Protein 2CDC (pdb70)

Structure (mmCIF, N/CA/C/O backbone):
data_2CDC
#
_entry.id   2CDC
#
_cell.length_a   68.644
_cell.length_b   91.032
_cell.length_c   138.725
_cell.angle_alpha   90.00
_cell.angle_beta   89.98
_cell.angle_gamma   90.00
#
_symmetry.space_group_name_H-M   'P 1 21 1'
#
loop_
_entity.id
_entity.type
_entity.pdbx_description
1 polymer 'GLUCOSE DEHYDROGENASE GLUCOSE 1-DEHYDROGENASE, DHG-1'
2 non-polymer 'NADP NICOTINAMIDE-ADENINE-DINUCLEOTIDE PHOSPHATE'
3 non-polymer alpha-D-xylopyranose
4 non-polymer beta-D-xylopyranose
5 non-polymer 'ZINC ION'
6 non-polymer 1,2-ETHANEDIOL
7 water water
#
loop_
_atom_site.group_PDB
_atom_site.id
_atom_site.type_symbol
_atom_site.label_atom_id
_atom_site.label_alt_id
_atom_site.label_comp_id
_atom_site.label_asym_id
_atom_site.label_entity_id
_atom_site.label_seq_id
_atom_site.pdbx_PDB_ins_code
_atom_site.Cartn_x
_atom_site.Cartn_y
_atom_site.Cartn_z
_atom_site.occupancy
_atom_site.B_iso_or_equiv
_atom_site.auth_seq_id
_atom_site.auth_comp_id
_atom_site.auth_asym_id
_atom_site.auth_atom_id
_atom_site.pdbx_PDB_model_num
ATOM 1 N N . MET A 1 1 ? -19.632 10.753 19.103 1.00 20.43 1 MET A N 1
ATOM 2 C CA . MET A 1 1 ? -18.212 10.829 19.562 1.00 19.42 1 MET A CA 1
ATOM 3 C C . MET A 1 1 ? -17.272 10.855 18.363 1.00 18.98 1 MET A C 1
ATOM 4 O O . MET A 1 1 ? -17.417 10.049 17.450 1.00 18.85 1 MET A O 1
ATOM 9 N N . LYS A 1 2 ? -16.314 11.776 18.365 1.00 18.17 2 LYS A N 1
ATOM 10 C CA . LYS A 1 2 ? -15.321 11.832 17.285 1.00 17.38 2 LYS A CA 1
ATOM 11 C C . LYS A 1 2 ? -14.361 10.634 17.342 1.00 16.50 2 LYS A C 1
ATOM 12 O O . LYS A 1 2 ? -13.851 10.294 18.399 1.00 16.40 2 LYS A O 1
ATOM 18 N N . ALA A 1 3 ? -14.122 10.012 16.192 1.00 15.28 3 ALA A N 1
ATOM 19 C CA . ALA A 1 3 ? -13.222 8.851 16.105 1.00 14.64 3 ALA A CA 1
ATOM 20 C C . ALA A 1 3 ? -12.562 8.780 14.736 1.00 14.63 3 ALA A C 1
ATOM 21 O O . ALA A 1 3 ? -13.132 9.239 13.747 1.00 14.59 3 ALA A O 1
ATOM 23 N N . ILE A 1 4 ? -11.352 8.221 14.695 1.00 13.95 4 ILE A N 1
ATOM 24 C CA . ILE A 1 4 ? -10.659 7.952 13.444 1.00 14.01 4 ILE A CA 1
ATOM 25 C C . ILE A 1 4 ? -10.912 6.495 13.065 1.00 14.35 4 ILE A C 1
ATOM 26 O O . ILE A 1 4 ? -10.540 5.588 13.808 1.00 14.35 4 ILE A O 1
ATOM 31 N N A ILE A 1 5 ? -11.524 6.272 11.903 0.50 14.61 5 ILE A N 1
ATOM 32 C CA A ILE A 1 5 ? -12.034 4.943 11.549 0.50 15.08 5 ILE A CA 1
ATOM 33 C C A ILE A 1 5 ? -11.536 4.380 10.207 0.50 15.33 5 ILE A C 1
ATOM 34 O O A ILE A 1 5 ? -11.275 5.135 9.262 0.50 15.36 5 ILE A O 1
ATOM 41 N N . VAL A 1 6 ? -11.399 3.048 10.161 1.00 15.38 6 VAL A N 1
ATOM 42 C CA . VAL A 1 6 ? -10.961 2.294 8.984 1.00 15.80 6 VAL A CA 1
ATOM 43 C C . VAL A 1 6 ? -11.902 1.118 8.735 1.00 16.82 6 VAL A C 1
ATOM 44 O O . VAL A 1 6 ? -12.691 0.757 9.608 1.00 17.29 6 VAL A O 1
ATOM 48 N N . LYS A 1 7 ? -11.813 0.530 7.549 1.00 17.65 7 LYS A N 1
ATOM 49 C CA . LYS A 1 7 ? -12.673 -0.596 7.161 1.00 18.69 7 LYS A CA 1
ATOM 50 C C . LYS A 1 7 ? -11.861 -1.698 6.483 1.00 18.89 7 LYS A C 1
ATOM 51 O O . LYS A 1 7 ? -12.005 -1.922 5.270 1.00 19.37 7 LYS A O 1
ATOM 57 N N . PRO A 1 8 ? -11.012 -2.408 7.261 1.00 19.25 8 PRO A N 1
ATOM 58 C CA . PRO A 1 8 ? -10.117 -3.430 6.703 1.00 19.83 8 PRO A CA 1
ATOM 59 C C . PRO A 1 8 ? -10.937 -4.520 6.002 1.00 20.84 8 PRO A C 1
ATOM 60 O O . PRO A 1 8 ? -12.037 -4.835 6.462 1.00 21.37 8 PRO A O 1
ATOM 64 N N . PRO A 1 9 ? -10.413 -5.096 4.898 1.00 21.19 9 PRO A N 1
ATOM 65 C CA . PRO A 1 9 ? -9.112 -4.834 4.289 1.00 21.61 9 PRO A CA 1
ATOM 66 C C . PRO A 1 9 ? -9.073 -3.667 3.285 1.00 21.41 9 PRO A C 1
ATOM 67 O O . PRO A 1 9 ? -8.009 -3.404 2.714 1.00 22.19 9 PRO A O 1
ATOM 71 N N . ASN A 1 10 ? -10.199 -2.981 3.080 1.00 21.14 10 ASN A N 1
ATOM 72 C CA . ASN A 1 10 ? -10.267 -1.832 2.161 1.00 20.59 10 ASN A CA 1
ATOM 73 C C . ASN A 1 10 ? -9.370 -0.671 2.609 1.00 19.94 10 ASN A C 1
ATOM 74 O O . ASN A 1 10 ? -9.119 -0.500 3.798 1.00 19.36 10 ASN A O 1
ATOM 79 N N . ALA A 1 11 ? -8.890 0.117 1.646 1.00 18.97 11 ALA A N 1
ATOM 80 C CA . ALA A 1 11 ? -8.066 1.285 1.937 1.00 17.55 11 ALA A CA 1
ATOM 81 C C . ALA A 1 11 ? -8.946 2.472 2.260 1.00 16.90 11 ALA A C 1
ATOM 82 O O . ALA A 1 11 ? -10.092 2.547 1.805 1.00 16.42 11 ALA A O 1
ATOM 84 N N . GLY A 1 12 ? -8.407 3.395 3.051 1.00 16.08 12 GLY A N 1
ATOM 85 C CA . GLY A 1 12 ? -9.098 4.638 3.375 1.00 15.71 12 GLY A CA 1
ATOM 86 C C . GLY A 1 12 ? -9.241 4.864 4.859 1.00 15.68 12 GLY A C 1
ATOM 87 O O . GLY A 1 12 ? -9.212 3.908 5.641 1.00 15.53 12 GLY A O 1
ATOM 88 N N . VAL A 1 13 ? -9.391 6.131 5.235 1.00 15.52 13 VAL A N 1
ATOM 89 C CA . VAL A 1 13 ? -9.562 6.514 6.639 1.00 16.06 13 VAL A CA 1
ATOM 90 C C . VAL A 1 13 ? -10.468 7.744 6.752 1.00 16.97 13 VAL A C 1
ATOM 91 O O . VAL A 1 13 ? -10.405 8.656 5.911 1.00 16.98 13 VAL A O 1
ATOM 95 N N . GLN A 1 14 ? -11.330 7.752 7.766 1.00 17.95 14 GLN A N 1
ATOM 96 C CA . GLN A 1 14 ? -12.229 8.887 8.015 1.00 19.12 14 GLN A CA 1
ATOM 97 C C . GLN A 1 14 ? -12.138 9.372 9.453 1.00 19.44 14 GLN A C 1
ATOM 98 O O . GLN A 1 14 ? -12.022 8.569 10.378 1.00 18.53 14 GLN A O 1
ATOM 104 N N . VAL A 1 15 ? -12.201 10.687 9.635 1.00 19.78 15 VAL A N 1
ATOM 105 C CA . VAL A 1 15 ? -12.328 11.262 10.966 1.00 20.81 15 VAL A CA 1
ATOM 106 C C . VAL A 1 15 ? -13.745 11.808 11.051 1.00 21.82 15 VAL A C 1
ATOM 107 O O . VAL A 1 15 ? -14.071 12.797 10.387 1.00 22.26 15 VAL A O 1
ATOM 111 N N . LYS A 1 16 ? -14.596 11.157 11.837 1.00 22.45 16 LYS A N 1
ATOM 112 C CA . LYS A 1 16 ? -16.007 11.550 11.903 1.00 23.21 16 LYS A CA 1
ATOM 113 C C . LYS A 1 16 ? -16.662 11.238 13.246 1.00 23.65 16 LYS A C 1
ATOM 114 O O . LYS A 1 16 ? -16.055 10.617 14.121 1.00 23.15 16 LYS A O 1
ATOM 120 N N . ASP A 1 17 ? -17.903 11.697 13.398 1.00 23.88 17 ASP A N 1
ATOM 121 C CA . ASP A 1 17 ? -18.702 11.374 14.562 1.00 24.45 17 ASP A CA 1
ATOM 122 C C . ASP A 1 17 ? -19.319 10.000 14.402 1.00 24.56 17 ASP A C 1
ATOM 123 O O . ASP A 1 17 ? -20.019 9.724 13.420 1.00 24.86 17 ASP A O 1
ATOM 128 N N . VAL A 1 18 ? -19.045 9.138 15.373 1.00 24.56 18 VAL A N 1
ATOM 129 C CA . VAL A 1 18 ? -19.617 7.802 15.398 1.00 24.91 18 VAL A CA 1
ATOM 130 C C . VAL A 1 18 ? -20.445 7.581 16.665 1.00 25.36 18 VAL A C 1
ATOM 131 O O . VAL A 1 18 ? -20.202 8.208 17.707 1.00 25.47 18 VAL A O 1
ATOM 135 N N . ASP A 1 19 ? -21.423 6.685 16.551 1.00 25.45 19 ASP A N 1
ATOM 136 C CA . ASP A 1 19 ? -22.304 6.314 17.644 1.00 25.73 19 ASP A CA 1
ATOM 137 C C . ASP A 1 19 ? -21.509 5.579 18.735 1.00 25.59 19 ASP A C 1
ATOM 138 O O . ASP A 1 19 ? -20.927 4.513 18.489 1.00 25.22 19 ASP A O 1
ATOM 143 N N A GLU A 1 20 ? -21.502 6.170 19.930 0.50 25.67 20 GLU A N 1
ATOM 144 C CA A GLU A 1 20 ? -20.800 5.643 21.110 0.50 25.77 20 GLU A CA 1
ATOM 145 C C A GLU A 1 20 ? -21.171 4.196 21.407 0.50 25.47 20 GLU A C 1
ATOM 146 O O A GLU A 1 20 ? -20.313 3.395 21.764 0.50 25.26 20 GLU A O 1
ATOM 157 N N . LYS A 1 21 ? -22.451 3.865 21.240 1.00 25.19 21 LYS A N 1
ATOM 158 C CA . LYS A 1 21 ? -22.953 2.532 21.570 1.00 24.97 21 LYS A CA 1
ATOM 159 C C . LYS A 1 21 ? -22.359 1.449 20.674 1.00 24.14 21 LYS A C 1
ATOM 160 O O . LYS A 1 21 ? -22.350 0.272 21.040 1.00 24.37 21 LYS A O 1
ATOM 166 N N . LYS A 1 22 ? -21.850 1.852 19.512 1.00 23.58 22 LYS A N 1
ATOM 167 C CA . LYS A 1 22 ? -21.234 0.913 18.580 1.00 23.05 22 LYS A CA 1
ATOM 168 C C . LYS A 1 22 ? -19.784 0.574 18.936 1.00 22.34 22 LYS A C 1
ATOM 169 O O . LYS A 1 22 ? -19.235 -0.399 18.422 1.00 22.75 22 LYS A O 1
ATOM 175 N N . LEU A 1 23 ? -19.183 1.366 19.822 1.00 20.98 23 LEU A N 1
ATOM 176 C CA . LEU A 1 23 ? -17.745 1.247 20.116 1.00 20.03 23 LEU A CA 1
ATOM 177 C C . LEU A 1 23 ? -17.449 0.304 21.284 1.00 19.57 23 LEU A C 1
ATOM 178 O O . LEU A 1 23 ? -18.188 0.271 22.271 1.00 19.39 23 LEU A O 1
ATOM 183 N N . ASP A 1 24 ? -16.365 -0.460 21.165 1.00 19.34 24 ASP A N 1
ATOM 184 C CA . ASP A 1 24 ? -15.997 -1.448 22.185 1.00 18.80 24 ASP A CA 1
ATOM 185 C C . ASP A 1 24 ? -15.596 -0.801 23.507 1.00 18.64 24 ASP A C 1
ATOM 186 O O . ASP A 1 24 ? -14.801 0.133 23.531 1.00 18.09 24 ASP A O 1
ATOM 191 N N . SER A 1 25 ? -16.143 -1.337 24.595 1.00 18.63 25 SER A N 1
ATOM 192 C CA . SER A 1 25 ? -15.800 -0.923 25.952 1.00 18.60 25 SER A CA 1
ATOM 193 C C . SER A 1 25 ? -15.118 -2.106 26.638 1.00 18.10 25 SER A C 1
ATOM 194 O O . SER A 1 25 ? -15.517 -3.254 26.430 1.00 18.19 25 SER A O 1
ATOM 197 N N . TYR A 1 26 ? -14.088 -1.841 27.444 1.00 17.47 26 TYR A N 1
ATOM 198 C CA . TYR A 1 26 ? -13.279 -2.927 28.009 1.00 16.89 26 TYR A CA 1
ATOM 199 C C . TYR A 1 26 ? -13.312 -2.976 29.535 1.00 16.96 26 TYR A C 1
ATOM 200 O O . TYR A 1 26 ? -12.708 -3.847 30.151 1.00 16.65 26 TYR A O 1
ATOM 209 N N . GLY A 1 27 ? -14.038 -2.045 30.141 1.00 17.21 27 GLY A N 1
ATOM 210 C CA . GLY A 1 27 ? -14.101 -2.001 31.594 1.00 17.55 27 GLY A CA 1
ATOM 211 C C . GLY A 1 27 ? -14.811 -0.807 32.182 1.00 16.86 27 GLY A C 1
ATOM 212 O O . GLY A 1 27 ? -15.520 -0.081 31.479 1.00 16.97 27 GLY A O 1
ATOM 213 N N . LYS A 1 28 ? -14.588 -0.594 33.475 1.00 17.54 28 LYS A N 1
ATOM 214 C CA . LYS A 1 28 ? -15.328 0.414 34.236 1.00 17.74 28 LYS A CA 1
ATOM 215 C C . LYS A 1 28 ? -14.720 1.822 34.267 1.00 17.54 28 LYS A C 1
ATOM 216 O O . LYS A 1 28 ? -15.404 2.778 34.663 1.00 17.46 28 LYS A O 1
ATOM 222 N N . ILE A 1 29 ? -13.461 1.965 33.849 1.00 16.62 29 ILE A N 1
ATOM 223 C CA . ILE A 1 29 ? -12.780 3.255 33.959 1.00 16.59 29 ILE A CA 1
ATOM 224 C C . ILE A 1 29 ? -12.883 4.093 32.676 1.00 16.18 29 ILE A C 1
ATOM 225 O O . ILE A 1 29 ? -12.442 3.661 31.614 1.00 15.74 29 ILE A O 1
ATOM 230 N N . LYS A 1 30 ? -13.456 5.290 32.789 1.00 15.29 30 LYS A N 1
ATOM 231 C CA . LYS A 1 30 ? -13.571 6.210 31.659 1.00 15.37 30 LYS A CA 1
ATOM 232 C C . LYS A 1 30 ? -12.291 7.010 31.456 1.00 14.85 30 LYS A C 1
ATOM 233 O O . LYS A 1 30 ? -11.804 7.670 32.376 1.00 15.59 30 LYS A O 1
ATOM 239 N N A ILE A 1 31 ? -11.759 6.946 30.237 0.50 15.01 31 ILE A N 1
ATOM 240 C CA A ILE A 1 31 ? -10.508 7.603 29.899 0.50 14.53 31 ILE A CA 1
ATOM 241 C C A ILE A 1 31 ? -10.737 8.566 28.741 0.50 14.47 31 ILE A C 1
ATOM 242 O O A ILE A 1 31 ? -11.206 8.145 27.681 0.50 14.83 31 ILE A O 1
ATOM 249 N N A ARG A 1 32 ? -10.417 9.844 28.941 0.50 14.46 32 ARG A N 1
ATOM 250 C CA A ARG A 1 32 ? -10.507 10.836 27.865 0.50 15.34 32 ARG A CA 1
ATOM 251 C C A ARG A 1 32 ? -9.165 10.926 27.160 0.50 14.37 32 ARG A C 1
ATOM 252 O O A ARG A 1 32 ? -8.153 11.271 27.759 0.50 14.10 32 ARG A O 1
ATOM 265 N N . THR A 1 33 ? -9.156 10.602 25.874 1.00 13.66 33 THR A N 1
ATOM 266 C CA . THR A 1 33 ? -7.916 10.616 25.108 1.00 13.20 33 THR A CA 1
ATOM 267 C C . THR A 1 33 ? -7.327 12.020 25.042 1.00 13.54 33 THR A C 1
ATOM 268 O O . THR A 1 33 ? -8.058 12.990 24.839 1.00 13.99 33 THR A O 1
ATOM 272 N N A ILE A 1 34 ? -6.010 12.123 25.241 0.50 13.55 34 ILE A N 1
ATOM 273 C CA A ILE A 1 34 ? -5.300 13.384 25.025 0.50 13.73 34 ILE A CA 1
ATOM 274 C C A ILE A 1 34 ? -4.330 13.264 23.840 0.50 13.51 34 ILE A C 1
ATOM 275 O O A ILE A 1 34 ? -4.350 14.107 22.928 0.50 13.35 34 ILE A O 1
ATOM 284 N N . TYR A 1 35 ? -3.516 12.203 23.816 1.00 13.46 35 TYR A N 1
ATOM 285 C CA . TYR A 1 35 ? -2.634 11.950 22.674 1.00 13.43 35 TYR A CA 1
ATOM 286 C C . TYR A 1 35 ? -2.803 10.584 22.053 1.00 13.42 35 TYR A C 1
ATOM 287 O O . TYR A 1 35 ? -3.103 9.611 22.752 1.00 12.86 35 TYR A O 1
ATOM 296 N N . ASN A 1 36 ? -2.618 10.530 20.732 1.00 12.57 36 ASN A N 1
ATOM 297 C CA . ASN A 1 36 ? -2.333 9.267 20.074 1.00 12.56 36 ASN A CA 1
ATOM 298 C C . ASN A 1 36 ? -0.972 9.321 19.389 1.00 12.46 36 ASN A C 1
ATOM 299 O O . ASN A 1 36 ? -0.448 10.395 19.113 1.00 12.03 36 ASN A O 1
ATOM 304 N N . GLY A 1 37 ? -0.423 8.145 19.100 1.00 11.62 37 GLY A N 1
ATOM 305 C CA . GLY A 1 37 ? 0.755 8.020 18.242 1.00 11.18 37 GLY A CA 1
ATOM 306 C C . GLY A 1 37 ? 0.372 7.321 16.952 1.00 11.55 37 GLY A C 1
ATOM 307 O O . GLY A 1 37 ? -0.607 6.570 16.913 1.00 12.03 37 GLY A O 1
ATOM 308 N N . ILE A 1 38 ? 1.132 7.580 15.889 1.00 11.59 38 ILE A N 1
ATOM 309 C CA . ILE A 1 38 ? 0.904 6.934 14.594 1.00 11.82 38 ILE A CA 1
ATOM 310 C C . ILE A 1 38 ? 2.158 6.139 14.292 1.00 11.53 38 ILE A C 1
ATOM 311 O O . ILE A 1 38 ? 3.263 6.635 14.499 1.00 10.29 38 ILE A O 1
ATOM 316 N N . CYS A 1 39 ? 2.007 4.916 13.805 1.00 11.58 39 CYS A N 1
ATOM 317 C CA . CYS A 1 39 ? 3.172 4.176 13.326 1.00 12.15 39 CYS A CA 1
ATOM 318 C C . CYS A 1 39 ? 2.915 3.480 11.985 1.00 12.48 39 CYS A C 1
ATOM 319 O O . CYS A 1 39 ? 1.815 3.575 11.434 1.00 11.45 39 CYS A O 1
ATOM 322 N N . GLY A 1 40 ? 3.918 2.774 11.469 1.00 12.68 40 GLY A N 1
ATOM 323 C CA . GLY A 1 40 ? 3.767 2.044 10.199 1.00 13.85 40 GLY A CA 1
ATOM 324 C C . GLY A 1 40 ? 2.585 1.084 10.110 1.00 13.52 40 GLY A C 1
ATOM 325 O O . GLY A 1 40 ? 1.966 0.926 9.047 1.00 14.49 40 GLY A O 1
ATOM 326 N N . ALA A 1 41 ? 2.235 0.453 11.223 1.00 13.54 41 ALA A N 1
ATOM 327 C CA . ALA A 1 41 ? 1.089 -0.443 11.228 1.00 13.17 41 ALA A CA 1
ATOM 328 C C . ALA A 1 41 ? -0.202 0.321 10.891 1.00 13.48 41 ALA A C 1
ATOM 329 O O . ALA A 1 41 ? -1.032 -0.181 10.135 1.00 13.03 41 ALA A O 1
ATOM 331 N N . ASP A 1 42 ? -0.342 1.530 11.432 1.00 12.33 42 ASP A N 1
ATOM 332 C CA . ASP A 1 42 ? -1.494 2.401 11.127 1.00 12.99 42 ASP A CA 1
ATOM 333 C C . ASP A 1 42 ? -1.540 2.750 9.648 1.00 13.07 42 ASP A C 1
ATOM 334 O O . ASP A 1 42 ? -2.603 2.631 9.024 1.00 13.19 42 ASP A O 1
ATOM 339 N N . ARG A 1 43 ? -0.387 3.151 9.101 1.00 13.06 43 ARG A N 1
ATOM 340 C CA . ARG A 1 43 ? -0.289 3.523 7.675 1.00 13.85 43 ARG A CA 1
ATOM 341 C C . ARG A 1 43 ? -0.668 2.324 6.807 1.00 13.76 43 ARG A C 1
ATOM 342 O O . ARG A 1 43 ? -1.340 2.479 5.779 1.00 13.93 43 ARG A O 1
ATOM 350 N N . GLU A 1 44 ? -0.244 1.131 7.216 1.00 14.36 44 GLU A N 1
ATOM 351 C CA . GLU A 1 44 ? -0.536 -0.089 6.461 1.00 14.79 44 GLU A CA 1
ATOM 352 C C . GLU A 1 44 ? -2.027 -0.376 6.413 1.00 15.01 44 GLU A C 1
ATOM 353 O O . GLU A 1 44 ? -2.561 -0.694 5.361 1.00 14.40 44 GLU A O 1
ATOM 359 N N A ILE A 1 45 ? -2.706 -0.266 7.552 0.50 14.41 45 ILE A N 1
ATOM 360 C CA A ILE A 1 45 ? -4.158 -0.468 7.546 0.50 14.96 45 ILE A CA 1
ATOM 361 C C A ILE A 1 45 ? -4.862 0.622 6.727 0.50 15.01 45 ILE A C 1
ATOM 362 O O A ILE A 1 45 ? -5.717 0.316 5.890 0.50 15.20 45 ILE A O 1
ATOM 371 N N . VAL A 1 46 ? -4.444 1.871 6.916 1.00 14.83 46 VAL A N 1
ATOM 372 C CA . VAL A 1 46 ? -5.002 3.000 6.151 1.00 14.92 46 VAL A CA 1
ATOM 373 C C . VAL A 1 46 ? -4.900 2.787 4.634 1.00 15.62 46 VAL A C 1
ATOM 374 O O . VAL A 1 46 ? -5.801 3.171 3.872 1.00 15.73 46 VAL A O 1
ATOM 378 N N . ASN A 1 47 ? -3.802 2.181 4.200 1.00 16.59 47 ASN A N 1
ATOM 379 C CA . ASN A 1 47 ? -3.579 1.949 2.775 1.00 17.79 47 ASN A CA 1
ATOM 380 C C . ASN A 1 47 ? -4.020 0.562 2.291 1.00 18.95 47 ASN A C 1
ATOM 381 O O . ASN A 1 47 ? -3.747 0.179 1.143 1.00 18.64 47 ASN A O 1
ATOM 386 N N . GLY A 1 48 ? -4.724 -0.170 3.155 1.00 19.78 48 GLY A N 1
ATOM 387 C CA . GLY A 1 48 ? -5.229 -1.509 2.836 1.00 22.22 48 GLY A CA 1
ATOM 388 C C . GLY A 1 48 ? -4.143 -2.542 2.590 1.00 23.77 48 GLY A C 1
ATOM 389 O O . GLY A 1 48 ? -4.246 -3.354 1.663 1.00 24.22 48 GLY A O 1
ATOM 390 N N . LYS A 1 49 ? -3.103 -2.522 3.422 1.00 25.30 49 LYS A N 1
ATOM 391 C CA . LYS A 1 49 ? -1.966 -3.434 3.260 1.00 27.00 49 LYS A CA 1
ATOM 392 C C . LYS A 1 49 ? -1.881 -4.483 4.374 1.00 28.12 49 LYS A C 1
ATOM 393 O O . LYS A 1 49 ? -0.908 -5.239 4.436 1.00 28.62 49 LYS A O 1
ATOM 399 N N . LEU A 1 50 ? -2.889 -4.520 5.247 1.00 29.23 50 LEU A N 1
ATOM 400 C CA . LEU A 1 50 ? -2.949 -5.497 6.345 1.00 30.05 50 LEU A CA 1
ATOM 401 C C . LEU A 1 50 ? -4.278 -6.254 6.387 1.00 30.34 50 LEU A C 1
ATOM 402 O O . LEU A 1 50 ? -4.518 -7.167 5.589 1.00 30.83 50 LEU A O 1
ATOM 407 N N . GLY A 1 58 ? -20.093 -7.965 12.392 1.00 30.80 58 GLY A N 1
ATOM 408 C CA . GLY A 1 58 ? -21.111 -7.125 13.029 1.00 30.72 58 GLY A CA 1
ATOM 409 C C . GLY A 1 58 ? -20.674 -5.679 13.187 1.00 30.55 58 GLY A C 1
ATOM 410 O O . GLY A 1 58 ? -21.476 -4.814 13.558 1.00 30.75 58 GLY A O 1
ATOM 411 N N . LYS A 1 59 ? -19.395 -5.420 12.924 1.00 30.06 59 LYS A N 1
ATOM 412 C CA . LYS A 1 59 ? -18.876 -4.056 12.873 1.00 29.66 59 LYS A CA 1
ATOM 413 C C . LYS A 1 59 ? -18.669 -3.638 11.418 1.00 28.98 59 LYS A C 1
ATOM 414 O O . LYS A 1 59 ? -18.041 -4.365 10.640 1.00 29.39 59 LYS A O 1
ATOM 420 N N . ASP A 1 60 ? -19.205 -2.474 11.057 1.00 27.93 60 ASP A N 1
ATOM 421 C CA . ASP A 1 60 ? -18.982 -1.887 9.735 1.00 27.08 60 ASP A CA 1
ATOM 422 C C . ASP A 1 60 ? -17.567 -1.331 9.617 1.00 25.69 60 ASP A C 1
ATOM 423 O O . ASP A 1 60 ? -16.980 -1.329 8.532 1.00 25.39 60 ASP A O 1
ATOM 428 N N . PHE A 1 61 ? -17.030 -0.877 10.749 1.00 23.63 61 PHE A N 1
ATOM 429 C CA . PHE A 1 61 ? -15.758 -0.161 10.793 1.00 21.52 61 PHE A CA 1
ATOM 430 C C . PHE A 1 61 ? -14.947 -0.581 12.012 1.00 19.98 61 PHE A C 1
ATOM 431 O O . PHE A 1 61 ? -15.448 -1.276 12.901 1.00 19.67 61 PHE A O 1
ATOM 439 N N . LEU A 1 62 ? -13.694 -0.138 12.036 1.00 17.70 62 LEU A N 1
ATOM 440 C CA . LEU A 1 62 ? -12.803 -0.346 13.164 1.00 15.77 62 LEU A CA 1
ATOM 441 C C . LEU A 1 62 ? -12.208 1.007 13.556 1.00 14.69 62 LEU A C 1
ATOM 442 O O . LEU A 1 62 ? -11.770 1.759 12.687 1.00 14.51 62 LEU A O 1
ATOM 447 N N . VAL A 1 63 ? -12.234 1.331 14.851 1.00 13.50 63 VAL A N 1
ATOM 448 C CA . VAL A 1 63 ? -11.544 2.518 15.358 1.00 12.55 63 VAL A CA 1
ATOM 449 C C . VAL A 1 63 ? -10.044 2.246 15.267 1.00 12.43 63 VAL A C 1
ATOM 450 O O . VAL A 1 63 ? -9.551 1.242 15.785 1.00 12.16 63 VAL A O 1
ATOM 454 N N . LEU A 1 64 ? -9.341 3.127 14.566 1.00 11.89 64 LEU A N 1
ATOM 455 C CA . LEU A 1 64 ? -7.899 2.998 14.365 1.00 12.33 64 LEU A CA 1
ATOM 456 C C . LEU A 1 64 ? -7.137 3.336 15.656 1.00 12.48 64 LEU A C 1
ATOM 457 O O . LEU A 1 64 ? -7.675 4.012 16.544 1.00 12.15 64 LEU A O 1
ATOM 462 N N . GLY A 1 65 ? -5.900 2.849 15.758 1.00 12.00 65 GLY A N 1
ATOM 463 C CA . GLY A 1 65 ? -4.932 3.374 16.715 1.00 12.55 65 GLY A CA 1
ATOM 464 C C . GLY A 1 65 ? -4.685 2.540 17.946 1.00 12.43 65 GLY A C 1
ATOM 465 O O . GLY A 1 65 ? -5.624 2.092 18.616 1.00 12.98 65 GLY A O 1
ATOM 466 N N . HIS A 1 66 ? -3.410 2.331 18.252 1.00 12.26 66 HIS A N 1
ATOM 467 C CA . HIS A 1 66 ? -3.051 1.468 19.387 1.00 11.52 66 HIS A CA 1
ATOM 468 C C . HIS A 1 66 ? -2.050 2.113 20.351 1.00 10.85 66 HIS A C 1
ATOM 469 O O . HIS A 1 66 ? -1.616 1.468 21.325 1.00 11.68 66 HIS A O 1
ATOM 476 N N . GLU A 1 67 ? -1.668 3.362 20.071 1.00 10.73 67 GLU A N 1
ATOM 477 C CA . GLU A 1 67 ? -0.774 4.147 20.928 1.00 10.11 67 GLU A CA 1
ATOM 478 C C . GLU A 1 67 ? -1.601 5.293 21.463 1.00 11.01 67 GLU A C 1
ATOM 479 O O . GLU A 1 67 ? -2.079 6.144 20.703 1.00 10.07 67 GLU A O 1
ATOM 485 N N . ALA A 1 68 ? -1.808 5.324 22.773 1.00 10.32 68 ALA A N 1
ATOM 486 C CA . ALA A 1 68 ? -2.632 6.379 23.361 1.00 11.36 68 ALA A CA 1
ATOM 487 C C . ALA A 1 68 ? -2.167 6.787 24.752 1.00 11.60 68 ALA A C 1
ATOM 488 O O . ALA A 1 68 ? -1.632 5.977 25.505 1.00 11.80 68 ALA A O 1
ATOM 490 N N . ILE A 1 69 ? -2.395 8.058 25.079 1.00 12.03 69 ILE A N 1
ATOM 491 C CA . ILE A 1 69 ? -2.364 8.508 26.472 1.00 12.05 69 ILE A CA 1
ATOM 492 C C . ILE A 1 69 ? -3.690 9.187 26.733 1.00 12.48 69 ILE A C 1
ATOM 493 O O . ILE A 1 69 ? -4.105 10.066 25.972 1.00 12.17 69 ILE A O 1
ATOM 498 N N . GLY A 1 70 ? -4.341 8.803 27.824 1.00 12.83 70 GLY A N 1
ATOM 499 C CA . GLY A 1 70 ? -5.606 9.426 28.207 1.00 13.46 70 GLY A CA 1
ATOM 500 C C . GLY A 1 70 ? -5.577 9.876 29.647 1.00 14.09 70 GLY A C 1
ATOM 501 O O . GLY A 1 70 ? -4.641 9.560 30.388 1.00 13.90 70 GLY A O 1
ATOM 502 N N A VAL A 1 71 ? -6.612 10.619 30.035 0.50 14.38 71 VAL A N 1
ATOM 503 C CA A VAL A 1 71 ? -6.744 11.135 31.400 0.50 14.87 71 VAL A CA 1
ATOM 504 C C A VAL A 1 71 ? -7.920 10.460 32.102 0.50 15.37 71 VAL A C 1
ATOM 505 O O A VAL A 1 71 ? -9.021 10.372 31.547 0.50 15.09 71 VAL A O 1
ATOM 512 N N . VAL A 1 72 ? -7.683 9.995 33.326 1.00 16.10 72 VAL A N 1
ATOM 513 C CA . VAL A 1 72 ? -8.738 9.355 34.126 1.00 18.11 72 VAL A CA 1
ATOM 514 C C . VAL A 1 72 ? -9.751 10.402 34.608 1.00 19.50 72 VAL A C 1
ATOM 515 O O . VAL A 1 72 ? -9.380 11.393 35.237 1.00 19.05 72 VAL A O 1
ATOM 519 N N . GLU A 1 73 ? -11.024 10.159 34.296 1.00 21.54 73 GLU A N 1
ATOM 520 C CA . GLU A 1 73 ? -12.096 11.140 34.488 1.00 23.61 73 GLU A CA 1
ATOM 521 C C . GLU A 1 73 ? -12.664 11.209 35.911 1.00 24.76 73 GLU A C 1
ATOM 522 O O . GLU A 1 73 ? -13.208 12.246 36.312 1.00 25.35 73 GLU A O 1
ATOM 528 N N . GLU A 1 74 ? -12.558 10.107 36.652 1.00 25.59 74 GLU A N 1
ATOM 529 C CA . GLU A 1 74 ? -13.040 10.028 38.040 1.00 27.15 74 GLU A CA 1
ATOM 530 C C . GLU A 1 74 ? -12.054 9.278 38.930 1.00 27.86 74 GLU A C 1
ATOM 531 O O . GLU A 1 74 ? -11.249 8.490 38.435 1.00 28.43 74 GLU A O 1
ATOM 537 N N . SER A 1 75 ? -12.114 9.519 40.240 1.00 29.23 75 SER A N 1
ATOM 538 C CA . SER A 1 75 ? -11.220 8.836 41.182 1.00 30.20 75 SER A CA 1
ATOM 539 C C . SER A 1 75 ? -11.717 7.439 41.541 1.00 30.96 75 SER A C 1
ATOM 540 O O . SER A 1 75 ? -12.628 7.272 42.363 1.00 31.33 75 SER A O 1
ATOM 543 N N A TYR A 1 76 ? -11.111 6.449 40.891 0.50 31.72 76 TYR A N 1
ATOM 544 C CA A TYR A 1 76 ? -11.373 5.029 41.116 0.50 32.28 76 TYR A CA 1
ATOM 545 C C A TYR A 1 76 ? -10.306 4.452 42.048 0.50 32.52 76 TYR A C 1
ATOM 546 O O A TYR A 1 76 ? -9.388 5.167 42.461 0.50 32.91 76 TYR A O 1
ATOM 563 N N . HIS A 1 77 ? -10.432 3.171 42.394 1.00 32.66 77 HIS A N 1
ATOM 564 C CA . HIS A 1 77 ? -9.424 2.492 43.200 1.00 32.49 77 HIS A CA 1
ATOM 565 C C . HIS A 1 77 ? -8.119 2.394 42.407 1.00 32.09 77 HIS A C 1
ATOM 566 O O . HIS A 1 77 ? -8.065 1.767 41.343 1.00 32.42 77 HIS A O 1
ATOM 573 N N . GLY A 1 78 ? -7.085 3.052 42.924 1.00 31.41 78 GLY A N 1
ATOM 574 C CA . GLY A 1 78 ? -5.770 3.063 42.299 1.00 30.39 78 GLY A CA 1
ATOM 575 C C . GLY A 1 78 ? -5.558 4.225 41.346 1.00 29.25 78 GLY A C 1
ATOM 576 O O . GLY A 1 78 ? -4.433 4.709 41.200 1.00 29.50 78 GLY A O 1
ATOM 577 N N . PHE A 1 79 ? -6.630 4.679 40.699 1.00 28.16 79 PHE A N 1
ATOM 578 C CA . PHE A 1 79 ? -6.520 5.764 39.730 1.00 26.68 79 PHE A CA 1
ATOM 579 C C . PHE A 1 79 ? -7.232 7.029 40.191 1.00 25.87 79 PHE A C 1
ATOM 580 O O . PHE A 1 79 ? -8.439 7.023 40.423 1.00 26.30 79 PHE A O 1
ATOM 588 N N . SER A 1 80 ? -6.459 8.102 40.346 1.00 24.68 80 SER A N 1
ATOM 589 C CA . SER A 1 80 ? -6.988 9.404 40.740 1.00 23.39 80 SER A CA 1
ATOM 590 C C . SER A 1 80 ? -7.460 10.158 39.512 1.00 22.42 80 SER A C 1
ATOM 591 O O . SER A 1 80 ? -6.907 9.994 38.427 1.00 21.93 80 SER A O 1
ATOM 594 N N A GLN A 1 81 ? -8.490 10.977 39.686 0.50 21.59 81 GLN A N 1
ATOM 595 C CA A GLN A 1 81 ? -8.981 11.839 38.629 0.50 20.77 81 GLN A CA 1
ATOM 596 C C A GLN A 1 81 ? -7.847 12.764 38.160 0.50 19.87 81 GLN A C 1
ATOM 597 O O A GLN A 1 81 ? -7.188 13.407 38.974 0.50 19.63 81 GLN A O 1
ATOM 607 N N . GLY A 1 82 ? -7.619 12.818 36.849 1.00 18.82 82 GLY A N 1
ATOM 608 C CA . GLY A 1 82 ? -6.533 13.634 36.304 1.00 18.08 82 GLY A CA 1
ATOM 609 C C . GLY A 1 82 ? -5.241 12.873 36.020 1.00 17.18 82 GLY A C 1
ATOM 610 O O . GLY A 1 82 ? -4.314 13.423 35.421 1.00 17.45 82 GLY A O 1
ATOM 611 N N . ASP A 1 83 ? -5.175 11.620 36.460 1.00 16.65 83 ASP A N 1
ATOM 612 C CA . ASP A 1 83 ? -4.041 10.745 36.152 1.00 15.20 83 ASP A CA 1
ATOM 613 C C . ASP A 1 83 ? -3.962 10.377 34.681 1.00 14.54 83 ASP A C 1
ATOM 614 O O . ASP A 1 83 ? -4.983 10.088 34.056 1.00 14.46 83 ASP A O 1
ATOM 619 N N . LEU A 1 84 ? -2.740 10.355 34.152 1.00 12.87 84 LEU A N 1
ATOM 620 C CA . LEU A 1 84 ? -2.500 9.963 32.767 1.00 12.71 84 LEU A CA 1
ATOM 621 C C . LEU A 1 84 ? -2.237 8.478 32.707 1.00 11.74 84 LEU A C 1
ATOM 622 O O . LEU A 1 84 ? -1.508 7.918 33.529 1.00 11.64 84 LEU A O 1
ATOM 627 N N . VAL A 1 85 ? -2.840 7.833 31.729 1.00 10.92 85 VAL A N 1
ATOM 628 C CA . VAL A 1 85 ? -2.675 6.403 31.562 1.00 10.64 85 VAL A CA 1
ATOM 629 C C . VAL A 1 85 ? -2.494 6.061 30.108 1.00 10.42 85 VAL A C 1
ATOM 630 O O . VAL A 1 85 ? -2.901 6.815 29.229 1.00 10.95 85 VAL A O 1
ATOM 634 N N . MET A 1 86 ? -1.883 4.907 29.887 1.00 9.58 86 MET A N 1
ATOM 635 C CA . MET A 1 86 ? -1.722 4.343 28.550 1.00 8.86 86 MET A CA 1
ATOM 636 C C . MET A 1 86 ? -2.217 2.905 28.539 1.00 8.78 86 MET A C 1
ATOM 637 O O . MET A 1 86 ? -1.814 2.107 29.392 1.00 9.11 86 MET A O 1
ATOM 642 N N . PRO A 1 87 ? -3.074 2.557 27.557 1.00 8.31 87 PRO A N 1
ATOM 643 C CA . PRO A 1 87 ? -3.563 1.196 27.454 1.00 8.35 87 PRO A CA 1
ATOM 644 C C . PRO A 1 87 ? -2.562 0.244 26.819 1.00 8.46 87 PRO A C 1
ATOM 645 O O . PRO A 1 87 ? -1.890 0.606 25.859 1.00 8.91 87 PRO A O 1
ATOM 649 N N . VAL A 1 88 ? -2.495 -0.978 27.338 1.00 8.96 88 VAL A N 1
ATOM 650 C CA . VAL A 1 88 ? -1.785 -2.050 26.658 1.00 8.47 88 VAL A CA 1
ATOM 651 C C . VAL A 1 88 ? -2.632 -2.481 25.471 1.00 8.84 88 VAL A C 1
ATOM 652 O O . VAL A 1 88 ? -3.849 -2.678 25.614 1.00 9.86 88 VAL A O 1
ATOM 656 N N . ASN A 1 89 ? -2.007 -2.603 24.299 1.00 8.63 89 ASN A N 1
ATOM 657 C CA . ASN A 1 89 ? -2.749 -2.790 23.049 1.00 9.55 89 ASN A CA 1
ATOM 658 C C . ASN A 1 89 ? -3.099 -4.229 22.673 1.00 9.23 89 ASN A C 1
ATOM 659 O O . ASN A 1 89 ? -4.178 -4.455 22.127 1.00 9.90 89 ASN A O 1
ATOM 664 N N . ARG A 1 90 ? -2.204 -5.187 22.937 1.00 9.24 90 ARG A N 1
ATOM 665 C CA . ARG A 1 90 ? -2.530 -6.594 22.692 1.00 8.64 90 ARG A CA 1
ATOM 666 C C . ARG A 1 90 ? -3.142 -7.196 23.945 1.00 10.06 90 ARG A C 1
ATOM 667 O O . ARG A 1 90 ? -2.585 -7.043 25.039 1.00 9.69 90 ARG A O 1
ATOM 675 N N . ARG A 1 91 ? -4.292 -7.853 23.785 1.00 10.72 91 ARG A N 1
ATOM 676 C CA . ARG A 1 91 ? -4.989 -8.477 24.906 1.00 11.64 91 ARG A CA 1
ATOM 677 C C . ARG A 1 91 ? -5.286 -9.939 24.620 1.00 11.41 91 ARG A C 1
ATOM 678 O O . ARG A 1 91 ? -5.454 -10.320 23.465 1.00 12.19 91 ARG A O 1
ATOM 686 N N . GLY A 1 92 ? -5.317 -10.749 25.675 1.00 12.08 92 GLY A N 1
ATOM 687 C CA . GLY A 1 92 ? -5.257 -12.199 25.554 1.00 12.28 92 GLY A CA 1
ATOM 688 C C . GLY A 1 92 ? -6.465 -12.913 24.998 1.00 12.99 92 GLY A C 1
ATOM 689 O O . GLY A 1 92 ? -7.524 -12.304 24.771 1.00 13.32 92 GLY A O 1
ATOM 690 N N . CYS A 1 93 ? -6.306 -14.219 24.816 1.00 12.41 93 CYS A N 1
ATOM 691 C CA . CYS A 1 93 ? -7.354 -15.043 24.214 1.00 12.59 93 CYS A CA 1
ATOM 692 C C . CYS A 1 93 ? -8.229 -15.637 25.302 1.00 12.75 93 CYS A C 1
ATOM 693 O O . CYS A 1 93 ? -9.221 -16.283 25.008 1.00 13.71 93 CYS A O 1
ATOM 696 N N . GLY A 1 94 ? -7.825 -15.470 26.559 1.00 13.67 94 GLY A N 1
ATOM 697 C CA . GLY A 1 94 ? -8.589 -15.991 27.698 1.00 14.70 94 GLY A CA 1
ATOM 698 C C . GLY A 1 94 ? -8.574 -17.501 27.898 1.00 15.13 94 GLY A C 1
ATOM 699 O O . GLY A 1 94 ? -9.240 -18.017 28.815 1.00 16.55 94 GLY A O 1
ATOM 700 N N A ILE A 1 95 ? -7.831 -18.227 27.059 0.50 14.92 95 ILE A N 1
ATOM 701 C CA A ILE A 1 95 ? -7.795 -19.696 27.158 0.50 15.13 95 ILE A CA 1
ATOM 702 C C A ILE A 1 95 ? -6.412 -20.257 27.533 0.50 14.79 95 ILE A C 1
ATOM 703 O O A ILE A 1 95 ? -6.308 -21.115 28.412 0.50 15.08 95 ILE A O 1
ATOM 711 N N . CYS A 1 96 ? -5.357 -19.760 26.890 1.00 13.54 96 CYS A N 1
ATOM 712 C CA . CYS A 1 96 ? -4.033 -20.384 27.018 1.00 11.72 96 CYS A CA 1
ATOM 713 C C . CYS A 1 96 ? -3.286 -19.884 28.269 1.00 11.88 96 CYS A C 1
ATOM 714 O O . CYS A 1 96 ? -3.584 -18.800 28.780 1.00 11.75 96 CYS A O 1
ATOM 717 N N . ARG A 1 97 ? -2.321 -20.681 28.749 1.00 11.07 97 ARG A N 1
ATOM 718 C CA . ARG A 1 97 ? -1.614 -20.376 29.996 1.00 11.18 97 ARG A CA 1
ATOM 719 C C . ARG A 1 97 ? -0.765 -19.119 29.910 1.00 10.56 97 ARG A C 1
ATOM 720 O O . ARG A 1 97 ? -0.610 -18.406 30.899 1.00 10.95 97 ARG A O 1
ATOM 728 N N . ASN A 1 98 ? -0.264 -18.798 28.717 1.00 10.17 98 ASN A N 1
ATOM 729 C CA . ASN A 1 98 ? 0.495 -17.556 28.569 1.00 9.70 98 ASN A CA 1
ATOM 730 C C . ASN A 1 98 ? -0.398 -16.328 28.722 1.00 9.30 98 ASN A C 1
ATOM 731 O O . ASN A 1 98 ? -0.060 -15.382 29.444 1.00 8.44 98 ASN A O 1
ATOM 736 N N . CYS A 1 99 ? -1.547 -16.337 28.060 1.00 9.17 99 CYS A N 1
ATOM 737 C CA . CYS A 1 99 ? -2.508 -15.250 28.234 1.00 10.10 99 CYS A CA 1
ATOM 738 C C . CYS A 1 99 ? -2.985 -15.151 29.680 1.00 10.57 99 CYS A C 1
ATOM 739 O O . CYS A 1 99 ? -3.152 -14.046 30.221 1.00 10.79 99 CYS A O 1
ATOM 742 N N A LEU A 1 100 ? -3.169 -16.298 30.324 0.50 12.03 100 LEU A N 1
ATOM 743 C CA A LEU A 1 100 ? -3.734 -16.296 31.659 0.50 12.59 100 LEU A CA 1
ATOM 744 C C A LEU A 1 100 ? -2.738 -15.762 32.700 0.50 12.68 100 LEU A C 1
ATOM 745 O O A LEU A 1 100 ? -3.146 -15.392 33.790 0.50 14.13 100 LEU A O 1
ATOM 754 N N . VAL A 1 101 ? -1.446 -15.695 32.363 1.00 11.50 101 VAL A N 1
ATOM 755 C CA . VAL A 1 101 ? -0.477 -15.022 33.247 1.00 11.16 101 VAL A CA 1
ATOM 756 C C . VAL A 1 101 ? -0.124 -13.592 32.762 1.00 10.89 101 VAL A C 1
ATOM 757 O O . VAL A 1 101 ? 0.903 -13.012 33.146 1.00 11.97 101 VAL A O 1
ATOM 761 N N . GLY A 1 102 ? -0.983 -13.023 31.921 1.00 10.26 102 GLY A N 1
ATOM 762 C CA . GLY A 1 102 ? -0.826 -11.633 31.496 1.00 9.63 102 GLY A CA 1
ATOM 763 C C . GLY A 1 102 ? 0.182 -11.443 30.370 1.00 9.68 102 GLY A C 1
ATOM 764 O O . GLY A 1 102 ? 0.720 -10.354 30.186 1.00 9.15 102 GLY A O 1
ATOM 765 N N . ARG A 1 103 ? 0.401 -12.492 29.589 1.00 8.89 103 ARG A N 1
ATOM 766 C CA . ARG A 1 103 ? 1.479 -12.480 28.577 1.00 8.33 103 ARG A CA 1
ATOM 767 C C . ARG A 1 103 ? 1.017 -12.996 27.200 1.00 7.79 103 ARG A C 1
ATOM 768 O O . ARG A 1 103 ? 1.550 -13.984 26.660 1.00 8.05 103 ARG A O 1
ATOM 776 N N . PRO A 1 104 ? 0.029 -12.299 26.599 1.00 7.57 104 PRO A N 1
ATOM 777 C CA . PRO A 1 104 ? -0.422 -12.636 25.246 1.00 8.00 104 PRO A CA 1
ATOM 778 C C . PRO A 1 104 ? 0.627 -12.442 24.154 1.00 8.07 104 PRO A C 1
ATOM 779 O O . PRO A 1 104 ? 0.403 -12.870 23.018 1.00 8.62 104 PRO A O 1
ATOM 783 N N . ASP A 1 105 ? 1.742 -11.790 24.470 1.00 7.45 105 ASP A N 1
ATOM 784 C CA . ASP A 1 105 ? 2.849 -11.789 23.512 1.00 7.96 105 ASP A CA 1
ATOM 785 C C . ASP A 1 105 ? 3.305 -13.203 23.126 1.00 8.69 105 ASP A C 1
ATOM 786 O O . ASP A 1 105 ? 3.887 -13.400 22.050 1.00 9.13 105 ASP A O 1
ATOM 791 N N . PHE A 1 106 ? 2.973 -14.173 23.969 1.00 7.89 106 PHE A N 1
ATOM 792 C CA . PHE A 1 106 ? 3.361 -15.565 23.763 1.00 7.50 106 PHE A CA 1
ATOM 793 C C . PHE A 1 106 ? 2.133 -16.467 23.615 1.00 7.72 106 PHE A C 1
ATOM 794 O O . PHE A 1 106 ? 2.209 -17.681 23.800 1.00 7.59 106 PHE A O 1
ATOM 802 N N . CYS A 1 107 ? 1.010 -15.852 23.236 1.00 9.13 107 CYS A N 1
ATOM 803 C CA . CYS A 1 107 ? -0.258 -16.568 23.077 1.00 9.76 107 CYS A CA 1
ATOM 804 C C . CYS A 1 107 ? -0.078 -17.834 22.259 1.00 10.53 107 CYS A C 1
ATOM 805 O O . CYS A 1 107 ? 0.529 -17.793 21.191 1.00 11.09 107 CYS A O 1
ATOM 808 N N . GLU A 1 108 ? -0.600 -18.946 22.772 1.00 11.63 108 GLU A N 1
ATOM 809 C CA . GLU A 1 108 ? -0.483 -20.232 22.098 1.00 13.71 108 GLU A CA 1
ATOM 810 C C . GLU A 1 108 ? -1.613 -20.532 21.107 1.00 13.96 108 GLU A C 1
ATOM 811 O O . GLU A 1 108 ? -1.508 -21.488 20.343 1.00 14.70 108 GLU A O 1
ATOM 817 N N . THR A 1 109 ? -2.668 -19.725 21.104 1.00 13.82 109 THR A N 1
ATOM 818 C CA . THR A 1 109 ? -3.804 -19.991 20.205 1.00 14.53 109 THR A CA 1
ATOM 819 C C . THR A 1 109 ? -3.882 -19.054 19.004 1.00 14.53 109 THR A C 1
ATOM 820 O O . THR A 1 109 ? -4.535 -19.382 18.014 1.00 15.74 109 THR A O 1
ATOM 824 N N . GLY A 1 110 ? -3.255 -17.882 19.108 1.00 14.42 110 GLY A N 1
ATOM 825 C CA . GLY A 1 110 ? -3.356 -16.856 18.072 1.00 13.99 110 GLY A CA 1
ATOM 826 C C . GLY A 1 110 ? -4.677 -16.101 18.127 1.00 14.46 110 GLY A C 1
ATOM 827 O O . GLY A 1 110 ? -4.962 -15.268 17.252 1.00 15.72 110 GLY A O 1
ATOM 828 N N . GLU A 1 111 ? -5.476 -16.399 19.149 1.00 13.96 111 GLU A N 1
ATOM 829 C CA . GLU A 1 111 ? -6.829 -15.851 19.288 1.00 14.33 111 GLU A CA 1
ATOM 830 C C . GLU A 1 111 ? -6.868 -14.610 20.166 1.00 14.00 111 GLU A C 1
ATOM 831 O O . GLU A 1 111 ? -7.879 -14.340 20.838 1.00 15.22 111 GLU A O 1
ATOM 837 N N . PHE A 1 112 ? -5.759 -13.878 20.171 1.00 12.83 112 PHE A N 1
ATOM 838 C CA . PHE A 1 112 ? -5.627 -12.635 20.914 1.00 12.51 112 PHE A CA 1
ATOM 839 C C . PHE A 1 112 ? -6.200 -11.485 20.096 1.00 12.64 112 PHE A C 1
ATOM 840 O O . PHE A 1 112 ? -6.452 -11.635 18.898 1.00 13.71 112 PHE A O 1
ATOM 848 N N . GLY A 1 113 ? -6.421 -10.348 20.747 1.00 12.81 113 GLY A N 1
ATOM 849 C CA . GLY A 1 113 ? -6.886 -9.148 20.065 1.00 12.39 113 GLY A CA 1
ATOM 850 C C . GLY A 1 113 ? -5.797 -8.099 20.058 1.00 13.14 113 GLY A C 1
ATOM 851 O O . GLY A 1 113 ? -4.944 -8.068 20.943 1.00 11.94 113 GLY A O 1
ATOM 852 N N A GLU A 1 114 ? -5.807 -7.248 19.035 0.50 13.41 114 GLU A N 1
ATOM 853 C CA A GLU A 1 114 ? -4.864 -6.140 18.963 0.50 13.83 114 GLU A CA 1
ATOM 854 C C A GLU A 1 114 ? -5.611 -4.832 18.676 0.50 13.61 114 GLU A C 1
ATOM 855 O O A GLU A 1 114 ? -6.139 -4.634 17.584 0.50 13.24 114 GLU A O 1
ATOM 865 N N . ALA A 1 115 ? -5.668 -3.962 19.680 1.00 12.85 115 ALA A N 1
ATOM 866 C CA . ALA A 1 115 ? -6.394 -2.682 19.569 1.00 13.33 115 ALA A CA 1
ATOM 867 C C . ALA A 1 115 ? -6.040 -1.970 18.297 1.00 13.43 115 ALA A C 1
ATOM 868 O O . ALA A 1 115 ? -4.866 -1.766 18.016 1.00 13.12 115 ALA A O 1
ATOM 870 N N . GLY A 1 116 ? -7.063 -1.587 17.534 1.00 13.57 116 GLY A N 1
ATOM 871 C CA . GLY A 1 116 ? -6.872 -0.742 16.354 1.00 14.54 116 GLY A CA 1
ATOM 872 C C . GLY A 1 116 ? -6.356 -1.486 15.144 1.00 15.19 116 GLY A C 1
ATOM 873 O O . GLY A 1 116 ? -6.037 -0.860 14.125 1.00 14.83 116 GLY A O 1
ATOM 874 N N . ILE A 1 117 ? -6.278 -2.818 15.254 1.00 15.20 117 ILE A N 1
ATOM 875 C CA . ILE A 1 117 ? -5.741 -3.669 14.194 1.00 16.78 117 ILE A CA 1
ATOM 876 C C . ILE A 1 117 ? -6.634 -4.868 13.898 1.00 17.46 117 ILE A C 1
ATOM 877 O O . ILE A 1 117 ? -6.975 -5.104 12.742 1.00 17.68 117 ILE A O 1
ATOM 882 N N A HIS A 1 118 ? -7.045 -5.581 14.951 0.50 17.94 118 HIS A N 1
ATOM 883 N N B HIS A 1 118 ? -6.973 -5.644 14.924 0.50 17.58 118 HIS A N 1
ATOM 884 C CA A HIS A 1 118 ? -7.725 -6.874 14.826 0.50 18.55 118 HIS A CA 1
ATOM 885 C CA B HIS A 1 118 ? -7.871 -6.778 14.733 0.50 17.78 118 HIS A CA 1
ATOM 886 C C A HIS A 1 118 ? -8.637 -7.153 16.031 0.50 18.87 118 HIS A C 1
ATOM 887 C C B HIS A 1 118 ? -8.639 -7.162 15.986 0.50 18.44 118 HIS A C 1
ATOM 888 O O A HIS A 1 118 ? -8.183 -7.090 17.177 0.50 18.09 118 HIS A O 1
ATOM 889 O O B HIS A 1 118 ? -8.099 -7.186 17.096 0.50 17.61 118 HIS A O 1
ATOM 902 N N . LYS A 1 119 ? -9.915 -7.453 15.769 1.00 18.81 119 LYS A N 1
ATOM 903 C CA . LYS A 1 119 ? -10.880 -7.877 16.814 1.00 19.92 119 LYS A CA 1
ATOM 904 C C . LYS A 1 119 ? -11.329 -6.814 17.821 1.00 19.86 119 LYS A C 1
ATOM 905 O O . LYS A 1 119 ? -12.408 -6.942 18.415 1.00 20.43 119 LYS A O 1
ATOM 911 N N . MET A 1 120 ? -10.529 -5.757 17.958 1.00 19.25 120 MET A N 1
ATOM 912 C CA . MET A 1 120 ? -10.616 -4.793 19.050 1.00 19.72 120 MET A CA 1
ATOM 913 C C . MET A 1 120 ? -10.571 -3.351 18.533 1.00 17.56 120 MET A C 1
ATOM 914 O O . MET A 1 120 ? -9.627 -2.994 17.833 1.00 17.28 120 MET A O 1
ATOM 919 N N . ASP A 1 121 ? -11.561 -2.529 18.896 1.00 16.12 121 ASP A N 1
ATOM 920 C CA . ASP A 1 121 ? -11.530 -1.086 18.615 1.00 15.14 121 ASP A CA 1
ATOM 921 C C . ASP A 1 121 ? -10.308 -0.401 19.231 1.00 14.83 121 ASP A C 1
ATOM 922 O O . ASP A 1 121 ? -9.992 -0.608 20.409 1.00 14.20 121 ASP A O 1
ATOM 927 N N . GLY A 1 122 ? -9.643 0.424 18.430 1.00 14.12 122 GLY A N 1
ATOM 928 C CA . GLY A 1 122 ? -8.472 1.167 18.885 1.00 13.57 122 GLY A CA 1
ATOM 929 C C . GLY A 1 122 ? -8.801 2.380 19.736 1.00 13.26 122 GLY A C 1
ATOM 930 O O . GLY A 1 122 ? -9.899 2.502 20.287 1.00 13.44 122 GLY A O 1
ATOM 931 N N . PHE A 1 123 ? -7.831 3.286 19.828 1.00 13.29 123 PHE A N 1
ATOM 932 C CA . PHE A 1 123 ? -7.858 4.378 20.806 1.00 12.33 123 PHE A CA 1
ATOM 933 C C . PHE A 1 123 ? -7.856 5.780 20.217 1.00 12.41 123 PHE A C 1
ATOM 934 O O . PHE A 1 123 ? -7.770 6.751 20.967 1.00 11.85 123 PHE A O 1
ATOM 942 N N . MET A 1 124 ? -7.967 5.875 18.886 1.00 11.65 124 MET A N 1
ATOM 943 C CA . MET A 1 124 ? -8.162 7.163 18.194 1.00 12.63 124 MET A CA 1
ATOM 944 C C . MET A 1 124 ? -9.640 7.578 18.255 1.00 13.01 124 MET A C 1
ATOM 945 O O . MET A 1 124 ? -10.336 7.626 17.240 1.00 12.79 124 MET A O 1
ATOM 950 N N . ARG A 1 125 ? -10.097 7.847 19.479 1.00 13.90 125 ARG A N 1
ATOM 951 C CA . ARG A 1 125 ? -11.482 8.277 19.772 1.00 14.31 125 ARG A CA 1
ATOM 952 C C . ARG A 1 125 ? -11.484 9.181 21.012 1.00 15.21 125 ARG A C 1
ATOM 953 O O . ARG A 1 125 ? -10.535 9.134 21.806 1.00 15.09 125 ARG A O 1
ATOM 961 N N . GLU A 1 126 ? -12.538 9.983 21.188 1.00 15.38 126 GLU A N 1
ATOM 962 C CA . GLU A 1 126 ? -12.584 10.983 22.259 1.00 15.68 126 GLU A CA 1
ATOM 963 C C . GLU A 1 126 ? -12.366 10.371 23.638 1.00 15.34 126 GLU A C 1
ATOM 964 O O . GLU A 1 126 ? -11.657 10.936 24.481 1.00 15.19 126 GLU A O 1
ATOM 970 N N . TRP A 1 127 ? -12.975 9.213 23.867 1.00 15.06 127 TRP A N 1
ATOM 971 C CA . TRP A 1 127 ? -12.770 8.488 25.107 1.00 15.96 127 TRP A CA 1
ATOM 972 C C . TRP A 1 127 ? -13.154 7.024 24.963 1.00 15.33 127 TRP A C 1
ATOM 973 O O . TRP A 1 127 ? -13.771 6.617 23.972 1.00 15.40 127 TRP A O 1
ATOM 984 N N . TRP A 1 128 ? -12.720 6.221 25.931 1.00 14.21 128 TRP A N 1
ATOM 985 C CA . TRP A 1 128 ? -13.096 4.821 25.978 1.00 13.98 128 TRP A CA 1
ATOM 986 C C . TRP A 1 128 ? -13.126 4.348 27.424 1.00 14.20 128 TRP A C 1
ATOM 987 O O . TRP A 1 128 ? -12.602 5.020 28.335 1.00 14.34 128 TRP A O 1
ATOM 998 N N . TYR A 1 129 ? -13.752 3.199 27.632 1.00 14.53 129 TYR A N 1
ATOM 999 C CA . TYR A 1 129 ? -13.788 2.572 28.948 1.00 14.58 129 TYR A CA 1
ATOM 1000 C C . TYR A 1 129 ? -12.831 1.404 28.982 1.00 14.71 129 TYR A C 1
ATOM 1001 O O . TYR A 1 129 ? -12.845 0.562 28.078 1.00 14.42 129 TYR A O 1
ATOM 1010 N N . ASP A 1 130 ? -12.001 1.362 30.023 1.00 14.81 130 ASP A N 1
ATOM 1011 C CA . ASP A 1 130 ? -11.037 0.282 30.169 1.00 14.90 130 ASP A CA 1
ATOM 1012 C C . ASP A 1 130 ? -11.026 -0.327 31.552 1.00 15.26 130 ASP A C 1
ATOM 1013 O O . ASP A 1 130 ? -11.570 0.236 32.524 1.00 15.78 130 ASP A O 1
ATOM 1018 N N . ASP A 1 131 ? -10.437 -1.512 31.605 1.00 15.30 131 ASP A N 1
ATOM 1019 C CA . ASP A 1 131 ? -10.188 -2.235 32.833 1.00 16.08 131 ASP A CA 1
ATOM 1020 C C . ASP A 1 131 ? -8.851 -1.731 33.382 1.00 15.91 131 ASP A C 1
ATOM 1021 O O . ASP A 1 131 ? -7.869 -1.610 32.626 1.00 15.68 131 ASP A O 1
ATOM 1026 N N . PRO A 1 132 ? -8.796 -1.418 34.685 1.00 16.03 132 PRO A N 1
ATOM 1027 C CA . PRO A 1 132 ? -7.573 -0.977 35.357 1.00 16.30 132 PRO A CA 1
ATOM 1028 C C . PRO A 1 132 ? -6.376 -1.892 35.102 1.00 16.32 132 PRO A C 1
ATOM 1029 O O . PRO A 1 132 ? -5.226 -1.427 35.104 1.00 16.43 132 PRO A O 1
ATOM 1033 N N . LYS A 1 133 ? -6.637 -3.174 34.853 1.00 16.02 133 LYS A N 1
ATOM 1034 C CA . LYS A 1 133 ? -5.569 -4.143 34.669 1.00 15.82 133 LYS A CA 1
ATOM 1035 C C . LYS A 1 133 ? -4.727 -3.862 33.408 1.00 14.72 133 LYS A C 1
ATOM 1036 O O . LYS A 1 133 ? -3.560 -4.229 33.350 1.00 14.66 133 LYS A O 1
ATOM 1042 N N . TYR A 1 134 ? -5.330 -3.180 32.436 1.00 13.26 134 TYR A N 1
ATOM 1043 C CA . TYR A 1 134 ? -4.680 -2.904 31.151 1.00 12.58 134 TYR A CA 1
ATOM 1044 C C . TYR A 1 134 ? -4.086 -1.502 31.042 1.00 12.02 134 TYR A C 1
ATOM 1045 O O . TYR A 1 134 ? -3.595 -1.105 29.969 1.00 12.18 134 TYR A O 1
ATOM 1054 N N . LEU A 1 135 ? -4.152 -0.753 32.141 1.00 12.04 135 LEU A N 1
ATOM 1055 C CA . LEU A 1 135 ? -3.675 0.623 32.172 1.00 11.32 135 LEU A CA 1
ATOM 1056 C C . LEU A 1 135 ? -2.304 0.748 32.816 1.00 11.44 135 LEU A C 1
ATOM 1057 O O . LEU A 1 135 ? -2.070 0.244 33.925 1.00 11.76 135 LEU A O 1
ATOM 1062 N N . VAL A 1 136 ? -1.403 1.399 32.078 1.00 11.30 136 VAL A N 1
ATOM 1063 C CA . VAL A 1 136 ? -0.088 1.792 32.555 1.00 11.07 136 VAL A CA 1
ATOM 1064 C C . VAL A 1 136 ? -0.112 3.256 33.001 1.00 10.68 136 VAL A C 1
ATOM 1065 O O . VAL A 1 136 ? -0.573 4.114 32.257 1.00 10.00 136 VAL A O 1
ATOM 1069 N N . LYS A 1 137 ? 0.389 3.540 34.202 1.00 11.02 137 LYS A N 1
ATOM 1070 C CA . LYS A 1 137 ? 0.459 4.923 34.667 1.00 12.07 137 LYS A CA 1
ATOM 1071 C C . LYS A 1 137 ? 1.557 5.693 33.945 1.00 11.85 137 LYS A C 1
ATOM 1072 O O . LYS A 1 137 ? 2.694 5.232 33.855 1.00 11.53 137 LYS A O 1
ATOM 1078 N N . ILE A 1 138 ? 1.217 6.874 33.434 1.00 11.41 138 ILE A N 1
ATOM 1079 C CA . ILE A 1 138 ? 2.176 7.709 32.727 1.00 11.82 138 ILE A CA 1
ATOM 1080 C C . ILE A 1 138 ? 2.434 8.937 33.595 1.00 11.75 138 ILE A C 1
ATOM 1081 O O . ILE A 1 138 ? 1.550 9.790 33.766 1.00 11.58 138 ILE A O 1
ATOM 1086 N N . PRO A 1 139 ? 3.634 9.030 34.187 1.00 11.65 139 PRO A N 1
ATOM 1087 C CA . PRO A 1 139 ? 3.913 10.199 35.030 1.00 11.46 139 PRO A CA 1
ATOM 1088 C C . PRO A 1 139 ? 3.755 11.503 34.232 1.00 12.05 139 PRO A C 1
ATOM 1089 O O . PRO A 1 139 ? 4.158 11.575 33.062 1.00 12.12 139 PRO A O 1
ATOM 1093 N N . LYS A 1 140 ? 3.166 12.522 34.857 1.00 12.49 140 LYS A N 1
ATOM 1094 C CA . LYS A 1 140 ? 2.981 13.821 34.210 1.00 13.52 140 LYS A CA 1
ATOM 1095 C C . LYS A 1 140 ? 4.329 14.405 33.773 1.00 12.88 140 LYS A C 1
ATOM 1096 O O . LYS A 1 140 ? 4.394 15.167 32.813 1.00 12.50 140 LYS A O 1
ATOM 1102 N N . SER A 1 141 ? 5.406 14.026 34.471 1.00 12.75 141 SER A N 1
ATOM 1103 C CA . SER A 1 141 ? 6.753 14.503 34.131 1.00 12.59 141 SER A CA 1
ATOM 1104 C C . SER A 1 141 ? 7.274 13.986 32.782 1.00 13.00 141 SER A C 1
ATOM 1105 O O . SER A 1 141 ? 8.273 14.496 32.263 1.00 12.81 141 SER A O 1
ATOM 1108 N N . ILE A 1 142 ? 6.617 12.972 32.217 1.00 12.31 142 ILE A N 1
ATOM 1109 C CA . ILE A 1 142 ? 6.957 12.550 30.844 1.00 12.75 142 ILE A CA 1
ATOM 1110 C C . ILE A 1 142 ? 5.786 12.666 29.862 1.00 13.06 142 ILE A C 1
ATOM 1111 O O . ILE A 1 142 ? 5.711 11.923 28.877 1.00 13.87 142 ILE A O 1
ATOM 1116 N N . GLU A 1 143 ? 4.878 13.597 30.118 1.00 13.46 143 GLU A N 1
ATOM 1117 C CA . GLU A 1 143 ? 3.712 13.736 29.270 1.00 13.99 143 GLU A CA 1
ATOM 1118 C C . GLU A 1 143 ? 4.094 13.946 27.804 1.00 13.82 143 GLU A C 1
ATOM 1119 O O . GLU A 1 143 ? 3.442 13.380 26.921 1.00 13.96 143 GLU A O 1
ATOM 1125 N N . ASP A 1 144 ? 5.160 14.713 27.556 1.00 13.89 144 ASP A N 1
ATOM 1126 C CA . ASP A 1 144 ? 5.546 15.100 26.202 1.00 14.70 144 ASP A CA 1
ATOM 1127 C C . ASP A 1 144 ? 6.037 13.929 25.349 1.00 14.60 144 ASP A C 1
ATOM 1128 O O . ASP A 1 144 ? 5.635 13.797 24.180 1.00 15.29 144 ASP A O 1
ATOM 1133 N N . ILE A 1 145 ? 6.874 13.070 25.937 1.00 13.61 145 ILE A N 1
ATOM 1134 C CA . ILE A 1 145 ? 7.455 11.935 25.195 1.00 13.15 145 ILE A CA 1
ATOM 1135 C C . ILE A 1 145 ? 6.865 10.585 25.595 1.00 12.01 145 ILE A C 1
ATOM 1136 O O . ILE A 1 145 ? 7.202 9.548 25.004 1.00 12.83 145 ILE A O 1
ATOM 1141 N N . GLY A 1 146 ? 5.955 10.604 26.571 1.00 12.02 146 GLY A N 1
ATOM 1142 C CA . GLY A 1 146 ? 5.333 9.394 27.085 1.00 12.17 146 GLY A CA 1
ATOM 1143 C C . GLY A 1 146 ? 4.614 8.512 26.078 1.00 11.16 146 GLY A C 1
ATOM 1144 O O . GLY A 1 146 ? 4.504 7.300 26.279 1.00 11.06 146 GLY A O 1
ATOM 1145 N N . ILE A 1 147 ? 4.119 9.094 24.990 1.00 11.10 147 ILE A N 1
ATOM 1146 C CA . ILE A 1 147 ? 3.439 8.302 23.971 1.00 10.78 147 ILE A CA 1
ATOM 1147 C C . ILE A 1 147 ? 4.379 7.205 23.400 1.00 10.55 147 ILE A C 1
ATOM 1148 O O . ILE A 1 147 ? 3.922 6.156 22.915 1.00 10.73 147 ILE A O 1
ATOM 1153 N N . LEU A 1 148 ? 5.691 7.441 23.488 1.00 10.01 148 LEU A N 1
ATOM 1154 C CA . LEU A 1 148 ? 6.675 6.464 22.997 1.00 9.90 148 LEU A CA 1
ATOM 1155 C C . LEU A 1 148 ? 6.750 5.188 23.845 1.00 9.27 148 LEU A C 1
ATOM 1156 O O . LEU A 1 148 ? 7.382 4.218 23.466 1.00 8.11 148 LEU A O 1
ATOM 1161 N N . ALA A 1 149 ? 6.094 5.190 24.998 1.00 8.77 149 ALA A N 1
ATOM 1162 C CA . ALA A 1 149 ? 6.157 4.014 25.860 1.00 9.12 149 ALA A CA 1
ATOM 1163 C C . ALA A 1 149 ? 5.593 2.753 25.189 1.00 9.53 149 ALA A C 1
ATOM 1164 O O . ALA A 1 149 ? 6.048 1.642 25.469 1.00 9.96 149 ALA A O 1
ATOM 1166 N N . GLN A 1 150 ? 4.632 2.935 24.279 1.00 9.54 150 GLN A N 1
ATOM 1167 C CA . GLN A 1 150 ? 4.049 1.813 23.577 1.00 9.64 150 GLN A CA 1
ATOM 1168 C C . GLN A 1 150 ? 5.049 1.180 22.597 1.00 9.36 150 GLN A C 1
ATOM 1169 O O . GLN A 1 150 ? 5.350 -0.010 22.735 1.00 10.14 150 GLN A O 1
ATOM 1175 N N . PRO A 1 151 ? 5.601 1.971 21.642 1.00 9.83 151 PRO A N 1
ATOM 1176 C CA . PRO A 1 151 ? 6.605 1.350 20.791 1.00 9.55 151 PRO A CA 1
ATOM 1177 C C . PRO A 1 151 ? 7.834 0.868 21.527 1.00 9.24 151 PRO A C 1
ATOM 1178 O O . PRO A 1 151 ? 8.364 -0.180 21.184 1.00 9.24 151 PRO A O 1
ATOM 1182 N N . LEU A 1 152 ? 8.262 1.615 22.539 1.00 8.22 152 LEU A N 1
ATOM 1183 C CA . LEU A 1 152 ? 9.443 1.217 23.309 1.00 8.07 152 LEU A CA 1
ATOM 1184 C C . LEU A 1 152 ? 9.182 -0.102 24.037 1.00 8.44 152 LEU A C 1
ATOM 1185 O O . LEU A 1 152 ? 10.101 -0.892 24.181 1.00 9.45 152 LEU A O 1
ATOM 1190 N N . ALA A 1 153 ? 7.938 -0.347 24.466 1.00 8.19 153 ALA A N 1
ATOM 1191 C CA . ALA A 1 153 ? 7.600 -1.630 25.105 1.00 7.97 153 ALA A CA 1
ATOM 1192 C C . ALA A 1 153 ? 7.946 -2.850 24.268 1.00 7.80 153 ALA A C 1
ATOM 1193 O O . ALA A 1 153 ? 8.417 -3.863 24.788 1.00 8.07 153 ALA A O 1
ATOM 1195 N N . ASP A 1 154 ? 7.656 -2.795 22.965 1.00 8.49 154 ASP A N 1
ATOM 1196 C CA . ASP A 1 154 ? 8.021 -3.932 22.108 1.00 9.33 154 ASP A CA 1
ATOM 1197 C C . ASP A 1 154 ? 9.520 -4.192 22.135 1.00 9.02 154 ASP A C 1
ATOM 1198 O O . ASP A 1 154 ? 9.990 -5.340 22.118 1.00 9.98 154 ASP A O 1
ATOM 1203 N N . ILE A 1 155 ? 10.273 -3.095 22.189 1.00 9.38 155 ILE A N 1
ATOM 1204 C CA . ILE A 1 155 ? 11.727 -3.131 22.214 1.00 9.74 155 ILE A CA 1
ATOM 1205 C C . ILE A 1 155 ? 12.259 -3.576 23.579 1.00 9.30 155 ILE A C 1
ATOM 1206 O O . ILE A 1 155 ? 13.179 -4.405 23.642 1.00 9.16 155 ILE A O 1
ATOM 1211 N N . GLU A 1 156 ? 11.646 -3.097 24.666 1.00 7.88 156 GLU A N 1
ATOM 1212 C CA . GLU A 1 156 ? 12.003 -3.603 26.001 1.00 8.31 156 GLU A CA 1
ATOM 1213 C C . GLU A 1 156 ? 11.847 -5.127 26.091 1.00 7.74 156 GLU A C 1
ATOM 1214 O O . GLU A 1 156 ? 12.729 -5.822 26.610 1.00 7.27 156 GLU A O 1
ATOM 1220 N N . LYS A 1 157 ? 10.729 -5.638 25.572 1.00 7.99 157 LYS A N 1
ATOM 1221 C CA . LYS A 1 157 ? 10.490 -7.089 25.589 1.00 8.83 157 LYS A CA 1
ATOM 1222 C C . LYS A 1 157 ? 11.552 -7.808 24.779 1.00 7.59 157 LYS A C 1
ATOM 1223 O O . LYS A 1 157 ? 12.082 -8.842 25.190 1.00 8.01 157 LYS A O 1
ATOM 1229 N N . SER A 1 158 ? 11.844 -7.260 23.603 1.00 7.98 158 SER A N 1
ATOM 1230 C CA . SER A 1 158 ? 12.806 -7.872 22.707 1.00 7.99 158 SER A CA 1
ATOM 1231 C C . SER A 1 158 ? 14.209 -8.004 23.293 1.00 7.85 158 SER A C 1
ATOM 1232 O O . SER A 1 158 ? 14.812 -9.069 23.230 1.00 8.22 158 SER A O 1
ATOM 1235 N N . ILE A 1 159 ? 14.726 -6.913 23.857 1.00 8.25 159 ILE A N 1
ATOM 1236 C CA . ILE A 1 159 ? 16.037 -6.971 24.501 1.00 8.91 159 ILE A CA 1
ATOM 1237 C C . ILE A 1 159 ? 16.012 -7.879 25.733 1.00 8.39 159 ILE A C 1
ATOM 1238 O O . ILE A 1 159 ? 16.927 -8.672 25.920 1.00 9.41 159 ILE A O 1
ATOM 1243 N N . GLU A 1 160 ? 14.944 -7.807 26.531 1.00 7.90 160 GLU A N 1
ATOM 1244 C CA . GLU A 1 160 ? 14.791 -8.718 27.690 1.00 8.97 160 GLU A CA 1
ATOM 1245 C C . GLU A 1 160 ? 14.921 -10.182 27.216 1.00 8.93 160 GLU A C 1
ATOM 1246 O O . GLU A 1 160 ? 15.659 -10.978 27.799 1.00 10.18 160 GLU A O 1
ATOM 1252 N N . GLU A 1 161 ? 14.209 -10.524 26.149 1.00 8.47 161 GLU A N 1
ATOM 1253 C CA . GLU A 1 161 ? 14.242 -11.881 25.627 1.00 8.40 161 GLU A CA 1
ATOM 1254 C C . GLU A 1 161 ? 15.638 -12.274 25.108 1.00 8.23 161 GLU A C 1
ATOM 1255 O O . GLU A 1 161 ? 16.124 -13.360 25.416 1.00 9.56 161 GLU A O 1
ATOM 1261 N N . ILE A 1 162 ? 16.298 -11.383 24.376 1.00 8.18 162 ILE A N 1
ATOM 1262 C CA . ILE A 1 162 ? 17.667 -11.634 23.934 1.00 8.55 162 ILE A CA 1
ATOM 1263 C C . ILE A 1 162 ? 18.595 -11.929 25.119 1.00 9.23 162 ILE A C 1
ATOM 1264 O O . ILE A 1 162 ? 19.371 -12.902 25.086 1.00 9.18 162 ILE A O 1
ATOM 1269 N N . LEU A 1 163 ? 18.504 -11.102 26.165 1.00 9.74 163 LEU A N 1
ATOM 1270 C CA . LEU A 1 163 ? 19.365 -11.310 27.343 1.00 10.34 163 LEU A CA 1
ATOM 1271 C C . LEU A 1 163 ? 19.032 -12.619 28.072 1.00 11.26 163 LEU A C 1
ATOM 1272 O O . LEU A 1 163 ? 19.934 -13.324 28.559 1.00 10.67 163 LEU A O 1
ATOM 1277 N N A GLU A 1 164 ? 17.739 -12.945 28.125 0.50 11.55 164 GLU A N 1
ATOM 1278 C CA A GLU A 1 164 ? 17.278 -14.204 28.700 0.50 12.30 164 GLU A CA 1
ATOM 1279 C C A GLU A 1 164 ? 17.871 -15.379 27.930 0.50 11.17 164 GLU A C 1
ATOM 1280 O O A GLU A 1 164 ? 18.422 -16.308 28.522 0.50 11.58 164 GLU A O 1
ATOM 1291 N N . VAL A 1 165 ? 17.737 -15.348 26.606 1.00 9.93 165 VAL A N 1
ATOM 1292 C CA . VAL A 1 165 ? 18.248 -16.416 25.770 1.00 9.26 165 VAL A CA 1
ATOM 1293 C C . VAL A 1 165 ? 19.754 -16.579 25.981 1.00 8.21 165 VAL A C 1
ATOM 1294 O O . VAL A 1 165 ? 20.261 -17.698 26.025 1.00 7.78 165 VAL A O 1
ATOM 1298 N N . GLN A 1 166 ? 20.456 -15.462 26.144 1.00 8.68 166 GLN A N 1
ATOM 1299 C CA . GLN A 1 166 ? 21.930 -15.528 26.213 1.00 9.01 166 GLN A CA 1
ATOM 1300 C C . GLN A 1 166 ? 22.480 -16.072 27.545 1.00 8.64 166 GLN A C 1
ATOM 1301 O O . GLN A 1 166 ? 23.678 -16.313 27.673 1.00 9.04 166 GLN A O 1
ATOM 1307 N N . LYS A 1 167 ? 21.588 -16.280 28.515 1.00 9.49 167 LYS A N 1
ATOM 1308 C CA . LYS A 1 167 ? 21.913 -17.050 29.734 1.00 10.28 167 LYS A CA 1
ATOM 1309 C C . LYS A 1 167 ? 22.372 -18.483 29.428 1.00 9.67 167 LYS A C 1
ATOM 1310 O O . LYS A 1 167 ? 22.986 -19.147 30.281 1.00 10.07 167 LYS A O 1
ATOM 1316 N N . ARG A 1 168 ? 22.059 -18.958 28.215 1.00 8.93 168 ARG A N 1
ATOM 1317 C CA . ARG A 1 168 ? 22.527 -20.264 27.739 1.00 8.71 168 ARG A CA 1
ATOM 1318 C C . ARG A 1 168 ? 24.056 -20.307 27.607 1.00 7.24 168 ARG A C 1
ATOM 1319 O O . ARG A 1 168 ? 24.654 -21.385 27.679 1.00 9.30 168 ARG A O 1
ATOM 1327 N N . VAL A 1 169 ? 24.680 -19.131 27.408 1.00 7.35 169 VAL A N 1
ATOM 1328 C CA . VAL A 1 169 ? 26.148 -19.064 27.323 1.00 6.97 169 VAL A CA 1
ATOM 1329 C C . VAL A 1 169 ? 26.713 -19.037 28.744 1.00 7.18 169 VAL A C 1
ATOM 1330 O O . VAL A 1 169 ? 26.327 -18.175 29.514 1.00 8.30 169 VAL A O 1
ATOM 1334 N N . PRO A 1 170 ? 27.587 -19.994 29.099 1.00 7.86 170 PRO A N 1
ATOM 1335 C CA . PRO A 1 170 ? 28.090 -20.055 30.467 1.00 7.51 170 PRO A CA 1
ATOM 1336 C C . PRO A 1 170 ? 28.619 -18.727 30.982 1.00 8.33 170 PRO A C 1
ATOM 1337 O O . PRO A 1 170 ? 28.314 -18.361 32.103 1.00 8.03 170 PRO A O 1
ATOM 1341 N N . VAL A 1 171 ? 29.387 -17.999 30.173 1.00 8.27 171 VAL A N 1
ATOM 1342 C CA . VAL A 1 171 ? 29.763 -16.639 30.565 1.00 8.65 171 VAL A CA 1
ATOM 1343 C C . VAL A 1 171 ? 29.597 -15.697 29.358 1.00 8.86 171 VAL A C 1
ATOM 1344 O O . VAL A 1 171 ? 30.420 -15.754 28.435 1.00 10.13 171 VAL A O 1
ATOM 1348 N N . TRP A 1 172 ? 28.552 -14.872 29.351 1.00 8.30 172 TRP A N 1
ATOM 1349 C CA . TRP A 1 172 ? 28.360 -13.878 28.275 1.00 8.89 172 TRP A CA 1
ATOM 1350 C C . TRP A 1 172 ? 28.719 -12.468 28.726 1.00 9.50 172 TRP A C 1
ATOM 1351 O O . TRP A 1 172 ? 28.764 -11.534 27.943 1.00 10.49 172 TRP A O 1
ATOM 1362 N N . THR A 1 173 ? 28.978 -12.315 30.012 1.00 10.05 173 THR A N 1
ATOM 1363 C CA . THR A 1 173 ? 29.470 -11.047 30.522 1.00 9.66 173 THR A CA 1
ATOM 1364 C C . THR A 1 173 ? 30.947 -10.854 30.139 1.00 10.38 173 THR A C 1
ATOM 1365 O O . THR A 1 173 ? 31.615 -11.770 29.615 1.00 11.03 173 THR A O 1
ATOM 1369 N N . CYS A 1 174 ? 31.444 -9.649 30.417 1.00 9.18 174 CYS A N 1
ATOM 1370 C CA . CYS A 1 174 ? 32.779 -9.238 30.030 1.00 9.67 174 CYS A CA 1
ATOM 1371 C C . CYS A 1 174 ? 33.758 -9.301 31.206 1.00 9.40 174 CYS A C 1
ATOM 1372 O O . CYS A 1 174 ? 33.405 -9.722 32.305 1.00 9.29 174 CYS A O 1
ATOM 1375 N N . ASP A 1 175 ? 35.007 -8.937 30.950 1.00 9.92 175 ASP A N 1
ATOM 1376 C CA . ASP A 1 175 ? 36.026 -9.012 31.989 1.00 10.91 175 ASP A CA 1
ATOM 1377 C C . ASP A 1 175 ? 35.665 -8.211 33.240 1.00 10.52 175 ASP A C 1
ATOM 1378 O O . ASP A 1 175 ? 36.140 -8.522 34.334 1.00 11.09 175 ASP A O 1
ATOM 1383 N N . ASP A 1 176 ? 34.816 -7.194 33.068 1.00 10.05 176 ASP A N 1
ATOM 1384 C CA . ASP A 1 176 ? 34.430 -6.316 34.170 1.00 9.27 176 ASP A CA 1
ATOM 1385 C C . ASP A 1 176 ? 33.030 -6.619 34.716 1.00 8.77 176 ASP A C 1
ATOM 1386 O O . ASP A 1 176 ? 32.460 -5.808 35.454 1.00 8.68 176 ASP A O 1
ATOM 1391 N N . GLY A 1 177 ? 32.472 -7.764 34.313 1.00 8.45 177 GLY A N 1
ATOM 1392 C CA . GLY A 1 177 ? 31.155 -8.203 34.807 1.00 8.14 177 GLY A CA 1
ATOM 1393 C C . GLY A 1 177 ? 29.973 -7.558 34.097 1.00 8.01 177 GLY A C 1
ATOM 1394 O O . GLY A 1 177 ? 28.816 -7.881 34.401 1.00 9.36 177 GLY A O 1
ATOM 1395 N N . THR A 1 178 ? 30.243 -6.659 33.152 1.00 8.47 178 THR A N 1
ATOM 1396 C CA . THR A 1 178 ? 29.192 -5.981 32.408 1.00 8.24 178 THR A CA 1
ATOM 1397 C C . THR A 1 178 ? 28.969 -6.609 31.023 1.00 8.85 178 THR A C 1
ATOM 1398 O O . THR A 1 178 ? 29.557 -7.649 30.714 1.00 9.66 178 THR A O 1
ATOM 1402 N N . LEU A 1 179 ? 28.115 -5.977 30.221 1.00 9.18 179 LEU A N 1
ATOM 1403 C CA . LEU A 1 179 ? 28.015 -6.321 28.814 1.00 8.35 179 LEU A CA 1
ATOM 1404 C C . LEU A 1 179 ? 28.614 -5.214 27.939 1.00 8.60 179 LEU A C 1
ATOM 1405 O O . LEU A 1 179 ? 28.329 -5.143 26.745 1.00 8.36 179 LEU A O 1
ATOM 1410 N N . ASN A 1 180 ? 29.448 -4.357 28.533 1.00 9.06 180 ASN A N 1
ATOM 1411 C CA . ASN A 1 180 ? 30.012 -3.227 27.798 1.00 10.32 180 ASN A CA 1
ATOM 1412 C C . ASN A 1 180 ? 30.856 -3.631 26.590 1.00 10.43 180 ASN A C 1
ATOM 1413 O O . ASN A 1 180 ? 30.959 -2.877 25.610 1.00 11.76 180 ASN A O 1
ATOM 1418 N N . CYS A 1 181 ? 31.448 -4.820 26.646 1.00 10.43 181 CYS A N 1
ATOM 1419 C CA . CYS A 1 181 ? 32.273 -5.340 25.547 1.00 10.90 181 CYS A CA 1
ATOM 1420 C C . CYS A 1 181 ? 31.474 -5.952 24.396 1.00 10.23 181 CYS A C 1
ATOM 1421 O O . CYS A 1 181 ? 32.047 -6.267 23.329 1.00 10.64 181 CYS A O 1
ATOM 1424 N N . ARG A 1 182 ? 30.173 -6.134 24.605 1.00 9.56 182 ARG A N 1
ATOM 1425 C CA . ARG A 1 182 ? 29.310 -6.737 23.593 1.00 8.90 182 ARG A CA 1
ATOM 1426 C C . ARG A 1 182 ? 28.890 -5.684 22.579 1.00 8.96 182 ARG A C 1
ATOM 1427 O O . ARG A 1 182 ? 28.600 -4.538 22.933 1.00 9.96 182 ARG A O 1
ATOM 1435 N N . LYS A 1 183 ? 28.875 -6.099 21.317 1.00 9.51 183 LYS A N 1
ATOM 1436 C CA . LYS A 1 183 ? 28.600 -5.209 20.188 1.00 10.02 183 LYS A CA 1
ATOM 1437 C C . LYS A 1 183 ? 27.298 -5.592 19.481 1.00 8.64 183 LYS A C 1
ATOM 1438 O O . LYS A 1 183 ? 27.084 -6.769 19.146 1.00 8.67 183 LYS A O 1
ATOM 1444 N N . VAL A 1 184 ? 26.469 -4.572 19.221 1.00 8.46 184 VAL A N 1
ATOM 1445 C CA . VAL A 1 184 ? 25.178 -4.741 18.550 1.00 8.16 184 VAL A CA 1
ATOM 1446 C C . VAL A 1 184 ? 25.177 -3.986 17.232 1.00 8.16 184 VAL A C 1
ATOM 1447 O O . VAL A 1 184 ? 25.637 -2.843 17.189 1.00 8.64 184 VAL A O 1
ATOM 1451 N N . LEU A 1 185 ? 24.701 -4.639 16.174 1.00 7.36 185 LEU A N 1
ATOM 1452 C CA . LEU A 1 185 ? 24.488 -3.994 14.870 1.00 7.88 185 LEU A CA 1
ATOM 1453 C C . LEU A 1 185 ? 22.992 -3.836 14.726 1.00 8.22 185 LEU A C 1
ATOM 1454 O O . LEU A 1 185 ? 22.269 -4.835 14.691 1.00 8.17 185 LEU A O 1
ATOM 1459 N N . VAL A 1 186 ? 22.532 -2.585 14.645 1.00 8.61 186 VAL A N 1
ATOM 1460 C CA . VAL A 1 186 ? 21.095 -2.297 14.471 1.00 8.67 186 VAL A CA 1
ATOM 1461 C C . VAL A 1 186 ? 20.919 -1.886 13.026 1.00 9.73 186 VAL A C 1
ATOM 1462 O O . VAL A 1 186 ? 21.423 -0.834 12.629 1.00 9.96 186 VAL A O 1
ATOM 1466 N N . VAL A 1 187 ? 20.203 -2.713 12.262 1.00 9.23 187 VAL A N 1
ATOM 1467 C CA . VAL A 1 187 ? 20.048 -2.475 10.828 1.00 10.00 187 VAL A CA 1
ATOM 1468 C C . VAL A 1 187 ? 18.710 -1.773 10.620 1.00 10.83 187 VAL A C 1
ATOM 1469 O O . VAL A 1 187 ? 17.649 -2.342 10.921 1.00 9.73 187 VAL A O 1
ATOM 1473 N N A GLY A 1 188 ? 18.752 -0.558 10.085 0.50 11.79 188 GLY A N 1
ATOM 1474 N N B GLY A 1 188 ? 18.758 -0.542 10.128 0.50 9.60 188 GLY A N 1
ATOM 1475 C CA A GLY A 1 188 ? 17.528 0.175 9.770 0.50 13.90 188 GLY A CA 1
ATOM 1476 C CA B GLY A 1 188 ? 17.557 0.278 10.031 0.50 9.32 188 GLY A CA 1
ATOM 1477 C C A GLY A 1 188 ? 17.156 1.181 10.837 0.50 14.96 188 GLY A C 1
ATOM 1478 C C B GLY A 1 188 ? 17.527 1.342 11.109 0.50 8.63 188 GLY A C 1
ATOM 1479 O O A GLY A 1 188 ? 16.579 0.824 11.863 0.50 16.08 188 GLY A O 1
ATOM 1480 O O B GLY A 1 188 ? 17.892 1.084 12.245 0.50 7.47 188 GLY A O 1
ATOM 1481 N N A THR A 1 189 ? 17.461 2.446 10.565 0.50 15.19 189 THR A N 1
ATOM 1482 N N B THR A 1 189 ? 17.042 2.527 10.761 0.50 8.08 189 THR A N 1
ATOM 1483 C CA A THR A 1 189 ? 17.348 3.530 11.542 0.50 15.70 189 THR A CA 1
ATOM 1484 C CA B THR A 1 189 ? 17.251 3.696 11.619 0.50 8.19 189 THR A CA 1
ATOM 1485 C C A THR A 1 189 ? 15.917 4.014 11.731 0.50 15.98 189 THR A C 1
ATOM 1486 C C B THR A 1 189 ? 16.025 4.600 11.761 0.50 8.41 189 THR A C 1
ATOM 1487 O O A THR A 1 189 ? 14.971 3.241 11.652 0.50 16.16 189 THR A O 1
ATOM 1488 O O B THR A 1 189 ? 16.148 5.786 12.081 0.50 8.67 189 THR A O 1
ATOM 1495 N N A GLY A 1 190 ? 15.754 5.306 11.981 0.50 15.95 190 GLY A N 1
ATOM 1496 N N B GLY A 1 190 ? 14.854 4.003 11.541 0.50 6.98 190 GLY A N 1
ATOM 1497 C CA A GLY A 1 190 ? 14.434 5.809 12.323 0.50 15.64 190 GLY A CA 1
ATOM 1498 C CA B GLY A 1 190 ? 13.554 4.604 11.829 0.50 5.83 190 GLY A CA 1
ATOM 1499 C C A GLY A 1 190 ? 13.843 5.050 13.497 0.50 15.07 190 GLY A C 1
ATOM 1500 C C B GLY A 1 190 ? 13.267 4.604 13.314 0.50 6.31 190 GLY A C 1
ATOM 1501 O O A GLY A 1 190 ? 14.482 4.161 14.054 0.50 14.97 190 GLY A O 1
ATOM 1502 O O B GLY A 1 190 ? 14.165 4.366 14.121 0.50 6.07 190 GLY A O 1
ATOM 1503 N N A PRO A 1 191 ? 12.595 5.376 13.850 0.50 14.48 191 PRO A N 1
ATOM 1504 N N B PRO A 1 191 ? 12.015 4.864 13.704 0.50 5.85 191 PRO A N 1
ATOM 1505 C CA A PRO A 1 191 ? 11.901 5.023 15.088 0.50 13.29 191 PRO A CA 1
ATOM 1506 C CA B PRO A 1 191 ? 11.768 4.979 15.150 0.50 7.26 191 PRO A CA 1
ATOM 1507 C C A PRO A 1 191 ? 12.386 3.733 15.785 0.50 11.67 191 PRO A C 1
ATOM 1508 C C B PRO A 1 191 ? 12.149 3.707 15.910 0.50 7.63 191 PRO A C 1
ATOM 1509 O O A PRO A 1 191 ? 13.076 3.820 16.812 0.50 12.01 191 PRO A O 1
ATOM 1510 O O B PRO A 1 191 ? 12.518 3.768 17.094 0.50 8.39 191 PRO A O 1
ATOM 1517 N N . ILE A 1 192 ? 12.043 2.562 15.244 1.00 9.63 192 ILE A N 1
ATOM 1518 C CA . ILE A 1 192 ? 12.421 1.279 15.866 1.00 9.30 192 ILE A CA 1
ATOM 1519 C C . ILE A 1 192 ? 13.941 1.178 16.039 1.00 9.37 192 ILE A C 1
ATOM 1520 O O . ILE A 1 192 ? 14.433 0.894 17.138 1.00 9.11 192 ILE A O 1
ATOM 1525 N N . GLY A 1 193 ? 14.680 1.418 14.958 1.00 9.06 193 GLY A N 1
ATOM 1526 C CA . GLY A 1 193 ? 16.134 1.371 15.017 1.00 9.39 193 GLY A CA 1
ATOM 1527 C C . GLY A 1 193 ? 16.697 2.349 16.032 1.00 9.02 193 GLY A C 1
ATOM 1528 O O . GLY A 1 193 ? 17.604 2.001 16.803 1.00 9.95 193 GLY A O 1
ATOM 1529 N N . VAL A 1 194 ? 16.162 3.568 16.054 1.00 8.50 194 VAL A N 1
ATOM 1530 C CA . VAL A 1 194 ? 16.592 4.578 17.033 1.00 8.88 194 VAL A CA 1
ATOM 1531 C C . VAL A 1 194 ? 16.317 4.147 18.478 1.00 8.71 194 VAL A C 1
ATOM 1532 O O . VAL A 1 194 ? 17.194 4.277 19.358 1.00 9.74 194 VAL A O 1
ATOM 1536 N N . LEU A 1 195 ? 15.122 3.609 18.718 1.00 8.97 195 LEU A N 1
ATOM 1537 C CA . LEU A 1 195 ? 14.780 3.164 20.079 1.00 8.44 195 LEU A CA 1
ATOM 1538 C C . LEU A 1 195 ? 15.622 1.963 20.551 1.00 9.33 195 LEU A C 1
ATOM 1539 O O . LEU A 1 195 ? 16.055 1.900 21.725 1.00 9.22 195 LEU A O 1
ATOM 1544 N N . PHE A 1 196 ? 15.839 0.996 19.659 1.00 8.65 196 PHE A N 1
ATOM 1545 C CA . PHE A 1 196 ? 16.780 -0.112 19.952 1.00 8.87 196 PHE A CA 1
ATOM 1546 C C . PHE A 1 196 ? 18.168 0.430 20.321 1.00 9.10 196 PHE A C 1
ATOM 1547 O O . PHE A 1 196 ? 18.810 -0.067 21.250 1.00 8.47 196 PHE A O 1
ATOM 1555 N N . THR A 1 197 ? 18.636 1.421 19.576 1.00 8.87 197 THR A N 1
ATOM 1556 C CA . THR A 1 197 ? 19.957 2.018 19.826 1.00 8.87 197 THR A CA 1
ATOM 1557 C C . THR A 1 197 ? 20.009 2.689 21.204 1.00 8.84 197 THR A C 1
ATOM 1558 O O . THR A 1 197 ? 20.901 2.393 22.035 1.00 8.97 197 THR A O 1
ATOM 1562 N N . LEU A 1 198 ? 19.026 3.545 21.476 1.00 8.54 198 LEU A N 1
ATOM 1563 C CA . LEU A 1 198 ? 18.949 4.232 22.786 1.00 8.46 198 LEU A CA 1
ATOM 1564 C C . LEU A 1 198 ? 18.937 3.220 23.930 1.00 8.32 198 LEU A C 1
ATOM 1565 O O . LEU A 1 198 ? 19.611 3.402 24.943 1.00 7.78 198 LEU A O 1
ATOM 1570 N N . LEU A 1 199 ? 18.164 2.150 23.774 1.00 8.19 199 LEU A N 1
ATOM 1571 C CA . LEU A 1 199 ? 18.005 1.202 24.867 1.00 8.71 199 LEU A CA 1
ATOM 1572 C C . LEU A 1 199 ? 19.265 0.356 25.030 1.00 8.38 199 LEU A C 1
ATOM 1573 O O . LEU A 1 199 ? 19.711 0.125 26.157 1.00 8.42 199 LEU A O 1
ATOM 1578 N N . PHE A 1 200 ? 19.875 -0.090 23.928 1.00 7.70 200 PHE A N 1
ATOM 1579 C CA . PHE A 1 200 ? 21.112 -0.854 24.075 1.00 7.82 200 PHE A CA 1
ATOM 1580 C C . PHE A 1 200 ? 22.256 -0.018 24.691 1.00 8.33 200 PHE A C 1
ATOM 1581 O O . PHE A 1 200 ? 23.020 -0.497 25.521 1.00 8.69 200 PHE A O 1
ATOM 1589 N N . ARG A 1 201 ? 22.350 1.244 24.304 1.00 8.70 201 ARG A N 1
ATOM 1590 C CA . ARG A 1 201 ? 23.368 2.106 24.904 1.00 8.95 201 ARG A CA 1
ATOM 1591 C C . ARG A 1 201 ? 23.066 2.350 26.391 1.00 9.03 201 ARG A C 1
ATOM 1592 O O . ARG A 1 201 ? 23.997 2.486 27.211 1.00 9.32 201 ARG A O 1
ATOM 1600 N N . THR A 1 202 ? 21.772 2.419 26.739 1.00 9.08 202 THR A N 1
ATOM 1601 C CA . THR A 1 202 ? 21.364 2.577 28.142 1.00 8.55 202 THR A CA 1
ATOM 1602 C C . THR A 1 202 ? 21.844 1.385 28.966 1.00 8.76 202 THR A C 1
ATOM 1603 O O . THR A 1 202 ? 22.287 1.527 30.117 1.00 8.68 202 THR A O 1
ATOM 1607 N N . TYR A 1 203 ? 21.739 0.203 28.379 1.00 8.93 203 TYR A N 1
ATOM 1608 C CA . TYR A 1 203 ? 22.266 -1.007 29.010 1.00 9.51 203 TYR A CA 1
ATOM 1609 C C . TYR A 1 203 ? 23.806 -1.114 28.938 1.00 9.40 203 TYR A C 1
ATOM 1610 O O . TYR A 1 203 ? 24.400 -1.999 29.566 1.00 9.43 203 TYR A O 1
ATOM 1619 N N . GLY A 1 204 ? 24.437 -0.256 28.143 1.00 9.08 204 GLY A N 1
ATOM 1620 C CA . GLY A 1 204 ? 25.898 -0.171 28.114 1.00 8.82 204 GLY A CA 1
ATOM 1621 C C . GLY A 1 204 ? 26.569 -0.913 26.963 1.00 7.87 204 GLY A C 1
ATOM 1622 O O . GLY A 1 204 ? 27.790 -0.826 26.818 1.00 8.40 204 GLY A O 1
ATOM 1623 N N . LEU A 1 205 ? 25.806 -1.590 26.099 1.00 8.33 205 LEU A N 1
ATOM 1624 C CA . LEU A 1 205 ? 26.430 -2.328 24.989 1.00 9.39 205 LEU A CA 1
ATOM 1625 C C . LEU A 1 205 ? 26.895 -1.338 23.920 1.00 10.04 205 LEU A C 1
ATOM 1626 O O . LEU A 1 205 ? 26.333 -0.248 23.785 1.00 9.84 205 LEU A O 1
ATOM 1631 N N . GLU A 1 206 ? 27.936 -1.714 23.181 1.00 9.92 206 GLU A N 1
ATOM 1632 C CA . GLU A 1 206 ? 28.388 -0.896 22.061 1.00 11.38 206 GLU A CA 1
ATOM 1633 C C . GLU A 1 206 ? 27.397 -1.072 20.909 1.00 10.48 206 GLU A C 1
ATOM 1634 O O . GLU A 1 206 ? 26.957 -2.192 20.661 1.00 10.49 206 GLU A O 1
ATOM 1640 N N . VAL A 1 207 ? 27.041 0.021 20.225 1.00 9.72 207 VAL A N 1
ATOM 1641 C CA . VAL A 1 207 ? 26.085 -0.037 19.104 1.00 9.97 207 VAL A CA 1
ATOM 1642 C C . VAL A 1 207 ? 26.653 0.571 17.809 1.00 9.23 207 VAL A C 1
ATOM 1643 O O . VAL A 1 207 ? 27.308 1.613 17.833 1.00 9.48 207 VAL A O 1
ATOM 1647 N N . TRP A 1 208 ? 26.389 -0.114 16.693 1.00 9.14 208 TRP A N 1
ATOM 1648 C CA . TRP A 1 208 ? 26.568 0.406 15.346 1.00 9.70 208 TRP A CA 1
ATOM 1649 C C . TRP A 1 208 ? 25.204 0.423 14.687 1.00 9.87 208 TRP A C 1
ATOM 1650 O O . TRP A 1 208 ? 24.550 -0.623 14.600 1.00 9.51 208 TRP A O 1
ATOM 1661 N N A MET A 1 209 ? 24.796 1.595 14.192 0.50 9.91 209 MET A N 1
ATOM 1662 C CA A MET A 1 209 ? 23.596 1.745 13.347 0.50 11.24 209 MET A CA 1
ATOM 1663 C C A MET A 1 209 ? 24.017 1.614 11.885 0.50 10.21 209 MET A C 1
ATOM 1664 O O A MET A 1 209 ? 25.083 2.106 11.528 0.50 11.31 209 MET A O 1
ATOM 1671 N N . ALA A 1 210 ? 23.185 0.981 11.057 1.00 9.89 210 ALA A N 1
ATOM 1672 C CA . ALA A 1 210 ? 23.488 0.822 9.637 1.00 9.61 210 ALA A CA 1
ATOM 1673 C C . ALA A 1 210 ? 22.280 1.212 8.781 1.00 9.32 210 ALA A C 1
ATOM 1674 O O . ALA A 1 210 ? 21.144 0.823 9.058 1.00 9.14 210 ALA A O 1
ATOM 1676 N N . ASN A 1 211 ? 22.534 2.017 7.756 1.00 10.24 211 ASN A N 1
ATOM 1677 C CA . ASN A 1 211 ? 21.521 2.278 6.742 1.00 10.60 211 ASN A CA 1
ATOM 1678 C C . ASN A 1 211 ? 22.241 2.531 5.424 1.00 11.00 211 ASN A C 1
ATOM 1679 O O . ASN A 1 211 ? 23.416 2.876 5.430 1.00 10.94 211 ASN A O 1
ATOM 1684 N N . ARG A 1 212 ? 21.511 2.386 4.315 1.00 11.50 212 ARG A N 1
ATOM 1685 C CA . ARG A 1 212 ? 22.059 2.590 2.968 1.00 12.42 212 ARG A CA 1
ATOM 1686 C C . ARG A 1 212 ? 22.042 4.064 2.554 1.00 13.04 212 ARG A C 1
ATOM 1687 O O . ARG A 1 212 ? 21.486 4.428 1.508 1.00 13.38 212 ARG A O 1
ATOM 1695 N N . ARG A 1 213 ? 22.691 4.901 3.362 1.00 12.66 213 ARG A N 1
ATOM 1696 C CA . ARG A 1 213 ? 22.762 6.360 3.148 1.00 13.08 213 ARG A CA 1
ATOM 1697 C C . ARG A 1 213 ? 23.544 6.964 4.305 1.00 14.03 213 ARG A C 1
ATOM 1698 O O . ARG A 1 213 ? 23.948 6.240 5.221 1.00 13.64 213 ARG A O 1
ATOM 1706 N N . GLU A 1 214 ? 23.759 8.277 4.278 1.00 15.13 214 GLU A N 1
ATOM 1707 C CA . GLU A 1 214 ? 24.348 8.961 5.424 1.00 15.50 214 GLU A CA 1
ATOM 1708 C C . GLU A 1 214 ? 23.259 9.266 6.461 1.00 15.95 214 GLU A C 1
ATOM 1709 O O . GLU A 1 214 ? 22.073 9.161 6.150 1.00 15.54 214 GLU A O 1
ATOM 1715 N N . PRO A 1 215 ? 23.655 9.607 7.705 1.00 16.49 215 PRO A N 1
ATOM 1716 C CA . PRO A 1 215 ? 22.603 9.825 8.707 1.00 16.97 215 PRO A CA 1
ATOM 1717 C C . PRO A 1 215 ? 21.817 11.117 8.489 1.00 17.22 215 PRO A C 1
ATOM 1718 O O . PRO A 1 215 ? 22.357 12.083 7.946 1.00 17.48 215 PRO A O 1
ATOM 1722 N N . THR A 1 216 ? 20.554 11.114 8.911 1.00 17.21 216 THR A N 1
ATOM 1723 C CA . THR A 1 216 ? 19.750 12.336 9.004 1.00 17.81 216 THR A CA 1
ATOM 1724 C C . THR A 1 216 ? 20.262 13.180 10.168 1.00 18.33 216 THR A C 1
ATOM 1725 O O . THR A 1 216 ? 21.102 12.722 10.959 1.00 17.93 216 THR A O 1
ATOM 1729 N N . GLU A 1 217 ? 19.750 14.408 10.266 1.00 19.32 217 GLU A N 1
ATOM 1730 C CA . GLU A 1 217 ? 20.074 15.311 11.378 1.00 20.23 217 GLU A CA 1
ATOM 1731 C C . GLU A 1 217 ? 19.750 14.715 12.751 1.00 19.99 217 GLU A C 1
ATOM 1732 O O . GLU A 1 217 ? 20.587 14.734 13.656 1.00 19.78 217 GLU A O 1
ATOM 1738 N N . VAL A 1 218 ? 18.537 14.181 12.884 1.00 20.18 218 VAL A N 1
ATOM 1739 C CA . VAL A 1 218 ? 18.094 13.495 14.097 1.00 20.30 218 VAL A CA 1
ATOM 1740 C C . VAL A 1 218 ? 18.990 12.285 14.412 1.00 19.43 218 VAL A C 1
ATOM 1741 O O . VAL A 1 218 ? 19.445 12.120 15.545 1.00 20.01 218 VAL A O 1
ATOM 1745 N N . GLU A 1 219 ? 19.265 11.445 13.409 1.00 19.13 219 GLU A N 1
ATOM 1746 C CA . GLU A 1 219 ? 20.127 10.276 13.656 1.00 18.62 219 GLU A CA 1
ATOM 1747 C C . GLU A 1 219 ? 21.526 10.711 14.089 1.00 18.17 219 GLU A C 1
ATOM 1748 O O . GLU A 1 219 ? 22.138 10.091 14.955 1.00 18.02 219 GLU A O 1
ATOM 1754 N N . GLN A 1 220 ? 22.028 11.788 13.489 1.00 17.91 220 GLN A N 1
ATOM 1755 C CA . GLN A 1 220 ? 23.333 12.318 13.857 1.00 17.61 220 GLN A CA 1
ATOM 1756 C C . GLN A 1 220 ? 23.381 12.797 15.316 1.00 17.33 220 GLN A C 1
ATOM 1757 O O . GLN A 1 220 ? 24.372 12.568 16.022 1.00 16.92 220 GLN A O 1
ATOM 1763 N N . THR A 1 221 ? 22.306 13.439 15.771 1.00 17.30 221 THR A N 1
ATOM 1764 C CA . THR A 1 221 ? 22.183 13.815 17.186 1.00 17.69 221 THR A CA 1
ATOM 1765 C C . THR A 1 221 ? 22.281 12.598 18.084 1.00 17.91 221 THR A C 1
ATOM 1766 O O . THR A 1 221 ? 23.009 12.607 19.083 1.00 17.61 221 THR A O 1
ATOM 1770 N N . VAL A 1 222 ? 21.530 11.556 17.736 1.00 18.36 222 VAL A N 1
ATOM 1771 C CA . VAL A 1 222 ? 21.478 10.362 18.562 1.00 18.92 222 VAL A CA 1
ATOM 1772 C C . VAL A 1 222 ? 22.863 9.716 18.562 1.00 18.94 222 VAL A C 1
ATOM 1773 O O . VAL A 1 222 ? 23.378 9.339 19.612 1.00 19.55 222 VAL A O 1
ATOM 1777 N N . ILE A 1 223 ? 23.477 9.649 17.379 1.00 18.64 223 ILE A N 1
ATOM 1778 C CA . ILE A 1 223 ? 24.816 9.100 17.204 1.00 19.05 223 ILE A CA 1
ATOM 1779 C C . ILE A 1 223 ? 25.817 9.763 18.138 1.00 18.03 223 ILE A C 1
ATOM 1780 O O . ILE A 1 223 ? 26.538 9.085 18.885 1.00 17.90 223 ILE A O 1
ATOM 1785 N N . GLU A 1 224 ? 25.829 11.093 18.124 1.00 17.35 224 GLU A N 1
ATOM 1786 C CA . GLU A 1 224 ? 26.805 11.855 18.882 1.00 17.58 224 GLU A CA 1
ATOM 1787 C C . GLU A 1 224 ? 26.529 11.832 20.388 1.00 16.60 224 GLU A C 1
ATOM 1788 O O . GLU A 1 224 ? 27.430 11.609 21.186 1.00 16.85 224 GLU A O 1
ATOM 1794 N N . GLU A 1 225 ? 25.276 12.032 20.768 1.00 15.00 225 GLU A N 1
ATOM 1795 C CA . GLU A 1 225 ? 24.946 12.146 22.178 1.00 14.05 225 GLU A CA 1
ATOM 1796 C C . GLU A 1 225 ? 25.067 10.815 22.917 1.00 13.37 225 GLU A C 1
ATOM 1797 O O . GLU A 1 225 ? 25.466 10.775 24.085 1.00 13.51 225 GLU A O 1
ATOM 1803 N N . THR A 1 226 ? 24.733 9.724 22.236 1.00 12.97 226 THR A N 1
ATOM 1804 C CA . THR A 1 226 ? 24.796 8.415 22.872 1.00 12.79 226 THR A CA 1
ATOM 1805 C C . THR A 1 226 ? 26.130 7.697 22.636 1.00 12.50 226 THR A C 1
ATOM 1806 O O . THR A 1 226 ? 26.328 6.600 23.147 1.00 12.79 226 THR A O 1
ATOM 1810 N N . LYS A 1 227 ? 27.034 8.304 21.864 1.00 13.01 227 LYS A N 1
ATOM 1811 C CA . LYS A 1 227 ? 28.331 7.686 21.566 1.00 13.37 227 LYS A CA 1
ATOM 1812 C C . LYS A 1 227 ? 28.140 6.338 20.864 1.00 12.88 227 LYS A C 1
ATOM 1813 O O . LYS A 1 227 ? 28.701 5.303 21.257 1.00 12.14 227 LYS A O 1
ATOM 1819 N N . THR A 1 228 ? 27.340 6.396 19.796 1.00 11.80 228 THR A N 1
ATOM 1820 C CA . THR A 1 228 ? 27.008 5.261 18.949 1.00 12.13 228 THR A CA 1
ATOM 1821 C C . THR A 1 228 ? 27.773 5.434 17.635 1.00 11.72 228 THR A C 1
ATOM 1822 O O . THR A 1 228 ? 28.053 6.559 17.208 1.00 12.33 228 THR A O 1
ATOM 1826 N N . ASN A 1 229 ? 28.110 4.317 17.008 1.00 11.34 229 ASN A N 1
ATOM 1827 C CA . ASN A 1 229 ? 28.800 4.317 15.725 1.00 11.69 229 ASN A CA 1
ATOM 1828 C C . ASN A 1 229 ? 27.774 4.206 14.588 1.00 11.18 229 ASN A C 1
ATOM 1829 O O . ASN A 1 229 ? 26.629 3.773 14.818 1.00 11.41 229 ASN A O 1
ATOM 1834 N N . TYR A 1 230 ? 28.157 4.637 13.392 1.00 11.17 230 TYR A N 1
ATOM 1835 C CA . TYR A 1 230 ? 27.282 4.560 12.214 1.00 11.06 230 TYR A CA 1
ATOM 1836 C C . TYR A 1 230 ? 28.024 3.967 11.013 1.00 10.63 230 TYR A C 1
ATOM 1837 O O . TYR A 1 230 ? 29.186 4.318 10.783 1.00 11.30 230 TYR A O 1
ATOM 1846 N N . TYR A 1 231 ? 27.341 3.113 10.247 1.00 10.34 231 TYR A N 1
ATOM 1847 C CA . TYR A 1 231 ? 27.903 2.522 9.032 1.00 9.66 231 TYR A CA 1
ATOM 1848 C C . TYR A 1 231 ? 26.946 2.716 7.864 1.00 10.09 231 TYR A C 1
ATOM 1849 O O . TYR A 1 231 ? 25.769 2.343 7.949 1.00 10.21 231 TYR A O 1
ATOM 1858 N N . ASN A 1 232 ? 27.463 3.310 6.789 1.00 10.72 232 ASN A N 1
ATOM 1859 C CA . ASN A 1 232 ? 26.722 3.461 5.545 1.00 11.11 232 ASN A CA 1
ATOM 1860 C C . ASN A 1 232 ? 26.852 2.149 4.779 1.00 11.23 232 ASN A C 1
ATOM 1861 O O . ASN A 1 232 ? 27.941 1.794 4.271 1.00 11.35 232 AS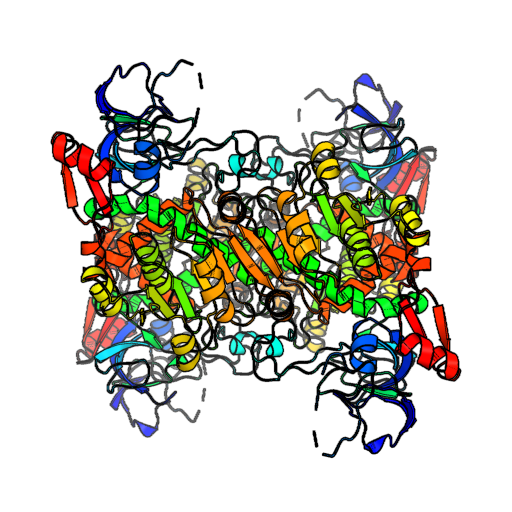N A O 1
ATOM 1866 N N . SER A 1 233 ? 25.734 1.433 4.690 1.00 10.02 233 SER A N 1
ATOM 1867 C CA . SER A 1 233 ? 25.711 0.076 4.146 1.00 10.58 233 SER A CA 1
ATOM 1868 C C . SER A 1 233 ? 25.314 0.016 2.679 1.00 11.03 233 SER A C 1
ATOM 1869 O O . SER A 1 233 ? 24.958 -1.047 2.160 1.00 10.58 233 SER A O 1
ATOM 1872 N N . SER A 1 234 ? 25.386 1.170 2.025 1.00 11.55 234 SER A N 1
ATOM 1873 C CA . SER A 1 234 ? 24.959 1.312 0.621 1.00 11.43 234 SER A CA 1
ATOM 1874 C C . SER A 1 234 ? 25.601 0.317 -0.337 1.00 12.02 234 SER A C 1
ATOM 1875 O O . SER A 1 234 ? 24.965 -0.128 -1.302 1.00 12.00 234 SER A O 1
ATOM 1878 N N . ASN A 1 235 ? 26.858 -0.014 -0.077 1.00 10.72 235 ASN A N 1
ATOM 1879 C CA . ASN A 1 235 ? 27.563 -0.992 -0.915 1.00 11.59 235 ASN A CA 1
ATOM 1880 C C . ASN A 1 235 ? 27.894 -2.300 -0.196 1.00 12.01 235 ASN A C 1
ATOM 1881 O O . ASN A 1 235 ? 28.828 -3.018 -0.571 1.00 12.98 235 ASN A O 1
ATOM 1886 N N . GLY A 1 236 ? 27.102 -2.603 0.834 1.00 12.10 236 GLY A N 1
ATOM 1887 C CA . GLY A 1 236 ? 27.230 -3.859 1.556 1.00 11.25 236 GLY A CA 1
ATOM 1888 C C . GLY A 1 236 ? 28.060 -3.729 2.813 1.00 11.22 236 GLY A C 1
ATOM 1889 O O . GLY A 1 236 ? 28.408 -2.625 3.239 1.00 11.51 236 GLY A O 1
ATOM 1890 N N . TYR A 1 237 ? 28.392 -4.883 3.368 1.00 10.99 237 TYR A N 1
ATOM 1891 C CA . TYR A 1 237 ? 28.935 -4.981 4.707 1.00 11.45 237 TYR A CA 1
ATOM 1892 C C . TYR A 1 237 ? 30.386 -5.436 4.794 1.00 11.51 237 TYR A C 1
ATOM 1893 O O . TYR A 1 237 ? 30.933 -5.491 5.887 1.00 11.16 237 TYR A O 1
ATOM 1902 N N . ASP A 1 238 ? 31.037 -5.712 3.659 1.00 11.91 238 ASP A N 1
ATOM 1903 C CA . ASP A 1 238 ? 32.442 -6.135 3.696 1.00 13.12 238 ASP A CA 1
ATOM 1904 C C . ASP A 1 238 ? 33.330 -5.161 4.473 1.00 12.95 238 ASP A C 1
ATOM 1905 O O . ASP A 1 238 ? 34.156 -5.582 5.285 1.00 13.21 238 ASP A O 1
ATOM 1910 N N . LYS A 1 239 ? 33.161 -3.865 4.229 1.00 13.35 239 LYS A N 1
ATOM 1911 C CA . LYS A 1 239 ? 34.020 -2.859 4.862 1.00 14.04 239 LYS A CA 1
ATOM 1912 C C . LYS A 1 239 ? 33.844 -2.832 6.380 1.00 13.64 239 LYS A C 1
ATOM 1913 O O . LYS A 1 239 ? 34.825 -2.728 7.125 1.00 14.35 239 LYS A O 1
ATOM 1919 N N . LEU A 1 240 ? 32.604 -2.980 6.838 1.00 13.60 240 LEU A N 1
ATOM 1920 C CA . LEU A 1 240 ? 32.342 -3.009 8.274 1.00 13.23 240 LEU A CA 1
ATOM 1921 C C . LEU A 1 240 ? 32.985 -4.242 8.917 1.00 12.85 240 LEU A C 1
ATOM 1922 O O . LEU A 1 240 ? 33.656 -4.127 9.942 1.00 13.24 240 LEU A O 1
ATOM 1927 N N . LYS A 1 241 ? 32.800 -5.405 8.294 1.00 12.90 241 LYS A N 1
ATOM 1928 C CA . LYS A 1 241 ? 33.410 -6.641 8.766 1.00 13.69 241 LYS A CA 1
ATOM 1929 C C . LYS A 1 241 ? 34.935 -6.504 8.862 1.00 14.73 241 LYS A C 1
ATOM 1930 O O . LYS A 1 241 ? 35.528 -6.859 9.885 1.00 15.06 241 LYS A O 1
ATOM 1936 N N . ASP A 1 242 ? 35.556 -5.962 7.814 1.00 15.70 242 ASP A N 1
ATOM 1937 C CA . ASP A 1 242 ? 37.020 -5.808 7.772 1.00 16.88 242 ASP A CA 1
ATOM 1938 C C . ASP A 1 242 ? 37.539 -4.913 8.899 1.00 16.90 242 ASP A C 1
ATOM 1939 O O . ASP A 1 242 ? 38.586 -5.198 9.492 1.00 17.04 242 ASP A O 1
ATOM 1944 N N A SER A 1 243 ? 36.814 -3.829 9.177 0.50 16.68 243 SER A N 1
ATOM 1945 C CA A SER A 1 243 ? 37.256 -2.828 10.154 0.50 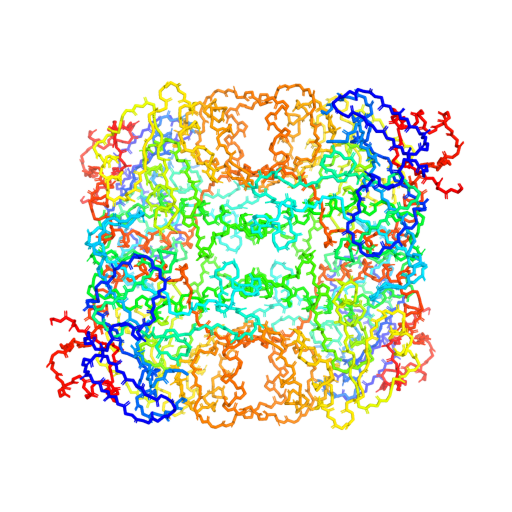17.13 243 SER A CA 1
ATOM 1946 C C A SER A 1 243 ? 36.918 -3.176 11.602 0.50 17.22 243 SER A C 1
ATOM 1947 O O A SER A 1 243 ? 37.769 -3.074 12.491 0.50 17.62 243 SER A O 1
ATOM 1951 N N . VAL A 1 244 ? 35.667 -3.546 11.841 1.00 17.00 244 VAL A N 1
ATOM 1952 C CA . VAL A 1 244 ? 35.180 -3.715 13.218 1.00 16.57 244 VAL A CA 1
ATOM 1953 C C . VAL A 1 244 ? 35.107 -5.178 13.639 1.00 15.63 244 VAL A C 1
ATOM 1954 O O . VAL A 1 244 ? 35.217 -5.498 14.830 1.00 15.44 244 VAL A O 1
ATOM 1958 N N . GLY A 1 245 ? 34.957 -6.059 12.653 1.00 15.06 245 GLY A N 1
ATOM 1959 C CA . GLY A 1 245 ? 34.817 -7.478 12.894 1.00 14.16 245 GLY A CA 1
ATOM 1960 C C . GLY A 1 245 ? 33.352 -7.862 12.996 1.00 13.54 245 GLY A C 1
ATOM 1961 O O . GLY A 1 245 ? 32.483 -7.285 12.317 1.00 13.08 245 GLY A O 1
ATOM 1962 N N . LYS A 1 246 ? 33.090 -8.845 13.847 1.00 12.17 246 LYS A N 1
ATOM 1963 C CA . LYS A 1 246 ? 31.762 -9.424 13.990 1.00 11.75 246 LYS A CA 1
ATOM 1964 C C . LYS A 1 246 ? 31.035 -8.955 15.256 1.00 10.52 246 LYS A C 1
ATOM 1965 O O . LYS A 1 246 ? 31.639 -8.358 16.163 1.00 10.98 246 LYS A O 1
ATOM 1971 N N . PHE A 1 247 ? 29.730 -9.231 15.297 1.00 9.54 247 PHE A N 1
ATOM 1972 C CA . PHE A 1 247 ? 28.822 -8.643 16.309 1.00 9.22 247 PHE A CA 1
ATOM 1973 C C . PHE A 1 247 ? 28.180 -9.699 17.171 1.00 9.19 247 PHE A C 1
ATOM 1974 O O . PHE A 1 247 ? 27.868 -10.782 16.699 1.00 10.46 247 PHE A O 1
ATOM 1982 N N . ASP A 1 248 ? 27.979 -9.373 18.447 1.00 8.26 248 ASP A N 1
ATOM 1983 C CA . ASP A 1 248 ? 27.328 -10.320 19.354 1.00 7.96 248 ASP A CA 1
ATOM 1984 C C . ASP A 1 248 ? 25.814 -10.396 19.192 1.00 7.44 248 ASP A C 1
ATOM 1985 O O . ASP A 1 248 ? 25.218 -11.428 19.476 1.00 8.54 248 ASP A O 1
ATOM 1990 N N . VAL A 1 249 ? 25.223 -9.283 18.772 1.00 8.32 249 VAL A N 1
ATOM 1991 C CA . VAL A 1 249 ? 23.785 -9.177 18.542 1.00 8.23 249 VAL A CA 1
ATOM 1992 C C . VAL A 1 249 ? 23.610 -8.367 17.263 1.00 8.04 249 VAL A C 1
ATOM 1993 O O . VAL A 1 249 ? 24.283 -7.357 17.058 1.00 8.35 249 VAL A O 1
ATOM 1997 N N . ILE A 1 250 ? 22.732 -8.838 16.377 1.00 8.22 250 ILE A N 1
ATOM 1998 C CA . ILE A 1 250 ? 22.335 -8.058 15.205 1.00 8.78 250 ILE A CA 1
ATOM 1999 C C . ILE A 1 250 ? 20.824 -7.970 15.258 1.00 9.14 250 ILE A C 1
ATOM 2000 O O . ILE A 1 250 ? 20.161 -8.993 15.426 1.00 10.08 250 ILE A O 1
ATOM 2005 N N . ILE A 1 251 ? 20.285 -6.760 15.118 1.00 8.65 251 ILE A N 1
ATOM 2006 C CA . ILE A 1 251 ? 18.838 -6.555 15.096 1.00 8.83 251 ILE A CA 1
ATOM 2007 C C . ILE A 1 251 ? 18.427 -6.134 13.670 1.00 8.94 251 ILE A C 1
ATOM 2008 O O . ILE A 1 251 ? 18.931 -5.129 13.158 1.00 9.66 251 ILE A O 1
ATOM 2013 N N . ASP A 1 252 ? 17.503 -6.870 13.045 1.00 9.79 252 ASP A N 1
ATOM 2014 C CA . ASP A 1 252 ? 16.893 -6.373 11.789 1.00 9.33 252 ASP A CA 1
ATOM 2015 C C . ASP A 1 252 ? 15.700 -5.491 12.147 1.00 9.74 252 ASP A C 1
ATOM 2016 O O . ASP A 1 252 ? 14.645 -6.014 12.564 1.00 9.40 252 ASP A O 1
ATOM 2021 N N A ALA A 1 253 ? 15.899 -4.174 12.064 0.50 10.47 253 ALA A N 1
ATOM 2022 N N B ALA A 1 253 ? 15.859 -4.178 11.969 0.50 9.32 253 ALA A N 1
ATOM 2023 C CA A ALA A 1 253 ? 14.883 -3.179 12.417 0.50 11.84 253 ALA A CA 1
ATOM 2024 C CA B ALA A 1 253 ? 14.784 -3.202 12.179 0.50 9.79 253 ALA A CA 1
ATOM 2025 C C A ALA A 1 253 ? 14.349 -2.537 11.141 0.50 12.70 253 ALA A C 1
ATOM 2026 C C B ALA A 1 253 ? 14.401 -2.510 10.857 0.50 9.69 253 ALA A C 1
ATOM 2027 O O A ALA A 1 253 ? 13.749 -1.455 11.162 0.50 12.90 253 ALA A O 1
ATOM 2028 O O B ALA A 1 253 ? 14.044 -1.322 10.843 0.50 9.76 253 ALA A O 1
ATOM 2031 N N A THR A 1 254 ? 14.605 -3.200 10.021 0.50 13.65 254 THR A N 1
ATOM 2032 N N B THR A 1 254 ? 14.484 -3.243 9.749 0.50 9.64 254 THR A N 1
ATOM 2033 C CA A THR A 1 254 ? 14.104 -2.746 8.730 0.50 14.86 254 THR A CA 1
ATOM 2034 C CA B THR A 1 254 ? 14.251 -2.654 8.414 0.50 9.30 254 THR A CA 1
ATOM 2035 C C A THR A 1 254 ? 12.873 -3.565 8.364 0.50 15.36 254 THR A C 1
ATOM 2036 C C B THR A 1 254 ? 12.812 -2.693 7.885 0.50 9.19 254 THR A C 1
ATOM 2037 O O A THR A 1 254 ? 12.783 -4.740 8.699 0.50 16.41 254 THR A O 1
ATOM 2038 O O B THR A 1 254 ? 12.322 -1.691 7.358 0.50 8.78 254 THR A O 1
ATOM 2045 N N A GLY A 1 255 ? 11.925 -2.954 7.672 0.50 15.63 255 GLY A N 1
ATOM 2046 N N B GLY A 1 255 ? 12.169 -3.861 7.990 0.50 9.35 255 GLY A N 1
ATOM 2047 C CA A GLY A 1 255 ? 10.847 -3.724 7.065 0.50 15.38 255 GLY A CA 1
ATOM 2048 C CA B GLY A 1 255 ? 10.888 -4.114 7.331 0.50 10.47 255 GLY A CA 1
ATOM 2049 C C A GLY A 1 255 ? 11.273 -4.095 5.658 0.50 15.40 255 GLY A C 1
ATOM 2050 C C B GLY A 1 255 ? 11.051 -4.081 5.826 0.50 11.57 255 GLY A C 1
ATOM 2051 O O A GLY A 1 255 ? 10.441 -4.191 4.759 0.50 15.44 255 GLY A O 1
ATOM 2052 O O B GLY A 1 255 ? 10.124 -3.699 5.096 0.50 11.01 255 GLY A O 1
ATOM 2053 N N A ALA A 1 256 ? 12.575 -4.307 5.475 0.50 14.99 256 ALA A N 1
ATOM 2054 N N B ALA A 1 256 ? 12.236 -4.473 5.368 0.50 12.20 256 ALA A N 1
ATOM 2055 C CA A ALA A 1 256 ? 13.155 -4.437 4.135 0.50 14.94 256 ALA A CA 1
ATOM 2056 C CA B ALA A 1 256 ? 12.570 -4.413 3.945 0.50 13.26 256 ALA A CA 1
ATOM 2057 C C A ALA A 1 256 ? 13.130 -5.853 3.569 0.50 14.95 256 ALA A C 1
ATOM 2058 C C B ALA A 1 256 ? 12.670 -5.812 3.326 0.50 13.87 256 ALA A C 1
ATOM 2059 O O A ALA A 1 256 ? 12.796 -6.819 4.260 0.50 14.48 256 ALA A O 1
ATOM 2060 O O B ALA A 1 256 ? 11.989 -6.740 3.769 0.50 13.97 256 ALA A O 1
ATOM 2063 N N . ASP A 1 257 ? 13.502 -5.959 2.299 1.00 14.61 257 ASP A N 1
ATOM 2064 C CA . ASP A 1 257 ? 13.701 -7.245 1.631 1.00 15.72 257 ASP A CA 1
ATOM 2065 C C . ASP A 1 257 ? 14.502 -8.187 2.529 1.00 15.46 257 ASP A C 1
ATOM 2066 O O . ASP A 1 257 ? 15.471 -7.765 3.173 1.00 16.12 257 ASP A O 1
ATOM 2071 N N . VAL A 1 258 ? 14.084 -9.453 2.585 1.00 15.15 258 VAL A N 1
ATOM 2072 C CA . VAL A 1 258 ? 14.742 -10.437 3.472 1.00 15.12 258 VAL A CA 1
ATOM 2073 C C . VAL A 1 258 ? 16.202 -10.692 3.125 1.00 15.24 258 VAL A C 1
ATOM 2074 O O . VAL A 1 258 ? 16.958 -11.195 3.957 1.00 14.99 258 VAL A O 1
ATOM 2078 N N . ASN A 1 259 ? 16.604 -10.338 1.904 1.00 15.15 259 ASN A N 1
ATOM 2079 C CA . ASN A 1 259 ? 18.012 -10.475 1.531 1.00 15.41 259 ASN A CA 1
ATOM 2080 C C . ASN A 1 259 ? 18.975 -9.646 2.395 1.00 15.97 259 ASN A C 1
ATOM 2081 O O . ASN A 1 259 ? 20.178 -9.931 2.444 1.00 16.71 259 ASN A O 1
ATOM 2086 N N . ILE A 1 260 ? 18.444 -8.650 3.104 1.00 15.26 260 ILE A N 1
ATOM 2087 C CA . ILE A 1 260 ? 19.216 -7.968 4.143 1.00 15.56 260 ILE A CA 1
ATOM 2088 C C . ILE A 1 260 ? 19.844 -8.986 5.103 1.00 14.76 260 ILE A C 1
ATOM 2089 O O . ILE A 1 260 ? 20.998 -8.835 5.510 1.00 15.16 260 ILE A O 1
ATOM 2094 N N . LEU A 1 261 ? 19.102 -10.038 5.442 1.00 14.88 261 LEU A N 1
ATOM 2095 C CA . LEU A 1 261 ? 19.640 -11.066 6.345 1.00 15.24 261 LEU A CA 1
ATOM 2096 C C . LEU A 1 261 ? 20.857 -11.775 5.754 1.00 14.93 261 LEU A C 1
ATOM 2097 O O . LEU A 1 261 ? 21.791 -12.108 6.481 1.00 15.47 261 LEU A O 1
ATOM 2102 N N . GLY A 1 262 ? 20.847 -12.002 4.441 1.00 15.28 262 GLY A N 1
ATOM 2103 C CA . GLY A 1 262 ? 21.982 -12.635 3.768 1.00 14.69 262 GLY A CA 1
ATOM 2104 C C . GLY A 1 262 ? 23.233 -11.784 3.876 1.00 15.07 262 GLY A C 1
ATOM 2105 O O . GLY A 1 262 ? 24.354 -12.308 3.947 1.00 14.94 262 GLY A O 1
ATOM 2106 N N . ASN A 1 263 ? 23.034 -10.468 3.878 1.00 15.01 263 ASN A N 1
ATOM 2107 C CA . ASN A 1 263 ? 24.142 -9.526 4.003 1.00 15.42 263 ASN A CA 1
ATOM 2108 C C . ASN A 1 263 ? 24.725 -9.490 5.409 1.00 15.06 263 ASN A C 1
ATOM 2109 O O . ASN A 1 263 ? 25.938 -9.395 5.576 1.00 15.11 263 ASN A O 1
ATOM 2114 N N . VAL A 1 264 ? 23.862 -9.566 6.424 1.00 13.84 264 VAL A N 1
ATOM 2115 C CA . VAL A 1 264 ? 24.333 -9.379 7.807 1.00 13.26 264 VAL A CA 1
ATOM 2116 C C . VAL A 1 264 ? 24.662 -10.664 8.561 1.00 12.39 264 VAL A C 1
ATOM 2117 O O . VAL A 1 264 ? 25.442 -10.638 9.503 1.00 13.04 264 VAL A O 1
ATOM 2121 N N . ILE A 1 265 ? 24.117 -11.801 8.125 1.00 12.89 265 ILE A N 1
ATOM 2122 C CA . ILE A 1 265 ? 24.456 -13.071 8.771 1.00 13.03 265 ILE A CA 1
ATOM 2123 C C . ILE A 1 265 ? 25.980 -13.349 8.832 1.00 12.94 265 ILE A C 1
ATOM 2124 O O . ILE A 1 265 ? 26.464 -13.860 9.853 1.00 13.27 265 ILE A O 1
ATOM 2129 N N . PRO A 1 266 ? 26.740 -13.018 7.756 1.00 12.83 266 PRO A N 1
ATOM 2130 C CA . PRO A 1 266 ? 28.208 -13.170 7.839 1.00 12.27 266 PRO A CA 1
ATOM 2131 C C . PRO A 1 266 ? 28.913 -12.280 8.881 1.00 12.34 266 PRO A C 1
ATOM 2132 O O . PRO A 1 266 ? 30.107 -12.436 9.113 1.00 13.20 266 PRO A O 1
ATOM 2136 N N . LEU A 1 267 ? 28.177 -11.359 9.490 1.00 10.94 267 LEU A N 1
ATOM 2137 C CA . LEU A 1 267 ? 28.748 -10.454 10.498 1.00 10.77 267 LEU A CA 1
ATOM 2138 C C . LEU A 1 267 ? 28.420 -10.863 11.946 1.00 10.74 267 LEU A C 1
ATOM 2139 O O . LEU A 1 267 ? 28.848 -10.194 12.885 1.00 10.28 267 LEU A O 1
ATOM 2144 N N . LEU A 1 268 ? 27.689 -11.959 12.108 1.00 10.76 268 LEU A N 1
ATOM 2145 C CA . LEU A 1 268 ? 27.312 -12.458 13.419 1.00 10.78 268 LEU A CA 1
ATOM 2146 C C . LEU A 1 268 ? 28.474 -13.251 14.026 1.00 10.65 268 LEU A C 1
ATOM 2147 O O . LEU A 1 268 ? 29.040 -14.148 13.375 1.00 11.96 268 LEU A O 1
ATOM 2152 N N . GLY A 1 269 ? 28.872 -12.879 15.240 1.00 10.26 269 GLY A N 1
ATOM 2153 C CA . GLY A 1 269 ? 29.981 -13.554 15.918 1.00 9.70 269 GLY A CA 1
ATOM 2154 C C . GLY A 1 269 ? 29.609 -14.817 16.677 1.00 8.92 269 GLY A C 1
ATOM 2155 O O . GLY A 1 269 ? 28.421 -15.175 16.798 1.00 8.76 269 GLY A O 1
ATOM 2156 N N A ARG A 1 270 ? 30.628 -15.484 17.218 0.50 8.35 270 ARG A N 1
ATOM 2157 C CA A ARG A 1 270 ? 30.444 -16.723 17.985 0.50 8.30 270 ARG A CA 1
ATOM 2158 C C A ARG A 1 270 ? 29.468 -16.487 19.134 0.50 7.31 270 ARG A C 1
ATOM 2159 O O A ARG A 1 270 ? 29.518 -15.447 19.805 0.50 7.22 270 ARG A O 1
ATOM 2171 N N . ASN A 1 271 ? 28.563 -17.444 19.301 1.00 7.03 271 ASN A N 1
ATOM 2172 C CA . ASN A 1 271 ? 27.545 -17.410 20.370 1.00 7.43 271 ASN A CA 1
ATOM 2173 C C . ASN A 1 271 ? 26.510 -16.306 20.160 1.00 8.08 271 ASN A C 1
ATOM 2174 O O . ASN A 1 271 ? 25.710 -16.040 21.077 1.00 8.99 271 ASN A O 1
ATOM 2179 N N . GLY A 1 272 ? 26.511 -15.681 18.974 1.00 8.49 272 GLY A N 1
ATOM 2180 C CA . GLY A 1 272 ? 25.699 -14.485 18.721 1.00 7.81 272 GLY A CA 1
ATOM 2181 C C . GLY A 1 272 ? 24.218 -14.752 18.522 1.00 8.54 272 GLY A C 1
ATOM 2182 O O . GLY A 1 272 ? 23.825 -15.892 18.304 1.00 8.24 272 GLY A O 1
ATOM 2183 N N . VAL A 1 273 ? 23.438 -13.664 18.510 1.00 7.90 273 VAL A N 1
ATOM 2184 C CA . VAL A 1 273 ? 21.999 -13.707 18.296 1.00 8.66 273 VAL A CA 1
ATOM 2185 C C . VAL A 1 273 ? 21.636 -12.733 17.188 1.00 8.55 273 VAL A C 1
ATOM 2186 O O . VAL A 1 273 ? 22.023 -11.565 17.233 1.00 8.89 273 VAL A O 1
ATOM 2190 N N . LEU A 1 274 ? 20.902 -13.243 16.196 1.00 8.53 274 LEU A N 1
ATOM 2191 C CA . LEU A 1 274 ? 20.229 -12.423 15.202 1.00 9.13 274 LEU A CA 1
ATOM 2192 C C . LEU A 1 274 ? 18.767 -12.245 15.643 1.00 9.73 274 LEU A C 1
ATOM 2193 O O . LEU A 1 274 ? 18.004 -13.222 15.675 1.00 9.87 274 LEU A O 1
ATOM 2198 N N . GLY A 1 275 ? 18.405 -11.008 15.979 1.00 9.35 275 GLY A N 1
ATOM 2199 C CA . GLY A 1 275 ? 17.046 -10.670 16.406 1.00 8.66 275 GLY A CA 1
ATOM 2200 C C . GLY A 1 275 ? 16.219 -10.196 15.215 1.00 9.21 275 GLY A C 1
ATOM 2201 O O . GLY A 1 275 ? 16.527 -9.160 14.615 1.00 9.12 275 GLY A O 1
ATOM 2202 N N . LEU A 1 276 ? 15.176 -10.960 14.880 1.00 8.64 276 LEU A N 1
ATOM 2203 C CA . LEU A 1 276 ? 14.286 -10.563 13.795 1.00 8.34 276 LEU A CA 1
ATOM 2204 C C . LEU A 1 276 ? 13.114 -9.836 14.401 1.00 8.43 276 LEU A C 1
ATOM 2205 O O . LEU A 1 276 ? 12.244 -10.463 15.001 1.00 8.11 276 LEU A O 1
ATOM 2210 N N . PHE A 1 277 ? 13.110 -8.518 14.225 1.00 8.55 277 PHE A N 1
ATOM 2211 C CA . PHE A 1 277 ? 12.053 -7.642 14.756 1.00 9.09 277 PHE A CA 1
ATOM 2212 C C . PHE A 1 277 ? 11.209 -7.017 13.643 1.00 9.65 277 PHE A C 1
ATOM 2213 O O . PHE A 1 277 ? 9.962 -7.017 13.717 1.00 10.37 277 PHE A O 1
ATOM 2221 N N . GLY A 1 278 ? 11.864 -6.531 12.589 1.00 10.10 278 GLY A N 1
ATOM 2222 C CA . GLY A 1 278 ? 11.142 -5.969 11.439 1.00 10.67 278 GLY A CA 1
ATOM 2223 C C . GLY A 1 278 ? 10.260 -7.006 10.760 1.00 11.27 278 GLY A C 1
ATOM 2224 O O . GLY A 1 278 ? 10.549 -8.215 10.825 1.00 11.64 278 GLY A O 1
ATOM 2225 N N . PHE A 1 279 ? 9.189 -6.534 10.114 1.00 12.92 279 PHE A N 1
ATOM 2226 C CA . PHE A 1 279 ? 8.330 -7.414 9.336 1.00 14.19 279 PHE A CA 1
ATOM 2227 C C . PHE A 1 279 ? 8.698 -7.219 7.872 1.00 15.33 279 PHE A C 1
ATOM 2228 O O . PHE A 1 279 ? 8.288 -6.242 7.244 1.00 15.48 279 PHE A O 1
ATOM 2236 N N . SER A 1 280 ? 9.493 -8.140 7.347 1.00 16.25 280 SER A N 1
ATOM 2237 C CA . SER A 1 280 ? 9.978 -8.040 5.984 1.00 17.68 280 SER A CA 1
ATOM 2238 C C . SER A 1 280 ? 8.832 -8.126 4.991 1.00 18.22 280 SER A C 1
ATOM 2239 O O . SER A 1 280 ? 7.826 -8.808 5.237 1.00 18.41 280 SER A O 1
ATOM 2242 N N . THR A 1 281 ? 9.011 -7.430 3.869 1.00 19.41 281 THR A N 1
ATOM 2243 C CA . THR A 1 281 ? 7.918 -7.078 2.980 1.00 20.08 281 THR A CA 1
ATOM 2244 C C . THR A 1 281 ? 8.051 -7.708 1.607 1.00 19.98 281 THR A C 1
ATOM 2245 O O . THR A 1 281 ? 7.081 -7.748 0.841 1.00 21.11 281 THR A O 1
ATOM 2249 N N . SER A 1 282 ? 9.255 -8.184 1.301 1.00 19.54 282 SER A N 1
ATOM 2250 C CA . SER A 1 282 ? 9.501 -8.856 0.037 1.00 19.43 282 SER A CA 1
ATOM 2251 C C . SER A 1 282 ? 10.726 -9.759 0.087 1.00 18.73 282 SER A C 1
ATOM 2252 O O . SER A 1 282 ? 11.469 -9.784 1.074 1.00 19.60 282 SER A O 1
ATOM 2255 N N . GLY A 1 283 ? 10.912 -10.506 -0.991 1.00 18.29 283 GLY A N 1
ATOM 2256 C CA . GLY A 1 283 ? 12.144 -11.223 -1.238 1.00 17.15 283 GLY A CA 1
ATOM 2257 C C . GLY A 1 283 ? 12.179 -12.639 -0.710 1.00 17.20 283 GLY A C 1
ATOM 2258 O O . GLY A 1 283 ? 11.291 -13.084 0.049 1.00 16.36 283 GLY A O 1
ATOM 2259 N N . SER A 1 284 ? 13.220 -13.343 -1.149 1.00 17.45 284 SER A N 1
ATOM 2260 C CA . SER A 1 284 ? 13.560 -14.668 -0.679 1.00 18.06 284 SER A CA 1
ATOM 2261 C C . SER A 1 284 ? 15.070 -14.682 -0.491 1.00 18.18 284 SER A C 1
ATOM 2262 O O . SER A 1 284 ? 15.815 -14.275 -1.396 1.00 17.79 284 SER A O 1
ATOM 2265 N N . VAL A 1 285 ? 15.516 -15.123 0.685 1.00 17.97 285 VAL A N 1
ATOM 2266 C CA . VAL A 1 285 ? 16.946 -15.200 1.000 1.00 17.68 285 VAL A CA 1
ATOM 2267 C C . VAL A 1 285 ? 17.439 -16.646 1.019 1.00 18.03 285 VAL A C 1
ATOM 2268 O O . VAL A 1 285 ? 16.879 -17.476 1.729 1.00 17.02 285 VAL A O 1
ATOM 2272 N N . PRO A 1 286 ? 18.493 -16.951 0.232 1.00 18.47 286 PRO A N 1
ATOM 2273 C CA . PRO A 1 286 ? 19.052 -18.298 0.239 1.00 19.09 286 PRO A CA 1
ATOM 2274 C C . PRO A 1 286 ? 20.090 -18.507 1.356 1.00 19.36 286 PRO A C 1
ATOM 2275 O O . PRO A 1 286 ? 21.006 -17.683 1.533 1.00 20.00 286 PRO A O 1
ATOM 2279 N N . LEU A 1 287 ? 19.934 -19.590 2.114 1.00 19.02 287 LEU A N 1
ATOM 2280 C CA . LEU A 1 287 ? 20.945 -19.990 3.076 1.00 19.00 287 LEU A CA 1
ATOM 2281 C C . LEU A 1 287 ? 21.602 -21.297 2.636 1.00 17.88 287 LEU A C 1
ATOM 2282 O O . LEU A 1 287 ? 20.948 -22.338 2.557 1.00 16.40 287 LEU A O 1
ATOM 2287 N N A ASP A 1 288 ? 22.894 -21.219 2.314 0.50 18.03 288 ASP A N 1
ATOM 2288 C CA A ASP A 1 288 ? 23.646 -22.373 1.833 0.50 18.49 288 ASP A CA 1
ATOM 2289 C C A ASP A 1 288 ? 24.105 -23.229 3.005 0.50 18.63 288 ASP A C 1
ATOM 2290 O O A ASP A 1 288 ? 24.051 -22.791 4.163 0.50 18.93 288 ASP A O 1
ATOM 2299 N N . TYR A 1 289 ? 24.529 -24.454 2.718 1.00 18.10 289 TYR A N 1
ATOM 2300 C CA . TYR A 1 289 ? 24.943 -25.372 3.768 1.00 18.25 289 TYR A CA 1
ATOM 2301 C C . TYR A 1 289 ? 26.146 -24.852 4.573 1.00 17.94 289 TYR A C 1
ATOM 2302 O O . TYR A 1 289 ? 26.228 -25.095 5.768 1.00 18.14 289 TYR A O 1
ATOM 2311 N N . LYS A 1 290 ? 27.053 -24.118 3.924 1.00 17.33 290 LYS A N 1
ATOM 2312 C CA . LYS A 1 290 ? 28.226 -23.552 4.599 1.00 17.56 290 LYS A CA 1
ATOM 2313 C C . LYS A 1 290 ? 27.814 -22.572 5.704 1.00 16.48 290 LYS A C 1
ATOM 2314 O O . LYS A 1 290 ? 28.377 -22.584 6.807 1.00 17.05 290 LYS A O 1
ATOM 2320 N N . THR A 1 291 ? 26.831 -21.729 5.409 1.00 14.90 291 THR A N 1
ATOM 2321 C CA . THR A 1 291 ? 26.327 -20.758 6.383 1.00 14.88 291 THR A CA 1
ATOM 2322 C C . THR A 1 291 ? 25.668 -21.453 7.564 1.00 14.21 291 THR A C 1
ATOM 2323 O O . THR A 1 291 ? 25.896 -21.077 8.709 1.00 14.73 291 THR A O 1
ATOM 2327 N N . LEU A 1 292 ? 24.851 -22.462 7.279 1.00 13.52 292 LEU A N 1
ATOM 2328 C CA . LEU A 1 292 ? 24.103 -23.135 8.339 1.00 13.20 292 LEU A CA 1
ATOM 2329 C C . LEU A 1 292 ? 25.019 -23.999 9.210 1.00 12.98 292 LEU A C 1
ATOM 2330 O O . LEU A 1 292 ? 24.867 -24.015 10.434 1.00 11.97 292 LEU A O 1
ATOM 2335 N N A GLN A 1 293 ? 26.008 -24.667 8.607 0.50 13.21 293 GLN A N 1
ATOM 2336 C CA A GLN A 1 293 ? 26.918 -25.496 9.415 0.50 13.60 293 GLN A CA 1
ATOM 2337 C C A GLN A 1 293 ? 27.750 -24.618 10.350 0.50 12.88 293 GLN A C 1
ATOM 2338 O O A GLN A 1 293 ? 28.114 -25.034 11.457 0.50 13.99 293 GLN A O 1
ATOM 2349 N N A GLU A 1 294 ? 28.022 -23.395 9.909 0.50 12.04 294 GLU A N 1
ATOM 2350 C CA A GLU A 1 294 ? 28.803 -22.451 10.683 0.50 12.32 294 GLU A CA 1
ATOM 2351 C C A GLU A 1 294 ? 27.980 -21.956 11.878 0.50 12.11 294 GLU A C 1
ATOM 2352 O O A GLU A 1 294 ? 28.508 -21.842 12.987 0.50 12.10 294 GLU A O 1
ATOM 2363 N N . ILE A 1 295 ? 26.687 -21.729 11.654 1.00 11.00 295 ILE A N 1
ATOM 2364 C CA . ILE A 1 295 ? 25.728 -21.448 12.748 1.00 9.97 295 ILE A CA 1
ATOM 2365 C C . ILE A 1 295 ? 25.705 -22.557 13.798 1.00 9.66 295 ILE A C 1
ATOM 2366 O O . ILE A 1 295 ? 25.656 -22.292 15.017 1.00 8.44 295 ILE A O 1
ATOM 2371 N N . VAL A 1 296 ? 25.728 -23.798 13.337 1.00 8.07 296 VAL A N 1
ATOM 2372 C CA . VAL A 1 296 ? 25.778 -24.936 14.265 1.00 8.45 296 VAL A CA 1
ATOM 2373 C C . VAL A 1 296 ? 27.069 -24.922 15.097 1.00 8.98 296 VAL A C 1
ATOM 2374 O O . VAL A 1 296 ? 27.012 -24.988 16.328 1.00 9.16 296 VAL A O 1
ATOM 2378 N N . HIS A 1 297 ? 28.207 -24.797 14.408 1.00 9.62 297 HIS A N 1
ATOM 2379 C CA . HIS A 1 297 ? 29.530 -24.843 15.031 1.00 10.85 297 HIS A CA 1
ATOM 2380 C C . HIS A 1 297 ? 29.806 -23.775 16.088 1.00 10.00 297 HIS A C 1
ATOM 2381 O O . HIS A 1 297 ? 30.657 -23.977 16.982 1.00 10.39 297 HIS A O 1
ATOM 2388 N N . THR A 1 298 ? 29.078 -22.660 16.008 1.00 9.62 298 THR A N 1
ATOM 2389 C CA . THR A 1 298 ? 29.360 -21.464 16.790 1.00 9.37 298 THR A CA 1
ATOM 2390 C C . THR A 1 298 ? 28.205 -21.092 17.739 1.00 9.12 298 THR A C 1
ATOM 2391 O O . THR A 1 298 ? 28.178 -19.979 18.237 1.00 10.31 298 THR A O 1
ATOM 2395 N N . ASN A 1 299 ? 27.259 -22.007 17.961 1.00 9.14 299 ASN A N 1
ATOM 2396 C CA . ASN A 1 299 ? 26.138 -21.794 18.909 1.00 8.31 299 ASN A CA 1
ATOM 2397 C C . ASN A 1 299 ? 25.305 -20.536 18.590 1.00 7.76 299 ASN A C 1
ATOM 2398 O O . ASN A 1 299 ? 24.820 -19.858 19.497 1.00 8.89 299 ASN A O 1
ATOM 2403 N N A LYS A 1 300 ? 25.150 -20.210 17.306 0.50 7.54 300 LYS A N 1
ATOM 2404 C CA A LYS A 1 300 ? 24.378 -19.007 16.946 0.50 6.71 300 LYS A CA 1
ATOM 2405 C C A LYS A 1 300 ? 22.869 -19.270 17.078 0.50 7.33 300 LYS A C 1
ATOM 2406 O O A LYS A 1 300 ? 22.396 -20.392 16.910 0.50 8.47 300 LYS A O 1
ATOM 2413 N N A THR A 1 301 ? 22.126 -18.202 17.335 0.50 7.31 301 THR A N 1
ATOM 2414 C CA A THR A 1 301 ? 20.671 -18.245 17.466 0.50 7.89 301 THR A CA 1
ATOM 2415 C C A THR A 1 301 ? 20.014 -17.157 16.613 0.50 8.13 301 THR A C 1
ATOM 2416 O O A THR A 1 301 ? 20.543 -16.031 16.504 0.50 8.23 301 THR A O 1
ATOM 2423 N N . ILE A 1 302 ? 18.879 -17.511 16.012 1.00 7.27 302 ILE A N 1
ATOM 2424 C CA . ILE A 1 302 ? 18.012 -16.566 15.304 1.00 8.07 302 ILE A CA 1
ATOM 2425 C C . ILE A 1 302 ? 16.671 -16.539 16.059 1.00 7.56 302 ILE A C 1
ATOM 2426 O O . ILE A 1 302 ? 16.079 -17.597 16.306 1.00 8.84 302 ILE A O 1
ATOM 2431 N N A ILE A 1 303 ? 16.198 -15.353 16.424 0.50 6.87 303 ILE A N 1
ATOM 2432 C CA A ILE A 1 303 ? 14.963 -15.282 17.216 0.50 7.16 303 ILE A CA 1
ATOM 2433 C C A ILE A 1 303 ? 13.964 -14.274 16.674 0.50 6.91 303 ILE A C 1
ATOM 2434 O O A ILE A 1 303 ? 14.325 -13.144 16.408 0.50 7.64 303 ILE A O 1
ATOM 2443 N N . GLY A 1 304 ? 12.704 -14.717 16.540 1.00 6.61 304 GLY A N 1
ATOM 2444 C CA . GLY A 1 304 ? 11.585 -13.829 16.200 1.00 7.97 304 GLY A CA 1
ATOM 2445 C C . GLY A 1 304 ? 11.153 -13.057 17.443 1.00 8.28 304 GLY A C 1
ATOM 2446 O O . GLY A 1 304 ? 10.816 -13.651 18.457 1.00 8.89 304 GLY A O 1
ATOM 2447 N N . LEU A 1 305 ? 11.129 -11.735 17.322 1.00 8.81 305 LEU A N 1
ATOM 2448 C CA . LEU A 1 305 ? 10.868 -10.819 18.432 1.00 9.42 305 LEU A CA 1
ATOM 2449 C C . LEU A 1 305 ? 9.579 -10.046 18.172 1.00 9.45 305 LEU A C 1
ATOM 2450 O O . LEU A 1 305 ? 9.524 -9.282 17.213 1.00 9.93 305 LEU A O 1
ATOM 2455 N N . VAL A 1 306 ? 8.568 -10.199 19.032 1.00 9.06 306 VAL A N 1
ATOM 2456 C CA . VAL A 1 306 ? 7.289 -9.522 18.792 1.00 9.51 306 VAL A CA 1
ATOM 2457 C C . VAL A 1 306 ? 6.579 -9.173 20.110 1.00 8.95 306 VAL A C 1
ATOM 2458 O O . VAL A 1 306 ? 6.585 -9.977 21.055 1.00 9.80 306 VAL A O 1
ATOM 2462 N N . ASN A 1 307 ? 6.043 -7.957 20.168 1.00 8.81 307 ASN A N 1
ATOM 2463 C CA . ASN A 1 307 ? 5.048 -7.495 21.155 1.00 8.96 307 ASN A CA 1
ATOM 2464 C C . ASN A 1 307 ? 5.499 -7.381 22.598 1.00 8.92 307 ASN A C 1
ATOM 2465 O O . ASN A 1 307 ? 5.914 -8.368 23.215 1.00 10.61 307 ASN A O 1
ATOM 2470 N N . GLY A 1 308 ? 5.347 -6.177 23.149 1.00 9.09 308 GLY A N 1
ATOM 2471 C CA . GLY A 1 308 ? 5.607 -5.955 24.561 1.00 9.47 308 GLY A CA 1
ATOM 2472 C C . GLY A 1 308 ? 4.313 -5.925 25.352 1.00 9.30 308 GLY A C 1
ATOM 2473 O O . GLY A 1 308 ? 3.246 -5.573 24.826 1.00 8.77 308 GLY A O 1
ATOM 2474 N N . GLN A 1 309 ? 4.427 -6.280 26.628 1.00 8.41 309 GLN A N 1
ATOM 2475 C CA . GLN A 1 309 ? 3.270 -6.332 27.504 1.00 8.25 309 GLN A CA 1
ATOM 2476 C C . GLN A 1 309 ? 3.459 -5.378 28.693 1.00 8.72 309 GLN A C 1
ATOM 2477 O O . GLN A 1 309 ? 4.419 -4.579 28.721 1.00 7.96 309 GLN A O 1
ATOM 2483 N N . LYS A 1 310 ? 2.551 -5.449 29.663 1.00 8.04 310 LYS A N 1
ATOM 2484 C CA . LYS A 1 310 ? 2.517 -4.423 30.728 1.00 7.68 310 LYS A CA 1
ATOM 2485 C C . LYS A 1 310 ? 3.866 -4.160 31.421 1.00 8.11 310 LYS A C 1
ATOM 2486 O O . LYS A 1 310 ? 4.270 -3.006 31.575 1.00 7.57 310 LYS A O 1
ATOM 2492 N N . PRO A 1 311 ? 4.575 -5.224 31.840 1.00 7.40 311 PRO A N 1
ATOM 2493 C CA . PRO A 1 311 ? 5.859 -4.942 32.507 1.00 7.36 311 PRO A CA 1
ATOM 2494 C C . PRO A 1 311 ? 6.837 -4.167 31.607 1.00 6.69 311 PRO A C 1
ATOM 2495 O O . PRO A 1 311 ? 7.624 -3.354 32.083 1.00 8.20 311 PRO A O 1
ATOM 2499 N N . HIS A 1 312 ? 6.747 -4.392 30.300 1.00 7.06 312 HIS A N 1
ATOM 2500 C CA . HIS A 1 312 ? 7.625 -3.709 29.360 1.00 7.00 312 HIS A CA 1
ATOM 2501 C C . HIS A 1 312 ? 7.236 -2.231 29.149 1.00 7.14 312 HIS A C 1
ATOM 2502 O O . HIS A 1 312 ? 8.105 -1.370 28.967 1.00 8.60 312 HIS A O 1
ATOM 2509 N N . PHE A 1 313 ? 5.931 -1.931 29.183 1.00 7.18 313 PHE A N 1
ATOM 2510 C CA . PHE A 1 313 ? 5.470 -0.532 29.141 1.00 7.07 313 PHE A CA 1
ATOM 2511 C C . PHE A 1 313 ? 6.024 0.202 30.363 1.00 6.61 313 PHE A C 1
ATOM 2512 O O . PHE A 1 313 ? 6.466 1.354 30.248 1.00 7.53 313 PHE A O 1
ATOM 2520 N N . GLN A 1 314 ? 5.986 -0.460 31.516 1.00 7.35 314 GLN A N 1
ATOM 2521 C CA . GLN A 1 314 ? 6.460 0.209 32.732 1.00 8.04 314 GLN A CA 1
ATOM 2522 C C . GLN A 1 314 ? 7.973 0.461 32.685 1.00 9.16 314 GLN A C 1
ATOM 2523 O O . GLN A 1 314 ? 8.455 1.533 33.089 1.00 9.05 314 GLN A O 1
ATOM 2529 N N A GLN A 1 315 ? 8.719 -0.531 32.212 0.50 8.52 315 GLN A N 1
ATOM 2530 C CA A GLN A 1 315 ? 10.162 -0.350 32.029 0.50 9.66 315 GLN A CA 1
ATOM 2531 C C A GLN A 1 315 ? 10.417 0.790 31.047 0.50 8.95 315 GLN A C 1
ATOM 2532 O O A GLN A 1 315 ? 11.330 1.608 31.227 0.50 9.06 315 GLN A O 1
ATOM 2543 N N . ALA A 1 316 ? 9.601 0.861 29.999 1.00 8.09 316 ALA A N 1
ATOM 2544 C CA . ALA A 1 316 ? 9.735 1.916 29.010 1.00 8.35 316 ALA A CA 1
ATOM 2545 C C . ALA A 1 316 ? 9.593 3.293 29.638 1.00 7.59 316 ALA A C 1
ATOM 2546 O O . ALA A 1 316 ? 10.338 4.233 29.316 1.00 9.03 316 ALA A O 1
ATOM 2548 N N . VAL A 1 317 ? 8.617 3.414 30.539 1.00 7.72 317 VAL A N 1
ATOM 2549 C CA . VAL A 1 317 ? 8.383 4.680 31.220 1.00 8.35 317 VAL A CA 1
ATOM 2550 C C . VAL A 1 317 ? 9.649 5.088 31.990 1.00 8.37 317 VAL A C 1
ATOM 2551 O O . VAL A 1 317 ? 10.072 6.245 31.928 1.00 8.02 317 VAL A O 1
ATOM 2555 N N . VAL A 1 318 ? 10.240 4.144 32.726 1.00 7.99 318 VAL A N 1
ATOM 2556 C CA . VAL A 1 318 ? 11.465 4.450 33.469 1.00 8.04 318 VAL A CA 1
ATOM 2557 C C . VAL A 1 318 ? 12.590 4.892 32.533 1.00 7.64 318 VAL A C 1
ATOM 2558 O O . VAL A 1 318 ? 13.302 5.862 32.823 1.00 8.84 318 VAL A O 1
ATOM 2562 N N . HIS A 1 319 ? 12.732 4.221 31.394 1.00 7.65 319 HIS A N 1
ATOM 2563 C CA . HIS A 1 319 ? 13.828 4.549 30.494 1.00 7.96 319 HIS A CA 1
ATOM 2564 C C . HIS A 1 319 ? 13.596 5.899 29.815 1.00 8.21 319 HIS A C 1
ATOM 2565 O O . HIS A 1 319 ? 14.522 6.699 29.717 1.00 8.36 319 HIS A O 1
ATOM 2572 N N . LEU A 1 320 ? 12.363 6.166 29.373 1.00 8.38 320 LEU A N 1
ATOM 2573 C CA . LEU A 1 320 ? 12.043 7.482 28.822 1.00 8.97 320 LEU A CA 1
ATOM 2574 C C . LEU A 1 320 ? 12.398 8.570 29.831 1.00 8.88 320 LEU A C 1
ATOM 2575 O O . LEU A 1 320 ? 13.020 9.568 29.464 1.00 9.40 320 LEU A O 1
ATOM 2580 N N . ALA A 1 321 ? 12.030 8.362 31.099 1.00 7.90 321 ALA A N 1
ATOM 2581 C CA . ALA A 1 321 ? 12.338 9.355 32.131 1.00 8.07 321 ALA A CA 1
ATOM 2582 C C . ALA A 1 321 ? 13.848 9.539 32.241 1.00 8.45 321 ALA A C 1
ATOM 2583 O O . ALA A 1 321 ? 14.319 10.681 32.338 1.00 9.46 321 ALA A O 1
ATOM 2585 N N . SER A 1 322 ? 14.597 8.434 32.198 1.00 7.70 322 SER A N 1
ATOM 2586 C CA . SER A 1 322 ? 16.048 8.516 32.304 1.00 8.35 322 SER A CA 1
ATOM 2587 C C . SER A 1 322 ? 16.667 9.299 31.171 1.00 8.55 322 SER A C 1
ATOM 2588 O O . SER A 1 322 ? 17.627 10.030 31.399 1.00 9.12 322 SER A O 1
ATOM 2591 N N . TRP A 1 323 ? 16.093 9.166 29.972 1.00 9.11 323 TRP A N 1
ATOM 2592 C CA . TRP A 1 323 ? 16.693 9.794 28.792 1.00 9.70 323 TRP A CA 1
ATOM 2593 C C . TRP A 1 323 ? 16.584 11.318 28.810 1.00 10.27 323 TRP A C 1
ATOM 2594 O O . TRP A 1 323 ? 17.409 12.000 28.197 1.00 10.79 323 TRP A O 1
ATOM 2605 N N . LYS A 1 324 ? 15.591 11.859 29.513 1.00 10.41 324 LYS A N 1
ATOM 2606 C CA . LYS A 1 324 ? 15.477 13.311 29.679 1.00 11.36 324 LYS A CA 1
ATOM 2607 C C . LYS A 1 324 ? 16.740 13.902 30.321 1.00 11.55 324 LYS A C 1
ATOM 2608 O O . LYS A 1 324 ? 17.054 15.090 30.134 1.00 12.06 324 LYS A O 1
ATOM 2614 N N . THR A 1 325 ? 17.457 13.075 31.087 1.00 10.52 325 THR A N 1
ATOM 2615 C CA . THR A 1 325 ? 18.686 13.483 31.762 1.00 10.55 325 THR A CA 1
ATOM 2616 C C . THR A 1 325 ? 19.915 12.918 31.042 1.00 11.11 325 THR A C 1
ATOM 2617 O O . THR A 1 325 ? 20.922 13.611 30.879 1.00 12.29 325 THR A O 1
ATOM 2621 N N A LEU A 1 326 ? 19.838 11.663 30.586 0.50 10.30 326 LEU A N 1
ATOM 2622 C CA A LEU A 1 326 ? 21.012 11.035 29.963 0.50 10.36 326 LEU A CA 1
ATOM 2623 C C A LEU A 1 326 ? 21.242 11.512 28.548 0.50 11.12 326 LEU A C 1
ATOM 2624 O O A LEU A 1 326 ? 22.386 11.757 28.159 0.50 11.89 326 LEU A O 1
ATOM 2632 N N . TYR A 1 327 ? 20.155 11.622 27.792 1.00 10.48 327 TYR A N 1
ATOM 2633 C CA . TYR A 1 327 ? 20.231 11.977 26.371 1.00 11.01 327 TYR A CA 1
ATOM 2634 C C . TYR A 1 327 ? 19.161 13.025 26.037 1.00 11.87 327 TYR A C 1
ATOM 2635 O O . TYR A 1 327 ? 18.249 12.767 25.241 1.00 11.58 327 TYR A O 1
ATOM 2644 N N . PRO A 1 328 ? 19.262 14.218 26.658 1.00 12.35 328 PRO A N 1
ATOM 2645 C CA . PRO A 1 328 ? 18.222 15.233 26.540 1.00 12.87 328 PRO A CA 1
ATOM 2646 C C . PRO A 1 328 ? 17.969 15.698 25.088 1.00 13.52 328 PRO A C 1
ATOM 2647 O O . PRO A 1 328 ? 16.827 15.953 24.713 1.00 14.46 328 PRO A O 1
ATOM 2651 N N . LYS A 1 329 ? 19.031 15.786 24.288 1.00 13.99 329 LYS A N 1
ATOM 2652 C CA . LYS A 1 329 ? 18.908 16.231 22.895 1.00 14.61 329 LYS A CA 1
ATOM 2653 C C . LYS A 1 329 ? 18.135 15.202 22.061 1.00 14.94 329 LYS A C 1
ATOM 2654 O O . LYS A 1 329 ? 17.218 15.558 21.312 1.00 14.91 329 LYS A O 1
ATOM 2660 N N . ALA A 1 330 ? 18.487 13.926 22.217 1.00 14.62 330 ALA A N 1
ATOM 2661 C CA . ALA A 1 330 ? 17.803 12.845 21.516 1.00 15.13 330 ALA A CA 1
ATOM 2662 C C . ALA A 1 330 ? 16.345 12.727 21.954 1.00 15.18 330 ALA A C 1
ATOM 2663 O O . ALA A 1 330 ? 15.457 12.568 21.115 1.00 15.86 330 ALA A O 1
ATOM 2665 N N . ALA A 1 331 ? 16.101 12.832 23.263 1.00 15.21 331 ALA A N 1
ATOM 2666 C CA . ALA A 1 331 ? 14.746 12.716 23.807 1.00 15.66 331 ALA A CA 1
ATOM 2667 C C . ALA A 1 331 ? 13.800 13.758 23.210 1.00 16.39 331 ALA A C 1
ATOM 2668 O O . ALA A 1 331 ? 12.642 13.447 22.946 1.00 16.52 331 ALA A O 1
ATOM 2670 N N . LYS A 1 332 ? 14.316 14.965 22.976 1.00 17.49 332 LYS A N 1
ATOM 2671 C CA . LYS A 1 332 ? 13.538 16.069 22.401 1.00 19.23 332 LYS A CA 1
ATOM 2672 C C . LYS A 1 332 ? 13.356 15.984 20.888 1.00 19.20 332 LYS A C 1
ATOM 2673 O O . LYS A 1 332 ? 12.662 16.824 20.292 1.00 20.35 332 LYS A O 1
ATOM 2679 N N . MET A 1 333 ? 13.985 14.988 20.273 1.00 18.36 333 MET A N 1
ATOM 2680 C CA . MET A 1 333 ? 13.793 14.717 18.855 1.00 18.94 333 MET A CA 1
ATOM 2681 C C . MET A 1 333 ? 12.943 13.468 18.602 1.00 17.60 333 MET A C 1
ATOM 2682 O O . MET A 1 333 ? 12.689 13.097 17.444 1.00 17.89 333 MET A O 1
ATOM 2687 N N . LEU A 1 334 ? 12.501 12.821 19.676 1.00 16.84 334 LEU A N 1
ATOM 2688 C CA . LEU A 1 334 ? 11.657 11.629 19.558 1.00 16.25 334 LEU A CA 1
ATOM 2689 C C . LEU A 1 334 ? 10.282 11.985 18.953 1.00 15.57 334 LEU A C 1
ATOM 2690 O O . LEU A 1 334 ? 9.760 11.267 18.076 1.00 15.13 334 LEU A O 1
ATOM 2695 N N . ILE A 1 335 ? 9.720 13.108 19.394 1.00 14.43 335 ILE A N 1
ATOM 2696 C CA . ILE A 1 335 ? 8.451 13.603 18.856 1.00 14.51 335 ILE A CA 1
ATOM 2697 C C . ILE A 1 335 ? 8.745 14.559 17.702 1.00 14.49 335 ILE A C 1
ATOM 2698 O O . ILE A 1 335 ? 9.267 15.651 17.925 1.00 14.22 335 ILE A O 1
ATOM 2703 N N . THR A 1 336 ? 8.437 14.129 16.477 1.00 13.95 336 THR A N 1
ATOM 2704 C CA . THR A 1 336 ? 8.728 14.920 15.276 1.00 15.09 336 THR A CA 1
ATOM 2705 C C . THR A 1 336 ? 7.767 16.098 15.159 1.00 15.19 336 THR A C 1
ATOM 2706 O O . THR A 1 336 ? 8.189 17.227 14.862 1.00 15.73 336 THR A O 1
ATOM 2710 N N . LYS A 1 337 ? 6.480 15.835 15.390 1.00 15.57 337 LYS A N 1
ATOM 2711 C CA . LYS A 1 337 ? 5.489 16.900 15.452 1.00 17.05 337 LYS A CA 1
ATOM 2712 C C . LYS A 1 337 ? 4.163 16.412 16.017 1.00 16.79 337 LYS A C 1
ATOM 2713 O O . LYS A 1 337 ? 3.886 15.200 16.038 1.00 15.67 337 LYS A O 1
ATOM 2719 N N . THR A 1 338 ? 3.358 17.372 16.463 1.00 16.66 338 THR A N 1
ATOM 2720 C CA . THR A 1 338 ? 2.023 17.110 16.977 1.00 17.32 338 THR A CA 1
ATOM 2721 C C . THR A 1 338 ? 0.991 17.734 16.036 1.00 17.08 338 THR A C 1
ATOM 2722 O O . THR A 1 338 ? 1.127 18.898 15.658 1.00 17.67 338 THR A O 1
ATOM 2726 N N . VAL A 1 339 ? -0.016 16.943 15.648 1.00 17.07 339 VAL A N 1
ATOM 2727 C CA . VAL A 1 339 ? -1.092 17.407 14.766 1.00 16.90 339 VAL A CA 1
ATOM 2728 C C . VAL A 1 339 ? -2.400 17.446 15.558 1.00 16.73 339 VAL A C 1
ATOM 2729 O O . VAL A 1 339 ? -2.707 16.510 16.292 1.00 16.81 339 VAL A O 1
ATOM 2733 N N . SER A 1 340 ? -3.162 18.530 15.428 1.00 16.22 340 SER A N 1
ATOM 2734 C CA . SER A 1 340 ? -4.463 18.603 16.094 1.00 16.20 340 SER A CA 1
ATOM 2735 C C . SER A 1 340 ? -5.472 17.640 15.474 1.00 15.59 340 SER A C 1
ATOM 2736 O O . SER A 1 340 ? -5.520 17.481 14.243 1.00 16.13 340 SER A O 1
ATOM 2739 N N . ILE A 1 341 ? -6.309 17.031 16.317 1.00 16.15 341 ILE A N 1
ATOM 2740 C CA . ILE A 1 341 ? -7.406 16.184 15.828 1.00 16.30 341 ILE A CA 1
ATOM 2741 C C . ILE A 1 341 ? -8.373 16.974 14.915 1.00 16.76 341 ILE A C 1
ATOM 2742 O O . ILE A 1 341 ? -9.077 16.381 14.089 1.00 16.61 341 ILE A O 1
ATOM 2747 N N . ASN A 1 342 ? -8.360 18.300 15.067 1.00 17.40 342 ASN A N 1
ATOM 2748 C CA . ASN A 1 342 ? -9.240 19.208 14.320 1.00 17.90 342 ASN A CA 1
ATOM 2749 C C . ASN A 1 342 ? -8.652 19.770 13.020 1.00 18.83 342 ASN A C 1
ATOM 2750 O O . ASN A 1 342 ? -9.319 20.539 12.326 1.00 19.06 342 ASN A O 1
ATOM 2755 N N A ASP A 1 343 ? -7.413 19.401 12.710 0.50 19.00 343 ASP A N 1
ATOM 2756 C CA A ASP A 1 343 ? -6.714 19.843 11.511 0.50 19.28 343 ASP A CA 1
ATOM 2757 C C A ASP A 1 343 ? -6.795 18.699 10.498 0.50 19.21 343 ASP A C 1
ATOM 2758 O O A ASP A 1 343 ? -5.819 17.975 10.273 0.50 19.57 343 ASP A O 1
ATOM 2767 N N . GLU A 1 344 ? -7.978 18.528 9.906 1.00 19.39 344 GLU A N 1
ATOM 2768 C CA . GLU A 1 344 ? -8.285 17.299 9.169 1.00 19.80 344 GLU A CA 1
ATOM 2769 C C . GLU A 1 344 ? -7.332 17.042 8.000 1.00 19.40 344 GLU A C 1
ATOM 2770 O O . GLU A 1 344 ? -6.915 15.906 7.780 1.00 19.33 344 GLU A O 1
ATOM 2776 N N . LYS A 1 345 ? -6.975 18.098 7.266 1.00 18.99 345 LYS A N 1
ATOM 2777 C CA . LYS A 1 345 ? -6.120 17.949 6.091 1.00 18.84 345 LYS A CA 1
ATOM 2778 C C . LYS A 1 345 ? -4.733 17.412 6.457 1.00 18.47 345 LYS A C 1
ATOM 2779 O O . LYS A 1 345 ? -4.223 16.485 5.817 1.00 18.67 345 LYS A O 1
ATOM 2785 N N . GLU A 1 346 ? -4.128 17.996 7.485 1.00 17.73 346 GLU A N 1
ATOM 2786 C CA . GLU A 1 346 ? -2.807 17.567 7.931 1.00 17.54 346 GLU A CA 1
ATOM 2787 C C . GLU A 1 346 ? -2.902 16.185 8.584 1.00 16.55 346 GLU A C 1
ATOM 2788 O O . GLU A 1 346 ? -2.029 15.351 8.395 1.00 16.54 346 GLU A O 1
ATOM 2794 N N . LEU A 1 347 ? -3.976 15.957 9.334 1.00 15.57 347 LEU A N 1
ATOM 2795 C CA . LEU A 1 347 ? -4.220 14.670 9.983 1.00 15.34 347 LEU A CA 1
ATOM 2796 C C . LEU A 1 347 ? -4.275 13.533 8.977 1.00 14.92 347 LEU A C 1
ATOM 2797 O O . LEU A 1 347 ? -3.600 12.515 9.136 1.00 14.82 347 LEU A O 1
ATOM 2802 N N . LEU A 1 348 ? -5.093 13.695 7.940 1.00 14.51 348 LEU A N 1
ATOM 2803 C CA . LEU A 1 348 ? -5.220 12.652 6.933 1.00 14.30 348 LEU A CA 1
ATOM 2804 C C . LEU A 1 348 ? -3.868 12.391 6.281 1.00 14.29 348 LEU A C 1
ATOM 2805 O O . LEU A 1 348 ? -3.519 11.244 6.032 1.00 14.44 348 LEU A O 1
ATOM 2810 N N . LYS A 1 349 ? -3.106 13.459 6.036 1.00 14.62 349 LYS A N 1
ATOM 2811 C CA . LYS A 1 349 ? -1.770 13.337 5.430 1.00 15.01 349 LYS A CA 1
ATOM 2812 C C . LYS A 1 349 ? -0.806 12.488 6.264 1.00 14.58 349 LYS A C 1
ATOM 2813 O O . LYS A 1 349 ? -0.134 11.600 5.723 1.00 15.05 349 LYS A O 1
ATOM 2819 N N . VAL A 1 350 ? -0.722 12.778 7.561 1.00 14.13 350 VAL A N 1
ATOM 2820 C CA . VAL A 1 350 ? 0.166 12.005 8.446 1.00 13.13 350 VAL A CA 1
ATOM 2821 C C . VAL A 1 350 ? -0.332 10.579 8.692 1.00 12.89 350 VAL A C 1
ATOM 2822 O O . VAL A 1 350 ? 0.485 9.678 8.956 1.00 13.18 350 VAL A O 1
ATOM 2826 N N . LEU A 1 351 ? -1.646 10.364 8.637 1.00 12.59 351 LEU A N 1
ATOM 2827 C CA . LEU A 1 351 ? -2.175 8.988 8.733 1.00 12.35 351 LEU A CA 1
ATOM 2828 C C . LEU A 1 351 ? -1.840 8.150 7.507 1.00 12.77 351 LEU A C 1
ATOM 2829 O O . LEU A 1 351 ? -1.654 6.953 7.620 1.00 12.85 351 LEU A O 1
ATOM 2834 N N . ARG A 1 352 ? -1.770 8.781 6.336 1.00 12.20 352 ARG A N 1
ATOM 2835 C CA . ARG A 1 352 ? -1.574 8.036 5.080 1.00 12.10 352 ARG A CA 1
ATOM 2836 C C . ARG A 1 352 ? -0.124 7.733 4.709 1.00 12.61 352 ARG A C 1
ATOM 2837 O O . ARG A 1 352 ? 0.156 6.743 4.028 1.00 13.06 352 ARG A O 1
ATOM 2845 N N . GLU A 1 353 ? 0.799 8.589 5.136 1.00 13.80 353 GLU A N 1
ATOM 2846 C CA . GLU A 1 353 ? 2.196 8.428 4.733 1.00 15.04 353 GLU A CA 1
ATOM 2847 C C . GLU A 1 353 ? 3.215 8.984 5.731 1.00 14.95 353 GLU A C 1
ATOM 2848 O O . GLU A 1 353 ? 2.995 10.034 6.343 1.00 14.80 353 GLU A O 1
ATOM 2854 N N . LYS A 1 354 ? 4.330 8.260 5.875 1.00 15.15 354 LYS A N 1
ATOM 2855 C CA . LYS A 1 354 ? 5.470 8.718 6.664 1.00 15.81 354 LYS A CA 1
ATOM 2856 C C . LYS A 1 354 ? 6.222 9.813 5.905 1.00 16.80 354 LYS A C 1
ATOM 2857 O O . LYS A 1 354 ? 6.303 9.759 4.685 1.00 17.21 354 LYS A O 1
ATOM 2863 N N . GLU A 1 355 ? 6.771 10.794 6.621 1.00 17.79 355 GLU A N 1
ATOM 2864 C CA . GLU A 1 355 ? 7.729 11.747 6.032 1.00 18.96 355 GLU A CA 1
ATOM 2865 C C . GLU A 1 355 ? 9.173 11.274 6.281 1.00 18.82 355 GLU A C 1
ATOM 2866 O O . GLU A 1 355 ? 9.450 10.681 7.320 1.00 17.81 355 GLU A O 1
ATOM 2872 N N . HIS A 1 356 ? 10.091 11.511 5.342 1.00 18.97 356 HIS A N 1
ATOM 2873 C CA . HIS A 1 356 ? 11.482 11.050 5.505 1.00 19.14 356 HIS A CA 1
ATOM 2874 C C . HIS A 1 356 ? 12.077 11.553 6.819 1.00 18.74 356 HIS A C 1
ATOM 2875 O O . HIS A 1 356 ? 11.928 12.722 7.150 1.00 19.41 356 HIS A O 1
ATOM 2882 N N . GLY A 1 357 ? 12.723 10.658 7.568 1.00 18.49 357 GLY A N 1
ATOM 2883 C CA . GLY A 1 357 ? 13.358 11.019 8.847 1.00 17.26 357 GLY A CA 1
ATOM 2884 C C . GLY A 1 357 ? 12.434 11.212 10.047 1.00 16.43 357 GLY A C 1
ATOM 2885 O O . GLY A 1 357 ? 12.891 11.582 11.134 1.00 16.69 357 GLY A O 1
ATOM 2886 N N . GLU A 1 358 ? 11.143 10.966 9.850 1.00 15.38 358 GLU A N 1
ATOM 2887 C CA . GLU A 1 358 ? 10.150 11.006 10.916 1.00 14.50 358 GLU A CA 1
ATOM 2888 C C . GLU A 1 358 ? 10.505 9.985 11.996 1.00 14.07 358 GLU A C 1
ATOM 2889 O O . GLU A 1 358 ? 10.994 8.902 11.695 1.00 13.77 358 GLU A O 1
ATOM 2895 N N . ILE A 1 359 ? 10.280 10.349 13.255 1.00 12.74 359 ILE A N 1
ATOM 2896 C CA . ILE A 1 359 ? 10.404 9.395 14.349 1.00 12.27 359 ILE A CA 1
ATOM 2897 C C . ILE A 1 359 ? 8.993 9.066 14.837 1.00 12.16 359 ILE A C 1
ATOM 2898 O O . ILE A 1 359 ? 8.518 7.934 14.675 1.00 13.17 359 ILE A O 1
ATOM 2903 N N . LYS A 1 360 ? 8.329 10.051 15.427 1.00 11.66 360 LYS A N 1
ATOM 2904 C CA . LYS A 1 360 ? 6.965 9.869 15.914 1.00 11.57 360 LYS A CA 1
ATOM 2905 C C . LYS A 1 360 ? 6.112 11.100 15.678 1.00 11.80 360 LYS A C 1
ATOM 2906 O O . LYS A 1 360 ? 6.460 12.199 16.089 1.00 11.56 360 LYS A O 1
ATOM 2912 N N . ILE A 1 361 ? 4.981 10.899 15.010 1.00 11.53 361 ILE A N 1
ATOM 2913 C CA . ILE A 1 361 ? 3.935 11.913 14.961 1.00 12.50 361 ILE A CA 1
ATOM 2914 C C . ILE A 1 361 ? 2.889 11.668 16.058 1.00 12.57 361 ILE A C 1
ATOM 2915 O O . ILE A 1 361 ? 2.430 10.545 16.247 1.00 12.92 361 ILE A O 1
ATOM 2920 N N . ARG A 1 362 ? 2.512 12.735 16.748 1.00 13.41 362 ARG A N 1
ATOM 2921 C CA . ARG A 1 362 ? 1.555 12.675 17.838 1.00 14.43 362 ARG A CA 1
ATOM 2922 C C . ARG A 1 362 ? 0.276 13.388 17.420 1.00 14.43 362 ARG A C 1
ATOM 2923 O O . ARG A 1 362 ? 0.333 14.439 16.782 1.00 14.77 362 ARG A O 1
ATOM 2931 N N . ILE A 1 363 ? -0.875 12.802 17.733 1.00 14.30 363 ILE A N 1
ATOM 2932 C CA . ILE A 1 363 ? -2.167 13.471 17.512 1.00 14.40 363 ILE A CA 1
ATOM 2933 C C . ILE A 1 363 ? -2.677 13.980 18.860 1.00 14.37 363 ILE A C 1
ATOM 2934 O O . ILE A 1 363 ? -2.749 13.211 19.823 1.00 14.37 363 ILE A O 1
ATOM 2939 N N . LEU A 1 364 ? -3.005 15.273 18.926 1.00 15.38 364 LEU A N 1
ATOM 2940 C CA . LEU A 1 364 ? -3.513 15.913 20.143 1.00 16.04 364 LEU A CA 1
ATOM 2941 C C . LEU A 1 364 ? -5.022 16.104 20.071 1.00 16.61 364 LEU A C 1
ATOM 2942 O O . LEU A 1 364 ? -5.542 16.627 19.063 1.00 16.11 364 LEU A O 1
ATOM 2947 N N . TRP A 1 365 ? -5.711 15.688 21.139 1.00 17.05 365 TRP A N 1
ATOM 2948 C CA . TRP A 1 365 ? -7.160 15.833 21.250 1.00 18.58 365 TRP A CA 1
ATOM 2949 C C . TRP A 1 365 ? -7.474 17.049 22.110 1.00 20.06 365 TRP A C 1
ATOM 2950 O O . TRP A 1 365 ? -6.960 17.196 23.221 1.00 20.48 365 TRP A O 1
ATOM 2961 N N . GLU A 1 366 ? -8.285 17.935 21.550 1.00 21.80 366 GLU A N 1
ATOM 2962 C CA . GLU A 1 366 ? -8.655 19.200 22.167 1.00 23.61 366 GLU A CA 1
ATOM 2963 C C . GLU A 1 366 ? -10.120 19.491 21.860 1.00 23.93 366 GLU A C 1
ATOM 2964 O O . GLU A 1 366 ? -10.553 19.343 20.718 1.00 24.68 366 GLU A O 1
ATOM 2970 N N . MET B 1 1 ? 50.412 15.115 49.536 1.00 21.11 1 MET B N 1
ATOM 2971 C CA . MET B 1 1 ? 49.037 15.186 48.990 1.00 21.20 1 MET B CA 1
ATOM 2972 C C . MET B 1 1 ? 48.053 15.144 50.146 1.00 20.07 1 MET B C 1
ATOM 2973 O O . MET B 1 1 ? 48.235 14.369 51.075 1.00 20.02 1 MET B O 1
ATOM 2978 N N . LYS B 1 2 ? 47.000 15.954 50.074 1.00 19.44 2 LYS B N 1
ATOM 2979 C CA . LYS B 1 2 ? 45.960 15.895 51.094 1.00 19.09 2 LYS B CA 1
ATOM 2980 C C . LYS B 1 2 ? 45.199 14.561 51.033 1.00 18.47 2 LYS B C 1
ATOM 2981 O O . LYS B 1 2 ? 44.770 14.118 49.956 1.00 18.57 2 LYS B O 1
ATOM 2987 N N . ALA B 1 3 ? 45.071 13.921 52.190 1.00 17.64 3 ALA B N 1
ATOM 2988 C CA . ALA B 1 3 ? 44.318 12.676 52.316 1.00 16.44 3 ALA B CA 1
ATOM 2989 C C . ALA B 1 3 ? 43.700 12.517 53.714 1.00 16.36 3 ALA B C 1
ATOM 2990 O O . ALA B 1 3 ? 44.202 13.051 54.716 1.00 16.64 3 ALA B O 1
ATOM 2992 N N . ILE B 1 4 ? 42.605 11.770 53.771 1.00 14.69 4 ILE B N 1
ATOM 2993 C CA . ILE B 1 4 ? 41.948 11.440 55.012 1.00 14.79 4 ILE B CA 1
ATOM 2994 C C . ILE B 1 4 ? 42.394 10.015 55.326 1.00 15.22 4 ILE B C 1
ATOM 2995 O O . ILE B 1 4 ? 42.191 9.092 54.522 1.00 15.68 4 ILE B O 1
ATOM 3000 N N . ILE B 1 5 ? 43.042 9.835 56.469 1.00 15.43 5 ILE B N 1
ATOM 3001 C CA . ILE B 1 5 ? 43.682 8.558 56.758 1.00 15.71 5 ILE B CA 1
ATOM 3002 C C . ILE B 1 5 ? 43.269 7.952 58.092 1.00 15.51 5 ILE B C 1
ATOM 3003 O O . ILE B 1 5 ? 42.951 8.656 59.059 1.00 15.19 5 ILE B O 1
ATOM 3008 N N . VAL B 1 6 ? 43.287 6.628 58.116 1.00 15.41 6 VAL B N 1
ATOM 3009 C CA . VAL B 1 6 ? 42.935 5.860 59.291 1.00 16.24 6 VAL B CA 1
ATOM 3010 C C . VAL B 1 6 ? 44.012 4.812 59.551 1.00 17.04 6 VAL B C 1
ATOM 3011 O O . VAL B 1 6 ? 44.832 4.528 58.682 1.00 17.06 6 VAL B O 1
ATOM 3015 N N . LYS B 1 7 ? 44.016 4.268 60.763 1.00 18.57 7 LYS B N 1
ATOM 3016 C CA . LYS B 1 7 ? 45.019 3.288 61.171 1.00 20.26 7 LYS B CA 1
ATOM 3017 C C . LYS B 1 7 ? 44.356 2.068 61.818 1.00 21.14 7 LYS B C 1
ATOM 3018 O O . LYS B 1 7 ? 44.479 1.869 63.025 1.00 21.92 7 LYS B O 1
ATOM 3024 N N . PRO B 1 8 ? 43.637 1.242 61.018 1.00 22.32 8 PRO B N 1
ATOM 3025 C CA . PRO B 1 8 ? 42.914 0.121 61.634 1.00 22.81 8 PRO B CA 1
ATOM 3026 C C . PRO B 1 8 ? 43.869 -0.891 62.258 1.00 23.41 8 PRO B C 1
ATOM 3027 O O . PRO B 1 8 ? 44.979 -1.060 61.750 1.00 23.61 8 PRO B O 1
ATOM 3031 N N . PRO B 1 9 ? 43.441 -1.578 63.337 1.00 23.71 9 PRO B N 1
ATOM 3032 C CA . PRO B 1 9 ? 42.127 -1.614 64.006 1.00 23.91 9 PRO B CA 1
ATOM 3033 C C . PRO B 1 9 ? 41.862 -0.444 64.967 1.00 23.51 9 PRO B C 1
ATOM 3034 O O . PRO B 1 9 ? 40.784 -0.370 65.573 1.00 23.72 9 PRO B O 1
ATOM 3038 N N . ASN B 1 10 ? 42.832 0.458 65.090 1.00 23.39 10 ASN B N 1
ATOM 3039 C CA . ASN B 1 10 ? 42.754 1.588 66.022 1.00 22.60 10 ASN B CA 1
ATOM 3040 C C . ASN B 1 10 ? 41.714 2.637 65.610 1.00 21.59 10 ASN B C 1
ATOM 3041 O O . ASN B 1 10 ? 41.569 2.920 64.421 1.00 21.26 10 ASN B O 1
ATOM 3046 N N . ALA B 1 11 ? 40.990 3.198 66.582 1.00 20.01 11 ALA B N 1
ATOM 3047 C CA . ALA B 1 11 ? 40.080 4.318 66.303 1.00 19.01 11 ALA B CA 1
ATOM 3048 C C . ALA B 1 11 ? 40.873 5.592 66.007 1.00 18.49 11 ALA B C 1
ATOM 3049 O O . ALA B 1 11 ? 41.992 5.754 66.485 1.00 18.83 11 ALA B O 1
ATOM 3051 N N . GLY B 1 12 ? 40.298 6.494 65.214 1.00 17.97 12 GLY B N 1
ATOM 3052 C CA . GLY B 1 12 ? 40.942 7.763 64.906 1.00 17.65 12 GLY B CA 1
ATOM 3053 C C . GLY B 1 12 ? 40.950 8.073 63.423 1.00 16.92 12 GLY B C 1
ATOM 3054 O O . GLY B 1 12 ? 40.868 7.166 62.564 1.00 16.33 12 GLY B O 1
ATOM 3055 N N . VAL B 1 13 ? 41.029 9.364 63.122 1.00 16.91 13 VAL B N 1
ATOM 3056 C CA . VAL B 1 13 ? 41.068 9.844 61.742 1.00 17.44 13 VAL B CA 1
ATOM 3057 C C . VAL B 1 13 ? 41.851 11.156 61.656 1.00 18.40 13 VAL B C 1
ATOM 3058 O O . VAL B 1 13 ? 41.727 12.020 62.532 1.00 18.27 13 VAL B O 1
ATOM 3062 N N . GLN B 1 14 ? 42.655 11.293 60.601 1.00 19.25 14 GLN B N 1
ATOM 3063 C CA . GLN B 1 14 ? 43.405 12.524 60.346 1.00 20.22 14 GLN B CA 1
ATOM 3064 C C . GLN B 1 14 ? 43.174 13.014 58.921 1.00 20.64 14 GLN B C 1
ATOM 3065 O O . GLN B 1 14 ? 43.087 12.215 57.989 1.00 20.02 14 GLN B O 1
ATOM 3071 N N . VAL B 1 15 ? 43.093 14.332 58.768 1.00 21.24 15 VAL B N 1
ATOM 3072 C CA . VAL B 1 15 ? 43.068 14.973 57.468 1.00 22.70 15 VAL B CA 1
ATOM 3073 C C . VAL B 1 15 ? 44.369 15.756 57.383 1.00 23.41 15 VAL B C 1
ATOM 3074 O O . VAL B 1 15 ? 44.543 16.769 58.083 1.00 23.39 15 VAL B O 1
ATOM 3078 N N . LYS B 1 16 ? 45.296 15.267 56.559 1.00 23.93 16 LYS B N 1
ATOM 3079 C CA . LYS B 1 16 ? 46.649 15.825 56.509 1.00 24.99 16 LYS B CA 1
ATOM 3080 C C . LYS B 1 16 ? 47.369 15.548 55.190 1.00 25.02 16 LYS B C 1
ATOM 3081 O O . LYS B 1 16 ? 46.827 14.889 54.294 1.00 24.95 16 LYS B O 1
ATOM 3087 N N . ASP B 1 17 ? 48.595 16.055 55.081 1.00 25.26 17 ASP B N 1
ATOM 3088 C CA . ASP B 1 17 ? 49.402 15.847 53.891 1.00 25.78 17 ASP B CA 1
ATOM 3089 C C . ASP B 1 17 ? 50.210 14.577 54.038 1.00 25.82 17 ASP B C 1
ATOM 3090 O O . ASP B 1 17 ? 50.926 14.396 55.022 1.00 26.12 17 ASP B O 1
ATOM 3095 N N . VAL B 1 18 ? 50.083 13.689 53.059 1.00 25.88 18 VAL B N 1
ATOM 3096 C CA . VAL B 1 18 ? 50.821 12.434 53.067 1.00 26.13 18 VAL B CA 1
ATOM 3097 C C . VAL B 1 18 ? 51.724 12.305 51.840 1.00 26.62 18 VAL B C 1
ATOM 3098 O O . VAL B 1 18 ? 51.559 13.014 50.849 1.00 26.36 18 VAL B O 1
ATOM 3102 N N . ASP B 1 19 ? 52.681 11.389 51.925 1.00 27.09 19 ASP B N 1
ATOM 3103 C CA . ASP B 1 19 ? 53.588 11.125 50.824 1.00 27.85 19 ASP B CA 1
ATOM 3104 C C . ASP B 1 19 ? 52.848 10.383 49.701 1.00 28.10 19 ASP B C 1
ATOM 3105 O O . ASP B 1 19 ? 52.547 9.194 49.830 1.00 28.34 19 ASP B O 1
ATOM 3110 N N . GLU B 1 20 ? 52.576 11.096 48.608 1.00 28.77 20 GLU B N 1
ATOM 3111 C CA . GLU B 1 20 ? 51.854 10.544 47.445 1.00 29.40 20 GLU B CA 1
ATOM 3112 C C . GLU B 1 20 ? 52.478 9.247 46.921 1.00 29.37 20 GLU B C 1
ATOM 3113 O O . GLU B 1 20 ? 51.791 8.391 46.366 1.00 29.16 20 GLU B O 1
ATOM 3119 N N . LYS B 1 21 ? 53.782 9.108 47.134 1.00 29.61 21 LYS B N 1
ATOM 3120 C CA . LYS B 1 21 ? 54.561 8.015 46.565 1.00 29.82 21 LYS B CA 1
ATOM 3121 C C . LYS B 1 21 ? 54.312 6.652 47.230 1.00 29.64 21 LYS B C 1
ATOM 3122 O O . LYS B 1 21 ? 54.541 5.612 46.607 1.00 29.62 21 LYS B O 1
ATOM 3128 N N . LYS B 1 22 ? 53.834 6.650 48.475 1.00 29.21 22 LYS B N 1
ATOM 3129 C CA . LYS B 1 22 ? 53.529 5.384 49.161 1.00 28.86 22 LYS B CA 1
ATOM 3130 C C . LYS B 1 22 ? 52.035 5.014 49.213 1.00 27.95 22 LYS B C 1
ATOM 3131 O O . LYS B 1 22 ? 51.647 4.082 49.916 1.00 28.45 22 LYS B O 1
ATOM 3137 N N . LEU B 1 23 ? 51.212 5.737 48.461 1.00 26.95 23 LEU B N 1
ATOM 3138 C CA . LEU B 1 23 ? 49.786 5.410 48.344 1.00 25.57 23 LEU B CA 1
ATOM 3139 C C . LEU B 1 23 ? 49.543 4.460 47.179 1.00 25.07 23 LEU B C 1
ATOM 3140 O O . LEU B 1 23 ? 50.273 4.491 46.181 1.00 25.11 23 LEU B O 1
ATOM 3145 N N . ASP B 1 24 ? 48.512 3.625 47.310 1.00 23.80 24 ASP B N 1
ATOM 3146 C CA . ASP B 1 24 ? 48.181 2.623 46.290 1.00 23.14 24 ASP B CA 1
ATOM 3147 C C . ASP B 1 24 ? 47.685 3.217 44.968 1.00 22.31 24 ASP B C 1
ATOM 3148 O O . ASP B 1 24 ? 46.766 4.039 44.945 1.00 22.23 24 ASP B O 1
ATOM 3153 N N . SER B 1 25 ? 48.301 2.765 43.879 1.00 21.87 25 SER B N 1
ATOM 3154 C CA . SER B 1 25 ? 47.895 3.078 42.514 1.00 21.53 25 SER B CA 1
ATOM 3155 C C . SER B 1 25 ? 47.305 1.803 41.905 1.00 20.48 25 SER B C 1
ATOM 3156 O O . SER B 1 25 ? 47.737 0.693 42.239 1.00 19.72 25 SER B O 1
ATOM 3159 N N . TYR B 1 26 ? 46.316 1.953 41.023 1.00 18.97 26 TYR B N 1
ATOM 3160 C CA . TYR B 1 26 ? 45.639 0.778 40.454 1.00 18.30 26 TYR B CA 1
ATOM 3161 C C . TYR B 1 26 ? 45.656 0.702 38.937 1.00 17.73 26 TYR B C 1
ATOM 3162 O O . TYR B 1 26 ? 45.193 -0.284 38.361 1.00 17.86 26 TYR B O 1
ATOM 3171 N N . GLY B 1 27 ? 46.164 1.743 38.287 1.00 17.71 27 GLY B N 1
ATOM 3172 C CA . GLY B 1 27 ? 46.240 1.732 36.832 1.00 17.22 27 GLY B CA 1
ATOM 3173 C C . GLY B 1 27 ? 46.807 2.985 36.216 1.00 16.92 27 GLY B C 1
ATOM 3174 O O . GLY B 1 27 ? 47.443 3.779 36.893 1.00 16.72 27 GLY B O 1
ATOM 3175 N N . LYS B 1 28 ? 46.550 3.169 34.928 1.00 17.41 28 LYS B N 1
ATOM 3176 C CA . LYS B 1 28 ? 47.210 4.234 34.176 1.00 17.81 28 LYS B CA 1
ATOM 3177 C C . LYS B 1 28 ? 46.473 5.571 34.171 1.00 18.25 28 LYS B C 1
ATOM 3178 O O . LYS B 1 28 ? 47.069 6.598 33.839 1.00 18.85 28 LYS B O 1
ATOM 3184 N N . ILE B 1 29 ? 45.193 5.565 34.560 1.00 18.31 29 ILE B N 1
ATOM 3185 C CA . ILE B 1 29 ? 44.343 6.759 34.447 1.00 18.21 29 ILE B CA 1
ATOM 3186 C C . ILE B 1 29 ? 44.392 7.633 35.702 1.00 18.03 29 ILE B C 1
ATOM 3187 O O . ILE B 1 29 ? 43.994 7.194 36.778 1.00 17.65 29 ILE B O 1
ATOM 3192 N N . LYS B 1 30 ? 44.863 8.869 35.536 1.00 18.22 30 LYS B N 1
ATOM 3193 C CA . LYS B 1 30 ? 44.916 9.834 36.636 1.00 17.94 30 LYS B CA 1
ATOM 3194 C C . LYS B 1 30 ? 43.564 10.518 36.846 1.00 17.44 30 LYS B C 1
ATOM 3195 O O . LYS B 1 30 ? 43.020 11.144 35.933 1.00 16.56 30 LYS B O 1
ATOM 3201 N N . ILE B 1 31 ? 43.045 10.419 38.069 1.00 16.43 31 ILE B N 1
ATOM 3202 C CA . ILE B 1 31 ? 41.708 10.917 38.396 1.00 15.97 31 ILE B CA 1
ATOM 3203 C C . ILE B 1 31 ? 41.795 11.910 39.556 1.00 16.02 31 ILE B C 1
ATOM 3204 O O . ILE B 1 31 ? 42.297 11.578 40.635 1.00 16.13 31 ILE B O 1
ATOM 3209 N N . ARG B 1 32 ? 41.313 13.128 39.330 1.00 15.99 32 ARG B N 1
ATOM 3210 C CA . ARG B 1 32 ? 41.281 14.128 40.398 1.00 16.74 32 ARG B CA 1
ATOM 3211 C C . ARG B 1 32 ? 39.924 14.112 41.085 1.00 15.96 32 ARG B C 1
ATOM 3212 O O . ARG B 1 32 ? 38.898 14.371 40.450 1.00 15.98 32 ARG B O 1
ATOM 3220 N N . THR B 1 33 ? 39.940 13.827 42.382 1.00 15.23 33 THR B N 1
ATOM 3221 C CA . THR B 1 33 ? 38.727 13.736 43.189 1.00 14.72 33 THR B CA 1
ATOM 3222 C C . THR B 1 33 ? 37.954 15.057 43.211 1.00 15.17 33 THR B C 1
ATOM 3223 O O . THR B 1 33 ? 38.544 16.132 43.424 1.00 15.49 33 THR B O 1
ATOM 3227 N N A ILE B 1 34 ? 36.644 14.975 42.980 0.50 15.36 34 ILE B N 1
ATOM 3228 C CA A ILE B 1 34 ? 35.754 16.125 43.127 0.50 15.56 34 ILE B CA 1
ATOM 3229 C C A ILE B 1 34 ? 34.865 15.926 44.361 0.50 15.37 34 ILE B C 1
ATOM 3230 O O A ILE B 1 34 ? 34.823 16.786 45.224 0.50 15.50 34 ILE B O 1
ATOM 3239 N N . TYR B 1 35 ? 34.224 14.761 44.468 1.00 14.84 35 TYR B N 1
ATOM 3240 C CA . TYR B 1 35 ? 33.395 14.438 45.618 1.00 14.16 35 TYR B CA 1
ATOM 3241 C C . TYR B 1 35 ? 33.751 13.102 46.247 1.00 13.74 35 TYR B C 1
ATOM 3242 O O . TYR B 1 35 ? 34.061 12.142 45.536 1.00 13.47 35 TYR B O 1
ATOM 3251 N N . ASN B 1 36 ? 33.672 13.030 47.579 1.00 11.91 36 ASN B N 1
ATOM 3252 C CA . ASN B 1 36 ? 33.490 11.750 48.239 1.00 11.85 36 ASN B CA 1
ATOM 3253 C C . ASN B 1 36 ? 32.157 11.699 48.936 1.00 11.58 36 ASN B C 1
ATOM 3254 O O . ASN B 1 36 ? 31.563 12.740 49.219 1.00 11.97 36 ASN B O 1
ATOM 3259 N N . GLY B 1 37 ? 31.713 10.477 49.225 1.00 10.28 37 GLY B N 1
ATOM 3260 C CA . GLY B 1 37 ? 30.571 10.243 50.114 1.00 10.21 37 GLY B CA 1
ATOM 3261 C C . GLY B 1 37 ? 31.044 9.596 51.401 1.00 10.46 37 GLY B C 1
ATOM 3262 O O . GLY B 1 37 ? 32.076 8.920 51.422 1.00 10.21 37 GLY B O 1
ATOM 3263 N N . ILE B 1 38 ? 30.294 9.831 52.479 1.00 10.00 38 ILE B N 1
ATOM 3264 C CA . ILE B 1 38 ? 30.526 9.176 53.769 1.00 11.47 38 ILE B CA 1
ATOM 3265 C C . ILE B 1 38 ? 29.372 8.225 54.094 1.00 11.29 38 ILE B C 1
ATOM 3266 O O . ILE B 1 38 ? 28.209 8.542 53.851 1.00 11.25 38 ILE B O 1
ATOM 3271 N N . CYS B 1 39 ? 29.679 7.048 54.621 1.00 11.45 39 CYS B N 1
ATOM 3272 C CA . CYS B 1 39 ? 28.600 6.225 55.148 1.00 12.60 39 CYS B CA 1
ATOM 3273 C C . CYS B 1 39 ? 28.969 5.551 56.454 1.00 12.60 39 CYS B C 1
ATOM 3274 O O . CYS B 1 39 ? 30.060 5.759 56.985 1.00 12.00 39 CYS B O 1
ATOM 3277 N N . GLY B 1 40 ? 28.045 4.735 56.950 1.00 13.18 40 GLY B N 1
ATOM 3278 C CA . GLY B 1 40 ? 28.248 4.010 58.205 1.00 13.58 40 GLY B CA 1
ATOM 3279 C C . GLY B 1 40 ? 29.531 3.210 58.325 1.00 14.55 40 GLY B C 1
ATOM 3280 O O . GLY B 1 40 ? 30.094 3.093 59.416 1.00 14.72 40 GLY B O 1
ATOM 3281 N N . ALA B 1 41 ? 29.986 2.632 57.215 1.00 13.89 41 ALA B N 1
ATOM 3282 C CA . ALA B 1 41 ? 31.230 1.861 57.199 1.00 14.61 41 ALA B CA 1
ATOM 3283 C C . ALA B 1 41 ? 32.446 2.759 57.496 1.00 14.50 41 ALA B C 1
ATOM 3284 O O . ALA B 1 41 ? 33.373 2.343 58.201 1.00 15.32 41 ALA B O 1
ATOM 3286 N N . ASP B 1 42 ? 32.422 3.984 56.977 1.00 13.80 42 ASP B N 1
ATOM 3287 C CA . ASP B 1 42 ? 33.442 4.985 57.307 1.00 14.17 42 ASP B CA 1
ATOM 3288 C C . ASP B 1 42 ? 33.391 5.304 58.791 1.00 14.35 42 ASP B C 1
ATOM 3289 O O . ASP B 1 42 ? 34.434 5.288 59.460 1.00 14.59 42 ASP B O 1
ATOM 3294 N N . ARG B 1 43 ? 32.190 5.571 59.308 1.00 14.43 43 ARG B N 1
ATOM 3295 C CA . ARG B 1 43 ? 32.023 5.813 60.753 1.00 15.12 43 ARG B CA 1
ATOM 3296 C C . ARG B 1 43 ? 32.586 4.665 61.594 1.00 15.58 43 ARG B C 1
ATOM 3297 O O . ARG B 1 43 ? 33.275 4.914 62.583 1.00 15.43 43 ARG B O 1
ATOM 3305 N N A GLU B 1 44 ? 32.320 3.420 61.195 0.50 16.36 44 GLU B N 1
ATOM 3306 C CA A GLU B 1 44 ? 32.815 2.242 61.921 0.50 17.60 44 GLU B CA 1
ATOM 3307 C C A GLU B 1 44 ? 34.338 2.215 62.002 0.50 17.70 44 GLU B C 1
ATOM 3308 O O A GLU B 1 44 ? 34.890 2.008 63.075 0.50 18.18 44 GLU B O 1
ATOM 3319 N N . ILE B 1 45 ? 35.014 2.433 60.871 1.00 17.92 45 ILE B N 1
ATOM 3320 C CA . ILE B 1 45 ? 36.482 2.379 60.843 1.00 18.65 45 ILE B CA 1
ATOM 3321 C C . ILE B 1 45 ? 37.079 3.533 61.655 1.00 17.99 45 ILE B C 1
ATOM 3322 O O . ILE B 1 45 ? 38.034 3.326 62.421 1.00 18.40 45 ILE B O 1
ATOM 3327 N N . VAL B 1 46 ? 36.507 4.728 61.497 1.00 17.50 46 VAL B N 1
ATOM 3328 C CA . VAL B 1 46 ? 36.941 5.915 62.256 1.00 17.22 46 VAL B CA 1
ATOM 3329 C C . VAL B 1 46 ? 36.819 5.693 63.777 1.00 17.82 46 VAL B C 1
ATOM 3330 O O . VAL B 1 46 ? 37.653 6.189 64.560 1.00 17.76 46 VAL B O 1
ATOM 3334 N N . ASN B 1 47 ? 35.803 4.930 64.184 1.00 18.48 47 ASN B N 1
ATOM 3335 C CA . ASN B 1 47 ? 35.584 4.636 65.606 1.00 19.26 47 ASN B CA 1
ATOM 3336 C C . ASN B 1 47 ? 36.158 3.287 66.061 1.00 19.98 47 ASN B C 1
ATOM 3337 O O . ASN B 1 47 ? 35.897 2.827 67.181 1.00 20.17 47 ASN B O 1
ATOM 3342 N N . GLY B 1 48 ? 36.956 2.667 65.191 1.00 20.86 48 GLY B N 1
ATOM 3343 C CA . GLY B 1 48 ? 37.705 1.446 65.506 1.00 22.63 48 GLY B CA 1
ATOM 3344 C C . GLY B 1 48 ? 36.861 0.206 65.731 1.00 23.96 48 GLY B C 1
ATOM 3345 O O . GLY B 1 48 ? 37.324 -0.770 66.333 1.00 24.10 48 GLY B O 1
ATOM 3346 N N . LYS B 1 49 ? 35.630 0.226 65.227 1.00 25.62 49 LYS B N 1
ATOM 3347 C CA . LYS B 1 49 ? 34.689 -0.868 65.451 1.00 27.22 49 LYS B CA 1
ATOM 3348 C C . LYS B 1 49 ? 34.761 -2.011 64.432 1.00 27.81 49 LYS B C 1
ATOM 3349 O O . LYS B 1 49 ? 33.967 -2.955 64.504 1.00 28.16 49 LYS B O 1
ATOM 3355 N N . LEU B 1 50 ? 35.718 -1.946 63.508 1.00 28.63 50 LEU B N 1
ATOM 3356 C CA . LEU B 1 50 ? 35.927 -3.034 62.544 1.00 29.19 50 LEU B CA 1
ATOM 3357 C C . LEU B 1 50 ? 37.148 -3.897 62.882 1.00 29.35 50 LEU B C 1
ATOM 3358 O O . LEU B 1 50 ? 38.203 -3.792 62.252 1.00 29.66 50 LEU B O 1
ATOM 3363 N N . GLY B 1 58 ? 54.000 -2.781 55.459 1.00 33.79 58 GLY B N 1
ATOM 3364 C CA . GLY B 1 58 ? 54.889 -1.622 55.398 1.00 33.66 58 GLY B CA 1
ATOM 3365 C C . GLY B 1 58 ? 54.146 -0.295 55.424 1.00 33.41 58 GLY B C 1
ATOM 3366 O O . GLY B 1 58 ? 54.761 0.775 55.370 1.00 33.73 58 GLY B O 1
ATOM 3367 N N A LYS B 1 59 ? 52.818 -0.366 55.496 0.50 33.08 59 LYS B N 1
ATOM 3368 C CA A LYS B 1 59 ? 51.981 0.826 55.578 0.50 32.36 59 LYS B CA 1
ATOM 3369 C C A LYS B 1 59 ? 51.563 1.064 57.012 0.50 31.64 59 LYS B C 1
ATOM 3370 O O A LYS B 1 59 ? 51.103 0.147 57.693 0.50 31.58 59 LYS B O 1
ATOM 3378 N N A ASP B 1 60 ? 51.719 2.303 57.462 0.50 30.76 60 ASP B N 1
ATOM 3379 C CA A ASP B 1 60 ? 51.367 2.663 58.828 0.50 29.90 60 ASP B CA 1
ATOM 3380 C C A ASP B 1 60 ? 49.962 3.279 58.867 0.50 28.76 60 ASP B C 1
ATOM 3381 O O A ASP B 1 60 ? 49.435 3.572 59.937 0.50 28.71 60 ASP B O 1
ATOM 3390 N N . PHE B 1 61 ? 49.358 3.455 57.689 1.00 26.72 61 PHE B N 1
ATOM 3391 C CA . PHE B 1 61 ? 48.000 3.987 57.592 1.00 24.55 61 PHE B CA 1
ATOM 3392 C C . PHE B 1 61 ? 47.275 3.474 56.341 1.00 22.96 61 PHE B C 1
ATOM 3393 O O . PHE B 1 61 ? 47.877 2.828 55.488 1.00 22.60 61 PHE B O 1
ATOM 3401 N N . LEU B 1 62 ? 45.978 3.772 56.255 1.00 20.65 62 LEU B N 1
ATOM 3402 C CA . LEU B 1 62 ? 45.164 3.465 55.084 1.00 19.38 62 LEU B CA 1
ATOM 3403 C C . LEU B 1 62 ? 44.378 4.713 54.709 1.00 17.58 62 LEU B C 1
ATOM 3404 O O . LEU B 1 62 ? 43.807 5.353 55.590 1.00 17.57 62 LEU B O 1
ATOM 3409 N N . VAL B 1 63 ? 44.356 5.071 53.422 1.00 16.02 63 VAL B N 1
ATOM 3410 C CA . VAL B 1 63 ? 43.464 6.136 52.956 1.00 15.05 63 VAL B CA 1
ATOM 3411 C C . VAL B 1 63 ? 42.007 5.685 53.089 1.00 14.68 63 VAL B C 1
ATOM 3412 O O . VAL B 1 63 ? 41.656 4.587 52.647 1.00 14.34 63 VAL B O 1
ATOM 3416 N N . LEU B 1 64 ? 41.197 6.515 53.741 1.00 13.69 64 LEU B N 1
ATOM 3417 C CA . LEU B 1 64 ? 39.778 6.251 53.963 1.00 13.09 64 LEU B CA 1
ATOM 3418 C C . LEU B 1 64 ? 38.969 6.524 52.693 1.00 12.93 64 LEU B C 1
ATOM 3419 O O . LEU B 1 64 ? 39.420 7.250 51.799 1.00 13.59 64 LEU B O 1
ATOM 3424 N N . GLY B 1 65 ? 37.793 5.899 52.604 1.00 12.70 65 GLY B N 1
ATOM 3425 C CA . GLY B 1 65 ? 36.763 6.324 51.650 1.00 12.98 65 GLY B CA 1
ATOM 3426 C C . GLY B 1 65 ? 36.601 5.403 50.456 1.00 12.35 65 GLY B C 1
ATOM 3427 O O . GLY B 1 65 ? 37.573 5.046 49.796 1.00 13.07 65 GLY B O 1
ATOM 3428 N N . HIS B 1 66 ? 35.359 5.015 50.184 1.00 11.68 66 HIS B N 1
ATOM 3429 C CA . HIS B 1 66 ? 35.097 4.075 49.087 1.00 10.98 66 HIS B CA 1
ATOM 3430 C C . HIS B 1 66 ? 34.031 4.616 48.108 1.00 11.06 66 HIS B C 1
ATOM 3431 O O . HIS B 1 66 ? 33.689 3.953 47.109 1.00 11.27 66 HIS B O 1
ATOM 3438 N N . GLU B 1 67 ? 33.529 5.818 48.380 1.00 10.81 67 GLU B N 1
ATOM 3439 C CA . GLU B 1 67 ? 32.548 6.505 47.535 1.00 10.54 67 GLU B CA 1
ATOM 3440 C C . GLU B 1 67 ? 33.207 7.735 46.926 1.00 11.36 67 GLU B C 1
ATOM 3441 O O . GLU B 1 67 ? 33.599 8.652 47.647 1.00 11.11 67 GLU B O 1
ATOM 3447 N N . ALA B 1 68 ? 33.323 7.764 45.603 1.00 10.95 68 ALA B N 1
ATOM 3448 C CA . ALA B 1 68 ? 34.033 8.861 44.955 1.00 11.01 68 ALA B CA 1
ATOM 3449 C C . ALA B 1 68 ? 33.527 9.211 43.566 1.00 10.96 68 ALA B C 1
ATOM 3450 O O . ALA B 1 68 ? 33.160 8.331 42.797 1.00 10.60 68 ALA B O 1
ATOM 3452 N N A ILE B 1 69 ? 33.505 10.505 43.266 0.50 11.70 69 ILE B N 1
ATOM 3453 C CA A ILE B 1 69 ? 33.443 10.976 41.889 0.50 12.42 69 ILE B CA 1
ATOM 3454 C C A ILE B 1 69 ? 34.692 11.800 41.649 0.50 12.97 69 ILE B C 1
ATOM 3455 O O A ILE B 1 69 ? 35.004 12.705 42.434 0.50 12.38 69 ILE B O 1
ATOM 3464 N N . GLY B 1 70 ? 35.412 11.468 40.582 1.00 13.30 70 GLY B N 1
ATOM 3465 C CA . GLY B 1 70 ? 36.558 12.259 40.167 1.00 13.71 70 GLY B CA 1
ATOM 3466 C C . GLY B 1 70 ? 36.522 12.612 38.690 1.00 14.49 70 GLY B C 1
ATOM 3467 O O . GLY B 1 70 ? 35.696 12.107 37.919 1.00 13.39 70 GLY B O 1
ATOM 3468 N N . VAL B 1 71 ? 37.425 13.496 38.285 1.00 15.18 71 VAL B N 1
ATOM 3469 C CA . VAL B 1 71 ? 37.505 13.903 36.890 1.00 15.91 71 VAL B CA 1
ATOM 3470 C C . VAL B 1 71 ? 38.771 13.326 36.252 1.00 16.74 71 VAL B C 1
ATOM 3471 O O . VAL B 1 71 ? 39.842 13.311 36.861 1.00 16.78 71 VAL B O 1
ATOM 3475 N N . VAL B 1 72 ? 38.628 12.817 35.028 1.00 17.14 72 VAL B N 1
ATOM 3476 C CA . VAL B 1 72 ? 39.761 12.302 34.266 1.00 18.61 72 VAL B CA 1
ATOM 3477 C C . VAL B 1 72 ? 40.661 13.466 33.843 1.00 19.64 72 VAL B C 1
ATOM 3478 O O . VAL B 1 72 ? 40.218 14.394 33.163 1.00 19.95 72 VAL B O 1
ATOM 3482 N N . GLU B 1 73 ? 41.915 13.422 34.277 1.00 21.63 73 GLU B N 1
ATOM 3483 C CA . GLU B 1 73 ? 42.826 14.549 34.052 1.00 23.50 73 GLU B CA 1
ATOM 3484 C C . GLU B 1 73 ? 43.398 14.596 32.642 1.00 24.49 73 GLU B C 1
ATOM 3485 O O . GLU B 1 73 ? 43.620 15.683 32.101 1.00 24.78 73 GLU B O 1
ATOM 3491 N N . GLU B 1 74 ? 43.644 13.424 32.059 1.00 25.53 74 GLU B N 1
ATOM 3492 C CA . GLU B 1 74 ? 44.118 13.322 30.679 1.00 26.99 74 GLU B CA 1
ATOM 3493 C C . GLU B 1 74 ? 43.443 12.152 29.975 1.00 27.22 74 GLU B C 1
ATOM 3494 O O . GLU B 1 74 ? 43.256 11.079 30.562 1.00 27.40 74 GLU B O 1
ATOM 3500 N N . SER B 1 75 ? 43.096 12.360 28.710 1.00 27.70 75 SER B N 1
ATOM 3501 C CA . SER B 1 75 ? 42.437 11.325 27.914 1.00 27.91 75 SER B CA 1
ATOM 3502 C C . SER B 1 75 ? 43.267 10.041 27.840 1.00 28.31 75 SER B C 1
ATOM 3503 O O . SER B 1 75 ? 44.467 10.085 27.545 1.00 28.56 75 SER B O 1
ATOM 3506 N N . TYR B 1 76 ? 42.624 8.909 28.127 1.00 28.73 76 TYR B N 1
ATOM 3507 C CA . TYR B 1 76 ? 43.243 7.588 28.006 1.00 29.06 76 TYR B CA 1
ATOM 3508 C C . TYR B 1 76 ? 42.233 6.576 27.487 1.00 29.55 76 TYR B C 1
ATOM 3509 O O . TYR B 1 76 ? 41.243 6.270 28.163 1.00 29.81 76 TYR B O 1
ATOM 3518 N N . HIS B 1 77 ? 42.495 6.064 26.286 1.00 30.02 77 HIS B N 1
ATOM 3519 C CA . HIS B 1 77 ? 41.621 5.098 25.628 1.00 30.47 77 HIS B CA 1
ATOM 3520 C C . HIS B 1 77 ? 40.189 5.647 25.532 1.00 30.07 77 HIS B C 1
ATOM 3521 O O . HIS B 1 77 ? 39.970 6.696 24.924 1.00 30.46 77 HIS B O 1
ATOM 3528 N N . GLY B 1 78 ? 39.229 4.956 26.143 1.00 29.46 78 GLY B N 1
ATOM 3529 C CA . GLY B 1 78 ? 37.820 5.341 26.052 1.00 28.42 78 GLY B CA 1
ATOM 3530 C C . GLY B 1 78 ? 37.423 6.523 26.922 1.00 27.65 78 GLY B C 1
ATOM 3531 O O . GLY B 1 78 ? 36.304 7.040 26.812 1.00 27.42 78 GLY B O 1
ATOM 3532 N N . PHE B 1 79 ? 38.337 6.949 27.788 1.00 26.73 79 PHE B N 1
ATOM 3533 C CA . PHE B 1 79 ? 38.064 8.048 28.709 1.00 25.77 79 PHE B CA 1
ATOM 3534 C C . PHE B 1 79 ? 38.720 9.325 28.215 1.00 25.37 79 PHE B C 1
ATOM 3535 O O . PHE B 1 79 ? 39.898 9.327 27.850 1.00 26.25 79 PHE B O 1
ATOM 3543 N N . SER B 1 80 ? 37.946 10.401 28.164 1.00 24.43 80 SER B N 1
ATOM 3544 C CA . SER B 1 80 ? 38.470 11.683 27.717 1.00 23.48 80 SER B CA 1
ATOM 3545 C C . SER B 1 80 ? 38.707 12.594 28.915 1.00 23.11 80 SER B C 1
ATOM 3546 O O . SER B 1 80 ? 38.006 12.505 29.922 1.00 21.78 80 SER B O 1
ATOM 3549 N N . GLN B 1 81 ? 39.702 13.466 28.793 1.00 21.97 81 GLN B N 1
ATOM 3550 C CA . GLN B 1 81 ? 39.945 14.528 29.758 1.00 21.94 81 GLN B CA 1
ATOM 3551 C C . GLN B 1 81 ? 38.645 15.255 30.099 1.00 20.75 81 GLN B C 1
ATOM 3552 O O . GLN B 1 81 ? 37.930 15.716 29.209 1.00 20.94 81 GLN B O 1
ATOM 3558 N N . GLY B 1 82 ? 38.334 15.344 31.382 1.00 19.62 82 GLY B N 1
ATOM 3559 C CA . GLY B 1 82 ? 37.147 16.059 31.820 1.00 18.58 82 GLY B CA 1
ATOM 3560 C C . GLY B 1 82 ? 35.962 15.172 32.160 1.00 17.78 82 GLY B C 1
ATOM 3561 O O . GLY B 1 82 ? 34.971 15.643 32.724 1.00 17.88 82 GLY B O 1
ATOM 3562 N N . ASP B 1 83 ? 36.051 13.894 31.793 1.00 17.23 83 ASP B N 1
ATOM 3563 C CA . ASP B 1 83 ? 34.972 12.944 32.071 1.00 16.28 83 ASP B CA 1
ATOM 3564 C C . ASP B 1 83 ? 34.890 12.701 33.565 1.00 15.33 83 ASP B C 1
ATOM 3565 O O . ASP B 1 83 ? 35.925 12.622 34.248 1.00 15.00 83 ASP B O 1
ATOM 3570 N N . LEU B 1 84 ? 33.666 12.584 34.076 1.00 14.19 84 LEU B N 1
ATOM 3571 C CA . LEU B 1 84 ? 33.488 12.199 35.465 1.00 13.52 84 LEU B CA 1
ATOM 3572 C C . LEU B 1 84 ? 33.427 10.687 35.563 1.00 12.80 84 LEU B C 1
ATOM 3573 O O . LEU B 1 84 ? 32.820 10.024 34.717 1.00 13.24 84 LEU B O 1
ATOM 3578 N N . VAL B 1 85 ? 34.081 10.155 36.593 1.00 11.72 85 VAL B N 1
ATOM 3579 C CA . VAL B 1 85 ? 34.131 8.713 36.837 1.00 11.93 85 VAL B CA 1
ATOM 3580 C C . VAL B 1 85 ? 33.981 8.348 38.311 1.00 11.76 85 VAL B C 1
ATOM 3581 O O . VAL B 1 85 ? 34.303 9.144 39.197 1.00 13.24 85 VAL B O 1
ATOM 3585 N N . MET B 1 86 ? 33.519 7.120 38.559 1.00 10.83 86 MET B N 1
ATOM 3586 C CA . MET B 1 86 ? 33.404 6.577 39.915 1.00 9.55 86 MET B CA 1
ATOM 3587 C C . MET B 1 86 ? 34.074 5.216 39.941 1.00 9.90 86 MET B C 1
ATOM 3588 O O . MET B 1 86 ? 33.804 4.371 39.066 1.00 9.82 86 MET B O 1
ATOM 3593 N N . PRO B 1 87 ? 34.960 4.991 40.917 1.00 9.69 87 PRO B N 1
ATOM 3594 C CA . PRO B 1 87 ? 35.624 3.699 41.045 1.00 10.04 87 PRO B CA 1
ATOM 3595 C C . PRO B 1 87 ? 34.763 2.622 41.726 1.00 10.26 87 PRO B C 1
ATOM 3596 O O . PRO B 1 87 ? 34.051 2.902 42.703 1.00 9.86 87 PRO B O 1
ATOM 3600 N N . VAL B 1 88 ? 34.819 1.393 41.219 1.00 10.32 88 VAL B N 1
ATOM 3601 C CA . VAL B 1 88 ? 34.232 0.265 41.947 1.00 9.45 88 VAL B CA 1
ATOM 3602 C C . VAL B 1 88 ? 35.125 0.003 43.163 1.00 8.96 88 VAL B C 1
ATOM 3603 O O . VAL B 1 88 ? 36.357 -0.016 43.032 1.00 9.49 88 VAL B O 1
ATOM 3607 N N . ASN B 1 89 ? 34.517 -0.159 44.333 1.00 9.55 89 ASN B N 1
ATOM 3608 C CA . ASN B 1 89 ? 35.284 -0.262 45.583 1.00 9.22 89 ASN B CA 1
ATOM 3609 C C . ASN B 1 89 ? 35.784 -1.641 45.990 1.00 9.71 89 ASN B C 1
ATOM 3610 O O . ASN B 1 89 ? 36.884 -1.746 46.553 1.00 10.29 89 ASN B O 1
ATOM 3615 N N . ARG B 1 90 ? 34.972 -2.682 45.771 1.00 9.05 90 ARG B N 1
ATOM 3616 C CA . ARG B 1 90 ? 35.434 -4.047 46.063 1.00 9.43 90 ARG B CA 1
ATOM 3617 C C . ARG B 1 90 ? 36.090 -4.649 44.829 1.00 9.81 90 ARG B C 1
ATOM 3618 O O . ARG B 1 90 ? 35.493 -4.649 43.743 1.00 8.92 90 ARG B O 1
ATOM 3626 N N . ARG B 1 91 ? 37.313 -5.142 45.000 1.00 10.69 91 ARG B N 1
ATOM 3627 C CA . ARG B 1 91 ? 38.095 -5.700 43.892 1.00 11.07 91 ARG B CA 1
ATOM 3628 C C . ARG B 1 91 ? 38.576 -7.098 44.247 1.00 11.20 91 ARG B C 1
ATOM 3629 O O . ARG B 1 91 ? 38.794 -7.418 45.419 1.00 11.99 91 ARG B O 1
ATOM 3637 N N . GLY B 1 92 ? 38.750 -7.909 43.215 1.00 12.10 92 GLY B N 1
ATOM 3638 C CA . GLY B 1 92 ? 38.827 -9.355 43.354 1.00 13.12 92 GLY B CA 1
ATOM 3639 C C . GLY B 1 92 ? 40.093 -9.935 43.950 1.00 13.32 92 GLY B C 1
ATOM 3640 O O . GLY B 1 92 ? 41.088 -9.231 44.148 1.00 14.03 92 GLY B O 1
ATOM 3641 N N . CYS B 1 93 ? 40.033 -11.227 44.251 1.00 13.68 93 CYS B N 1
ATOM 3642 C CA . CYS B 1 93 ? 41.131 -11.942 44.892 1.00 14.57 93 CYS B CA 1
ATOM 3643 C C . CYS B 1 93 ? 42.093 -12.506 43.854 1.00 15.04 93 CYS B C 1
ATOM 3644 O O . CYS B 1 93 ? 43.170 -13.002 44.210 1.00 16.03 93 CYS B O 1
ATOM 3647 N N . GLY B 1 94 ? 41.700 -12.466 42.580 1.00 15.84 94 GLY B N 1
ATOM 3648 C CA . GLY B 1 94 ? 42.555 -12.950 41.498 1.00 16.64 94 GLY B CA 1
ATOM 3649 C C . GLY B 1 94 ? 42.694 -14.454 41.331 1.00 16.85 94 GLY B C 1
ATOM 3650 O O . GLY B 1 94 ? 43.394 -14.908 40.419 1.00 17.36 94 GLY B O 1
ATOM 3651 N N . ILE B 1 95 ? 42.035 -15.231 42.194 1.00 16.36 95 ILE B N 1
ATOM 3652 C CA . ILE B 1 95 ? 42.175 -16.698 42.182 1.00 17.27 95 ILE B CA 1
ATOM 3653 C C . ILE B 1 95 ? 40.879 -17.456 41.852 1.00 16.45 95 ILE B C 1
ATOM 3654 O O . ILE B 1 95 ? 40.905 -18.475 41.141 1.00 16.99 95 ILE B O 1
ATOM 3659 N N . CYS B 1 96 ? 39.753 -16.971 42.375 1.00 15.25 96 CYS B N 1
ATOM 3660 C CA . CYS B 1 96 ? 38.484 -17.690 42.206 1.00 13.16 96 CYS B CA 1
ATOM 3661 C C . CYS B 1 96 ? 37.698 -17.305 40.944 1.00 12.73 96 CYS B C 1
ATOM 3662 O O . CYS B 1 96 ? 37.879 -16.212 40.383 1.00 12.73 96 CYS B O 1
ATOM 3665 N N . ARG B 1 97 ? 36.837 -18.234 40.505 1.00 12.24 97 ARG B N 1
ATOM 3666 C CA . ARG B 1 97 ? 36.058 -18.084 39.271 1.00 12.42 97 ARG B CA 1
ATOM 3667 C C . ARG B 1 97 ? 35.071 -16.928 39.320 1.00 11.09 97 ARG B C 1
ATOM 3668 O O . ARG B 1 97 ? 34.798 -16.308 38.299 1.00 10.94 97 ARG B O 1
ATOM 3676 N N . ASN B 1 98 ? 34.531 -16.625 40.493 1.00 10.63 98 ASN B N 1
ATOM 3677 C CA . ASN B 1 98 ? 33.658 -15.472 40.587 1.00 10.34 98 ASN B CA 1
ATOM 3678 C C . ASN B 1 98 ? 34.412 -14.164 40.383 1.00 9.96 98 ASN B C 1
ATOM 3679 O O . ASN B 1 98 ? 33.934 -13.273 39.683 1.00 9.62 98 ASN B O 1
ATOM 3684 N N . CYS B 1 99 ? 35.595 -14.048 40.981 1.00 10.20 99 CYS B N 1
ATOM 3685 C CA . CYS B 1 99 ? 36.413 -12.850 40.815 1.00 10.81 99 CYS B CA 1
ATOM 3686 C C . CYS B 1 99 ? 36.897 -12.746 39.381 1.00 10.81 99 CYS B C 1
ATOM 3687 O O . CYS B 1 99 ? 36.933 -11.657 38.812 1.00 11.63 99 CYS B O 1
ATOM 3690 N N . LEU B 1 100 ? 37.215 -13.891 38.784 1.00 11.63 100 LEU B N 1
ATOM 3691 C CA . LEU B 1 100 ? 37.733 -13.882 37.419 1.00 13.26 100 LEU B CA 1
ATOM 3692 C C . LEU B 1 100 ? 36.678 -13.467 36.395 1.00 13.04 100 LEU B C 1
ATOM 3693 O O . LEU B 1 100 ? 37.029 -13.025 35.303 1.00 15.24 100 LEU B O 1
ATOM 3698 N N . VAL B 1 101 ? 35.390 -13.576 36.733 1.00 12.15 101 VAL B N 1
ATOM 3699 C CA . VAL B 1 101 ? 34.364 -13.049 35.832 1.00 11.18 101 VAL B CA 1
ATOM 3700 C C . VAL B 1 101 ? 33.869 -11.646 36.243 1.00 10.79 101 VAL B C 1
ATOM 3701 O O . VAL B 1 101 ? 32.838 -11.150 35.744 1.00 10.10 101 VAL B O 1
ATOM 3705 N N . GLY B 1 102 ? 34.611 -11.007 37.148 1.00 10.12 102 GLY B N 1
ATOM 3706 C CA . GLY B 1 102 ? 34.332 -9.616 37.505 1.00 9.41 102 GLY B CA 1
ATOM 3707 C C . GLY B 1 102 ? 33.310 -9.489 38.624 1.00 9.05 102 GLY B C 1
ATOM 3708 O O . GLY B 1 102 ? 32.719 -8.435 38.814 1.00 8.71 102 GLY B O 1
ATOM 3709 N N . ARG B 1 103 ? 33.147 -10.566 39.388 1.00 8.59 103 ARG B N 1
ATOM 3710 C CA . ARG B 1 103 ? 32.131 -10.584 40.457 1.00 8.47 103 ARG B CA 1
ATOM 3711 C C . ARG B 1 103 ? 32.660 -10.963 41.861 1.00 8.75 103 ARG B C 1
ATOM 3712 O O . ARG B 1 103 ? 32.245 -11.966 42.422 1.00 8.41 103 ARG B O 1
ATOM 3720 N N . PRO B 1 104 ? 33.570 -10.146 42.424 1.00 7.37 104 PRO B N 1
ATOM 3721 C CA . PRO B 1 104 ? 34.077 -10.376 43.773 1.00 7.63 104 PRO B CA 1
ATOM 3722 C C . PRO B 1 104 ? 33.022 -10.241 44.863 1.00 7.50 104 PRO B C 1
ATOM 3723 O O . PRO B 1 104 ? 33.295 -10.609 46.003 1.00 8.84 104 PRO B O 1
ATOM 3727 N N . ASP B 1 105 ? 31.820 -9.768 44.505 1.00 7.43 105 ASP B N 1
ATOM 3728 C CA . ASP B 1 105 ? 30.706 -9.814 45.466 1.00 7.63 105 ASP B CA 1
ATOM 3729 C C . ASP B 1 105 ? 30.409 -11.243 45.937 1.00 8.80 105 ASP B C 1
ATOM 3730 O O . ASP B 1 105 ? 29.916 -11.442 47.061 1.00 8.69 105 ASP B O 1
ATOM 3735 N N . PHE B 1 106 ? 30.731 -12.217 45.080 1.00 8.60 106 PHE B N 1
ATOM 3736 C CA . PHE B 1 106 ? 30.571 -13.659 45.317 1.00 8.08 106 PHE B CA 1
ATOM 3737 C C . PHE B 1 106 ? 31.935 -14.394 45.466 1.00 9.60 106 PHE B C 1
ATOM 3738 O O . PHE B 1 106 ? 32.032 -15.610 45.262 1.00 9.13 106 PHE B O 1
ATOM 3746 N N . CYS B 1 107 ? 32.968 -13.645 45.868 1.00 9.63 107 CYS B N 1
ATOM 3747 C CA . CYS B 1 107 ? 34.309 -14.206 46.052 1.00 10.60 107 CYS B CA 1
ATOM 3748 C C . CYS B 1 107 ? 34.276 -15.458 46.929 1.00 11.46 107 CYS B C 1
ATOM 3749 O O . CYS B 1 107 ? 33.643 -15.463 47.988 1.00 11.62 107 CYS B O 1
ATOM 3752 N N . GLU B 1 108 ? 34.931 -16.516 46.459 1.00 12.42 108 GLU B N 1
ATOM 3753 C CA . GLU B 1 108 ? 34.931 -17.785 47.183 1.00 13.51 108 GLU B CA 1
ATOM 3754 C C . GLU B 1 108 ? 36.070 -17.922 48.193 1.00 14.43 108 GLU B C 1
ATOM 3755 O O . GLU B 1 108 ? 36.051 -18.828 49.023 1.00 14.60 108 GLU B O 1
ATOM 3761 N N . THR B 1 109 ? 37.049 -17.022 48.129 1.00 14.43 109 THR B N 1
ATOM 3762 C CA . THR B 1 109 ? 38.224 -17.130 49.005 1.00 15.46 109 THR B CA 1
ATOM 3763 C C . THR B 1 109 ? 38.138 -16.165 50.188 1.00 15.73 109 THR B C 1
ATOM 3764 O O . THR B 1 109 ? 38.717 -16.433 51.246 1.00 16.43 109 THR B O 1
ATOM 3768 N N . GLY B 1 110 ? 37.433 -15.045 49.998 1.00 15.79 110 GLY B N 1
ATOM 3769 C CA . GLY B 1 110 ? 37.353 -13.969 50.981 1.00 16.28 110 GLY B CA 1
ATOM 3770 C C . GLY B 1 110 ? 38.545 -13.036 50.905 1.00 16.31 110 GLY B C 1
ATOM 3771 O O . GLY B 1 110 ? 38.685 -12.129 51.735 1.00 17.32 110 GLY B O 1
ATOM 3772 N N . GLU B 1 111 ? 39.405 -13.256 49.912 1.00 16.63 111 GLU B N 1
ATOM 3773 C CA . GLU B 1 111 ? 40.683 -12.543 49.802 1.00 17.20 111 GLU B CA 1
ATOM 3774 C C . GLU B 1 111 ? 40.623 -11.321 48.886 1.00 16.52 111 GLU B C 1
ATOM 3775 O O . GLU B 1 111 ? 41.642 -10.850 48.364 1.00 16.20 111 GLU B O 1
ATOM 3781 N N . PHE B 1 112 ? 39.418 -10.803 48.707 1.00 15.39 112 PHE B N 1
ATOM 3782 C CA . PHE B 1 112 ? 39.208 -9.602 47.916 1.00 14.51 112 PHE B CA 1
ATOM 3783 C C . PHE B 1 112 ? 39.667 -8.380 48.712 1.00 14.24 112 PHE B C 1
ATOM 3784 O O . PHE B 1 112 ? 39.852 -8.449 49.934 1.00 14.59 112 PHE B O 1
ATOM 3792 N N . GLY B 1 113 ? 39.836 -7.267 48.014 1.00 13.25 113 GLY B N 1
ATOM 3793 C CA . GLY B 1 113 ? 40.149 -5.986 48.652 1.00 13.63 113 GLY B CA 1
ATOM 3794 C C . GLY B 1 113 ? 38.932 -5.091 48.709 1.00 14.38 113 GLY B C 1
ATOM 3795 O O . GLY B 1 113 ? 37.998 -5.247 47.915 1.00 13.23 113 GLY B O 1
ATOM 3796 N N A GLU B 1 114 ? 38.911 -4.174 49.673 0.50 14.78 114 GLU B N 1
ATOM 3797 C CA A GLU B 1 114 ? 37.852 -3.178 49.737 0.50 15.18 114 GLU B CA 1
ATOM 3798 C C A GLU B 1 114 ? 38.444 -1.794 49.973 0.50 15.31 114 GLU B C 1
ATOM 3799 O O A GLU B 1 114 ? 38.934 -1.491 51.065 0.50 14.87 114 GLU B O 1
ATOM 3810 N N . ALA B 1 115 ? 38.404 -0.953 48.945 1.00 15.03 115 ALA B N 1
ATOM 3811 C CA . ALA B 1 115 ? 38.971 0.396 49.029 1.00 15.61 115 ALA B CA 1
ATOM 3812 C C . ALA B 1 115 ? 38.509 1.100 50.301 1.00 15.65 115 ALA B C 1
ATOM 3813 O O . ALA B 1 115 ? 37.327 1.046 50.647 1.00 15.40 115 ALA B O 1
ATOM 3815 N N . GLY B 1 116 ? 39.446 1.743 51.004 1.00 16.46 116 GLY B N 1
ATOM 3816 C CA . GLY B 1 116 ? 39.113 2.519 52.194 1.00 16.76 116 GLY B CA 1
ATOM 3817 C C . GLY B 1 116 ? 38.722 1.723 53.423 1.00 17.86 116 GLY B C 1
ATOM 3818 O O . GLY B 1 116 ? 38.392 2.305 54.458 1.00 16.86 116 GLY B O 1
ATOM 3819 N N . ILE B 1 117 ? 38.741 0.394 53.318 1.00 18.33 117 ILE B N 1
ATOM 3820 C CA . ILE B 1 117 ? 38.286 -0.458 54.415 1.00 20.15 117 ILE B CA 1
ATOM 3821 C C . ILE B 1 117 ? 39.270 -1.572 54.722 1.00 20.63 117 ILE B C 1
ATOM 3822 O O . ILE B 1 117 ? 39.566 -1.824 55.891 1.00 20.84 117 ILE B O 1
ATOM 3827 N N . HIS B 1 118 ? 39.776 -2.231 53.681 1.00 21.20 118 HIS B N 1
ATOM 3828 C CA . HIS B 1 118 ? 40.575 -3.435 53.857 1.00 22.21 118 HIS B CA 1
ATOM 3829 C C . HIS B 1 118 ? 41.516 -3.682 52.677 1.00 21.77 118 HIS B C 1
ATOM 3830 O O . HIS B 1 118 ? 41.076 -3.755 51.529 1.00 20.98 118 HIS B O 1
ATOM 3837 N N A LYS B 1 119 ? 42.815 -3.793 52.967 0.50 21.81 119 LYS B N 1
ATOM 3838 C CA A LYS B 1 119 ? 43.852 -4.170 51.967 0.50 21.88 119 LYS B CA 1
ATOM 3839 C C A LYS B 1 119 ? 44.143 -3.129 50.861 0.50 22.01 119 LYS B C 1
ATOM 3840 O O A LYS B 1 119 ? 45.162 -3.243 50.162 0.50 22.59 119 LYS B O 1
ATOM 3851 N N . MET B 1 120 ? 43.284 -2.113 50.734 1.00 20.97 120 MET B N 1
ATOM 3852 C CA . MET B 1 120 ? 43.310 -1.165 49.614 1.00 20.80 120 MET B CA 1
ATOM 3853 C C . MET B 1 120 ? 43.108 0.287 50.036 1.00 18.96 120 MET B C 1
ATOM 3854 O O . MET B 1 120 ? 42.071 0.612 50.606 1.00 18.14 120 MET B O 1
ATOM 3859 N N . ASP B 1 121 ? 44.049 1.170 49.708 1.00 17.64 121 ASP B N 1
ATOM 3860 C CA . ASP B 1 121 ? 43.820 2.612 49.915 1.00 16.55 121 ASP B CA 1
ATOM 3861 C C . ASP B 1 121 ? 42.542 3.078 49.240 1.00 15.45 121 ASP B C 1
ATOM 3862 O O . ASP B 1 121 ? 42.281 2.771 48.069 1.00 15.22 121 ASP B O 1
ATOM 3867 N N . GLY B 1 122 ? 41.744 3.834 49.989 1.00 14.55 122 GLY B N 1
ATOM 3868 C CA . GLY B 1 122 ? 40.521 4.406 49.455 1.00 14.11 122 GLY B CA 1
ATOM 3869 C C . GLY B 1 122 ? 40.720 5.663 48.644 1.00 13.04 122 GLY B C 1
ATOM 3870 O O . GLY B 1 122 ? 41.819 5.940 48.135 1.00 12.79 122 GLY B O 1
ATOM 3871 N N . PHE B 1 123 ? 39.661 6.458 48.560 1.00 12.63 123 PHE B N 1
ATOM 3872 C CA . PHE B 1 123 ? 39.577 7.532 47.592 1.00 12.52 123 PHE B CA 1
ATOM 3873 C C . PHE B 1 123 ? 39.420 8.926 48.183 1.00 12.63 123 PHE B C 1
ATOM 3874 O O . PHE B 1 123 ? 39.218 9.888 47.461 1.00 12.63 123 PHE B O 1
ATOM 3882 N N . MET B 1 124 ? 39.549 9.034 49.499 1.00 12.23 124 MET B N 1
ATOM 3883 C CA . MET B 1 124 ? 39.541 10.354 50.122 1.00 13.22 124 MET B CA 1
ATOM 3884 C C . MET B 1 124 ? 40.960 10.924 50.088 1.00 14.19 124 MET B C 1
ATOM 3885 O O . MET B 1 124 ? 41.655 10.966 51.109 1.00 14.23 124 MET B O 1
ATOM 3890 N N . ARG B 1 125 ? 41.375 11.337 48.891 1.00 14.66 125 ARG B N 1
ATOM 3891 C CA . ARG B 1 125 ? 42.706 11.888 48.592 1.00 15.55 125 ARG B CA 1
ATOM 3892 C C . ARG B 1 125 ? 42.588 12.780 47.352 1.00 16.49 125 ARG B C 1
ATOM 3893 O O . ARG B 1 125 ? 41.622 12.657 46.597 1.00 16.01 125 ARG B O 1
ATOM 3901 N N . GLU B 1 126 ? 43.550 13.678 47.123 1.00 16.78 126 GLU B N 1
ATOM 3902 C CA . GLU B 1 126 ? 43.418 14.659 46.027 1.00 17.56 126 GLU B CA 1
ATOM 3903 C C . GLU B 1 126 ? 43.222 14.026 44.644 1.00 17.06 126 GLU B C 1
ATOM 3904 O O . GLU B 1 126 ? 42.402 14.488 43.842 1.00 16.36 126 GLU B O 1
ATOM 3910 N N . TRP B 1 127 ? 44.017 13.002 44.361 1.00 17.02 127 TRP B N 1
ATOM 3911 C CA . TRP B 1 127 ? 43.889 12.250 43.115 1.00 17.22 127 TRP B CA 1
ATOM 3912 C C . TRP B 1 127 ? 44.388 10.822 43.293 1.00 16.33 127 TRP B C 1
ATOM 3913 O O . TRP B 1 127 ? 45.095 10.505 44.246 1.00 16.24 127 TRP B O 1
ATOM 3924 N N . TRP B 1 128 ? 43.989 9.939 42.387 1.00 16.06 128 TRP B N 1
ATOM 3925 C CA . TRP B 1 128 ? 44.536 8.590 42.373 1.00 15.41 128 TRP B CA 1
ATOM 3926 C C . TRP B 1 128 ? 44.645 8.087 40.934 1.00 15.79 128 TRP B C 1
ATOM 3927 O O . TRP B 1 128 ? 44.070 8.686 40.035 1.00 15.91 128 TRP B O 1
ATOM 3938 N N . TYR B 1 129 ? 45.417 7.021 40.737 1.00 16.20 129 TYR B N 1
ATOM 3939 C CA . TYR B 1 129 ? 45.518 6.361 39.439 1.00 16.50 129 TYR B CA 1
ATOM 3940 C C . TYR B 1 129 ? 44.686 5.092 39.483 1.00 16.01 129 TYR B C 1
ATOM 3941 O O . TYR B 1 129 ? 44.753 4.341 40.451 1.00 15.72 129 TYR B O 1
ATOM 3950 N N . ASP B 1 130 ? 43.910 4.848 38.431 1.00 15.52 130 ASP B N 1
ATOM 3951 C CA . ASP B 1 130 ? 43.086 3.640 38.373 1.00 14.82 130 ASP B CA 1
ATOM 3952 C C . ASP B 1 130 ? 43.090 3.003 36.999 1.00 15.31 130 ASP B C 1
ATOM 3953 O O . ASP B 1 130 ? 43.548 3.611 36.025 1.00 15.23 130 ASP B O 1
ATOM 3958 N N . ASP B 1 131 ? 42.570 1.777 36.947 1.00 15.77 131 ASP B N 1
ATOM 3959 C CA . ASP B 1 131 ? 42.433 1.012 35.710 1.00 16.21 131 ASP B CA 1
ATOM 3960 C C . ASP B 1 131 ? 41.040 1.267 35.155 1.00 16.06 131 ASP B C 1
ATOM 3961 O O . ASP B 1 131 ? 40.069 1.203 35.915 1.00 15.46 131 ASP B O 1
ATOM 3966 N N . PRO B 1 132 ? 40.918 1.520 33.830 1.00 16.79 132 PRO B N 1
ATOM 3967 C CA . PRO B 1 132 ? 39.623 1.787 33.202 1.00 16.72 132 PRO B CA 1
ATOM 3968 C C . PRO B 1 132 ? 38.590 0.711 33.523 1.00 16.27 132 PRO B C 1
ATOM 3969 O O . PRO B 1 132 ? 37.398 1.011 33.592 1.00 17.44 132 PRO B O 1
ATOM 3973 N N . LYS B 1 133 ? 39.051 -0.523 33.751 1.00 15.86 133 LYS B N 1
ATOM 3974 C CA . LYS B 1 133 ? 38.163 -1.646 34.011 1.00 15.11 133 LYS B CA 1
ATOM 3975 C C . LYS B 1 133 ? 37.310 -1.440 35.263 1.00 14.39 133 LYS B C 1
ATOM 3976 O O . LYS B 1 133 ? 36.196 -1.965 35.359 1.00 13.86 133 LYS B O 1
ATOM 3982 N N . TYR B 1 134 ? 37.839 -0.661 36.207 1.00 12.68 134 TYR B N 1
ATOM 3983 C CA . TYR B 1 134 ? 37.171 -0.435 37.488 1.00 12.38 134 TYR B CA 1
ATOM 3984 C C . TYR B 1 134 ? 36.458 0.907 37.564 1.00 11.83 134 TYR B C 1
ATOM 3985 O O . TYR B 1 134 ? 36.015 1.322 38.644 1.00 10.95 134 TYR B O 1
ATOM 3994 N N . LEU B 1 135 ? 36.368 1.599 36.432 1.00 10.58 135 LEU B N 1
ATOM 3995 C CA . LEU B 1 135 ? 35.783 2.929 36.388 1.00 11.06 135 LEU B CA 1
ATOM 3996 C C . LEU B 1 135 ? 34.421 2.942 35.716 1.00 11.28 135 LEU B C 1
ATOM 3997 O O . LEU B 1 135 ? 34.231 2.427 34.614 1.00 11.81 135 LEU B O 1
ATOM 4002 N N . VAL B 1 136 ? 33.475 3.544 36.414 1.00 10.29 136 VAL B N 1
ATOM 4003 C CA . VAL B 1 136 ? 32.122 3.733 35.936 1.00 9.78 136 VAL B CA 1
ATOM 4004 C C . VAL B 1 136 ? 31.955 5.181 35.475 1.00 9.95 136 VAL B C 1
ATOM 4005 O O . VAL B 1 136 ? 32.277 6.112 36.212 1.00 9.28 136 VAL B O 1
ATOM 4009 N N . LYS B 1 137 ? 31.452 5.366 34.258 1.00 10.38 137 LYS B N 1
ATOM 4010 C CA . LYS B 1 137 ? 31.230 6.687 33.705 1.00 11.86 137 LYS B CA 1
ATOM 4011 C C . LYS B 1 137 ? 30.027 7.329 34.370 1.00 11.74 137 LYS B C 1
ATOM 4012 O O . LYS B 1 137 ? 28.955 6.725 34.441 1.00 10.97 137 LYS B O 1
ATOM 4018 N N . ILE B 1 138 ? 30.228 8.538 34.910 1.00 12.28 138 ILE B N 1
ATOM 4019 C CA . ILE B 1 138 ? 29.155 9.297 35.531 1.00 12.61 138 ILE B CA 1
ATOM 4020 C C . ILE B 1 138 ? 28.777 10.457 34.609 1.00 13.34 138 ILE B C 1
ATOM 4021 O O . ILE B 1 138 ? 29.589 11.351 34.373 1.00 14.00 138 ILE B O 1
ATOM 4026 N N . PRO B 1 139 ? 27.553 10.434 34.066 1.00 12.83 139 PRO B N 1
ATOM 4027 C CA . PRO B 1 139 ? 27.104 11.561 33.245 1.00 13.10 139 PRO B CA 1
ATOM 4028 C C . PRO B 1 139 ? 27.214 12.904 33.988 1.00 13.34 139 PRO B C 1
ATOM 4029 O O . PRO B 1 139 ? 26.909 12.992 35.191 1.00 12.71 139 PRO B O 1
ATOM 4033 N N . LYS B 1 140 ? 27.640 13.947 33.274 1.00 14.36 140 LYS B N 1
ATOM 4034 C CA . LYS B 1 140 ? 27.738 15.290 33.857 1.00 14.98 140 LYS B CA 1
ATOM 4035 C C . LYS B 1 140 ? 26.377 15.759 34.397 1.00 14.29 140 LYS B C 1
ATOM 4036 O O . LYS B 1 140 ? 26.313 16.516 35.363 1.00 15.46 140 LYS B O 1
ATOM 4042 N N . SER B 1 141 ? 25.301 15.283 33.769 1.00 13.98 141 SER B N 1
ATOM 4043 C CA . SER B 1 141 ? 23.939 15.638 34.137 1.00 13.95 141 SER B CA 1
ATOM 4044 C C . SER B 1 141 ? 23.498 15.043 35.480 1.00 13.87 141 SER B C 1
ATOM 4045 O O . SER B 1 141 ? 22.456 15.432 36.004 1.00 14.76 141 SER B O 1
ATOM 4048 N N . ILE B 1 142 ? 24.262 14.102 36.032 1.00 13.24 142 ILE B N 1
ATOM 4049 C CA . ILE B 1 142 ? 23.990 13.654 37.418 1.00 12.37 142 ILE B CA 1
ATOM 4050 C C . ILE B 1 142 ? 25.180 13.882 38.363 1.00 12.95 142 ILE B C 1
ATOM 4051 O O . ILE B 1 142 ? 25.321 13.210 39.403 1.00 12.43 142 ILE B O 1
ATOM 4056 N N . GLU B 1 143 ? 26.021 14.857 38.029 1.00 12.57 143 GLU B N 1
ATOM 4057 C CA . GLU B 1 143 ? 27.162 15.164 38.879 1.00 14.04 143 GLU B CA 1
ATOM 4058 C C . GLU B 1 143 ? 26.726 15.362 40.335 1.00 14.22 143 GLU B C 1
ATOM 4059 O O . GLU B 1 143 ? 27.393 14.853 41.255 1.00 15.46 143 GLU B O 1
ATOM 4065 N N . ASP B 1 144 ? 25.613 16.066 40.546 1.00 14.66 144 ASP B N 1
ATOM 4066 C CA . ASP B 1 144 ? 25.170 16.436 41.906 1.00 15.02 144 ASP B CA 1
ATOM 4067 C C . ASP B 1 144 ? 24.741 15.313 42.847 1.00 15.00 144 ASP B C 1
ATOM 4068 O O . ASP B 1 144 ? 25.048 15.362 44.051 1.00 16.29 144 ASP B O 1
ATOM 4073 N N . ILE B 1 145 ? 24.040 14.313 42.305 1.00 14.61 145 ILE B N 1
ATOM 4074 C CA . ILE B 1 145 ? 23.557 13.160 43.083 1.00 13.32 145 ILE B CA 1
ATOM 4075 C C . ILE B 1 145 ? 24.262 11.850 42.721 1.00 12.91 145 ILE B C 1
ATOM 4076 O O . ILE B 1 145 ? 23.973 10.794 43.294 1.00 12.64 145 ILE B O 1
ATOM 4081 N N . GLY B 1 146 ? 25.184 11.932 41.760 1.00 12.44 146 GLY B N 1
ATOM 4082 C CA . GLY B 1 146 ? 25.892 10.761 41.251 1.00 12.10 146 GLY B CA 1
ATOM 4083 C C . GLY B 1 146 ? 26.702 10.019 42.287 1.00 12.11 146 GLY B C 1
ATOM 4084 O O . GLY B 1 146 ? 26.993 8.832 42.109 1.00 12.00 146 GLY B O 1
ATOM 4085 N N . ILE B 1 147 ? 27.086 10.706 43.367 1.00 11.15 147 ILE B N 1
ATOM 4086 C CA . ILE B 1 147 ? 27.836 10.058 44.444 1.00 11.43 147 ILE B CA 1
ATOM 4087 C C . ILE B 1 147 ? 27.066 8.856 45.012 1.00 10.48 147 ILE B C 1
ATOM 4088 O O . ILE B 1 147 ? 27.656 7.878 45.489 1.00 10.95 147 ILE B O 1
ATOM 4093 N N A LEU B 1 148 ? 25.741 8.932 44.926 0.50 10.27 148 LEU B N 1
ATOM 4094 C CA A LEU B 1 148 ? 24.849 7.870 45.388 0.50 9.75 148 LEU B CA 1
ATOM 4095 C C A LEU B 1 148 ? 24.920 6.568 44.591 0.50 9.16 148 LEU B C 1
ATOM 4096 O O A LEU B 1 148 ? 24.328 5.571 44.977 0.50 9.60 148 LEU B O 1
ATOM 4105 N N . ALA B 1 149 ? 25.644 6.576 43.477 1.00 9.18 149 ALA B N 1
ATOM 4106 C CA . ALA B 1 149 ? 25.663 5.391 42.637 1.00 8.93 149 ALA B CA 1
ATOM 4107 C C . ALA B 1 149 ? 26.365 4.226 43.341 1.00 8.21 149 ALA B C 1
ATOM 4108 O O . ALA B 1 149 ? 26.021 3.068 43.119 1.00 8.46 149 ALA B O 1
ATOM 4110 N N . GLN B 1 150 ? 27.342 4.539 44.206 1.00 8.47 150 GLN B N 1
ATOM 4111 C CA . GLN B 1 150 ? 28.032 3.492 44.951 1.00 8.89 150 GLN B CA 1
ATOM 4112 C C . GLN B 1 150 ? 27.093 2.809 45.956 1.00 8.79 150 GLN B C 1
ATOM 4113 O O . GLN B 1 150 ? 26.932 1.601 45.888 1.00 9.19 150 GLN B O 1
ATOM 4119 N N . PRO B 1 151 ? 26.471 3.572 46.882 1.00 10.13 151 PRO B N 1
ATOM 4120 C CA . PRO B 1 151 ? 25.531 2.867 47.770 1.00 9.79 151 PRO B CA 1
ATOM 4121 C C . PRO B 1 151 ? 24.355 2.222 47.041 1.00 8.98 151 PRO B C 1
ATOM 4122 O O . PRO B 1 151 ? 23.922 1.140 47.433 1.00 9.86 151 PRO B O 1
ATOM 4126 N N . LEU B 1 152 ? 23.856 2.877 46.001 1.00 8.06 152 LEU B N 1
ATOM 4127 C CA . LEU B 1 152 ? 22.720 2.334 45.229 1.00 7.92 152 LEU B CA 1
ATOM 4128 C C . LEU B 1 152 ? 23.112 1.038 44.502 1.00 7.74 152 LEU B C 1
ATOM 4129 O O . LEU B 1 152 ? 22.280 0.150 44.332 1.00 7.86 152 LEU B O 1
ATOM 4134 N N . ALA B 1 153 ? 24.383 0.914 44.124 1.00 7.44 153 ALA B N 1
ATOM 4135 C CA . ALA B 1 153 ? 24.845 -0.321 43.479 1.00 7.76 153 ALA B CA 1
ATOM 4136 C C . ALA B 1 153 ? 24.617 -1.560 44.350 1.00 7.62 153 ALA B C 1
ATOM 4137 O O . ALA B 1 153 ? 24.243 -2.621 43.849 1.00 8.39 153 ALA B O 1
ATOM 4139 N N . ASP B 1 154 ? 24.867 -1.428 45.654 1.00 8.02 154 ASP B N 1
ATOM 4140 C CA . ASP B 1 154 ? 24.618 -2.529 46.606 1.00 7.97 154 ASP B CA 1
ATOM 4141 C C . ASP B 1 154 ? 23.157 -2.976 46.574 1.00 7.99 154 ASP B C 1
ATOM 4142 O O . ASP B 1 154 ? 22.842 -4.173 46.627 1.00 8.92 154 ASP B O 1
ATOM 4147 N N . ILE B 1 155 ? 22.280 -1.985 46.509 1.00 8.42 155 ILE B N 1
ATOM 4148 C CA . ILE B 1 155 ? 20.846 -2.195 46.542 1.00 8.35 155 ILE B CA 1
ATOM 4149 C C . ILE B 1 155 ? 20.357 -2.753 45.191 1.00 8.83 155 ILE B C 1
ATOM 4150 O O . ILE B 1 155 ? 19.511 -3.674 45.164 1.00 9.06 155 ILE B O 1
ATOM 4155 N N . GLU B 1 156 ? 20.934 -2.257 44.081 1.00 7.47 156 GLU B N 1
ATOM 4156 C CA . GLU B 1 156 ? 20.643 -2.832 42.758 1.00 7.72 156 GLU B CA 1
ATOM 4157 C C . GLU B 1 156 ? 20.983 -4.311 42.698 1.00 7.33 156 GLU B C 1
ATOM 4158 O O . GLU B 1 156 ? 20.199 -5.129 42.175 1.00 6.96 156 GLU B O 1
ATOM 4164 N N . LYS B 1 157 ? 22.170 -4.662 43.179 1.00 6.67 157 LYS B N 1
ATOM 4165 C CA . LYS B 1 157 ? 22.565 -6.083 43.228 1.00 7.02 157 LYS B CA 1
ATOM 4166 C C . LYS B 1 157 ? 21.591 -6.879 44.090 1.00 8.27 157 LYS B C 1
ATOM 4167 O O . LYS B 1 157 ? 21.167 -7.982 43.721 1.00 8.67 157 LYS B O 1
ATOM 4173 N N . SER B 1 158 ? 21.243 -6.312 45.240 1.00 7.73 158 SER B N 1
ATOM 4174 C CA . SER B 1 158 ? 20.361 -7.024 46.182 1.00 8.21 158 SER B CA 1
ATOM 4175 C C . SER B 1 158 ? 19.002 -7.305 45.562 1.00 7.69 158 SER B C 1
ATOM 4176 O O . SER B 1 158 ? 18.500 -8.418 45.653 1.00 8.01 158 SER B O 1
ATOM 4179 N N . ILE B 1 159 ? 18.418 -6.316 44.895 1.00 7.60 159 ILE B N 1
ATOM 4180 C CA . ILE B 1 159 ? 17.085 -6.523 44.318 1.00 7.87 159 ILE B CA 1
ATOM 4181 C C . ILE B 1 159 ? 17.173 -7.474 43.109 1.00 8.03 159 ILE B C 1
ATOM 4182 O O . ILE B 1 159 ? 16.339 -8.387 42.936 1.00 8.36 159 ILE B O 1
ATOM 4187 N N . GLU B 1 160 ? 18.220 -7.305 42.299 1.00 8.38 160 GLU B N 1
ATOM 4188 C CA . GLU B 1 160 ? 18.486 -8.260 41.222 1.00 8.48 160 GLU B CA 1
ATOM 4189 C C . GLU B 1 160 ? 18.519 -9.701 41.730 1.00 8.41 160 GLU B C 1
ATOM 4190 O O . GLU B 1 160 ? 17.919 -10.614 41.126 1.00 9.25 160 GLU B O 1
ATOM 4196 N N . GLU B 1 161 ? 19.206 -9.906 42.852 1.00 8.06 161 GLU B N 1
ATOM 4197 C CA . GLU B 1 161 ? 19.362 -11.239 43.411 1.00 7.25 161 GLU B CA 1
ATOM 4198 C C . GLU B 1 161 ? 18.031 -11.806 43.913 1.00 7.60 161 GLU B C 1
ATOM 4199 O O . GLU B 1 161 ? 17.703 -12.967 43.622 1.00 8.30 161 GLU B O 1
ATOM 4205 N N . ILE B 1 162 ? 17.268 -10.977 44.628 1.00 7.04 162 ILE B N 1
ATOM 4206 C CA . ILE B 1 162 ? 15.936 -11.367 45.106 1.00 8.51 162 ILE B CA 1
ATOM 4207 C C . ILE B 1 162 ? 15.064 -11.796 43.922 1.00 9.05 162 ILE B C 1
ATOM 4208 O O . ILE B 1 162 ? 14.418 -12.843 43.972 1.00 9.33 162 ILE B O 1
ATOM 4213 N N . LEU B 1 163 ? 15.068 -11.007 42.854 1.00 10.29 163 LEU B N 1
ATOM 4214 C CA . LEU B 1 163 ? 14.255 -11.360 41.680 1.00 11.38 163 LEU B CA 1
ATOM 4215 C C . LEU B 1 163 ? 14.761 -12.639 41.009 1.00 11.64 163 LEU B C 1
ATOM 4216 O O . LEU B 1 163 ? 13.963 -13.447 40.523 1.00 11.71 163 LEU B O 1
ATOM 4221 N N . GLU B 1 164 ? 16.083 -12.847 40.992 1.00 11.58 164 GLU B N 1
ATOM 4222 C CA . GLU B 1 164 ? 16.646 -14.095 40.458 1.00 13.42 164 GLU B CA 1
ATOM 4223 C C . GLU B 1 164 ? 16.188 -15.294 41.277 1.00 12.01 164 GLU B C 1
ATOM 4224 O O . GLU B 1 164 ? 15.705 -16.296 40.742 1.00 11.87 164 GLU B O 1
ATOM 4230 N N . VAL B 1 165 ? 16.311 -15.199 42.593 1.00 11.01 165 VAL B N 1
ATOM 4231 C CA . VAL B 1 165 ? 15.901 -16.287 43.461 1.00 10.63 165 VAL B CA 1
ATOM 4232 C C . VAL B 1 165 ? 14.416 -16.606 43.261 1.00 9.58 165 VAL B C 1
ATOM 4233 O O . VAL B 1 165 ? 14.033 -17.771 43.247 1.00 9.20 165 VAL B O 1
ATOM 4237 N N . GLN B 1 166 ? 13.597 -15.578 43.051 1.00 9.07 166 GLN B N 1
ATOM 4238 C CA . GLN B 1 166 ? 12.155 -15.817 42.977 1.00 8.76 166 GLN B CA 1
ATOM 4239 C C . GLN B 1 166 ? 11.730 -16.446 41.641 1.00 8.76 166 GLN B C 1
ATOM 4240 O O . GLN B 1 166 ? 10.565 -16.805 41.464 1.00 8.45 166 GLN B O 1
ATOM 4246 N N . LYS B 1 167 ? 12.670 -16.572 40.705 1.00 9.53 167 LYS B N 1
ATOM 4247 C CA . LYS B 1 167 ? 12.415 -17.382 39.492 1.00 10.92 167 LYS B CA 1
ATOM 4248 C C . LYS B 1 167 ? 12.087 -18.834 39.857 1.00 9.77 167 LYS B C 1
ATOM 4249 O O . LYS B 1 167 ? 11.542 -19.571 39.046 1.00 10.88 167 LYS B O 1
ATOM 4255 N N . ARG B 1 168 ? 12.424 -19.240 41.085 1.00 8.50 168 ARG B N 1
ATOM 4256 C CA . ARG B 1 168 ? 12.114 -20.578 41.579 1.00 8.27 168 ARG B CA 1
ATOM 4257 C C . ARG B 1 168 ? 10.599 -20.808 41.689 1.00 8.25 168 ARG B C 1
ATOM 4258 O O . ARG B 1 168 ? 10.123 -21.950 41.688 1.00 9.47 168 ARG B O 1
ATOM 4266 N N . VAL B 1 169 ? 9.848 -19.718 41.834 1.00 8.01 169 VAL B N 1
ATOM 4267 C CA . VAL B 1 169 ? 8.394 -19.801 41.966 1.00 8.19 169 VAL B CA 1
ATOM 4268 C C . VAL B 1 169 ? 7.832 -19.917 40.536 1.00 7.62 169 VAL B C 1
ATOM 4269 O O . VAL B 1 169 ? 8.125 -19.077 39.699 1.00 7.50 169 VAL B O 1
ATOM 4273 N N . PRO B 1 170 ? 7.064 -20.987 40.234 1.00 7.96 170 PRO B N 1
ATOM 4274 C CA . PRO B 1 170 ? 6.546 -21.136 38.860 1.00 7.68 170 PRO B CA 1
ATOM 4275 C C . PRO B 1 170 ? 5.905 -19.851 38.304 1.00 8.06 170 PRO B C 1
ATOM 4276 O O . PRO B 1 170 ? 6.196 -19.481 37.172 1.00 8.48 170 PRO B O 1
ATOM 4280 N N . VAL B 1 171 ? 5.078 -19.160 39.090 1.00 7.72 171 VAL B N 1
ATOM 4281 C CA . VAL B 1 171 ? 4.524 -17.874 38.658 1.00 8.23 171 VAL B CA 1
ATOM 4282 C C . VAL B 1 171 ? 4.541 -16.894 39.843 1.00 8.07 171 VAL B C 1
ATOM 4283 O O . VAL B 1 171 ? 3.700 -17.012 40.744 1.00 9.59 171 VAL B O 1
ATOM 4287 N N . TRP B 1 172 ? 5.502 -15.970 39.844 1.00 8.12 172 TRP B N 1
ATOM 4288 C CA . TRP B 1 172 ? 5.569 -14.934 40.870 1.00 8.10 172 TRP B CA 1
ATOM 4289 C C . TRP B 1 172 ? 5.052 -13.596 40.371 1.00 9.18 172 TRP B C 1
ATOM 4290 O O . TRP B 1 172 ? 4.900 -12.649 41.142 1.00 9.89 172 TRP B O 1
ATOM 4301 N N . THR B 1 173 ? 4.760 -13.516 39.087 1.00 9.58 173 THR B N 1
ATOM 4302 C CA . THR B 1 173 ? 4.150 -12.308 38.533 1.00 9.67 173 THR B CA 1
ATOM 4303 C C . THR B 1 173 ? 2.670 -12.270 38.873 1.00 10.16 173 THR B C 1
ATOM 4304 O O . THR B 1 173 ? 2.139 -13.225 39.449 1.00 10.48 173 THR B O 1
ATOM 4308 N N . CYS B 1 174 ? 2.020 -11.171 38.502 1.00 10.24 174 CYS B N 1
ATOM 4309 C CA . CYS B 1 174 ? 0.664 -10.885 38.930 1.00 10.74 174 CYS B CA 1
ATOM 4310 C C . CYS B 1 174 ? -0.308 -11.105 37.769 1.00 10.05 174 CYS B C 1
ATOM 4311 O O . CYS B 1 174 ? 0.106 -11.504 36.684 1.00 9.83 174 CYS B O 1
ATOM 4314 N N A ASP B 1 175 ? -1.598 -10.870 38.011 0.50 11.12 175 ASP B N 1
ATOM 4315 C CA A ASP B 1 175 ? -2.588 -11.095 36.952 0.50 12.26 175 ASP B CA 1
ATOM 4316 C C A ASP B 1 175 ? -2.328 -10.276 35.684 0.50 11.42 175 ASP B C 1
ATOM 4317 O O A ASP B 1 175 ? -2.791 -10.630 34.592 0.50 13.03 175 ASP B O 1
ATOM 4326 N N . ASP B 1 176 ? -1.574 -9.191 35.834 1.00 10.56 176 ASP B N 1
ATOM 4327 C CA . ASP B 1 176 ? -1.296 -8.293 34.720 1.00 9.32 176 ASP B CA 1
ATOM 4328 C C . ASP B 1 176 ? 0.125 -8.479 34.167 1.00 8.63 176 ASP B C 1
ATOM 4329 O O . ASP B 1 176 ? 0.603 -7.640 33.426 1.00 8.58 176 ASP B O 1
ATOM 4334 N N . GLY B 1 177 ? 0.799 -9.562 34.545 1.00 8.29 177 GLY B N 1
ATOM 4335 C CA . GLY B 1 177 ? 2.152 -9.841 34.048 1.00 7.61 177 GLY B CA 1
ATOM 4336 C C . GLY B 1 177 ? 3.272 -9.073 34.747 1.00 7.83 177 GLY B C 1
ATOM 4337 O O . GLY B 1 177 ? 4.459 -9.309 34.469 1.00 8.88 177 GLY B O 1
ATOM 4338 N N . THR B 1 178 ? 2.903 -8.158 35.647 1.00 7.76 178 THR B N 1
ATOM 4339 C CA . THR B 1 178 ? 3.874 -7.334 36.367 1.00 7.40 178 THR B CA 1
ATOM 4340 C C . THR B 1 178 ? 4.144 -7.874 37.763 1.00 8.06 178 THR B C 1
ATOM 4341 O O . THR B 1 178 ? 3.632 -8.928 38.119 1.00 8.88 178 THR B O 1
ATOM 4345 N N . LEU B 1 179 ? 4.946 -7.142 38.533 1.00 8.02 179 LEU B N 1
ATOM 4346 C CA . LEU B 1 179 ? 5.099 -7.425 39.976 1.00 8.61 179 LEU B CA 1
ATOM 4347 C C . LEU B 1 179 ? 4.365 -6.386 40.833 1.00 8.64 179 LEU B C 1
ATOM 4348 O O . LEU B 1 179 ? 4.655 -6.245 42.017 1.00 8.55 179 LEU B O 1
ATOM 4353 N N . ASN B 1 180 ? 3.404 -5.661 40.244 1.00 8.70 180 ASN B N 1
ATOM 4354 C CA . ASN B 1 180 ? 2.728 -4.560 40.939 1.00 9.38 180 ASN B CA 1
ATOM 4355 C C . ASN B 1 180 ? 1.959 -5.026 42.181 1.00 9.91 180 ASN B C 1
ATOM 4356 O O . ASN B 1 180 ? 1.763 -4.251 43.103 1.00 10.95 180 ASN B O 1
ATOM 4361 N N . CYS B 1 181 ? 1.517 -6.282 42.168 1.00 10.59 181 CYS B N 1
ATOM 4362 C CA . CYS B 1 181 ? 0.734 -6.842 43.267 1.00 11.82 181 CYS B CA 1
ATOM 4363 C C . CYS B 1 181 ? 1.611 -7.296 44.429 1.00 11.53 181 CYS B C 1
ATOM 4364 O O . CYS B 1 181 ? 1.100 -7.644 45.483 1.00 12.16 181 CYS B O 1
ATOM 4367 N N . ARG B 1 182 ? 2.930 -7.310 44.245 1.00 10.13 182 ARG B N 1
ATOM 4368 C CA . ARG B 1 182 ? 3.824 -7.811 45.289 1.00 10.24 182 ARG B CA 1
ATOM 4369 C C . ARG B 1 182 ? 4.120 -6.671 46.255 1.00 10.01 182 ARG B C 1
ATOM 4370 O O . ARG B 1 182 ? 4.324 -5.528 45.829 1.00 10.27 182 ARG B O 1
ATOM 4378 N N . LYS B 1 183 ? 4.102 -6.992 47.549 1.00 10.59 183 LYS B N 1
ATOM 4379 C CA . LYS B 1 183 ? 4.264 -5.997 48.600 1.00 10.06 183 LYS B CA 1
ATOM 4380 C C . LYS B 1 183 ? 5.623 -6.190 49.262 1.00 9.70 183 LYS B C 1
ATOM 4381 O O . LYS B 1 183 ? 6.006 -7.318 49.558 1.00 9.39 183 LYS B O 1
ATOM 4387 N N . VAL B 1 184 ? 6.324 -5.086 49.513 1.00 8.71 184 VAL B N 1
ATOM 4388 C CA . VAL B 1 184 ? 7.630 -5.115 50.191 1.00 8.34 184 VAL B CA 1
ATOM 4389 C C . VAL B 1 184 ? 7.531 -4.310 51.470 1.00 8.32 184 VAL B C 1
ATOM 4390 O O . VAL B 1 184 ? 6.973 -3.219 51.437 1.00 8.21 184 VAL B O 1
ATOM 4394 N N . LEU B 1 185 ? 8.050 -4.875 52.568 1.00 8.04 185 LEU B N 1
ATOM 4395 C CA . LEU B 1 185 ? 8.247 -4.168 53.850 1.00 8.04 185 LEU B CA 1
ATOM 4396 C C . LEU B 1 185 ? 9.717 -3.823 53.981 1.00 8.27 185 LEU B C 1
ATOM 4397 O O . LEU B 1 185 ? 10.536 -4.738 54.028 1.00 8.90 185 LEU B O 1
ATOM 4402 N N . VAL B 1 186 ? 10.040 -2.526 54.011 1.00 7.96 186 VAL B N 1
ATOM 4403 C CA . VAL B 1 186 ? 11.418 -2.059 54.180 1.00 8.26 186 VAL B CA 1
ATOM 4404 C C . VAL B 1 186 ? 11.504 -1.609 55.629 1.00 8.87 186 VAL B C 1
ATOM 4405 O O . VAL B 1 186 ? 10.862 -0.640 56.014 1.00 9.38 186 VAL B O 1
ATOM 4409 N N . VAL B 1 187 ? 12.244 -2.380 56.417 1.00 9.47 187 VAL B N 1
ATOM 4410 C CA . VAL B 1 187 ? 12.423 -2.113 57.827 1.00 9.91 187 VAL B CA 1
ATOM 4411 C C . VAL B 1 187 ? 13.660 -1.219 58.043 1.00 10.04 187 VAL B C 1
ATOM 4412 O O . VAL B 1 187 ? 14.792 -1.637 57.809 1.00 9.88 187 VAL B O 1
ATOM 4416 N N A GLY B 1 188 ? 13.429 -0.006 58.525 0.50 10.75 188 GLY B N 1
ATOM 4417 N N B GLY B 1 188 ? 13.440 0.033 58.422 0.50 9.57 188 GLY B N 1
ATOM 4418 C CA A GLY B 1 188 ? 14.515 0.918 58.801 0.50 12.15 188 GLY B CA 1
ATOM 4419 C CA B GLY B 1 188 ? 14.535 0.990 58.513 0.50 9.83 188 GLY B CA 1
ATOM 4420 C C A GLY B 1 188 ? 14.685 1.839 57.622 0.50 12.74 188 GLY B C 1
ATOM 4421 C C B GLY B 1 188 ? 14.442 2.031 57.419 0.50 9.79 188 GLY B C 1
ATOM 4422 O O A GLY B 1 188 ? 14.690 1.388 56.471 0.50 12.68 188 GLY B O 1
ATOM 4423 O O B GLY B 1 188 ? 14.124 1.711 56.264 0.50 9.49 188 GLY B O 1
ATOM 4424 N N A THR B 1 189 ? 14.797 3.131 57.904 0.50 13.22 189 THR B N 1
ATOM 4425 N N B THR B 1 189 ? 14.732 3.278 57.768 0.50 9.29 189 THR B N 1
ATOM 4426 C CA A THR B 1 189 ? 14.943 4.131 56.854 0.50 14.11 189 THR B CA 1
ATOM 4427 C CA B THR B 1 189 ? 14.518 4.374 56.830 0.50 9.23 189 THR B CA 1
ATOM 4428 C C A THR B 1 189 ? 16.414 4.478 56.649 0.50 14.08 189 THR B C 1
ATOM 4429 C C B THR B 1 189 ? 15.718 5.320 56.731 0.50 8.96 189 THR B C 1
ATOM 4430 O O A THR B 1 189 ? 17.226 3.592 56.418 0.50 14.37 189 THR B O 1
ATOM 4431 O O B THR B 1 189 ? 15.565 6.504 56.409 0.50 8.96 189 THR B O 1
ATOM 4438 N N A GLY B 1 190 ? 16.766 5.753 56.736 0.50 13.79 190 GLY B N 1
ATOM 4439 N N B GLY B 1 190 ? 16.911 4.789 57.010 0.50 8.65 190 GLY B N 1
ATOM 4440 C CA A GLY B 1 190 ? 18.131 6.159 56.405 0.50 13.07 190 GLY B CA 1
ATOM 4441 C CA B GLY B 1 190 ? 18.159 5.482 56.703 0.50 9.09 190 GLY B CA 1
ATOM 4442 C C A GLY B 1 190 ? 18.435 5.933 54.932 0.50 12.31 190 GLY B C 1
ATOM 4443 C C B GLY B 1 190 ? 18.345 5.593 55.197 0.50 9.32 190 GLY B C 1
ATOM 4444 O O A GLY B 1 190 ? 17.576 5.490 54.174 0.50 12.17 190 GLY B O 1
ATOM 4445 O O B GLY B 1 190 ? 17.431 5.302 54.428 0.50 9.52 190 GLY B O 1
ATOM 4446 N N A PRO B 1 191 ? 19.669 6.236 54.507 0.50 11.56 191 PRO B N 1
ATOM 4447 N N B PRO B 1 191 ? 19.533 6.024 54.756 0.50 9.46 191 PRO B N 1
ATOM 4448 C CA A PRO B 1 191 ? 19.982 6.098 53.091 0.50 11.18 191 PRO B CA 1
ATOM 4449 C CA B PRO B 1 191 ? 19.784 6.097 53.321 0.50 9.61 191 PRO B CA 1
ATOM 4450 C C A PRO B 1 191 ? 19.639 4.719 52.532 0.50 10.85 191 PRO B C 1
ATOM 4451 C C B PRO B 1 191 ? 19.505 4.749 52.644 0.50 9.92 191 PRO B C 1
ATOM 4452 O O A PRO B 1 191 ? 19.122 4.637 51.425 0.50 10.94 191 PRO B O 1
ATOM 4453 O O B PRO B 1 191 ? 18.921 4.723 51.562 0.50 10.23 191 PRO B O 1
ATOM 4460 N N . ILE B 1 192 ? 19.918 3.649 53.276 1.00 10.05 192 ILE B N 1
ATOM 4461 C CA . ILE B 1 192 ? 19.661 2.297 52.742 1.00 9.43 192 ILE B CA 1
ATOM 4462 C C . ILE B 1 192 ? 18.170 2.027 52.543 1.00 9.96 192 ILE B C 1
ATOM 4463 O O . ILE B 1 192 ? 17.753 1.668 51.437 1.00 9.91 192 ILE B O 1
ATOM 4468 N N . GLY B 1 193 ? 17.378 2.191 53.596 1.00 10.05 193 GLY B N 1
ATOM 4469 C CA . GLY B 1 193 ? 15.923 2.071 53.495 1.00 9.57 193 GLY B CA 1
ATOM 4470 C C . GLY B 1 193 ? 15.301 2.947 52.427 1.00 10.00 193 GLY B C 1
ATOM 4471 O O . GLY B 1 193 ? 14.438 2.489 51.685 1.00 9.73 193 GLY B O 1
ATOM 4472 N N . VAL B 1 194 ? 15.714 4.203 52.372 1.00 9.06 194 VAL B N 1
ATOM 4473 C CA . VAL B 1 194 ? 15.177 5.126 51.384 1.00 10.02 194 VAL B CA 1
ATOM 4474 C C . VAL B 1 194 ? 15.503 4.656 49.967 1.00 10.18 194 VAL B C 1
ATOM 4475 O O . VAL B 1 194 ? 14.628 4.687 49.092 1.00 10.19 194 VAL B O 1
ATOM 4479 N N . LEU B 1 195 ? 16.748 4.219 49.735 1.00 8.75 195 LEU B N 1
ATOM 4480 C CA . LEU B 1 195 ? 17.138 3.754 48.383 1.00 9.15 195 LEU B CA 1
ATOM 4481 C C . LEU B 1 195 ? 16.433 2.454 48.012 1.00 9.56 195 LEU B C 1
ATOM 4482 O O . LEU B 1 195 ? 15.998 2.314 46.868 1.00 9.94 195 LEU B O 1
ATOM 4487 N N . PHE B 1 196 ? 16.288 1.516 48.965 1.00 9.71 196 PHE B N 1
ATOM 4488 C CA . PHE B 1 196 ? 15.497 0.302 48.688 1.00 9.66 196 PHE B CA 1
ATOM 4489 C C . PHE B 1 196 ? 14.067 0.675 48.272 1.00 9.70 196 PHE B C 1
ATOM 4490 O O . PHE B 1 196 ? 13.485 0.088 47.356 1.00 8.94 196 PHE B O 1
ATOM 4498 N N . THR B 1 197 ? 13.503 1.669 48.944 1.00 10.27 197 THR B N 1
ATOM 4499 C CA . THR B 1 197 ? 12.127 2.066 48.702 1.00 9.52 197 THR B CA 1
ATOM 4500 C C . THR B 1 197 ? 11.968 2.664 47.296 1.00 9.81 197 THR B C 1
ATOM 4501 O O . THR B 1 197 ? 11.100 2.269 46.517 1.00 9.86 197 THR B O 1
ATOM 4505 N N . LEU B 1 198 ? 12.852 3.595 46.979 1.00 9.43 198 LEU B N 1
ATOM 4506 C CA . LEU B 1 198 ? 12.855 4.252 45.688 1.00 10.21 198 LEU B CA 1
ATOM 4507 C C . LEU B 1 198 ? 13.014 3.250 44.559 1.00 9.67 198 LEU B C 1
ATOM 4508 O O . LEU B 1 198 ? 12.284 3.311 43.566 1.00 10.05 198 LEU B O 1
ATOM 4513 N N . LEU B 1 199 ? 13.955 2.311 44.722 1.00 9.86 199 LEU B N 1
ATOM 4514 C CA . LEU B 1 199 ? 14.184 1.327 43.678 1.00 9.56 199 LEU B CA 1
ATOM 4515 C C . LEU B 1 199 ? 13.020 0.346 43.514 1.00 9.22 199 LEU B C 1
ATOM 4516 O O . LEU B 1 199 ? 12.583 0.098 42.389 1.00 9.36 199 LEU B O 1
ATOM 4521 N N . PHE B 1 200 ? 12.476 -0.161 44.623 1.00 8.74 200 PHE B N 1
ATOM 4522 C CA . PHE B 1 200 ? 11.315 -1.047 44.529 1.00 8.67 200 PHE B CA 1
ATOM 4523 C C . PHE B 1 200 ? 10.102 -0.334 43.917 1.00 8.71 200 PHE B C 1
ATOM 4524 O O . PHE B 1 200 ? 9.365 -0.945 43.146 1.00 8.91 200 PHE B O 1
ATOM 4532 N N . ARG B 1 201 ? 9.911 0.949 44.229 1.00 8.25 201 ARG B N 1
ATOM 4533 C CA . ARG B 1 201 ? 8.819 1.709 43.592 1.00 8.88 201 ARG B CA 1
ATOM 4534 C C . ARG B 1 201 ? 9.074 1.901 42.097 1.00 9.14 201 ARG B C 1
ATOM 4535 O O . ARG B 1 201 ? 8.159 1.858 41.242 1.00 8.44 201 ARG B O 1
ATOM 4543 N N . THR B 1 202 ? 10.340 2.075 41.753 1.00 7.92 202 THR B N 1
ATOM 4544 C CA . THR B 1 202 ? 10.701 2.201 40.346 1.00 9.06 202 THR B CA 1
ATOM 4545 C C . THR B 1 202 ? 10.333 0.908 39.579 1.00 8.90 202 THR B C 1
ATOM 4546 O O . THR B 1 202 ? 9.855 0.948 38.432 1.00 9.88 202 THR B O 1
ATOM 4550 N N . TYR B 1 203 ? 10.556 -0.236 40.220 1.00 8.88 203 TYR B N 1
ATOM 4551 C CA . TYR B 1 203 ? 10.210 -1.537 39.642 1.00 10.05 203 TYR B CA 1
ATOM 4552 C C . TYR B 1 203 ? 8.706 -1.828 39.705 1.00 9.68 203 TYR B C 1
ATOM 4553 O O . TYR B 1 203 ? 8.234 -2.787 39.079 1.00 10.12 203 TYR B O 1
ATOM 4562 N N . GLY B 1 204 ? 7.978 -1.000 40.461 1.00 9.22 204 GLY B N 1
ATOM 4563 C CA . GLY B 1 204 ? 6.516 -1.041 40.505 1.00 8.94 204 GLY B CA 1
ATOM 4564 C C . GLY B 1 204 ? 5.908 -1.810 41.658 1.00 8.92 204 GLY B C 1
ATOM 4565 O O . GLY B 1 204 ? 4.672 -1.878 41.777 1.00 9.42 204 GLY B O 1
ATOM 4566 N N . LEU B 1 205 ? 6.750 -2.387 42.513 1.00 7.74 205 LEU B N 1
ATOM 4567 C CA . LEU B 1 205 ? 6.222 -3.133 43.675 1.00 8.56 205 LEU B CA 1
ATOM 4568 C C . LEU B 1 205 ? 5.657 -2.157 44.714 1.00 9.45 205 LEU B C 1
ATOM 4569 O O . LEU B 1 205 ? 6.060 -0.995 44.758 1.00 8.40 205 LEU B O 1
ATOM 4574 N N . GLU B 1 206 ? 4.673 -2.615 45.496 1.00 9.86 206 GLU B N 1
ATOM 4575 C CA . GLU B 1 206 ? 4.096 -1.804 46.564 1.00 12.00 206 GLU B CA 1
ATOM 4576 C C . GLU B 1 206 ? 5.085 -1.829 47.714 1.00 11.10 206 GLU B C 1
ATOM 4577 O O . GLU B 1 206 ? 5.673 -2.880 47.987 1.00 10.90 206 GLU B O 1
ATOM 4583 N N . VAL B 1 207 ? 5.274 -0.692 48.381 1.00 10.24 207 VAL B N 1
ATOM 4584 C CA . VAL B 1 207 ? 6.243 -0.617 49.478 1.00 9.60 207 VAL B CA 1
ATOM 4585 C C . VAL B 1 207 ? 5.615 -0.015 50.720 1.00 10.14 207 VAL B C 1
ATOM 4586 O O . VAL B 1 207 ? 4.878 0.989 50.645 1.00 10.17 207 VAL B O 1
ATOM 4590 N N . TRP B 1 208 ? 5.895 -0.669 51.844 1.00 9.76 208 TRP B N 1
ATOM 4591 C CA . TRP B 1 208 ? 5.685 -0.114 53.174 1.00 10.83 208 TRP B CA 1
ATOM 4592 C C . TRP B 1 208 ? 7.038 0.119 53.822 1.00 11.03 208 TRP B C 1
ATOM 4593 O O . TRP B 1 208 ? 7.832 -0.807 53.907 1.00 10.41 208 TRP B O 1
ATOM 4604 N N . MET B 1 209 ? 7.303 1.350 54.259 1.00 10.16 209 MET B N 1
ATOM 4605 C CA . MET B 1 209 ? 8.487 1.646 55.067 1.00 11.69 209 MET B CA 1
ATOM 4606 C C . MET B 1 209 ? 8.050 1.520 56.501 1.00 10.90 209 MET B C 1
ATOM 4607 O O . MET B 1 209 ? 6.914 1.865 56.825 1.00 11.23 209 MET B O 1
ATOM 4612 N N . ALA B 1 210 ? 8.940 1.023 57.343 1.00 10.76 210 ALA B N 1
ATOM 4613 C CA . ALA B 1 210 ? 8.640 0.889 58.772 1.00 10.91 210 ALA B CA 1
ATOM 4614 C C . ALA B 1 210 ? 9.766 1.403 59.657 1.00 11.64 210 ALA B C 1
ATOM 4615 O O . ALA B 1 210 ? 10.946 1.135 59.405 1.00 11.99 210 ALA B O 1
ATOM 4617 N N . ASN B 1 211 ? 9.389 2.141 60.696 1.00 11.27 211 ASN B N 1
ATOM 4618 C CA . ASN B 1 211 ? 10.341 2.602 61.704 1.00 12.14 211 ASN B CA 1
ATOM 4619 C C . ASN B 1 211 ? 9.569 2.865 62.992 1.00 12.63 211 ASN B C 1
ATOM 4620 O O . ASN B 1 211 ? 8.354 3.051 62.950 1.00 12.14 211 ASN B O 1
ATOM 4625 N N . ARG B 1 212 ? 10.281 2.868 64.117 1.00 12.49 212 ARG B N 1
ATOM 4626 C CA . ARG B 1 212 ? 9.655 2.990 65.438 1.00 13.52 212 ARG B CA 1
ATOM 4627 C C . ARG B 1 212 ? 9.459 4.445 65.854 1.00 14.02 212 ARG B C 1
ATOM 4628 O O . ARG B 1 212 ? 9.872 4.852 66.955 1.00 14.53 212 ARG B O 1
ATOM 4636 N N . ARG B 1 213 ? 8.779 5.188 64.979 1.00 14.65 213 ARG B N 1
ATOM 4637 C CA . ARG B 1 213 ? 8.574 6.633 65.077 1.00 15.79 213 ARG B CA 1
ATOM 4638 C C . ARG B 1 213 ? 7.780 7.106 63.855 1.00 16.74 213 ARG B C 1
ATOM 4639 O O . ARG B 1 213 ? 7.495 6.319 62.945 1.00 17.00 213 ARG B O 1
ATOM 4647 N N . GLU B 1 214 ? 7.419 8.384 63.846 1.00 17.53 214 GLU B N 1
ATOM 4648 C CA . GLU B 1 214 ? 6.758 9.003 62.706 1.00 18.64 214 GLU B CA 1
ATOM 4649 C C . GLU B 1 214 ? 7.824 9.457 61.695 1.00 19.08 214 GLU B C 1
ATOM 4650 O O . GLU B 1 214 ? 9.000 9.576 62.055 1.00 18.94 214 GLU B O 1
ATOM 4656 N N . PRO B 1 215 ? 7.426 9.675 60.419 1.00 19.31 215 PRO B N 1
ATOM 4657 C CA . PRO B 1 215 ? 8.384 10.037 59.364 1.00 20.09 215 PRO B CA 1
ATOM 4658 C C . PRO B 1 215 ? 9.043 11.407 59.560 1.00 20.83 215 PRO B C 1
ATOM 4659 O O . PRO B 1 215 ? 8.403 12.334 60.064 1.00 21.24 215 PRO B O 1
ATOM 4663 N N . THR B 1 216 ? 10.314 11.513 59.167 1.00 21.72 216 THR B N 1
ATOM 4664 C CA . THR B 1 216 ? 10.997 12.805 59.051 1.00 22.45 216 THR B CA 1
ATOM 4665 C C . THR B 1 216 ? 10.489 13.530 57.803 1.00 22.97 216 THR B C 1
ATOM 4666 O O . THR B 1 216 ? 9.729 12.960 57.010 1.00 22.93 216 THR B O 1
ATOM 4670 N N . GLU B 1 217 ? 10.893 14.788 57.639 1.00 23.49 217 GLU B N 1
ATOM 4671 C CA . GLU B 1 217 ? 10.523 15.587 56.465 1.00 24.22 217 GLU B CA 1
ATOM 4672 C C . GLU B 1 217 ? 10.892 14.894 55.151 1.00 24.24 217 GLU B C 1
ATOM 4673 O O . GLU B 1 217 ? 10.099 14.889 54.204 1.00 24.51 217 GLU B O 1
ATOM 4679 N N . VAL B 1 218 ? 12.097 14.320 55.106 1.00 24.26 218 VAL B N 1
ATOM 4680 C CA . VAL B 1 218 ? 12.602 13.586 53.941 1.00 24.19 218 VAL B CA 1
ATOM 4681 C C . VAL B 1 218 ? 11.742 12.353 53.646 1.00 23.44 218 VAL B C 1
ATOM 4682 O O . VAL B 1 218 ? 11.333 12.127 52.505 1.00 23.07 218 VAL B O 1
ATOM 4686 N N . GLU B 1 219 ? 11.454 11.567 54.681 1.00 22.74 219 GLU B N 1
ATOM 4687 C CA . GLU B 1 219 ? 10.658 10.349 54.512 1.00 22.15 219 GLU B CA 1
ATOM 4688 C C . GLU B 1 219 ? 9.223 10.649 54.085 1.00 21.78 219 GLU B C 1
ATOM 4689 O O . GLU B 1 219 ? 8.629 9.899 53.317 1.00 21.91 219 GLU B O 1
ATOM 4695 N N . GLN B 1 220 ? 8.670 11.753 54.582 1.00 21.15 220 GLN B N 1
ATOM 4696 C CA . GLN B 1 220 ? 7.336 12.184 54.195 1.00 20.94 220 GLN B CA 1
ATOM 4697 C C . GLN B 1 220 ? 7.265 12.582 52.712 1.00 20.59 220 GLN B C 1
ATOM 4698 O O . GLN B 1 220 ? 6.263 12.319 52.044 1.00 20.59 220 GLN B O 1
ATOM 4704 N N . THR B 1 221 ? 8.332 13.206 52.209 1.00 20.25 221 THR B N 1
ATOM 4705 C CA . THR B 1 221 ? 8.448 13.532 50.782 1.00 20.19 221 THR B CA 1
ATOM 4706 C C . THR B 1 221 ? 8.492 12.270 49.939 1.00 20.07 221 THR B C 1
ATOM 4707 O O . THR B 1 221 ? 7.828 12.175 48.914 1.00 20.07 221 THR B O 1
ATOM 4711 N N . VAL B 1 222 ? 9.284 11.298 50.381 1.00 20.41 222 VAL B N 1
ATOM 4712 C CA . VAL B 1 222 ? 9.364 10.008 49.701 1.00 20.46 222 VAL B CA 1
ATOM 4713 C C . VAL B 1 222 ? 8.012 9.306 49.702 1.00 20.65 222 VAL B C 1
ATOM 4714 O O . VAL B 1 222 ? 7.558 8.851 48.652 1.00 21.13 222 VAL B O 1
ATOM 4718 N N . ILE B 1 223 ? 7.371 9.226 50.869 1.00 20.32 223 ILE B N 1
ATOM 4719 C CA . ILE B 1 223 ? 6.022 8.658 50.994 1.00 20.57 223 ILE B CA 1
ATOM 4720 C C . ILE B 1 223 ? 5.069 9.241 49.954 1.00 19.93 223 ILE B C 1
ATOM 4721 O O . ILE B 1 223 ? 4.406 8.510 49.213 1.00 20.33 223 ILE B O 1
ATOM 4726 N N A GLU B 1 224 ? 4.994 10.568 49.934 0.50 18.96 224 GLU B N 1
ATOM 4727 C CA A GLU B 1 224 ? 4.061 11.292 49.100 0.50 18.31 224 GLU B CA 1
ATOM 4728 C C A GLU B 1 224 ? 4.409 11.172 47.624 0.50 17.48 224 GLU B C 1
ATOM 4729 O O A GLU B 1 224 ? 3.543 10.871 46.818 0.50 17.15 224 GLU B O 1
ATOM 4740 N N . GLU B 1 225 ? 5.674 11.389 47.270 1.00 15.96 225 GLU B N 1
ATOM 4741 C CA . GLU B 1 225 ? 6.023 11.498 45.864 1.00 15.02 225 GLU B CA 1
ATOM 4742 C C . GLU B 1 225 ? 6.043 10.138 45.170 1.00 14.53 225 GLU B C 1
ATOM 4743 O O . GLU B 1 225 ? 5.723 10.030 43.970 1.00 14.54 225 GLU B O 1
ATOM 4749 N N . THR B 1 226 ? 6.444 9.115 45.919 1.00 14.41 226 THR B N 1
ATOM 4750 C CA . THR B 1 226 ? 6.622 7.780 45.355 1.00 13.79 226 THR B CA 1
ATOM 4751 C C . THR B 1 226 ? 5.381 6.917 45.554 1.00 14.01 226 THR B C 1
ATOM 4752 O O . THR B 1 226 ? 5.312 5.801 45.023 1.00 14.31 226 THR B O 1
ATOM 4756 N N . LYS B 1 227 ? 4.397 7.463 46.285 1.00 14.11 227 LYS B N 1
ATOM 4757 C CA . LYS B 1 227 ? 3.158 6.758 46.648 1.00 13.94 227 LYS B CA 1
ATOM 4758 C C . LYS B 1 227 ? 3.489 5.481 47.404 1.00 13.54 227 LYS B C 1
ATOM 4759 O O . LYS B 1 227 ? 3.109 4.370 47.002 1.00 13.65 227 LYS B O 1
ATOM 4765 N N . THR B 1 228 ? 4.265 5.685 48.462 1.00 13.09 228 THR B N 1
ATOM 4766 C CA . THR B 1 228 ? 4.725 4.636 49.365 1.00 12.00 228 THR B CA 1
ATOM 4767 C C . THR B 1 228 ? 3.963 4.742 50.687 1.00 12.06 228 THR B C 1
ATOM 4768 O O . THR B 1 228 ? 3.590 5.838 51.131 1.00 11.90 228 THR B O 1
ATOM 4772 N N . ASN B 1 229 ? 3.738 3.584 51.298 1.00 11.54 229 ASN B N 1
ATOM 4773 C CA . ASN B 1 229 ? 3.062 3.477 52.602 1.00 12.12 229 ASN B CA 1
ATOM 4774 C C . ASN B 1 229 ? 4.037 3.519 53.777 1.00 11.36 229 ASN B C 1
ATOM 4775 O O . ASN B 1 229 ? 5.203 3.169 53.637 1.00 10.94 229 ASN B O 1
ATOM 4780 N N . TYR B 1 230 ? 3.568 3.962 54.939 1.00 11.52 230 TYR B N 1
ATOM 4781 C CA . TYR B 1 230 ? 4.444 4.036 56.097 1.00 11.57 230 TYR B CA 1
ATOM 4782 C C . TYR B 1 230 ? 3.798 3.411 57.313 1.00 11.47 230 TYR B C 1
ATOM 4783 O O . TYR B 1 230 ? 2.587 3.593 57.534 1.00 12.24 230 TYR B O 1
ATOM 4792 N N . TYR B 1 231 ? 4.599 2.699 58.111 1.00 11.49 231 TYR B N 1
ATOM 4793 C CA . TYR B 1 231 ? 4.098 2.099 59.347 1.00 11.17 231 TYR B CA 1
ATOM 4794 C C . TYR B 1 231 ? 4.994 2.421 60.538 1.00 11.17 231 TYR B C 1
ATOM 4795 O O . TYR B 1 231 ? 6.211 2.207 60.497 1.00 10.14 231 TYR B O 1
ATOM 4804 N N . ASN B 1 232 ? 4.377 2.944 61.597 1.00 11.42 232 ASN B N 1
ATOM 4805 C CA . ASN B 1 232 ? 5.057 3.198 62.851 1.00 12.04 232 ASN B CA 1
ATOM 4806 C C . ASN B 1 232 ? 5.034 1.914 63.674 1.00 11.83 232 ASN B C 1
ATOM 4807 O O . ASN B 1 232 ? 3.992 1.484 64.153 1.00 11.73 232 ASN B O 1
ATOM 4812 N N . SER B 1 233 ? 6.206 1.317 63.834 1.00 11.79 233 SER B N 1
ATOM 4813 C CA . SER B 1 233 ? 6.334 -0.015 64.379 1.00 11.94 233 SER B CA 1
ATOM 4814 C C . SER B 1 233 ? 6.700 0.035 65.856 1.00 12.19 233 SER B C 1
ATOM 4815 O O . SER B 1 233 ? 7.160 -0.963 66.422 1.00 12.16 233 SER B O 1
ATOM 4818 N N . SER B 1 234 ? 6.467 1.194 66.475 1.00 12.12 234 SER B N 1
ATOM 4819 C CA . SER B 1 234 ? 6.881 1.439 67.854 1.00 12.52 234 SER B CA 1
ATOM 4820 C C . SER B 1 234 ? 6.348 0.406 68.829 1.00 12.41 234 SER B C 1
ATOM 4821 O O . SER B 1 234 ? 7.006 0.088 69.817 1.00 12.04 234 SER B O 1
ATOM 4824 N N . ASN B 1 235 ? 5.153 -0.107 68.549 1.00 12.33 235 ASN B N 1
ATOM 4825 C CA . ASN B 1 235 ? 4.510 -1.073 69.428 1.00 12.46 235 ASN B CA 1
ATOM 4826 C C . ASN B 1 235 ? 4.300 -2.437 68.767 1.00 12.33 235 ASN B C 1
ATOM 4827 O O . ASN B 1 235 ? 3.368 -3.188 69.094 1.00 12.85 235 ASN B O 1
ATOM 4832 N N . GLY B 1 236 ? 5.198 -2.766 67.845 1.00 12.41 236 GLY B N 1
ATOM 4833 C CA . GLY B 1 236 ? 5.113 -4.042 67.144 1.00 12.38 236 GLY B CA 1
ATOM 4834 C C . GLY B 1 236 ? 4.383 -3.967 65.821 1.00 12.02 236 GLY B C 1
ATOM 4835 O O . GLY B 1 236 ? 4.023 -2.875 65.348 1.00 11.03 236 GLY B O 1
ATOM 4836 N N . TYR B 1 237 ? 4.157 -5.147 65.239 1.00 11.93 237 TYR B N 1
ATOM 4837 C CA . TYR B 1 237 ? 3.696 -5.281 63.856 1.00 12.89 237 TYR B CA 1
ATOM 4838 C C . TYR B 1 237 ? 2.292 -5.892 63.703 1.00 13.38 237 TYR B C 1
ATOM 4839 O O . TYR B 1 237 ? 1.784 -5.996 62.586 1.00 12.44 237 TYR B O 1
ATOM 4848 N N . ASP B 1 238 ? 1.657 -6.259 64.820 1.00 13.77 238 ASP B N 1
ATOM 4849 C CA . ASP B 1 238 ? 0.328 -6.875 64.798 1.00 14.82 238 ASP B CA 1
ATOM 4850 C C . ASP B 1 238 ? -0.697 -6.041 64.028 1.00 14.35 238 ASP B C 1
ATOM 4851 O O . ASP B 1 238 ? -1.454 -6.573 63.211 1.00 14.81 238 ASP B O 1
ATOM 4856 N N . LYS B 1 239 ? -0.700 -4.734 64.259 1.00 14.57 239 LYS B N 1
ATOM 4857 C CA . LYS B 1 239 ? -1.635 -3.845 63.568 1.00 14.57 239 LYS B CA 1
ATOM 4858 C C . LYS B 1 239 ? -1.377 -3.753 62.064 1.00 14.59 239 LYS B C 1
ATOM 4859 O O . LYS B 1 239 ? -2.320 -3.662 61.272 1.00 15.36 239 LYS B O 1
ATOM 4865 N N . LEU B 1 240 ? -0.107 -3.785 61.662 1.00 13.06 240 LEU B N 1
ATOM 4866 C CA . LEU B 1 240 ? 0.191 -3.842 60.237 1.00 13.22 240 LEU B CA 1
ATOM 4867 C C . LEU B 1 240 ? -0.333 -5.163 59.648 1.00 13.09 240 LEU B C 1
ATOM 4868 O O . LEU B 1 240 ? -1.033 -5.166 58.619 1.00 13.30 240 LEU B O 1
ATOM 4873 N N . LYS B 1 241 ? -0.012 -6.279 60.303 1.00 13.14 241 LYS B N 1
ATOM 4874 C CA . LYS B 1 241 ? -0.469 -7.585 59.831 1.00 14.76 241 LYS B CA 1
ATOM 4875 C C . LYS B 1 241 ? -1.994 -7.662 59.747 1.00 15.80 241 LYS B C 1
ATOM 4876 O O . LYS B 1 241 ? -2.533 -8.174 58.767 1.00 16.86 241 LYS B O 1
ATOM 4882 N N . ASP B 1 242 ? -2.669 -7.124 60.765 1.00 16.96 242 ASP B N 1
ATOM 4883 C CA . ASP B 1 242 ? -4.134 -7.100 60.808 1.00 18.31 242 ASP B CA 1
ATOM 4884 C C . ASP B 1 242 ? -4.749 -6.314 59.653 1.00 18.42 242 ASP B C 1
ATOM 4885 O O . ASP B 1 242 ? -5.761 -6.744 59.094 1.00 19.43 242 ASP B O 1
ATOM 4890 N N A SER B 1 243 ? -4.125 -5.188 59.294 0.50 18.14 243 SER B N 1
ATOM 4891 C CA A SER B 1 243 ? -4.658 -4.272 58.273 0.50 17.79 243 SER B CA 1
ATOM 4892 C C A SER B 1 243 ? -4.290 -4.626 56.832 0.50 17.95 243 SER B C 1
ATOM 4893 O O A SER B 1 243 ? -5.138 -4.540 55.941 0.50 17.94 243 SER B O 1
ATOM 4897 N N . VAL B 1 244 ? -3.025 -4.988 56.607 1.00 17.04 244 VAL B N 1
ATOM 4898 C CA . VAL B 1 244 ? -2.495 -5.204 55.253 1.00 17.46 244 VAL B CA 1
ATOM 4899 C C . VAL B 1 244 ? -2.280 -6.685 54.931 1.00 16.31 244 VAL B C 1
ATOM 4900 O O . VAL B 1 244 ? -2.295 -7.083 53.764 1.00 15.86 244 VAL B O 1
ATOM 4904 N N . GLY B 1 245 ? -2.109 -7.499 55.968 1.00 15.67 245 GLY B N 1
ATOM 4905 C CA . GLY B 1 245 ? -1.728 -8.888 55.781 1.00 15.15 245 GLY B CA 1
ATOM 4906 C C . GLY B 1 245 ? -0.220 -9.043 55.657 1.00 15.10 245 GLY B C 1
ATOM 4907 O O . GLY B 1 245 ? 0.549 -8.270 56.248 1.00 15.72 245 GLY B O 1
ATOM 4908 N N . LYS B 1 246 ? 0.189 -10.049 54.889 1.00 13.91 246 LYS B N 1
ATOM 4909 C CA . LYS B 1 246 ? 1.594 -10.458 54.804 1.00 12.90 246 LYS B CA 1
ATOM 4910 C C . LYS B 1 246 ? 2.291 -9.909 53.559 1.00 12.08 246 LYS B C 1
ATOM 4911 O O . LYS B 1 246 ? 1.643 -9.393 52.636 1.00 12.38 246 LYS B O 1
ATOM 4917 N N . PHE B 1 247 ? 3.620 -10.016 53.557 1.00 11.38 247 PHE B N 1
ATOM 4918 C CA . PHE B 1 247 ? 4.468 -9.371 52.551 1.00 10.65 247 PHE B CA 1
ATOM 4919 C C . PHE B 1 247 ? 5.239 -10.370 51.720 1.00 10.26 247 PHE B C 1
ATOM 4920 O O . PHE B 1 247 ? 5.675 -11.396 52.216 1.00 10.14 247 PHE B O 1
ATOM 4928 N N . ASP B 1 248 ? 5.400 -10.062 50.442 1.00 9.57 248 ASP B N 1
ATOM 4929 C CA . ASP B 1 248 ? 6.138 -10.941 49.549 1.00 9.41 248 ASP B CA 1
ATOM 4930 C C . ASP B 1 248 ? 7.635 -10.816 49.750 1.00 8.66 248 ASP B C 1
ATOM 4931 O O . ASP B 1 248 ? 8.360 -11.777 49.548 1.00 8.77 248 ASP B O 1
ATOM 4936 N N . VAL B 1 249 ? 8.085 -9.628 50.153 1.00 8.76 249 VAL B N 1
ATOM 4937 C CA . VAL B 1 249 ? 9.506 -9.394 50.387 1.00 8.68 249 VAL B CA 1
ATOM 4938 C C . VAL B 1 249 ? 9.591 -8.542 51.632 1.00 8.73 249 VAL B C 1
ATOM 4939 O O . VAL B 1 249 ? 8.803 -7.605 51.806 1.00 8.72 249 VAL B O 1
ATOM 4943 N N . ILE B 1 250 ? 10.536 -8.877 52.506 1.00 8.40 250 ILE B N 1
ATOM 4944 C CA . ILE B 1 250 ? 10.839 -8.013 53.646 1.00 8.25 250 ILE B CA 1
ATOM 4945 C C . ILE B 1 250 ? 12.326 -7.733 53.620 1.00 8.39 250 ILE B C 1
ATOM 4946 O O . ILE B 1 250 ? 13.103 -8.664 53.497 1.00 9.42 250 ILE B O 1
ATOM 4951 N N . ILE B 1 251 ? 12.704 -6.461 53.735 1.00 8.13 251 ILE B N 1
ATOM 4952 C CA . ILE B 1 251 ? 14.126 -6.068 53.772 1.00 8.99 251 ILE B CA 1
ATOM 4953 C C . ILE B 1 251 ? 14.499 -5.544 55.156 1.00 9.85 251 ILE B C 1
ATOM 4954 O O . ILE B 1 251 ? 13.893 -4.576 55.635 1.00 10.43 251 ILE B O 1
ATOM 4959 N N . ASP B 1 252 ? 15.488 -6.180 55.784 1.00 10.22 252 ASP B N 1
ATOM 4960 C CA . ASP B 1 252 ? 16.060 -5.606 56.999 1.00 10.64 252 ASP B CA 1
ATOM 4961 C C . ASP B 1 252 ? 17.147 -4.626 56.610 1.00 10.87 252 ASP B C 1
ATOM 4962 O O . ASP B 1 252 ? 18.248 -5.030 56.170 1.00 10.48 252 ASP B O 1
ATOM 4967 N N A ALA B 1 253 ? 16.811 -3.344 56.722 0.50 11.93 253 ALA B N 1
ATOM 4968 N N B ALA B 1 253 ? 16.835 -3.341 56.759 0.50 11.01 253 ALA B N 1
ATOM 4969 C CA A ALA B 1 253 ? 17.720 -2.249 56.415 0.50 12.76 253 ALA B CA 1
ATOM 4970 C CA B ALA B 1 253 ? 17.766 -2.258 56.462 0.50 10.94 253 ALA B CA 1
ATOM 4971 C C A ALA B 1 253 ? 18.144 -1.513 57.696 0.50 13.54 253 ALA B C 1
ATOM 4972 C C B ALA B 1 253 ? 18.062 -1.429 57.727 0.50 11.09 253 ALA B C 1
ATOM 4973 O O A ALA B 1 253 ? 18.677 -0.409 57.643 0.50 13.68 253 ALA B O 1
ATOM 4974 O O B ALA B 1 253 ? 18.213 -0.207 57.665 0.50 11.22 253 ALA B O 1
ATOM 4977 N N A THR B 1 254 ? 17.887 -2.126 58.848 0.50 14.34 254 THR B N 1
ATOM 4978 N N B THR B 1 254 ? 18.145 -2.107 58.872 0.50 10.93 254 THR B N 1
ATOM 4979 C CA A THR B 1 254 ? 18.348 -1.573 60.123 0.50 15.00 254 THR B CA 1
ATOM 4980 C CA B THR B 1 254 ? 18.250 -1.427 60.173 0.50 10.47 254 THR B CA 1
ATOM 4981 C C A THR B 1 254 ? 19.667 -2.242 60.491 0.50 15.31 254 THR B C 1
ATOM 4982 C C B THR B 1 254 ? 19.685 -1.342 60.696 0.50 10.44 254 THR B C 1
ATOM 4983 O O A THR B 1 254 ? 19.849 -3.424 60.226 0.50 16.21 254 THR B O 1
ATOM 4984 O O B THR B 1 254 ? 20.119 -0.296 61.180 0.50 9.28 254 THR B O 1
ATOM 4991 N N A GLY B 1 255 ? 20.582 -1.498 61.099 0.50 15.45 255 GLY B N 1
ATOM 4992 N N B GLY B 1 255 ? 20.406 -2.454 60.608 0.50 10.30 255 GLY B N 1
ATOM 4993 C CA A GLY B 1 255 ? 21.783 -2.108 61.661 0.50 15.67 255 GLY B CA 1
ATOM 4994 C CA B GLY B 1 255 ? 21.673 -2.603 61.305 0.50 11.76 255 GLY B CA 1
ATOM 4995 C C A GLY B 1 255 ? 21.489 -2.517 63.091 0.50 15.77 255 GLY B C 1
ATOM 4996 C C B GLY B 1 255 ? 21.457 -2.491 62.802 0.50 12.75 255 GLY B C 1
ATOM 4997 O O A GLY B 1 255 ? 22.395 -2.695 63.904 0.50 16.03 255 GLY B O 1
ATOM 4998 O O B GLY B 1 255 ? 22.291 -1.941 63.511 0.50 12.93 255 GLY B O 1
ATOM 4999 N N A ALA B 1 256 ? 20.201 -2.697 63.367 0.50 15.94 256 ALA B N 1
ATOM 5000 N N B ALA B 1 256 ? 20.326 -3.019 63.266 0.50 13.73 256 ALA B N 1
ATOM 5001 C CA A ALA B 1 256 ? 19.675 -2.851 64.723 0.50 15.78 256 ALA B CA 1
ATOM 5002 C CA B ALA B 1 256 ? 19.925 -2.936 64.673 0.50 14.52 256 ALA B CA 1
ATOM 5003 C C A ALA B 1 256 ? 19.966 -4.192 65.405 0.50 15.81 256 ALA B C 1
ATOM 5004 C C B ALA B 1 256 ? 19.813 -4.332 65.298 0.50 15.00 256 ALA B C 1
ATOM 5005 O O A ALA B 1 256 ? 20.814 -4.966 64.971 0.50 15.78 256 ALA B O 1
ATOM 5006 O O B ALA B 1 256 ? 20.215 -5.316 64.689 0.50 15.55 256 ALA B O 1
ATOM 5009 N N . ASP B 1 257 ? 19.264 -4.421 66.511 1.00 15.79 257 ASP B N 1
ATOM 5010 C CA . ASP B 1 257 ? 19.247 -5.689 67.234 1.00 16.26 257 ASP B CA 1
ATOM 5011 C C . ASP B 1 257 ? 18.551 -6.767 66.412 1.00 16.78 257 ASP B C 1
ATOM 5012 O O . ASP B 1 257 ? 17.496 -6.519 65.835 1.00 17.42 257 ASP B O 1
ATOM 5017 N N . VAL B 1 258 ? 19.142 -7.962 66.362 1.00 16.89 258 VAL B N 1
ATOM 5018 C CA . VAL B 1 258 ? 18.561 -9.065 65.560 1.00 16.51 258 VAL B CA 1
ATOM 5019 C C . VAL B 1 258 ? 17.156 -9.511 65.968 1.00 16.68 258 VAL B C 1
ATOM 5020 O O . VAL B 1 258 ? 16.504 -10.253 65.223 1.00 16.37 258 VAL B O 1
ATOM 5024 N N . ASN B 1 259 ? 16.692 -9.085 67.141 1.00 16.60 259 ASN B N 1
ATOM 5025 C CA . ASN B 1 259 ? 15.322 -9.367 67.522 1.00 16.58 259 ASN B CA 1
ATOM 5026 C C . ASN B 1 259 ? 14.277 -8.661 66.655 1.00 16.48 259 ASN B C 1
ATOM 5027 O O . ASN B 1 259 ? 13.093 -9.025 66.678 1.00 17.36 259 ASN B O 1
ATOM 5032 N N . ILE B 1 260 ? 14.723 -7.688 65.857 1.00 16.77 260 ILE B N 1
ATOM 5033 C CA . ILE B 1 260 ? 13.883 -7.125 64.798 1.00 16.62 260 ILE B CA 1
ATOM 5034 C C . ILE B 1 260 ? 13.365 -8.241 63.880 1.00 16.58 260 ILE B C 1
ATOM 5035 O O . ILE B 1 260 ? 12.220 -8.201 63.429 1.00 17.06 260 ILE B O 1
ATOM 5040 N N . LEU B 1 261 ? 14.213 -9.231 63.600 1.00 16.49 261 LEU B N 1
ATOM 5041 C CA . LEU B 1 261 ? 13.832 -10.313 62.696 1.00 16.05 261 LEU B CA 1
ATOM 5042 C C . LEU B 1 261 ? 12.695 -11.126 63.284 1.00 16.72 261 LEU B C 1
ATOM 5043 O O . LEU B 1 261 ? 11.813 -11.567 62.560 1.00 15.27 261 LEU B O 1
ATOM 5048 N N . GLY B 1 262 ? 12.703 -11.294 64.605 1.00 16.37 262 GLY B N 1
ATOM 5049 C CA . GLY B 1 262 ? 11.614 -11.963 65.305 1.00 17.20 262 GLY B CA 1
ATOM 5050 C C . GLY B 1 262 ? 10.289 -11.231 65.169 1.00 16.94 262 GLY B C 1
ATOM 5051 O O . GLY B 1 262 ? 9.225 -11.851 65.184 1.00 18.31 262 GLY B O 1
ATOM 5052 N N . ASN B 1 263 ? 10.351 -9.903 65.058 1.00 17.29 263 ASN B N 1
ATOM 5053 C CA . ASN B 1 263 ? 9.149 -9.095 64.902 1.00 17.18 263 ASN B CA 1
ATOM 5054 C C . ASN B 1 263 ? 8.556 -9.189 63.500 1.00 16.86 263 ASN B C 1
ATOM 5055 O O . ASN B 1 263 ? 7.340 -9.227 63.336 1.00 16.75 263 ASN B O 1
ATOM 5060 N N . VAL B 1 264 ? 9.413 -9.218 62.486 1.00 15.95 264 VAL B N 1
ATOM 5061 C CA . VAL B 1 264 ? 8.898 -9.151 61.118 1.00 15.56 264 VAL B CA 1
ATOM 5062 C C . VAL B 1 264 ? 8.700 -10.506 60.423 1.00 15.17 264 VAL B C 1
ATOM 5063 O O . VAL B 1 264 ? 7.925 -10.594 59.473 1.00 15.18 264 VAL B O 1
ATOM 5067 N N . ILE B 1 265 ? 9.385 -11.551 60.893 1.00 15.14 265 ILE B N 1
ATOM 5068 C CA . ILE B 1 265 ? 9.224 -12.882 60.287 1.00 15.18 265 ILE B CA 1
ATOM 5069 C C . ILE B 1 265 ? 7.761 -13.362 60.209 1.00 14.69 265 ILE B C 1
ATOM 5070 O O . ILE B 1 265 ? 7.354 -13.928 59.198 1.00 14.62 265 ILE B O 1
ATOM 5075 N N . PRO B 1 266 ? 6.962 -13.145 61.275 1.00 14.60 266 PRO B N 1
ATOM 5076 C CA . PRO B 1 266 ? 5.535 -13.481 61.154 1.00 14.05 266 PRO B CA 1
ATOM 5077 C C . PRO B 1 266 ? 4.741 -12.717 60.062 1.00 13.89 266 PRO B C 1
ATOM 5078 O O . PRO B 1 266 ? 3.584 -13.061 59.818 1.00 13.18 266 PRO B O 1
ATOM 5082 N N . LEU B 1 267 ? 5.339 -11.696 59.442 1.00 13.31 267 LEU B N 1
ATOM 5083 C CA . LEU B 1 267 ? 4.656 -10.940 58.372 1.00 12.41 267 LEU B CA 1
ATOM 5084 C C . LEU B 1 267 ? 5.058 -11.379 56.955 1.00 12.27 267 LEU B C 1
ATOM 5085 O O . LEU B 1 267 ? 4.610 -10.796 55.975 1.00 12.11 267 LEU B O 1
ATOM 5090 N N . LEU B 1 268 ? 5.888 -12.411 56.857 1.00 11.86 268 LEU B N 1
ATOM 5091 C CA . LEU B 1 268 ? 6.333 -12.903 55.554 1.00 11.75 268 LEU B CA 1
ATOM 5092 C C . LEU B 1 268 ? 5.279 -13.841 54.999 1.00 11.89 268 LEU B C 1
ATOM 5093 O O . LEU B 1 268 ? 4.862 -14.764 55.699 1.00 13.13 268 LEU B O 1
ATOM 5098 N N . GLY B 1 269 ? 4.837 -13.598 53.761 1.00 11.35 269 GLY B N 1
ATOM 5099 C CA . GLY B 1 269 ? 3.816 -14.431 53.126 1.00 10.72 269 GLY B CA 1
ATOM 5100 C C . GLY B 1 269 ? 4.340 -15.662 52.412 1.00 9.76 269 GLY B C 1
ATOM 5101 O O . GLY B 1 269 ? 5.554 -15.837 52.264 1.00 9.62 269 GLY B O 1
ATOM 5102 N N A ARG B 1 270 ? 3.420 -16.501 51.919 0.50 9.87 270 ARG B N 1
ATOM 5103 C CA A ARG B 1 270 ? 3.795 -17.715 51.175 0.50 8.99 270 ARG B CA 1
ATOM 5104 C C A ARG B 1 270 ? 4.751 -17.389 50.033 0.50 8.56 270 ARG B C 1
ATOM 5105 O O A ARG B 1 270 ? 4.567 -16.379 49.333 0.50 7.99 270 ARG B O 1
ATOM 5117 N N . ASN B 1 271 ? 5.739 -18.256 49.849 1.00 8.48 271 ASN B N 1
ATOM 5118 C CA . ASN B 1 271 ? 6.792 -18.108 48.833 1.00 8.57 271 ASN B CA 1
ATOM 5119 C C . ASN B 1 271 ? 7.682 -16.885 48.985 1.00 9.27 271 ASN B C 1
ATOM 5120 O O . ASN B 1 271 ? 8.469 -16.599 48.081 1.00 8.83 271 ASN B O 1
ATOM 5125 N N . GLY B 1 272 ? 7.565 -16.207 50.127 1.00 8.97 272 GLY B N 1
ATOM 5126 C CA . GLY B 1 272 ? 8.232 -14.924 50.395 1.00 9.16 272 GLY B CA 1
ATOM 5127 C C . GLY B 1 272 ? 9.732 -14.971 50.605 1.00 9.77 272 GLY B C 1
ATOM 5128 O O . GLY B 1 272 ? 10.292 -16.048 50.787 1.00 9.82 272 GLY B O 1
ATOM 5129 N N . VAL B 1 273 ? 10.351 -13.790 50.595 1.00 9.01 273 VAL B N 1
ATOM 5130 C CA . VAL B 1 273 ? 11.806 -13.645 50.752 1.00 9.65 273 VAL B CA 1
ATOM 5131 C C . VAL B 1 273 ? 12.092 -12.615 51.814 1.00 9.05 273 VAL B C 1
ATOM 5132 O O . VAL B 1 273 ? 11.607 -11.487 51.760 1.00 8.80 273 VAL B O 1
ATOM 5136 N N . LEU B 1 274 ? 12.901 -13.017 52.776 1.00 8.61 274 LEU B N 1
ATOM 5137 C CA . LEU B 1 274 ? 13.423 -12.106 53.788 1.00 8.69 274 LEU B CA 1
ATOM 5138 C C . LEU B 1 274 ? 14.866 -11.803 53.378 1.00 8.64 274 LEU B C 1
ATOM 5139 O O . LEU B 1 274 ? 15.733 -12.688 53.370 1.00 9.73 274 LEU B O 1
ATOM 5144 N N . GLY B 1 275 ? 15.104 -10.554 52.999 1.00 9.10 275 GLY B N 1
ATOM 5145 C CA . GLY B 1 275 ? 16.422 -10.124 52.552 1.00 9.76 275 GLY B CA 1
ATOM 5146 C C . GLY B 1 275 ? 17.130 -9.463 53.707 1.00 9.03 275 GLY B C 1
ATOM 5147 O O . GLY B 1 275 ? 16.681 -8.418 54.209 1.00 9.89 275 GLY B O 1
ATOM 5148 N N . LEU B 1 276 ? 18.242 -10.077 54.135 1.00 9.41 276 LEU B N 1
ATOM 5149 C CA . LEU B 1 276 ? 19.080 -9.526 55.200 1.00 9.79 276 LEU B CA 1
ATOM 5150 C C . LEU B 1 276 ? 20.167 -8.654 54.591 1.00 8.88 276 LEU B C 1
ATOM 5151 O O . LEU B 1 276 ? 21.104 -9.157 53.983 1.00 10.14 276 LEU B O 1
ATOM 5156 N N . PHE B 1 277 ? 20.035 -7.347 54.750 1.00 10.31 277 PHE B N 1
ATOM 5157 C CA . PHE B 1 277 ? 20.977 -6.408 54.144 1.00 9.93 277 PHE B CA 1
ATOM 5158 C C . PHE B 1 277 ? 21.764 -5.675 55.236 1.00 11.06 277 PHE B C 1
ATOM 5159 O O . PHE B 1 277 ? 22.975 -5.512 55.131 1.00 11.03 277 PHE B O 1
ATOM 5167 N N . GLY B 1 278 ? 21.073 -5.243 56.287 1.00 11.55 278 GLY B N 1
ATOM 5168 C CA . GLY B 1 278 ? 21.745 -4.540 57.370 1.00 13.48 278 GLY B CA 1
ATOM 5169 C C . GLY B 1 278 ? 22.708 -5.467 58.094 1.00 14.07 278 GLY B C 1
ATOM 5170 O O . GLY B 1 278 ? 22.555 -6.683 58.036 1.00 14.04 278 GLY B O 1
ATOM 5171 N N . PHE B 1 279 ? 23.712 -4.884 58.751 1.00 15.45 279 PHE B N 1
ATOM 5172 C CA . PHE B 1 279 ? 24.653 -5.613 59.597 1.00 16.83 279 PHE B CA 1
ATOM 5173 C C . PHE B 1 279 ? 24.284 -5.332 61.047 1.00 17.65 279 PHE B C 1
ATOM 5174 O O . PHE B 1 279 ? 24.638 -4.284 61.602 1.00 17.68 279 PHE B O 1
ATOM 5182 N N . SER B 1 280 ? 23.547 -6.262 61.646 1.00 18.82 280 SER B N 1
ATOM 5183 C CA . SER B 1 280 ? 23.158 -6.165 63.048 1.00 19.60 280 SER B CA 1
ATOM 5184 C C . SER B 1 280 ? 24.403 -6.294 63.927 1.00 20.30 280 SER B C 1
ATOM 5185 O O . SER B 1 280 ? 25.317 -7.058 63.607 1.00 19.39 280 SER B O 1
ATOM 5188 N N . THR B 1 281 ? 24.453 -5.528 65.016 1.00 21.36 281 THR B N 1
ATOM 5189 C CA . THR B 1 281 ? 25.598 -5.584 65.931 1.00 22.22 281 THR B CA 1
ATOM 5190 C C . THR B 1 281 ? 25.181 -5.808 67.386 1.00 22.26 281 THR B C 1
ATOM 5191 O O . THR B 1 281 ? 25.950 -5.526 68.303 1.00 22.77 281 THR B O 1
ATOM 5195 N N . SER B 1 282 ? 23.965 -6.310 67.590 1.00 22.17 282 SER B N 1
ATOM 5196 C CA . SER B 1 282 ? 23.493 -6.683 68.927 1.00 21.63 282 SER B CA 1
ATOM 5197 C C . SER B 1 282 ? 22.417 -7.757 68.880 1.00 21.35 282 SER B C 1
ATOM 5198 O O . SER B 1 282 ? 21.686 -7.884 67.893 1.00 21.11 282 SER B O 1
ATOM 5201 N N . GLY B 1 283 ? 22.327 -8.537 69.949 1.00 20.67 283 GLY B N 1
ATOM 5202 C CA . GLY B 1 283 ? 21.182 -9.401 70.151 1.00 20.10 283 GLY B CA 1
ATOM 5203 C C . GLY B 1 283 ? 21.387 -10.833 69.713 1.00 20.33 283 GLY B C 1
ATOM 5204 O O . GLY B 1 283 ? 22.339 -11.159 69.001 1.00 19.72 283 GLY B O 1
ATOM 5205 N N . SER B 1 284 ? 20.486 -11.683 70.189 1.00 20.82 284 SER B N 1
ATOM 5206 C CA . SER B 1 284 ? 20.351 -13.059 69.746 1.00 21.05 284 SER B CA 1
ATOM 5207 C C . SER B 1 284 ? 18.857 -13.275 69.559 1.00 21.20 284 SER B C 1
ATOM 5208 O O . SER B 1 284 ? 18.061 -12.945 70.446 1.00 20.93 284 SER B O 1
ATOM 5211 N N . VAL B 1 285 ? 18.465 -13.791 68.400 1.00 21.07 285 VAL B N 1
ATOM 5212 C CA . VAL B 1 285 ? 17.040 -13.944 68.092 1.00 21.31 285 VAL B CA 1
ATOM 5213 C C . VAL B 1 285 ? 16.606 -15.419 68.148 1.00 21.14 285 VAL B C 1
ATOM 5214 O O . VAL B 1 285 ? 17.188 -16.272 67.471 1.00 20.74 285 VAL B O 1
ATOM 5218 N N . PRO B 1 286 ? 15.594 -15.726 68.978 1.00 21.26 286 PRO B N 1
ATOM 5219 C CA . PRO B 1 286 ? 15.128 -17.103 69.076 1.00 21.51 286 PRO B CA 1
ATOM 5220 C C . PRO B 1 286 ? 14.124 -17.462 67.981 1.00 21.54 286 PRO B C 1
ATOM 5221 O O . PRO B 1 286 ? 13.130 -16.761 67.777 1.00 21.87 286 PRO B O 1
ATOM 5225 N N . LEU B 1 287 ? 14.405 -18.549 67.271 1.00 21.30 287 LEU B N 1
ATOM 5226 C CA . LEU B 1 287 ? 13.497 -19.075 66.268 1.00 21.59 287 LEU B CA 1
ATOM 5227 C C . LEU B 1 287 ? 13.012 -20.444 66.735 1.00 21.21 287 LEU B C 1
ATOM 5228 O O . LEU B 1 287 ? 13.791 -21.392 66.783 1.00 21.01 287 LEU B O 1
ATOM 5233 N N . ASP B 1 288 ? 11.732 -20.543 67.087 1.00 21.41 288 ASP B N 1
ATOM 5234 C CA . ASP B 1 288 ? 11.185 -21.817 67.552 1.00 21.85 288 ASP B CA 1
ATOM 5235 C C . ASP B 1 288 ? 10.721 -22.697 66.396 1.00 21.43 288 ASP B C 1
ATOM 5236 O O . ASP B 1 288 ? 10.612 -22.238 65.253 1.00 21.56 288 ASP B O 1
ATOM 5241 N N . TYR B 1 289 ? 10.466 -23.965 66.707 1.00 20.90 289 TYR B N 1
ATOM 5242 C CA . TYR B 1 289 ? 10.129 -24.961 65.708 1.00 20.33 289 TYR B CA 1
ATOM 5243 C C . TYR B 1 289 ? 8.861 -24.614 64.920 1.00 19.88 289 TYR B C 1
ATOM 5244 O O . TYR B 1 289 ? 8.754 -24.962 63.738 1.00 19.63 289 TYR B O 1
ATOM 5253 N N . LYS B 1 290 ? 7.909 -23.930 65.559 1.00 19.29 290 LYS B N 1
ATOM 5254 C CA . LYS B 1 290 ? 6.682 -23.509 64.866 1.00 19.30 290 LYS B CA 1
ATOM 5255 C C . LYS B 1 290 ? 6.998 -22.571 63.713 1.00 18.77 290 LYS B C 1
ATOM 5256 O O . LYS B 1 290 ? 6.470 -22.722 62.599 1.00 18.29 290 LYS B O 1
ATOM 5262 N N . THR B 1 291 ? 7.867 -21.605 63.990 1.00 17.58 291 THR B N 1
ATOM 5263 C CA . THR B 1 291 ? 8.287 -20.629 63.002 1.00 16.94 291 THR B CA 1
ATOM 5264 C C . THR B 1 291 ? 9.021 -21.284 61.836 1.00 15.94 291 THR B C 1
ATOM 5265 O O . THR B 1 291 ? 8.719 -21.005 60.661 1.00 15.62 291 THR B O 1
ATOM 5269 N N . LEU B 1 292 ? 9.970 -22.159 62.155 1.00 14.88 292 LEU B N 1
ATOM 5270 C CA . LEU B 1 292 ? 10.778 -22.801 61.108 1.00 14.12 292 LEU B CA 1
ATOM 5271 C C . LEU B 1 292 ? 9.955 -23.802 60.322 1.00 13.97 292 LEU B C 1
ATOM 5272 O O . LEU B 1 292 ? 10.122 -23.923 59.105 1.00 13.44 292 LEU B O 1
ATOM 5277 N N . GLN B 1 293 ? 9.018 -24.480 60.984 1.00 14.03 293 GLN B N 1
ATOM 5278 C CA . GLN B 1 293 ? 8.175 -25.432 60.266 1.00 14.01 293 GLN B CA 1
ATOM 5279 C C . GLN B 1 293 ? 7.314 -24.701 59.238 1.00 13.69 293 GLN B C 1
ATOM 5280 O O . GLN B 1 293 ? 7.075 -25.220 58.150 1.00 12.97 293 GLN B O 1
ATOM 5286 N N . GLU B 1 294 ? 6.836 -23.512 59.610 1.00 13.94 294 GLU B N 1
ATOM 5287 C CA . GLU B 1 294 ? 6.038 -22.667 58.717 1.00 14.06 294 GLU B CA 1
ATOM 5288 C C . GLU B 1 294 ? 6.866 -22.251 57.494 1.00 13.35 294 GLU B C 1
ATOM 5289 O O . GLU B 1 294 ? 6.363 -22.272 56.383 1.00 11.92 294 GLU B O 1
ATOM 5295 N N . ILE B 1 295 ? 8.119 -21.869 57.717 1.00 12.02 295 ILE B N 1
ATOM 5296 C CA . ILE B 1 295 ? 9.055 -21.513 56.639 1.00 11.56 295 ILE B CA 1
ATOM 5297 C C . ILE B 1 295 ? 9.176 -22.662 55.631 1.00 10.57 295 ILE B C 1
ATOM 5298 O O . ILE B 1 295 ? 9.118 -22.458 54.400 1.00 10.06 295 ILE B O 1
ATOM 5303 N N . VAL B 1 296 ? 9.321 -23.882 56.149 1.00 9.33 296 VAL B N 1
ATOM 5304 C CA . VAL B 1 296 ? 9.372 -25.061 55.269 1.00 8.87 296 VAL B CA 1
ATOM 5305 C C . VAL B 1 296 ? 8.080 -25.223 54.458 1.00 9.73 296 VAL B C 1
ATOM 5306 O O . VAL B 1 296 ? 8.117 -25.415 53.249 1.00 10.50 296 VAL B O 1
ATOM 5310 N N . HIS B 1 297 ? 6.934 -25.141 55.127 1.00 9.54 297 HIS B N 1
ATOM 5311 C CA . HIS B 1 297 ? 5.661 -25.474 54.476 1.00 9.79 297 HIS B CA 1
ATOM 5312 C C . HIS B 1 297 ? 5.291 -24.515 53.357 1.00 9.97 297 HIS B C 1
ATOM 5313 O O . HIS B 1 297 ? 4.482 -24.862 52.503 1.00 10.48 297 HIS B O 1
ATOM 5320 N N . THR B 1 298 ? 5.881 -23.323 53.379 1.00 9.71 298 THR B N 1
ATOM 5321 C CA . THR B 1 298 ? 5.429 -22.216 52.529 1.00 10.27 298 THR B CA 1
ATOM 5322 C C . THR B 1 298 ? 6.539 -21.733 51.569 1.00 9.31 298 THR B C 1
ATOM 5323 O O . THR B 1 298 ? 6.427 -20.674 50.949 1.00 10.29 298 THR B O 1
ATOM 5327 N N . ASN B 1 299 ? 7.610 -22.510 51.440 1.00 8.93 299 ASN B N 1
ATOM 5328 C CA . ASN B 1 299 ? 8.689 -22.205 50.482 1.00 8.45 299 ASN B CA 1
ATOM 5329 C C . ASN B 1 299 ? 9.331 -20.832 50.702 1.00 7.96 299 ASN B C 1
ATOM 5330 O O . ASN B 1 299 ? 9.694 -20.163 49.730 1.00 9.60 299 ASN B O 1
ATOM 5335 N N . LYS B 1 300 ? 9.449 -20.396 51.960 1.00 7.75 300 LYS B N 1
ATOM 5336 C CA . LYS B 1 300 ? 10.068 -19.111 52.265 1.00 7.98 300 LYS B CA 1
ATOM 5337 C C . LYS B 1 300 ? 11.591 -19.199 52.141 1.00 8.36 300 LYS B C 1
ATOM 5338 O O . LYS B 1 300 ? 12.195 -20.273 52.292 1.00 8.90 300 LYS B O 1
ATOM 5344 N N A THR B 1 301 ? 12.208 -18.061 51.875 0.50 7.38 301 THR B N 1
ATOM 5345 C CA A THR B 1 301 ? 13.669 -18.026 51.775 0.50 8.22 301 THR B CA 1
ATOM 5346 C C A THR B 1 301 ? 14.230 -16.841 52.551 0.50 8.48 301 THR B C 1
ATOM 5347 O O A THR B 1 301 ? 13.591 -15.801 52.658 0.50 8.13 301 THR B O 1
ATOM 5354 N N . ILE B 1 302 ? 15.394 -17.044 53.167 1.00 8.82 302 ILE B N 1
ATOM 5355 C CA . ILE B 1 302 ? 16.119 -15.973 53.804 1.00 8.94 302 ILE B CA 1
ATOM 5356 C C . ILE B 1 302 ? 17.455 -15.822 53.093 1.00 8.24 302 ILE B C 1
ATOM 5357 O O . ILE B 1 302 ? 18.157 -16.807 52.911 1.00 9.49 302 ILE B O 1
ATOM 5362 N N A ILE B 1 303 ? 17.795 -14.602 52.680 0.50 8.38 303 ILE B N 1
ATOM 5363 C CA A ILE B 1 303 ? 19.010 -14.416 51.876 0.50 7.99 303 ILE B CA 1
ATOM 5364 C C A ILE B 1 303 ? 19.872 -13.278 52.410 0.50 7.97 303 ILE B C 1
ATOM 5365 O O A ILE B 1 303 ? 19.373 -12.189 52.671 0.50 8.52 303 ILE B O 1
ATOM 5374 N N . GLY B 1 304 ? 21.174 -13.552 52.509 1.00 7.73 304 GLY B N 1
ATOM 5375 C CA . GLY B 1 304 ? 22.139 -12.517 52.884 1.00 8.30 304 GLY B CA 1
ATOM 5376 C C . GLY B 1 304 ? 22.551 -11.765 51.650 1.00 9.02 304 GLY B C 1
ATOM 5377 O O . GLY B 1 304 ? 22.932 -12.376 50.655 1.00 9.13 304 GLY B O 1
ATOM 5378 N N . LEU B 1 305 ? 22.445 -10.442 51.727 1.00 9.14 305 LEU B N 1
ATOM 5379 C CA . LEU B 1 305 ? 22.602 -9.555 50.561 1.00 9.31 305 LEU B CA 1
ATOM 5380 C C . LEU B 1 305 ? 23.767 -8.597 50.801 1.00 9.70 305 LEU B C 1
ATOM 5381 O O . LEU B 1 305 ? 23.746 -7.824 51.754 1.00 9.69 305 LEU B O 1
ATOM 5386 N N . VAL B 1 306 ? 24.778 -8.642 49.937 1.00 9.06 306 VAL B N 1
ATOM 5387 C CA . VAL B 1 306 ? 25.949 -7.797 50.126 1.00 9.53 306 VAL B CA 1
ATOM 5388 C C . VAL B 1 306 ? 26.627 -7.435 48.797 1.00 9.43 306 VAL B C 1
ATOM 5389 O O . VAL B 1 306 ? 26.695 -8.262 47.879 1.00 9.51 306 VAL B O 1
ATOM 5393 N N . ASN B 1 307 ? 27.061 -6.185 48.716 1.00 9.63 307 ASN B N 1
ATOM 5394 C CA . ASN B 1 307 ? 28.010 -5.714 47.715 1.00 9.00 307 ASN B CA 1
ATOM 5395 C C . ASN B 1 307 ? 27.544 -5.693 46.262 1.00 8.94 307 ASN B C 1
ATOM 5396 O O . ASN B 1 307 ? 27.238 -6.746 45.686 1.00 11.02 307 ASN B O 1
ATOM 5401 N N . GLY B 1 308 ? 27.546 -4.488 45.683 1.00 8.52 308 GLY B N 1
ATOM 5402 C CA . GLY B 1 308 ? 27.293 -4.296 44.239 1.00 7.98 308 GLY B CA 1
ATOM 5403 C C . GLY B 1 308 ? 28.560 -4.192 43.420 1.00 8.39 308 GLY B C 1
ATOM 5404 O O . GLY B 1 308 ? 29.587 -3.751 43.901 1.00 8.81 308 GLY B O 1
ATOM 5405 N N . GLN B 1 309 ? 28.473 -4.605 42.163 1.00 7.43 309 GLN B N 1
ATOM 5406 C CA . GLN B 1 309 ? 29.645 -4.606 41.278 1.00 7.82 309 GLN B CA 1
ATOM 5407 C C . GLN B 1 309 ? 29.392 -3.718 40.050 1.00 7.92 309 GLN B C 1
ATOM 5408 O O . GLN B 1 309 ? 28.354 -3.073 39.954 1.00 7.80 309 GLN B O 1
ATOM 5414 N N . LYS B 1 310 ? 30.335 -3.684 39.108 1.00 7.26 310 LYS B N 1
ATOM 5415 C CA . LYS B 1 310 ? 30.212 -2.724 37.998 1.00 7.06 310 LYS B CA 1
ATOM 5416 C C . LYS B 1 310 ? 28.836 -2.646 37.281 1.00 7.01 310 LYS B C 1
ATOM 5417 O O . LYS B 1 310 ? 28.317 -1.528 37.062 1.00 7.49 310 LYS B O 1
ATOM 5423 N N . PRO B 1 311 ? 28.255 -3.813 36.895 1.00 7.51 311 PRO B N 1
ATOM 5424 C CA . PRO B 1 311 ? 26.952 -3.703 36.230 1.00 7.65 311 PRO B CA 1
ATOM 5425 C C . PRO B 1 311 ? 25.890 -3.002 37.092 1.00 7.42 311 PRO B C 1
ATOM 5426 O O . PRO B 1 311 ? 25.037 -2.286 36.555 1.00 8.12 311 PRO B O 1
ATOM 5430 N N . HIS B 1 312 ? 25.983 -3.182 38.414 1.00 7.36 312 HIS B N 1
ATOM 5431 C CA . HIS B 1 312 ? 25.038 -2.593 39.365 1.00 7.38 312 HIS B CA 1
ATOM 5432 C C . HIS B 1 312 ? 25.286 -1.076 39.535 1.00 6.81 312 HIS B C 1
ATOM 5433 O O . HIS B 1 312 ? 24.343 -0.301 39.739 1.00 6.80 312 HIS B O 1
ATOM 5440 N N . PHE B 1 313 ? 26.549 -0.639 39.439 1.00 6.11 313 PHE B N 1
ATOM 5441 C CA . PHE B 1 313 ? 26.832 0.812 39.431 1.00 6.74 313 PHE B CA 1
ATOM 5442 C C . PHE B 1 313 ? 26.205 1.476 38.207 1.00 6.81 313 PHE B C 1
ATOM 5443 O O . PHE B 1 313 ? 25.669 2.580 38.289 1.00 6.86 313 PHE B O 1
ATOM 5451 N N . GLN B 1 314 ? 26.312 0.802 37.058 1.00 7.30 314 GLN B N 1
ATOM 5452 C CA . GLN B 1 314 ? 25.748 1.326 35.811 1.00 8.29 314 GLN B CA 1
ATOM 5453 C C . GLN B 1 314 ? 24.209 1.407 35.849 1.00 8.44 314 GLN B C 1
ATOM 5454 O O . GLN B 1 314 ? 23.619 2.401 35.426 1.00 8.15 314 GLN B O 1
ATOM 5460 N N A GLN B 1 315 ? 23.568 0.356 36.348 0.50 9.18 315 GLN B N 1
ATOM 5461 C CA A GLN B 1 315 ? 22.116 0.352 36.580 0.50 10.05 315 GLN B CA 1
ATOM 5462 C C A GLN B 1 315 ? 21.738 1.522 37.492 0.50 8.76 315 GLN B C 1
ATOM 5463 O O A GLN B 1 315 ? 20.762 2.240 37.245 0.50 7.64 315 GLN B O 1
ATOM 5474 N N . ALA B 1 316 ? 22.524 1.698 38.556 1.00 8.26 316 ALA B N 1
ATOM 5475 C CA . ALA B 1 316 ? 22.318 2.788 39.508 1.00 8.75 316 ALA B CA 1
ATOM 5476 C C . ALA B 1 316 ? 22.373 4.177 38.857 1.00 7.98 316 ALA B C 1
ATOM 5477 O O . ALA B 1 316 ? 21.564 5.050 39.177 1.00 8.25 316 ALA B O 1
ATOM 5479 N N . VAL B 1 317 ? 23.307 4.377 37.921 1.00 7.47 317 VAL B N 1
ATOM 5480 C CA . VAL B 1 317 ? 23.389 5.618 37.180 1.00 8.36 317 VAL B CA 1
ATOM 5481 C C . VAL B 1 317 ? 22.096 5.854 36.385 1.00 8.23 317 VAL B C 1
ATOM 5482 O O . VAL B 1 317 ? 21.539 6.952 36.403 1.00 8.35 317 VAL B O 1
ATOM 5486 N N . VAL B 1 318 ? 21.598 4.808 35.711 1.00 7.35 318 VAL B N 1
ATOM 5487 C CA . VAL B 1 318 ? 20.353 4.984 34.948 1.00 7.80 318 VAL B CA 1
ATOM 5488 C C . VAL B 1 318 ? 19.189 5.342 35.878 1.00 7.31 318 VAL B C 1
ATOM 5489 O O . VAL B 1 318 ? 18.395 6.229 35.583 1.00 8.66 318 VAL B O 1
ATOM 5493 N N . HIS B 1 319 ? 19.119 4.689 37.036 1.00 7.66 319 HIS B N 1
ATOM 5494 C CA . HIS B 1 319 ? 18.008 4.960 37.936 1.00 7.91 319 HIS B CA 1
ATOM 5495 C C . HIS B 1 319 ? 18.072 6.362 38.545 1.00 7.62 319 HIS B C 1
ATOM 5496 O O . HIS B 1 319 ? 17.036 7.064 38.635 1.00 7.75 319 HIS B O 1
ATOM 5503 N N . LEU B 1 320 ? 19.271 6.773 38.976 1.00 7.43 320 LEU B N 1
ATOM 5504 C CA . LEU B 1 320 ? 19.447 8.139 39.511 1.00 8.06 320 LEU B CA 1
ATOM 5505 C C . LEU B 1 320 ? 19.003 9.176 38.487 1.00 8.64 320 LEU B C 1
ATOM 5506 O O . LEU B 1 320 ? 18.285 10.113 38.822 1.00 9.53 320 LEU B O 1
ATOM 5511 N N . ALA B 1 321 ? 19.390 8.965 37.217 1.00 7.91 321 ALA B N 1
ATOM 5512 C CA . ALA B 1 321 ? 18.943 9.828 36.115 1.00 8.77 321 ALA B CA 1
ATOM 5513 C C . ALA B 1 321 ? 17.420 9.816 35.999 1.00 8.18 321 ALA B C 1
ATOM 5514 O O . ALA B 1 321 ? 16.815 10.873 35.860 1.00 9.37 321 ALA B O 1
ATOM 5516 N N . SER B 1 322 ? 16.799 8.635 36.099 1.00 8.53 322 SER B N 1
ATOM 5517 C CA . SER B 1 322 ? 15.349 8.560 35.987 1.00 8.64 322 SER B CA 1
ATOM 5518 C C . SER B 1 322 ? 14.667 9.324 37.110 1.00 8.71 322 SER B C 1
ATOM 5519 O O . SER B 1 322 ? 13.633 9.966 36.905 1.00 9.02 322 SER B O 1
ATOM 5522 N N . TRP B 1 323 ? 15.249 9.265 38.300 1.00 8.65 323 TRP B N 1
ATOM 5523 C CA . TRP B 1 323 ? 14.595 9.866 39.458 1.00 8.88 323 TRP B CA 1
ATOM 5524 C C . TRP B 1 323 ? 14.562 11.391 39.412 1.00 9.47 323 TRP B C 1
ATOM 5525 O O . TRP B 1 323 ? 13.695 11.991 40.053 1.00 9.62 323 TRP B O 1
ATOM 5536 N N . LYS B 1 324 ? 15.496 12.007 38.686 1.00 9.09 324 LYS B N 1
ATOM 5537 C CA . LYS B 1 324 ? 15.443 13.462 38.420 1.00 11.01 324 LYS B CA 1
ATOM 5538 C C . LYS B 1 324 ? 14.150 13.889 37.709 1.00 11.24 324 LYS B C 1
ATOM 5539 O O . LYS B 1 324 ? 13.738 15.048 37.791 1.00 12.84 324 LYS B O 1
ATOM 5545 N N . THR B 1 325 ? 13.540 12.949 36.993 1.00 11.80 325 THR B N 1
ATOM 5546 C CA . THR B 1 325 ? 12.255 13.167 36.323 1.00 11.59 325 THR B CA 1
ATOM 5547 C C . THR B 1 325 ? 11.082 12.561 37.096 1.00 11.65 325 THR B C 1
ATOM 5548 O O . THR B 1 325 ? 10.061 13.220 37.323 1.00 11.98 325 THR B O 1
ATOM 5552 N N . LEU B 1 326 ? 11.223 11.312 37.528 1.00 10.85 326 LEU B N 1
ATOM 5553 C CA . LEU B 1 326 ? 10.121 10.633 38.210 1.00 11.10 326 LEU B CA 1
ATOM 5554 C C . LEU B 1 326 ? 9.840 11.162 39.620 1.00 10.83 326 LEU B C 1
ATOM 5555 O O . LEU B 1 326 ? 8.670 11.334 40.022 1.00 11.88 326 LEU B O 1
ATOM 5560 N N . TYR B 1 327 ? 10.911 11.386 40.372 1.00 11.46 327 TYR B N 1
ATOM 5561 C CA . TYR B 1 327 ? 10.817 11.737 41.798 1.00 10.99 327 TYR B CA 1
ATOM 5562 C C . TYR B 1 327 ? 11.741 12.938 42.110 1.00 11.67 327 TYR B C 1
ATOM 5563 O O . TYR B 1 327 ? 12.672 12.821 42.904 1.00 11.64 327 TYR B O 1
ATOM 5572 N N . PRO B 1 328 ? 11.499 14.094 41.457 1.00 12.07 328 PRO B N 1
ATOM 5573 C CA . PRO B 1 328 ? 12.456 15.209 41.582 1.00 13.19 328 PRO B CA 1
ATOM 5574 C C . PRO B 1 328 ? 12.652 15.744 43.002 1.00 13.88 328 PRO B C 1
ATOM 5575 O O . PRO B 1 328 ? 13.762 16.156 43.360 1.00 14.81 328 PRO B O 1
ATOM 5579 N N . LYS B 1 329 ? 11.589 15.718 43.801 1.00 14.83 329 LYS B N 1
ATOM 5580 C CA . LYS B 1 329 ? 11.650 16.239 45.159 1.00 15.76 329 LYS B CA 1
ATOM 5581 C C . LYS B 1 329 ? 12.506 15.333 46.034 1.00 16.14 329 LYS B C 1
ATOM 5582 O O . LYS B 1 329 ? 13.379 15.806 46.772 1.00 17.50 329 LYS B O 1
ATOM 5588 N N . ALA B 1 330 ? 12.268 14.025 45.936 1.00 15.87 330 ALA B N 1
ATOM 5589 C CA . ALA B 1 330 ? 13.064 13.056 46.697 1.00 15.56 330 ALA B CA 1
ATOM 5590 C C . ALA B 1 330 ? 14.524 13.050 46.242 1.00 16.02 330 ALA B C 1
ATOM 5591 O O . ALA B 1 330 ? 15.428 12.972 47.070 1.00 16.21 330 ALA B O 1
ATOM 5593 N N . ALA B 1 331 ? 14.756 13.153 44.931 1.00 15.98 331 ALA B N 1
ATOM 5594 C CA . ALA B 1 331 ? 16.122 13.171 44.402 1.00 15.86 331 ALA B CA 1
ATOM 5595 C C . ALA B 1 331 ? 16.951 14.326 44.993 1.00 16.77 331 ALA B C 1
ATOM 5596 O O . ALA B 1 331 ? 18.126 14.144 45.346 1.00 16.18 331 ALA B O 1
ATOM 5598 N N . LYS B 1 332 ? 16.310 15.483 45.124 1.00 17.70 332 LYS B N 1
ATOM 5599 C CA . LYS B 1 332 ? 16.924 16.694 45.693 1.00 19.76 332 LYS B CA 1
ATOM 5600 C C . LYS B 1 332 ? 17.178 16.639 47.212 1.00 20.21 332 LYS B C 1
ATOM 5601 O O . LYS B 1 332 ? 17.780 17.568 47.784 1.00 21.38 332 LYS B O 1
ATOM 5607 N N . MET B 1 333 ? 16.706 15.576 47.861 1.00 20.42 333 MET B N 1
ATOM 5608 C CA . MET B 1 333 ? 16.913 15.382 49.305 1.00 21.14 333 MET B CA 1
ATOM 5609 C C . MET B 1 333 ? 17.891 14.258 49.631 1.00 20.45 333 MET B C 1
ATOM 5610 O O . MET B 1 333 ? 18.214 14.022 50.806 1.00 20.43 333 MET B O 1
ATOM 5615 N N . LEU B 1 334 ? 18.352 13.558 48.600 1.00 20.48 334 LEU B N 1
ATOM 5616 C CA . LEU B 1 334 ? 19.348 12.502 48.769 1.00 20.01 334 LEU B CA 1
ATOM 5617 C C . LEU B 1 334 ? 20.664 13.056 49.372 1.00 19.46 334 LEU B C 1
ATOM 5618 O O . LEU B 1 334 ? 21.237 12.431 50.272 1.00 19.26 334 LEU B O 1
ATOM 5623 N N . ILE B 1 335 ? 21.106 14.223 48.895 1.00 18.40 335 ILE B N 1
ATOM 5624 C CA . ILE B 1 335 ? 22.292 14.920 49.417 1.00 17.53 335 ILE B CA 1
ATOM 5625 C C . ILE B 1 335 ? 21.864 15.884 50.520 1.00 16.88 335 ILE B C 1
ATOM 5626 O O . ILE B 1 335 ? 21.196 16.892 50.254 1.00 16.78 335 ILE B O 1
ATOM 5631 N N . THR B 1 336 ? 22.255 15.550 51.742 1.00 16.75 336 THR B N 1
ATOM 5632 C CA . THR B 1 336 ? 21.895 16.313 52.938 1.00 17.56 336 THR B CA 1
ATOM 5633 C C . THR B 1 336 ? 22.710 17.594 53.047 1.00 18.16 336 THR B C 1
ATOM 5634 O O . THR B 1 336 ? 22.158 18.670 53.307 1.00 18.79 336 THR B O 1
ATOM 5638 N N . LYS B 1 337 ? 24.025 17.461 52.876 1.00 18.03 337 LYS B N 1
ATOM 5639 C CA . LYS B 1 337 ? 24.928 18.603 52.930 1.00 18.47 337 LYS B CA 1
ATOM 5640 C C . LYS B 1 337 ? 26.269 18.266 52.314 1.00 18.06 337 LYS B C 1
ATOM 5641 O O . LYS B 1 337 ? 26.624 17.090 52.168 1.00 17.14 337 LYS B O 1
ATOM 5647 N N . THR B 1 338 ? 27.000 19.319 51.958 1.00 17.56 338 THR B N 1
ATOM 5648 C CA . THR B 1 338 ? 28.327 19.201 51.385 1.00 17.54 338 THR B CA 1
ATOM 5649 C C . THR B 1 338 ? 29.330 19.936 52.274 1.00 17.58 338 THR B C 1
ATOM 5650 O O . THR B 1 338 ? 29.118 21.096 52.646 1.00 18.02 338 THR B O 1
ATOM 5654 N N . VAL B 1 339 ? 30.410 19.247 52.623 1.00 17.09 339 VAL B N 1
ATOM 5655 C CA . VAL B 1 339 ? 31.458 19.804 53.480 1.00 16.80 339 VAL B CA 1
ATOM 5656 C C . VAL B 1 339 ? 32.760 19.899 52.699 1.00 17.23 339 VAL B C 1
ATOM 5657 O O . VAL B 1 339 ? 33.160 18.954 52.030 1.00 16.76 339 VAL B O 1
ATOM 5661 N N . SER B 1 340 ? 33.416 21.055 52.768 1.00 16.78 340 SER B N 1
ATOM 5662 C CA . SER B 1 340 ? 34.680 21.248 52.083 1.00 17.17 340 SER B CA 1
ATOM 5663 C C . SER B 1 340 ? 35.799 20.456 52.755 1.00 17.22 340 SER B C 1
ATOM 5664 O O . SER B 1 340 ? 35.842 20.340 53.985 1.00 17.41 340 SER B O 1
ATOM 5667 N N . ILE B 1 341 ? 36.715 19.932 51.941 1.00 17.24 341 ILE B N 1
ATOM 5668 C CA . ILE B 1 341 ? 37.895 19.226 52.438 1.00 18.09 341 ILE B CA 1
ATOM 5669 C C . ILE B 1 341 ? 38.729 20.150 53.343 1.00 18.43 341 ILE B C 1
ATOM 5670 O O . ILE B 1 341 ? 39.435 19.688 54.234 1.00 19.07 341 ILE B O 1
ATOM 5675 N N . ASN B 1 342 ? 38.592 21.452 53.127 1.00 18.89 342 ASN B N 1
ATOM 5676 C CA . ASN B 1 342 ? 39.382 22.449 53.851 1.00 19.92 342 ASN B CA 1
ATOM 5677 C C . ASN B 1 342 ? 38.772 22.836 55.190 1.00 20.38 342 ASN B C 1
ATOM 5678 O O . ASN B 1 342 ? 39.386 23.566 55.977 1.00 21.15 342 ASN B O 1
ATOM 5683 N N . ASP B 1 343 ? 37.566 22.337 55.440 1.00 21.18 343 ASP B N 1
ATOM 5684 C CA . ASP B 1 343 ? 36.823 22.604 56.665 1.00 21.72 343 ASP B CA 1
ATOM 5685 C C . ASP B 1 343 ? 37.102 21.481 57.674 1.00 21.61 343 ASP B C 1
ATOM 5686 O O . ASP B 1 343 ? 36.253 20.602 57.885 1.00 21.54 343 ASP B O 1
ATOM 5691 N N . GLU B 1 344 ? 38.286 21.502 58.287 1.00 21.60 344 GLU B N 1
ATOM 5692 C CA . GLU B 1 344 ? 38.733 20.384 59.140 1.00 21.87 344 GLU B CA 1
ATOM 5693 C C . GLU B 1 344 ? 37.794 20.048 60.305 1.00 20.95 344 GLU B C 1
ATOM 5694 O O . GLU B 1 344 ? 37.501 18.872 60.544 1.00 20.50 344 GLU B O 1
ATOM 5700 N N A LYS B 1 345 ? 37.318 21.068 61.025 0.50 20.49 345 LYS B N 1
ATOM 5701 C CA A LYS B 1 345 ? 36.467 20.828 62.192 0.50 20.24 345 LYS B CA 1
ATOM 5702 C C A LYS B 1 345 ? 35.145 20.157 61.809 0.50 19.82 345 LYS B C 1
ATOM 5703 O O A LYS B 1 345 ? 34.749 19.165 62.424 0.50 19.19 345 LYS B O 1
ATOM 5714 N N . GLU B 1 346 ? 34.483 20.703 60.788 1.00 18.89 346 GLU B N 1
ATOM 5715 C CA . GLU B 1 346 ? 33.240 20.136 60.266 1.00 18.65 346 GLU B CA 1
ATOM 5716 C C . GLU B 1 346 ? 33.464 18.756 59.633 1.00 17.96 346 GLU B C 1
ATOM 5717 O O . GLU B 1 346 ? 32.632 17.870 59.784 1.00 17.69 346 GLU B O 1
ATOM 5723 N N . LEU B 1 347 ? 34.587 18.581 58.938 1.00 17.34 347 LEU B N 1
ATOM 5724 C CA . LEU B 1 347 ? 34.928 17.288 58.325 1.00 17.09 347 LEU B CA 1
ATOM 5725 C C . LEU B 1 347 ? 35.108 16.195 59.378 1.00 16.90 347 LEU B C 1
ATOM 5726 O O . LEU B 1 347 ? 34.506 15.112 59.304 1.00 16.10 347 LEU B O 1
ATOM 5731 N N . LEU B 1 348 ? 35.931 16.480 60.377 1.00 16.65 348 LEU B N 1
ATOM 5732 C CA . LEU B 1 348 ? 36.171 15.503 61.421 1.00 16.79 348 LEU B CA 1
ATOM 5733 C C . LEU B 1 348 ? 34.866 15.118 62.120 1.00 16.42 348 LEU B C 1
ATOM 5734 O O . LEU B 1 348 ? 34.641 13.938 62.421 1.00 16.14 348 LEU B O 1
ATOM 5739 N N A LYS B 1 349 ? 34.016 16.110 62.386 0.50 17.48 349 LYS B N 1
ATOM 5740 C CA A LYS B 1 349 ? 32.718 15.867 63.021 0.50 17.84 349 LYS B CA 1
ATOM 5741 C C A LYS B 1 349 ? 31.862 14.897 62.200 0.50 17.61 349 LYS B C 1
ATOM 5742 O O A LYS B 1 349 ? 31.360 13.902 62.744 0.50 18.11 349 LYS B O 1
ATOM 5751 N N . VAL B 1 350 ? 31.707 15.169 60.903 1.00 17.57 350 VAL B N 1
ATOM 5752 C CA . VAL B 1 350 ? 30.847 14.309 60.071 1.00 16.28 350 VAL B CA 1
ATOM 5753 C C . VAL B 1 350 ? 31.466 12.936 59.783 1.00 15.92 350 VAL B C 1
ATOM 5754 O O . VAL B 1 350 ? 30.728 11.959 59.573 1.00 16.43 350 VAL B O 1
ATOM 5758 N N . LEU B 1 351 ? 32.799 12.859 59.741 1.00 14.64 351 LEU B N 1
ATOM 5759 C CA . LEU B 1 351 ? 33.476 11.562 59.587 1.00 14.51 351 LEU B CA 1
ATOM 5760 C C . LEU B 1 351 ? 33.273 10.690 60.818 1.00 14.90 351 LEU B C 1
ATOM 5761 O O . LEU B 1 351 ? 33.266 9.462 60.724 1.00 15.32 351 LEU B O 1
ATOM 5766 N N . ARG B 1 352 ? 33.139 11.329 61.975 1.00 15.26 352 ARG B N 1
ATOM 5767 C CA . ARG B 1 352 ? 33.076 10.607 63.240 1.00 15.77 352 ARG B CA 1
ATOM 5768 C C . ARG B 1 352 ? 31.668 10.149 63.600 1.00 16.68 352 ARG B C 1
ATOM 5769 O O . ARG B 1 352 ? 31.504 9.133 64.276 1.00 16.58 352 ARG B O 1
ATOM 5777 N N . GLU B 1 353 ? 30.658 10.903 63.169 1.00 17.05 353 GLU B N 1
ATOM 5778 C CA . GLU B 1 353 ? 29.286 10.634 63.598 1.00 18.73 353 GLU B CA 1
ATOM 5779 C C . GLU B 1 353 ? 28.208 11.087 62.605 1.00 18.73 353 GLU B C 1
ATOM 5780 O O . GLU B 1 353 ? 28.319 12.156 62.004 1.00 18.57 353 GLU B O 1
ATOM 5786 N N A LYS B 1 354 ? 27.181 10.249 62.440 0.50 19.80 354 LYS B N 1
ATOM 5787 C CA A LYS B 1 354 ? 25.977 10.594 61.675 0.50 20.52 354 LYS B CA 1
ATOM 5788 C C A LYS B 1 354 ? 25.116 11.614 62.428 0.50 21.81 354 LYS B C 1
ATOM 5789 O O A LYS B 1 354 ? 25.065 11.601 63.666 0.50 22.17 354 LYS B O 1
ATOM 5800 N N . GLU B 1 355 ? 24.452 12.500 61.685 1.00 23.03 355 GLU B N 1
ATOM 5801 C CA . GLU B 1 355 ? 23.408 13.374 62.244 1.00 24.07 355 GLU B CA 1
ATOM 5802 C C . GLU B 1 355 ? 22.032 12.728 62.028 1.00 24.41 355 GLU B C 1
ATOM 5803 O O . GLU B 1 355 ? 21.846 12.018 61.042 1.00 24.20 355 GLU B O 1
ATOM 5809 N N . HIS B 1 356 ? 21.070 12.964 62.928 1.00 24.17 356 HIS B N 1
ATOM 5810 C CA . HIS B 1 356 ? 19.728 12.361 62.794 1.00 24.21 356 HIS B CA 1
ATOM 5811 C C . HIS B 1 356 ? 19.094 12.768 61.454 1.00 23.31 356 HIS B C 1
ATOM 5812 O O . HIS B 1 356 ? 19.204 13.914 61.044 1.00 23.96 356 HIS B O 1
ATOM 5819 N N . GLY B 1 357 ? 18.473 11.820 60.754 1.00 22.98 357 GLY B N 1
ATOM 5820 C CA . GLY B 1 357 ? 17.841 12.133 59.466 1.00 21.75 357 GLY B CA 1
ATOM 5821 C C . GLY B 1 357 ? 18.795 12.417 58.306 1.00 21.10 357 GLY B C 1
ATOM 5822 O O . GLY B 1 357 ? 18.369 12.894 57.245 1.00 21.06 357 GLY B O 1
ATOM 5823 N N . GLU B 1 358 ? 20.083 12.160 58.513 1.00 20.16 358 GLU B N 1
ATOM 5824 C CA . GLU B 1 358 ? 21.085 12.250 57.447 1.00 19.30 358 GLU B CA 1
ATOM 5825 C C . GLU B 1 358 ? 20.785 11.199 56.369 1.00 17.89 358 GLU B C 1
ATOM 5826 O O . GLU B 1 358 ? 20.452 10.054 56.688 1.00 17.54 358 GLU B O 1
ATOM 5832 N N . ILE B 1 359 ? 20.879 11.599 55.103 1.00 16.85 359 ILE B N 1
ATOM 5833 C CA . ILE B 1 359 ? 20.848 10.640 54.003 1.00 15.38 359 ILE B CA 1
ATOM 5834 C C . ILE B 1 359 ? 22.274 10.494 53.484 1.00 14.58 359 ILE B C 1
ATOM 5835 O O . ILE B 1 359 ? 22.902 9.452 53.672 1.00 14.69 359 ILE B O 1
ATOM 5840 N N . LYS B 1 360 ? 22.813 11.549 52.883 1.00 13.73 360 LYS B N 1
ATOM 5841 C CA . LYS B 1 360 ? 24.185 11.481 52.402 1.00 13.61 360 LYS B CA 1
ATOM 5842 C C . LYS B 1 360 ? 24.925 12.809 52.582 1.00 13.74 360 LYS B C 1
ATOM 5843 O O . LYS B 1 360 ? 24.471 13.866 52.120 1.00 13.63 360 LYS B O 1
ATOM 5849 N N . ILE B 1 361 ? 26.075 12.724 53.256 1.00 14.20 361 ILE B N 1
ATOM 5850 C CA . ILE B 1 361 ? 27.027 13.822 53.366 1.00 14.93 361 ILE B CA 1
ATOM 5851 C C . ILE B 1 361 ? 28.086 13.632 52.295 1.00 14.74 361 ILE B C 1
ATOM 5852 O O . ILE B 1 361 ? 28.625 12.528 52.127 1.00 15.32 361 ILE B O 1
ATOM 5857 N N . ARG B 1 362 ? 28.357 14.722 51.584 1.00 15.05 362 ARG B N 1
ATOM 5858 C CA . ARG B 1 362 ? 29.306 14.788 50.481 1.00 16.00 362 ARG B CA 1
ATOM 5859 C C . ARG B 1 362 ? 30.519 15.619 50.934 1.00 15.34 362 ARG B C 1
ATOM 5860 O O . ARG B 1 362 ? 30.356 16.636 51.617 1.00 15.57 362 ARG B O 1
ATOM 5868 N N . ILE B 1 363 ? 31.722 15.188 50.554 1.00 14.81 363 ILE B N 1
ATOM 5869 C CA . ILE B 1 363 ? 32.953 15.970 50.771 1.00 14.31 363 ILE B CA 1
ATOM 5870 C C . ILE B 1 363 ? 33.368 16.577 49.441 1.00 15.62 363 ILE B C 1
ATOM 5871 O O . ILE B 1 363 ? 33.484 15.849 48.452 1.00 14.58 363 ILE B O 1
ATOM 5876 N N . LEU B 1 364 ? 33.588 17.895 49.425 1.00 15.63 364 LEU B N 1
ATOM 5877 C CA . LEU B 1 364 ? 33.995 18.606 48.222 1.00 16.81 364 LEU B CA 1
ATOM 5878 C C . LEU B 1 364 ? 35.464 18.969 48.283 1.00 17.46 364 LEU B C 1
ATOM 5879 O O . LEU B 1 364 ? 35.922 19.622 49.231 1.00 16.63 364 LEU B O 1
ATOM 5884 N N . TRP B 1 365 ? 36.184 18.570 47.240 1.00 17.71 365 TRP B N 1
ATOM 5885 C CA . TRP B 1 365 ? 37.593 18.877 47.103 1.00 19.65 365 TRP B CA 1
ATOM 5886 C C . TRP B 1 365 ? 37.764 20.142 46.284 1.00 21.12 365 TRP B C 1
ATOM 5887 O O . TRP B 1 365 ? 37.252 20.256 45.172 1.00 22.35 365 TRP B O 1
ATOM 5898 N N . GLU B 1 366 ? 38.476 21.094 46.873 1.00 23.07 366 GLU B N 1
ATOM 5899 C CA . GLU B 1 366 ? 38.672 22.420 46.297 1.00 24.53 366 GLU B CA 1
ATOM 5900 C C . GLU B 1 366 ? 39.890 23.070 46.954 1.00 24.30 366 GLU B C 1
ATOM 5901 O O . GLU B 1 366 ? 40.522 22.475 47.836 1.00 25.11 366 GLU B O 1
ATOM 5907 N N . MET C 1 1 ? 53.976 -48.342 20.097 1.00 20.14 1 MET C N 1
ATOM 5908 C CA . MET C 1 1 ? 52.558 -48.451 20.532 1.00 19.78 1 MET C CA 1
ATOM 5909 C C . MET C 1 1 ? 51.644 -48.544 19.313 1.00 19.08 1 MET C C 1
ATOM 5910 O O . MET C 1 1 ? 51.776 -47.741 18.390 1.00 19.29 1 MET C O 1
ATOM 5915 N N . LYS C 1 2 ? 50.721 -49.506 19.308 1.00 18.45 2 LYS C N 1
ATOM 5916 C CA . LYS C 1 2 ? 49.726 -49.583 18.242 1.00 17.73 2 LYS C CA 1
ATOM 5917 C C . LYS C 1 2 ? 48.772 -48.388 18.294 1.00 16.84 2 LYS C C 1
ATOM 5918 O O . LYS C 1 2 ? 48.315 -47.972 19.368 1.00 16.15 2 LYS C O 1
ATOM 5924 N N . ALA C 1 3 ? 48.473 -47.854 17.118 1.00 15.83 3 ALA C N 1
ATOM 5925 C CA . ALA C 1 3 ? 47.581 -46.706 16.996 1.00 14.92 3 ALA C CA 1
ATOM 5926 C C . ALA C 1 3 ? 46.933 -46.658 15.619 1.00 14.70 3 ALA C C 1
ATOM 5927 O O . ALA C 1 3 ? 47.525 -47.100 14.624 1.00 14.82 3 ALA C O 1
ATOM 5929 N N . ILE C 1 4 ? 45.730 -46.090 15.563 1.00 13.49 4 ILE C N 1
ATOM 5930 C CA . ILE C 1 4 ? 45.045 -45.859 14.302 1.00 12.91 4 ILE C CA 1
ATOM 5931 C C . ILE C 1 4 ? 45.312 -44.409 13.904 1.00 13.53 4 ILE C C 1
ATOM 5932 O O . ILE C 1 4 ? 44.958 -43.481 14.643 1.00 13.84 4 ILE C O 1
ATOM 5937 N N . ILE C 1 5 ? 45.961 -44.209 12.754 1.00 13.80 5 ILE C N 1
ATOM 5938 C CA . ILE C 1 5 ? 46.440 -42.875 12.376 1.00 14.14 5 ILE C CA 1
ATOM 5939 C C . ILE C 1 5 ? 45.921 -42.434 11.019 1.00 14.33 5 ILE C C 1
ATOM 5940 O O . ILE C 1 5 ? 45.641 -43.265 10.156 1.00 14.44 5 ILE C O 1
ATOM 5945 N N . VAL C 1 6 ? 45.764 -41.121 10.875 1.00 14.28 6 VAL C N 1
ATOM 5946 C CA . VAL C 1 6 ? 45.323 -40.475 9.646 1.00 15.31 6 VAL C CA 1
ATOM 5947 C C . VAL C 1 6 ? 46.240 -39.286 9.358 1.00 16.65 6 VAL C C 1
ATOM 5948 O O . VAL C 1 6 ? 47.037 -38.876 10.215 1.00 15.67 6 VAL C O 1
ATOM 5952 N N . LYS C 1 7 ? 46.144 -38.753 8.141 1.00 17.33 7 LYS C N 1
ATOM 5953 C CA . LYS C 1 7 ? 46.955 -37.597 7.757 1.00 19.14 7 LYS C CA 1
ATOM 5954 C C . LYS C 1 7 ? 46.138 -36.499 7.061 1.00 19.91 7 LYS C C 1
ATOM 5955 O O . LYS C 1 7 ? 46.271 -36.291 5.852 1.00 20.75 7 LYS C O 1
ATOM 5961 N N . PRO C 1 8 ? 45.294 -35.776 7.825 1.00 20.74 8 PRO C N 1
ATOM 5962 C CA . PRO C 1 8 ? 44.425 -34.764 7.217 1.00 21.13 8 PRO C CA 1
ATOM 5963 C C . PRO C 1 8 ? 45.267 -33.698 6.515 1.00 21.65 8 PRO C C 1
ATOM 5964 O O . PRO C 1 8 ? 46.330 -33.345 7.027 1.00 21.94 8 PRO C O 1
ATOM 5968 N N . PRO C 1 9 ? 44.803 -33.184 5.356 1.00 21.95 9 PRO C N 1
ATOM 5969 C CA . PRO C 1 9 ? 43.514 -33.434 4.704 1.00 21.79 9 PRO C CA 1
ATOM 5970 C C . PRO C 1 9 ? 43.454 -34.643 3.752 1.00 21.21 9 PRO C C 1
ATOM 5971 O O . PRO C 1 9 ? 42.430 -34.838 3.092 1.00 20.82 9 PRO C O 1
ATOM 5975 N N . ASN C 1 10 ? 44.529 -35.427 3.676 1.00 20.94 10 ASN C N 1
ATOM 5976 C CA . ASN C 1 10 ? 44.570 -36.601 2.795 1.00 20.63 10 ASN C CA 1
ATOM 5977 C C . ASN C 1 10 ? 43.651 -37.731 3.272 1.00 19.65 10 ASN C C 1
ATOM 5978 O O . ASN C 1 10 ? 43.391 -37.863 4.466 1.00 19.44 10 ASN C O 1
ATOM 5983 N N . ALA C 1 11 ? 43.168 -38.550 2.336 1.00 18.02 11 ALA C N 1
ATOM 5984 C CA . ALA C 1 11 ? 42.365 -39.725 2.688 1.00 17.11 11 ALA C CA 1
ATOM 5985 C C . ALA C 1 11 ? 43.260 -40.906 3.058 1.00 16.24 11 ALA C C 1
ATOM 5986 O O . ALA C 1 11 ? 44.427 -40.965 2.660 1.00 15.70 11 ALA C O 1
ATOM 5988 N N . GLY C 1 12 ? 42.716 -41.836 3.839 1.00 15.96 12 GLY C N 1
ATOM 5989 C CA . GLY C 1 12 ? 43.450 -43.040 4.216 1.00 15.36 12 GLY C CA 1
ATOM 5990 C C . GLY C 1 12 ? 43.570 -43.222 5.711 1.00 15.69 12 GLY C C 1
ATOM 5991 O O . GLY C 1 12 ? 43.512 -42.255 6.467 1.00 15.73 12 GLY C O 1
ATOM 5992 N N . VAL C 1 13 ? 43.735 -44.469 6.133 1.00 15.48 13 VAL C N 1
ATOM 5993 C CA . VAL C 1 13 ? 43.856 -44.790 7.552 1.00 15.43 13 VAL C CA 1
ATOM 5994 C C . VAL C 1 13 ? 44.740 -46.025 7.708 1.00 16.82 13 VAL C C 1
ATOM 5995 O O . VAL C 1 13 ? 44.641 -46.972 6.909 1.00 16.16 13 VAL C O 1
ATOM 5999 N N . GLN C 1 14 ? 45.621 -45.986 8.709 1.00 17.59 14 GLN C N 1
ATOM 6000 C CA . GLN C 1 14 ? 46.515 -47.096 9.005 1.00 18.93 14 GLN C CA 1
ATOM 6001 C C . GLN C 1 14 ? 46.378 -47.497 10.455 1.00 19.57 14 GLN C C 1
ATOM 6002 O O . GLN C 1 14 ? 46.195 -46.643 11.323 1.00 18.73 14 GLN C O 1
ATOM 6008 N N . VAL C 1 15 ? 46.467 -48.798 10.702 1.00 20.23 15 VAL C N 1
ATOM 6009 C CA . VAL C 1 15 ? 46.595 -49.323 12.047 1.00 21.65 15 VAL C CA 1
ATOM 6010 C C . VAL C 1 15 ? 47.993 -49.903 12.096 1.00 22.07 15 VAL C C 1
ATOM 6011 O O . VAL C 1 15 ? 48.282 -50.916 11.438 1.00 22.06 15 VAL C O 1
ATOM 6015 N N . LYS C 1 16 ? 48.875 -49.232 12.831 1.00 22.65 16 LYS C N 1
ATOM 6016 C CA . LYS C 1 16 ? 50.258 -49.693 12.953 1.00 23.57 16 LYS C CA 1
ATOM 6017 C C . LYS C 1 16 ? 50.939 -49.240 14.235 1.00 23.71 16 LYS C C 1
ATOM 6018 O O . LYS C 1 16 ? 50.369 -48.486 15.028 1.00 23.16 16 LYS C O 1
ATOM 6024 N N . ASP C 1 17 ? 52.170 -49.707 14.425 1.00 24.11 17 ASP C N 1
ATOM 6025 C CA . ASP C 1 17 ? 52.983 -49.279 15.547 1.00 24.78 17 ASP C CA 1
ATOM 6026 C C . ASP C 1 17 ? 53.537 -47.893 15.268 1.00 25.11 17 ASP C C 1
ATOM 6027 O O . ASP C 1 17 ? 54.021 -47.616 14.167 1.00 25.50 17 ASP C O 1
ATOM 6032 N N . VAL C 1 18 ? 53.443 -47.025 16.270 1.00 25.45 18 VAL C N 1
ATOM 6033 C CA . VAL C 1 18 ? 53.971 -45.665 16.191 1.00 25.91 18 VAL C CA 1
ATOM 6034 C C . VAL C 1 18 ? 54.814 -45.350 17.436 1.00 26.37 18 VAL C C 1
ATOM 6035 O O . VAL C 1 18 ? 54.575 -45.903 18.519 1.00 26.60 18 VAL C O 1
ATOM 6039 N N . ASP C 1 19 ? 55.801 -44.470 17.271 1.00 26.71 19 ASP C N 1
ATOM 6040 C CA . ASP C 1 19 ? 56.702 -44.078 18.358 1.00 27.03 19 ASP C CA 1
ATOM 6041 C C . ASP C 1 19 ? 55.929 -43.335 19.459 1.00 26.86 19 ASP C C 1
ATOM 6042 O O . ASP C 1 19 ? 55.337 -42.278 19.215 1.00 26.59 19 ASP C O 1
ATOM 6047 N N . GLU C 1 20 ? 55.941 -43.911 20.661 1.00 26.91 20 GLU C N 1
ATOM 6048 C CA . GLU C 1 20 ? 55.225 -43.358 21.811 1.00 27.12 20 GLU C CA 1
ATOM 6049 C C . GLU C 1 20 ? 55.618 -41.916 22.109 1.00 26.49 20 GLU C C 1
ATOM 6050 O O . GLU C 1 20 ? 54.773 -41.104 22.483 1.00 26.04 20 GLU C O 1
ATOM 6056 N N . LYS C 1 21 ? 56.900 -41.603 21.927 1.00 25.91 21 LYS C N 1
ATOM 6057 C CA . LYS C 1 21 ? 57.430 -40.270 22.233 1.00 25.80 21 LYS C CA 1
ATOM 6058 C C . LYS C 1 21 ? 56.810 -39.182 21.354 1.00 24.93 21 LYS C C 1
ATOM 6059 O O . LYS C 1 21 ? 56.818 -38.003 21.715 1.00 24.86 21 LYS C O 1
ATOM 6065 N N . LYS C 1 22 ? 56.271 -39.593 20.205 1.00 24.19 22 LYS C N 1
ATOM 6066 C CA . LYS C 1 22 ? 55.670 -38.678 19.239 1.00 23.18 22 LYS C CA 1
ATOM 6067 C C . LYS C 1 22 ? 54.199 -38.357 19.511 1.00 22.48 22 LYS C C 1
ATOM 6068 O O . LYS C 1 22 ? 53.612 -37.522 18.818 1.00 22.15 22 LYS C O 1
ATOM 6074 N N . LEU C 1 23 ? 53.616 -39.008 20.514 1.00 20.96 23 LEU C N 1
ATOM 6075 C CA . LEU C 1 23 ? 52.177 -38.892 20.782 1.00 20.13 23 LEU C CA 1
ATOM 6076 C C . LEU C 1 23 ? 51.861 -37.957 21.946 1.00 19.70 23 LEU C C 1
ATOM 6077 O O . LEU C 1 23 ? 52.570 -37.938 22.960 1.00 19.62 23 LEU C O 1
ATOM 6082 N N . ASP C 1 24 ? 50.769 -37.205 21.809 1.00 19.52 24 ASP C N 1
ATOM 6083 C CA . ASP C 1 24 ? 50.419 -36.171 22.779 1.00 19.22 24 ASP C CA 1
ATOM 6084 C C . ASP C 1 24 ? 50.024 -36.746 24.128 1.00 18.87 24 ASP C C 1
ATOM 6085 O O . ASP C 1 24 ? 49.241 -37.698 24.209 1.00 18.45 24 ASP C O 1
ATOM 6090 N N . SER C 1 25 ? 50.585 -36.150 25.173 1.00 18.94 25 SER C N 1
ATOM 6091 C CA . SER C 1 25 ? 50.247 -36.468 26.552 1.00 19.06 25 SER C CA 1
ATOM 6092 C C . SER C 1 25 ? 49.509 -35.262 27.121 1.00 18.48 25 SER C C 1
ATOM 6093 O O . SER C 1 25 ? 49.855 -34.127 26.799 1.00 18.80 25 SER C O 1
ATOM 6096 N N . TYR C 1 26 ? 48.503 -35.514 27.963 1.00 18.12 26 TYR C N 1
ATOM 6097 C CA . TYR C 1 26 ? 47.641 -34.448 28.486 1.00 17.86 26 TYR C CA 1
ATOM 6098 C C . TYR C 1 26 ? 47.688 -34.323 30.006 1.00 17.65 26 TYR C C 1
ATOM 6099 O O . TYR C 1 26 ? 47.070 -33.433 30.586 1.00 17.90 26 TYR C O 1
ATOM 6108 N N . GLY C 1 27 ? 48.420 -35.220 30.651 1.00 17.33 27 GLY C N 1
ATOM 6109 C CA . GLY C 1 27 ? 48.512 -35.198 32.097 1.00 17.56 27 GLY C CA 1
ATOM 6110 C C . GLY C 1 27 ? 49.256 -36.396 32.619 1.00 16.95 27 GLY C C 1
ATOM 6111 O O . GLY C 1 27 ? 50.003 -37.042 31.875 1.00 17.38 27 GLY C O 1
ATOM 6112 N N . LYS C 1 28 ? 49.030 -36.681 33.898 1.00 17.32 28 LYS C N 1
ATOM 6113 C CA . LYS C 1 28 ? 49.842 -37.619 34.665 1.00 17.31 28 LYS C CA 1
ATOM 6114 C C . LYS C 1 28 ? 49.229 -39.013 34.829 1.00 17.14 28 LYS C C 1
ATOM 6115 O O . LYS C 1 28 ? 49.922 -39.948 35.228 1.00 16.97 28 LYS C O 1
ATOM 6121 N N . ILE C 1 29 ? 47.943 -39.158 34.516 1.00 16.82 29 ILE C N 1
ATOM 6122 C CA . ILE C 1 29 ? 47.261 -40.438 34.690 1.00 16.85 29 ILE C CA 1
ATOM 6123 C C . ILE C 1 29 ? 47.376 -41.294 33.437 1.00 16.33 29 ILE C C 1
ATOM 6124 O O . ILE C 1 29 ? 46.968 -40.869 32.345 1.00 16.30 29 ILE C O 1
ATOM 6129 N N . LYS C 1 30 ? 47.905 -42.507 33.599 1.00 15.77 30 LYS C N 1
ATOM 6130 C CA . LYS C 1 30 ? 48.038 -43.428 32.481 1.00 14.89 30 LYS C CA 1
ATOM 6131 C C . LYS C 1 30 ? 46.761 -44.244 32.357 1.00 14.86 30 LYS C C 1
ATOM 6132 O O . LYS C 1 30 ? 46.300 -44.854 33.325 1.00 14.32 30 LYS C O 1
ATOM 6138 N N . ILE C 1 31 ? 46.226 -44.262 31.141 1.00 14.48 31 ILE C N 1
ATOM 6139 C CA . ILE C 1 31 ? 44.946 -44.884 30.836 1.00 14.35 31 ILE C CA 1
ATOM 6140 C C . ILE C 1 31 ? 45.136 -45.869 29.685 1.00 14.24 31 ILE C C 1
ATOM 6141 O O . ILE C 1 31 ? 45.529 -45.462 28.593 1.00 13.09 31 ILE C O 1
ATOM 6146 N N . ARG C 1 32 ? 44.857 -47.148 29.940 1.00 14.37 32 ARG C N 1
ATOM 6147 C CA . ARG C 1 32 ? 44.942 -48.185 28.917 1.00 14.78 32 ARG C CA 1
ATOM 6148 C C . ARG C 1 32 ? 43.605 -48.357 28.206 1.00 14.08 32 ARG C C 1
ATOM 6149 O O . ARG C 1 32 ? 42.604 -48.711 28.824 1.00 13.74 32 ARG C O 1
ATOM 6157 N N . THR C 1 33 ? 43.603 -48.110 26.900 1.00 13.14 33 THR C N 1
ATOM 6158 C CA . THR C 1 33 ? 42.389 -48.153 26.103 1.00 13.75 33 THR C CA 1
ATOM 6159 C C . THR C 1 33 ? 41.778 -49.553 26.090 1.00 13.74 33 THR C C 1
ATOM 6160 O O . THR C 1 33 ? 42.484 -50.554 25.886 1.00 14.12 33 THR C O 1
ATOM 6164 N N . ILE C 1 34 ? 40.474 -49.618 26.347 1.00 13.72 34 ILE C N 1
ATOM 6165 C CA . ILE C 1 34 ? 39.735 -50.872 26.219 1.00 13.88 34 ILE C CA 1
ATOM 6166 C C . ILE C 1 34 ? 38.743 -50.814 25.049 1.00 13.48 34 ILE C C 1
ATOM 6167 O O . ILE C 1 34 ? 38.671 -51.752 24.268 1.00 12.74 34 ILE C O 1
ATOM 6172 N N . TYR C 1 35 ? 37.976 -49.726 24.945 1.00 12.29 35 TYR C N 1
ATOM 6173 C CA . TYR C 1 35 ? 37.065 -49.531 23.796 1.00 13.16 35 TYR C CA 1
ATOM 6174 C C . TYR C 1 35 ? 37.203 -48.167 23.145 1.00 12.65 35 TYR C C 1
ATOM 6175 O O . TYR C 1 35 ? 37.433 -47.174 23.829 1.00 12.34 35 TYR C O 1
ATOM 6184 N N . ASN C 1 36 ? 37.050 -48.131 21.817 1.00 11.77 36 ASN C N 1
ATOM 6185 C CA . ASN C 1 36 ? 36.751 -46.895 21.100 1.00 11.45 36 ASN C CA 1
ATOM 6186 C C . ASN C 1 36 ? 35.398 -47.033 20.411 1.00 11.86 36 ASN C C 1
ATOM 6187 O O . ASN C 1 36 ? 34.903 -48.152 20.186 1.00 11.94 36 ASN C O 1
ATOM 6192 N N . GLY C 1 37 ? 34.811 -45.881 20.107 1.00 10.72 37 GLY C N 1
ATOM 6193 C CA . GLY C 1 37 ? 33.651 -45.789 19.237 1.00 10.63 37 GLY C CA 1
ATOM 6194 C C . GLY C 1 37 ? 34.058 -45.138 17.927 1.00 11.14 37 GLY C C 1
ATOM 6195 O O . GLY C 1 37 ? 35.040 -44.405 17.861 1.00 11.05 37 GLY C O 1
ATOM 6196 N N . ILE C 1 38 ? 33.305 -45.451 16.879 1.00 10.59 38 ILE C N 1
ATOM 6197 C CA . ILE C 1 38 ? 33.480 -44.883 15.553 1.00 10.75 38 ILE C CA 1
ATOM 6198 C C . ILE C 1 38 ? 32.225 -44.092 15.220 1.00 10.48 38 ILE C C 1
ATOM 6199 O O . ILE C 1 38 ? 31.104 -44.566 15.473 1.00 9.77 38 ILE C O 1
ATOM 6204 N N . CYS C 1 39 ? 32.391 -42.890 14.685 1.00 10.42 39 CYS C N 1
ATOM 6205 C CA . CYS C 1 39 ? 31.232 -42.164 14.155 1.00 11.56 39 CYS C CA 1
ATOM 6206 C C . CYS C 1 39 ? 31.501 -41.502 12.819 1.00 11.11 39 CYS C C 1
ATOM 6207 O O . CYS C 1 39 ? 32.593 -41.636 12.262 1.00 10.45 39 CYS C O 1
ATOM 6210 N N . GLY C 1 40 ? 30.498 -40.795 12.313 1.00 11.70 40 GLY C N 1
ATOM 6211 C CA . GLY C 1 40 ? 30.584 -40.113 11.010 1.00 12.26 40 GLY C CA 1
ATOM 6212 C C . GLY C 1 40 ? 31.770 -39.191 10.844 1.00 12.21 40 GLY C C 1
ATOM 6213 O O . GLY C 1 40 ? 32.370 -39.131 9.767 1.00 13.82 40 GLY C O 1
ATOM 6214 N N . ALA C 1 41 ? 32.122 -38.471 11.908 1.00 12.40 41 ALA C N 1
ATOM 6215 C CA . ALA C 1 41 ? 33.293 -37.590 11.877 1.00 12.58 41 ALA C CA 1
ATOM 6216 C C . ALA C 1 41 ? 34.571 -38.376 11.564 1.00 12.79 41 ALA C C 1
ATOM 6217 O O . ALA C 1 41 ? 35.421 -37.907 10.795 1.00 13.35 41 ALA C O 1
ATOM 6219 N N . ASP C 1 42 ? 34.702 -39.563 12.159 1.00 12.00 42 ASP C N 1
ATOM 6220 C CA . ASP C 1 42 ? 35.842 -40.447 11.891 1.00 13.12 42 ASP C CA 1
ATOM 6221 C C . ASP C 1 42 ? 35.840 -40.862 10.419 1.00 13.29 42 ASP C C 1
ATOM 6222 O O . ASP C 1 42 ? 36.879 -40.779 9.747 1.00 13.77 42 ASP C O 1
ATOM 6227 N N . ARG C 1 43 ? 34.678 -41.291 9.922 1.00 13.51 43 ARG 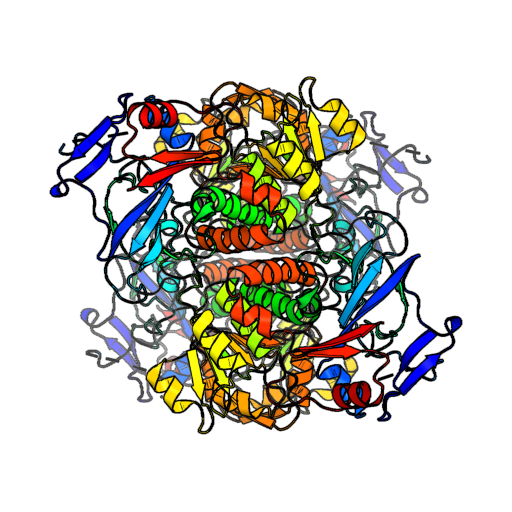C N 1
ATOM 6228 C CA . ARG C 1 43 ? 34.555 -41.736 8.516 1.00 14.33 43 ARG C CA 1
ATOM 6229 C C . ARG C 1 43 ? 34.947 -40.601 7.577 1.00 14.15 43 ARG C C 1
ATOM 6230 O O . ARG C 1 43 ? 35.642 -40.810 6.587 1.00 13.75 43 ARG C O 1
ATOM 6238 N N . GLU C 1 44 ? 34.521 -39.387 7.905 1.00 14.32 44 GLU C N 1
ATOM 6239 C CA . GLU C 1 44 ? 34.857 -38.218 7.087 1.00 14.87 44 GLU C CA 1
ATOM 6240 C C . GLU C 1 44 ? 36.352 -37.977 7.001 1.00 14.52 44 GLU C C 1
ATOM 6241 O O . GLU C 1 44 ? 36.883 -37.746 5.916 1.00 14.21 44 GLU C O 1
ATOM 6247 N N . ILE C 1 45 ? 37.031 -38.033 8.144 1.00 14.78 45 ILE C N 1
ATOM 6248 C CA . ILE C 1 45 ? 38.488 -37.837 8.174 1.00 15.30 45 ILE C CA 1
ATOM 6249 C C . ILE C 1 45 ? 39.195 -38.956 7.398 1.00 15.14 45 ILE C C 1
ATOM 6250 O O . ILE C 1 45 ? 40.092 -38.686 6.597 1.00 15.87 45 ILE C O 1
ATOM 6255 N N . VAL C 1 46 ? 38.757 -40.194 7.609 1.00 15.04 46 VAL C N 1
ATOM 6256 C CA . VAL C 1 46 ? 39.344 -41.353 6.914 1.00 15.26 46 VAL C CA 1
ATOM 6257 C C . VAL C 1 46 ? 39.204 -41.178 5.387 1.00 15.78 46 VAL C C 1
ATOM 6258 O O . VAL C 1 46 ? 40.096 -41.552 4.612 1.00 14.90 46 VAL C O 1
ATOM 6262 N N . ASN C 1 47 ? 38.085 -40.601 4.962 1.00 16.58 47 ASN C N 1
ATOM 6263 C CA . ASN C 1 47 ? 37.821 -40.416 3.540 1.00 17.79 47 ASN C CA 1
ATOM 6264 C C . ASN C 1 47 ? 38.297 -39.065 3.010 1.00 18.87 47 ASN C C 1
ATOM 6265 O O . ASN C 1 47 ? 38.035 -38.714 1.852 1.00 18.57 47 ASN C O 1
ATOM 6270 N N . GLY C 1 48 ? 39.013 -38.326 3.857 1.00 19.98 48 GLY C N 1
ATOM 6271 C CA . GLY C 1 48 ? 39.590 -37.031 3.505 1.00 22.03 48 GLY C CA 1
ATOM 6272 C C . GLY C 1 48 ? 38.589 -35.944 3.144 1.00 23.61 48 GLY C C 1
ATOM 6273 O O . GLY C 1 48 ? 38.837 -35.148 2.230 1.00 23.85 48 GLY C O 1
ATOM 6274 N N . LYS C 1 49 ? 37.477 -35.895 3.880 1.00 25.00 49 LYS C N 1
ATOM 6275 C CA . LYS C 1 49 ? 36.365 -34.973 3.596 1.00 26.86 49 LYS C CA 1
ATOM 6276 C C . LYS C 1 49 ? 36.326 -33.728 4.488 1.00 28.13 49 LYS C C 1
ATOM 6277 O O . LYS C 1 49 ? 35.534 -32.810 4.240 1.00 28.51 49 LYS C O 1
ATOM 6283 N N . LEU C 1 50 ? 37.164 -33.700 5.523 1.00 29.24 50 LEU C N 1
ATOM 6284 C CA . LEU C 1 50 ? 37.225 -32.556 6.444 1.00 30.31 50 LEU C CA 1
ATOM 6285 C C . LEU C 1 50 ? 38.482 -31.707 6.245 1.00 30.48 50 LEU C C 1
ATOM 6286 O O . LEU C 1 50 ? 39.540 -32.208 5.853 1.00 31.24 50 LEU C O 1
ATOM 6291 N N . GLY C 1 58 ? 54.354 -29.697 12.572 1.00 31.35 58 GLY C N 1
ATOM 6292 C CA . GLY C 1 58 ? 55.352 -30.501 13.278 1.00 31.08 58 GLY C CA 1
ATOM 6293 C C . GLY C 1 58 ? 55.013 -31.980 13.372 1.00 30.80 58 GLY C C 1
ATOM 6294 O O . GLY C 1 58 ? 55.878 -32.804 13.691 1.00 31.11 58 GLY C O 1
ATOM 6295 N N . LYS C 1 59 ? 53.752 -32.315 13.102 1.00 30.26 59 LYS C N 1
ATOM 6296 C CA . LYS C 1 59 ? 53.294 -33.703 13.120 1.00 29.50 59 LYS C CA 1
ATOM 6297 C C . LYS C 1 59 ? 53.101 -34.281 11.714 1.00 28.72 59 LYS C C 1
ATOM 6298 O O . LYS C 1 59 ? 52.547 -33.628 10.827 1.00 28.82 59 LYS C O 1
ATOM 6304 N N A ASP C 1 60 ? 53.557 -35.516 11.531 0.50 27.38 60 ASP C N 1
ATOM 6305 C CA A ASP C 1 60 ? 53.368 -36.258 10.281 0.50 26.74 60 ASP C CA 1
ATOM 6306 C C A ASP C 1 60 ? 51.962 -36.848 10.198 0.50 25.64 60 ASP C C 1
ATOM 6307 O O A ASP C 1 60 ? 51.438 -37.087 9.114 0.50 25.37 60 ASP C O 1
ATOM 6316 N N . PHE C 1 61 ? 51.353 -37.065 11.359 1.00 24.03 61 PHE C N 1
ATOM 6317 C CA . PHE C 1 61 ? 50.082 -37.754 11.438 1.00 22.30 61 PHE C CA 1
ATOM 6318 C C . PHE C 1 61 ? 49.278 -37.342 12.660 1.00 20.72 61 PHE C C 1
ATOM 6319 O O . PHE C 1 61 ? 49.765 -36.649 13.555 1.00 20.43 61 PHE C O 1
ATOM 6327 N N . LEU C 1 62 ? 48.036 -37.798 12.681 1.00 18.89 62 LEU C N 1
ATOM 6328 C CA . LEU C 1 62 ? 47.152 -37.584 13.811 1.00 17.37 62 LEU C CA 1
ATOM 6329 C C . LEU C 1 62 ? 46.578 -38.929 14.246 1.00 15.90 62 LEU C C 1
ATOM 6330 O O . LEU C 1 62 ? 46.145 -39.713 13.407 1.00 15.49 62 LEU C O 1
ATOM 6335 N N . VAL C 1 63 ? 46.608 -39.210 15.546 1.00 15.17 63 VAL C N 1
ATOM 6336 C CA . VAL C 1 63 ? 45.880 -40.368 16.061 1.00 13.94 63 VAL C CA 1
ATOM 6337 C C . VAL C 1 63 ? 44.381 -40.085 15.983 1.00 13.67 63 VAL C C 1
ATOM 6338 O O . VAL C 1 63 ? 43.907 -39.057 16.471 1.00 13.14 63 VAL C O 1
ATOM 6342 N N . LEU C 1 64 ? 43.670 -40.988 15.322 1.00 13.02 64 LEU C N 1
ATOM 6343 C CA . LEU C 1 64 ? 42.230 -40.910 15.164 1.00 13.03 64 LEU C CA 1
ATOM 6344 C C . LEU C 1 64 ? 41.480 -41.233 16.467 1.00 12.81 64 LEU C C 1
ATOM 6345 O O . LEU C 1 64 ? 42.007 -41.917 17.356 1.00 12.41 64 LEU C O 1
ATOM 6350 N N . GLY C 1 65 ? 40.258 -40.705 16.570 1.00 12.21 65 GLY C N 1
ATOM 6351 C CA . GLY C 1 65 ? 39.271 -41.202 17.518 1.00 12.95 65 GLY C CA 1
ATOM 6352 C C . GLY C 1 65 ? 39.040 -40.312 18.714 1.00 12.89 65 GLY C C 1
ATOM 6353 O O . GLY C 1 65 ? 39.968 -39.878 19.366 1.00 13.64 65 GLY C O 1
ATOM 6354 N N . HIS C 1 66 ? 37.776 -40.053 19.026 1.00 12.13 66 HIS C N 1
ATOM 6355 C CA . HIS C 1 66 ? 37.460 -39.173 20.143 1.00 11.70 66 HIS C CA 1
ATOM 6356 C C . HIS C 1 66 ? 36.452 -39.801 21.108 1.00 10.78 66 HIS C C 1
ATOM 6357 O O . HIS C 1 66 ? 35.999 -39.115 22.042 1.00 11.18 66 HIS C O 1
ATOM 6364 N N . GLU C 1 67 ? 36.096 -41.068 20.864 1.00 9.67 67 GLU C N 1
ATOM 6365 C CA . GLU C 1 67 ? 35.162 -41.828 21.685 1.00 10.27 67 GLU C CA 1
ATOM 6366 C C . GLU C 1 67 ? 35.966 -42.948 22.346 1.00 10.46 67 GLU C C 1
ATOM 6367 O O . GLU C 1 67 ? 36.471 -43.845 21.641 1.00 11.16 67 GLU C O 1
ATOM 6373 N N . ALA C 1 68 ? 36.128 -42.897 23.671 1.00 10.11 68 ALA C N 1
ATOM 6374 C CA . ALA C 1 68 ? 36.989 -43.872 24.358 1.00 10.24 68 ALA C CA 1
ATOM 6375 C C . ALA C 1 68 ? 36.580 -44.233 25.783 1.00 10.69 68 ALA C C 1
ATOM 6376 O O . ALA C 1 68 ? 36.094 -43.398 26.532 1.00 10.12 68 ALA C O 1
ATOM 6378 N N . ILE C 1 69 ? 36.816 -45.487 26.138 1.00 11.08 69 ILE C N 1
ATOM 6379 C CA . ILE C 1 69 ? 36.767 -45.911 27.520 1.00 11.72 69 ILE C CA 1
ATOM 6380 C C . ILE C 1 69 ? 38.089 -46.600 27.748 1.00 12.11 69 ILE C C 1
ATOM 6381 O O . ILE C 1 69 ? 38.502 -47.432 26.938 1.00 11.96 69 ILE C O 1
ATOM 6386 N N . GLY C 1 70 ? 38.768 -46.222 28.830 1.00 11.96 70 GLY C N 1
ATOM 6387 C CA . GLY C 1 70 ? 40.030 -46.852 29.172 1.00 12.54 70 GLY C CA 1
ATOM 6388 C C . GLY C 1 70 ? 40.069 -47.190 30.643 1.00 13.29 70 GLY C C 1
ATOM 6389 O O . GLY C 1 70 ? 39.180 -46.785 31.403 1.00 13.08 70 GLY C O 1
ATOM 6390 N N . VAL C 1 71 ? 41.100 -47.930 31.038 1.00 13.79 71 VAL C N 1
ATOM 6391 C CA . VAL C 1 71 ? 41.245 -48.378 32.428 1.00 14.51 71 VAL C CA 1
ATOM 6392 C C . VAL C 1 71 ? 42.400 -47.641 33.099 1.00 14.38 71 VAL C C 1
ATOM 6393 O O . VAL C 1 71 ? 43.475 -47.482 32.519 1.00 13.53 71 VAL C O 1
ATOM 6397 N N . VAL C 1 72 ? 42.162 -47.168 34.318 1.00 15.98 72 VAL C N 1
ATOM 6398 C CA . VAL C 1 72 ? 43.186 -46.445 35.075 1.00 17.22 72 VAL C CA 1
ATOM 6399 C C . VAL C 1 72 ? 44.260 -47.422 35.573 1.00 19.13 72 VAL C C 1
ATOM 6400 O O . VAL C 1 72 ? 43.955 -48.367 36.294 1.00 18.97 72 VAL C O 1
ATOM 6404 N N . GLU C 1 73 ? 45.509 -47.165 35.187 1.00 21.12 73 GLU C N 1
ATOM 6405 C CA . GLU C 1 73 ? 46.617 -48.085 35.440 1.00 23.11 73 GLU C CA 1
ATOM 6406 C C . GLU C 1 73 ? 47.084 -48.125 36.897 1.00 24.00 73 GLU C C 1
ATOM 6407 O O . GLU C 1 73 ? 47.527 -49.169 37.377 1.00 24.58 73 GLU C O 1
ATOM 6413 N N . GLU C 1 74 ? 46.994 -46.992 37.587 1.00 25.15 74 GLU C N 1
ATOM 6414 C CA . GLU C 1 74 ? 47.436 -46.878 38.989 1.00 26.59 74 GLU C CA 1
ATOM 6415 C C . GLU C 1 74 ? 46.458 -46.055 39.826 1.00 27.33 74 GLU C C 1
ATOM 6416 O O . GLU C 1 74 ? 45.838 -45.124 39.316 1.00 27.76 74 GLU C O 1
ATOM 6422 N N . SER C 1 75 ? 46.343 -46.380 41.113 1.00 28.50 75 SER C N 1
ATOM 6423 C CA . SER C 1 75 ? 45.459 -45.631 42.005 1.00 29.73 75 SER C CA 1
ATOM 6424 C C . SER C 1 75 ? 45.972 -44.217 42.282 1.00 30.84 75 SER C C 1
ATOM 6425 O O . SER C 1 75 ? 46.864 -44.004 43.117 1.00 31.27 75 SER C O 1
ATOM 6428 N N . TYR C 1 76 ? 45.384 -43.270 41.556 1.00 32.03 76 TYR C N 1
ATOM 6429 C CA . TYR C 1 76 ? 45.722 -41.853 41.607 1.00 33.09 76 TYR C CA 1
ATOM 6430 C C . TYR C 1 76 ? 44.757 -41.091 42.523 1.00 33.32 76 TYR C C 1
ATOM 6431 O O . TYR C 1 76 ? 43.989 -41.698 43.283 1.00 33.67 76 TYR C O 1
ATOM 6440 N N . HIS C 1 77 ? 44.810 -39.760 42.446 1.00 33.39 77 HIS C N 1
ATOM 6441 C CA . HIS C 1 77 ? 43.886 -38.872 43.144 1.00 33.31 77 HIS C CA 1
ATOM 6442 C C . HIS C 1 77 ? 42.458 -39.174 42.695 1.00 32.69 77 HIS C C 1
ATOM 6443 O O . HIS C 1 77 ? 42.107 -38.970 41.531 1.00 32.91 77 HIS C O 1
ATOM 6450 N N . GLY C 1 78 ? 41.653 -39.693 43.619 1.00 31.78 78 GLY C N 1
ATOM 6451 C CA . GLY C 1 78 ? 40.257 -40.022 43.346 1.00 30.55 78 GLY C CA 1
ATOM 6452 C C . GLY C 1 78 ? 39.995 -41.081 42.284 1.00 29.34 78 GLY C C 1
ATOM 6453 O O . GLY C 1 78 ? 38.848 -41.501 42.108 1.00 29.69 78 GLY C O 1
ATOM 6454 N N . PHE C 1 79 ? 41.041 -41.500 41.568 1.00 28.20 79 PHE C N 1
ATOM 6455 C CA . PHE C 1 79 ? 40.930 -42.603 40.610 1.00 26.48 79 PHE C CA 1
ATOM 6456 C C . PHE C 1 79 ? 41.662 -43.837 41.113 1.00 25.78 79 PHE C C 1
ATOM 6457 O O . PHE C 1 79 ? 42.829 -43.761 41.496 1.00 25.98 79 PHE C O 1
ATOM 6465 N N . SER C 1 80 ? 40.964 -44.969 41.126 1.00 24.57 80 SER C N 1
ATOM 6466 C CA . SER C 1 80 ? 41.555 -46.231 41.559 1.00 23.45 80 SER C CA 1
ATOM 6467 C C . SER C 1 80 ? 41.967 -47.098 40.374 1.00 22.59 80 SER C C 1
ATOM 6468 O O . SER C 1 80 ? 41.291 -47.136 39.346 1.00 21.81 80 SER C O 1
ATOM 6471 N N . GLN C 1 81 ? 43.082 -47.802 40.531 1.00 21.49 81 GLN C N 1
ATOM 6472 C CA . GLN C 1 81 ? 43.514 -48.799 39.564 1.00 20.95 81 GLN C CA 1
ATOM 6473 C C . GLN C 1 81 ? 42.338 -49.702 39.231 1.00 20.04 81 GLN C C 1
ATOM 6474 O O . GLN C 1 81 ? 41.659 -50.209 40.140 1.00 20.72 81 GLN C O 1
ATOM 6480 N N . GLY C 1 82 ? 42.086 -49.877 37.934 1.00 18.79 82 GLY C N 1
ATOM 6481 C CA . GLY C 1 82 ? 40.969 -50.696 37.461 1.00 17.59 82 GLY C CA 1
ATOM 6482 C C . GLY C 1 82 ? 39.710 -49.909 37.129 1.00 17.03 82 GLY C C 1
ATOM 6483 O O . GLY C 1 82 ? 38.807 -50.431 36.467 1.00 16.64 82 GLY C O 1
ATOM 6484 N N . ASP C 1 83 ? 39.648 -48.662 37.601 1.00 16.03 83 ASP C N 1
ATOM 6485 C CA . ASP C 1 83 ? 38.519 -47.778 37.281 1.00 15.46 83 ASP C CA 1
ATOM 6486 C C . ASP C 1 83 ? 38.425 -47.539 35.779 1.00 14.26 83 ASP C C 1
ATOM 6487 O O . ASP C 1 83 ? 39.444 -47.461 35.084 1.00 14.72 83 ASP C O 1
ATOM 6492 N N . LEU C 1 84 ? 37.202 -47.459 35.271 1.00 12.87 84 LEU C N 1
ATOM 6493 C CA . LEU C 1 84 ? 37.000 -47.155 33.855 1.00 12.24 84 LEU C CA 1
ATOM 6494 C C . LEU C 1 84 ? 36.714 -45.671 33.737 1.00 11.68 84 LEU C C 1
ATOM 6495 O O . LEU C 1 84 ? 35.962 -45.108 34.543 1.00 11.17 84 LEU C O 1
ATOM 6500 N N . VAL C 1 85 ? 37.320 -45.054 32.735 1.00 10.98 85 VAL C N 1
ATOM 6501 C CA . VAL C 1 85 ? 37.166 -43.630 32.480 1.00 11.09 85 VAL C CA 1
ATOM 6502 C C . VAL C 1 85 ? 36.960 -43.320 31.021 1.00 10.76 85 VAL C C 1
ATOM 6503 O O . VAL C 1 85 ? 37.368 -44.090 30.163 1.00 11.47 85 VAL C O 1
ATOM 6507 N N . MET C 1 86 ? 36.336 -42.175 30.759 1.00 10.11 86 MET C N 1
ATOM 6508 C CA . MET C 1 86 ? 36.142 -41.687 29.394 1.00 9.67 86 MET C CA 1
ATOM 6509 C C . MET C 1 86 ? 36.643 -40.249 29.302 1.00 9.37 86 MET C C 1
ATOM 6510 O O . MET C 1 86 ? 36.291 -39.429 30.155 1.00 10.20 86 MET C O 1
ATOM 6515 N N . PRO C 1 87 ? 37.513 -39.960 28.317 1.00 9.44 87 PRO C N 1
ATOM 6516 C CA . PRO C 1 87 ? 38.000 -38.590 28.174 1.00 8.91 87 PRO C CA 1
ATOM 6517 C C . PRO C 1 87 ? 37.009 -37.672 27.471 1.00 9.06 87 PRO C C 1
ATOM 6518 O O . PRO C 1 87 ? 36.347 -38.078 26.517 1.00 9.28 87 PRO C O 1
ATOM 6522 N N . VAL C 1 88 ? 36.941 -36.438 27.946 1.00 9.03 88 VAL C N 1
ATOM 6523 C CA . VAL C 1 88 ? 36.237 -35.375 27.260 1.00 8.55 88 VAL C CA 1
ATOM 6524 C C . VAL C 1 88 ? 37.070 -34.978 26.038 1.00 8.94 88 VAL C C 1
ATOM 6525 O O . VAL C 1 88 ? 38.302 -34.811 26.113 1.00 8.94 88 VAL C O 1
ATOM 6529 N N . ASN C 1 89 ? 36.407 -34.865 24.890 1.00 9.38 89 ASN C N 1
ATOM 6530 C CA . ASN C 1 89 ? 37.165 -34.769 23.630 1.00 9.25 89 ASN C CA 1
ATOM 6531 C C . ASN C 1 89 ? 37.527 -33.352 23.194 1.00 10.38 89 ASN C C 1
ATOM 6532 O O . ASN C 1 89 ? 38.608 -33.144 22.617 1.00 10.26 89 ASN C O 1
ATOM 6537 N N . ARG C 1 90 ? 36.638 -32.385 23.435 1.00 9.62 90 ARG C N 1
ATOM 6538 C CA . ARG C 1 90 ? 36.961 -30.991 23.127 1.00 10.39 90 ARG C CA 1
ATOM 6539 C C . ARG C 1 90 ? 37.568 -30.342 24.358 1.00 10.60 90 ARG C C 1
ATOM 6540 O O . ARG C 1 90 ? 36.986 -30.386 25.450 1.00 10.75 90 ARG C O 1
ATOM 6548 N N . ARG C 1 91 ? 38.721 -29.714 24.148 1.00 10.80 91 ARG C N 1
ATOM 6549 C CA . ARG C 1 91 ? 39.476 -29.103 25.231 1.00 11.97 91 ARG C CA 1
ATOM 6550 C C . ARG C 1 91 ? 39.694 -27.635 24.885 1.00 12.00 91 ARG C C 1
ATOM 6551 O O . ARG C 1 91 ? 39.837 -27.287 23.715 1.00 12.27 91 ARG C O 1
ATOM 6559 N N . GLY C 1 92 ? 39.757 -26.798 25.911 1.00 11.90 92 GLY C N 1
ATOM 6560 C CA . GLY C 1 92 ? 39.668 -25.345 25.749 1.00 11.40 92 GLY C CA 1
ATOM 6561 C C . GLY C 1 92 ? 40.887 -24.626 25.195 1.00 11.97 92 GLY C C 1
ATOM 6562 O O . GLY C 1 92 ? 41.952 -25.219 25.037 1.00 12.11 92 GLY C O 1
ATOM 6563 N N . CYS C 1 93 ? 40.697 -23.345 24.880 1.00 11.81 93 CYS C N 1
ATOM 6564 C CA . CYS C 1 93 ? 41.771 -22.489 24.355 1.00 12.24 93 CYS C CA 1
ATOM 6565 C C . CYS C 1 93 ? 42.657 -21.897 25.455 1.00 13.11 93 CYS C C 1
ATOM 6566 O O . CYS C 1 93 ? 43.718 -21.350 25.161 1.00 13.90 93 CYS C O 1
ATOM 6569 N N . GLY C 1 94 ? 42.208 -21.946 26.706 1.00 13.59 94 GLY C N 1
ATOM 6570 C CA . GLY C 1 94 ? 43.022 -21.434 27.821 1.00 14.47 94 GLY C CA 1
ATOM 6571 C C . GLY C 1 94 ? 42.994 -19.924 27.992 1.00 14.93 94 GLY C C 1
ATOM 6572 O O . GLY C 1 94 ? 43.639 -19.378 28.916 1.00 16.43 94 GLY C O 1
ATOM 6573 N N A ILE C 1 95 ? 42.236 -19.248 27.128 0.50 14.86 95 ILE C N 1
ATOM 6574 C CA A ILE C 1 95 ? 42.217 -17.780 27.064 0.50 14.84 95 ILE C CA 1
ATOM 6575 C C A ILE C 1 95 ? 40.850 -17.187 27.444 0.50 14.55 95 ILE C C 1
ATOM 6576 O O A ILE C 1 95 ? 40.782 -16.287 28.287 0.50 15.79 95 ILE C O 1
ATOM 6585 N N . CYS C 1 96 ? 39.773 -17.694 26.844 1.00 12.37 96 CYS C N 1
ATOM 6586 C CA . CYS C 1 96 ? 38.450 -17.053 26.981 1.00 10.69 96 CYS C CA 1
ATOM 6587 C C . CYS C 1 96 ? 37.696 -17.501 28.224 1.00 10.10 96 CYS C C 1
ATOM 6588 O O . CYS C 1 96 ? 37.980 -18.579 28.758 1.00 11.09 96 CYS C O 1
ATOM 6591 N N A ARG C 1 97 ? 36.733 -16.691 28.671 0.50 9.81 97 ARG C N 1
ATOM 6592 C CA A ARG C 1 97 ? 36.041 -16.970 29.946 0.50 9.49 97 ARG C CA 1
ATOM 6593 C C A ARG C 1 97 ? 35.151 -18.219 29.908 0.50 9.55 97 ARG C C 1
ATOM 6594 O O A ARG C 1 97 ? 34.951 -18.869 30.939 0.50 10.57 97 ARG C O 1
ATOM 6609 N N . ASN C 1 98 ? 34.651 -18.588 28.734 1.00 9.31 98 ASN C N 1
ATOM 6610 C CA . ASN C 1 98 ? 33.916 -19.848 28.650 1.00 9.37 98 ASN C CA 1
ATOM 6611 C C . ASN C 1 98 ? 34.806 -21.065 28.805 1.00 9.37 98 ASN C C 1
ATOM 6612 O O . ASN C 1 98 ? 34.453 -21.991 29.509 1.00 9.59 98 ASN C O 1
ATOM 6617 N N . CYS C 1 99 ? 35.968 -21.067 28.160 1.00 9.69 99 CYS C N 1
ATOM 6618 C CA . CYS C 1 99 ? 36.930 -22.155 28.390 1.00 9.65 99 CYS C CA 1
ATOM 6619 C C . CYS C 1 99 ? 37.427 -22.215 29.831 1.00 10.17 99 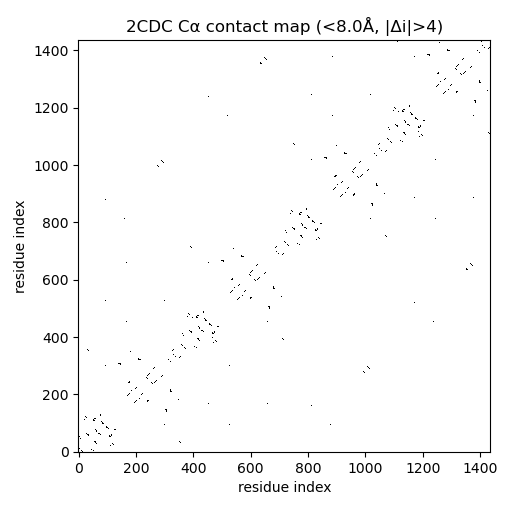CYS C C 1
ATOM 6620 O O . CYS C 1 99 ? 37.623 -23.314 30.376 1.00 10.00 99 CYS C O 1
ATOM 6623 N N . LEU C 1 100 ? 37.591 -21.049 30.456 1.00 10.70 100 LEU C N 1
ATOM 6624 C CA . LEU C 1 100 ? 38.157 -21.001 31.790 1.00 12.10 100 LEU C CA 1
ATOM 6625 C C . LEU C 1 100 ? 37.158 -21.459 32.842 1.00 11.86 100 LEU C C 1
ATOM 6626 O O . LEU C 1 100 ? 37.562 -21.777 33.955 1.00 13.36 100 LEU C O 1
ATOM 6631 N N . VAL C 1 101 ? 35.870 -21.543 32.494 1.00 10.87 101 VAL C N 1
ATOM 6632 C CA . VAL C 1 101 ? 34.892 -22.186 33.412 1.00 10.47 101 VAL C CA 1
ATOM 6633 C C . VAL C 1 101 ? 34.558 -23.624 32.985 1.00 10.24 101 VAL C C 1
ATOM 6634 O O . VAL C 1 101 ? 33.552 -24.196 33.418 1.00 11.49 101 VAL C O 1
ATOM 6638 N N . GLY C 1 102 ? 35.389 -24.189 32.121 1.00 9.78 102 GLY C N 1
ATOM 6639 C CA . GLY C 1 102 ? 35.257 -25.579 31.727 1.00 8.88 102 GLY C CA 1
ATOM 6640 C C . GLY C 1 102 ? 34.269 -25.834 30.610 1.00 9.01 102 GLY C C 1
ATOM 6641 O O . GLY C 1 102 ? 33.800 -26.951 30.437 1.00 9.39 102 GLY C O 1
ATOM 6642 N N . ARG C 1 103 ? 33.988 -24.796 29.824 1.00 8.49 103 ARG C N 1
ATOM 6643 C CA . ARG C 1 103 ? 32.954 -24.894 28.810 1.00 8.03 103 ARG C CA 1
ATOM 6644 C C . ARG C 1 103 ? 33.402 -24.459 27.397 1.00 7.52 103 ARG C C 1
ATOM 6645 O O . ARG C 1 103 ? 32.863 -23.491 26.835 1.00 6.91 103 ARG C O 1
ATOM 6653 N N . PRO C 1 104 ? 34.414 -25.152 26.834 1.00 7.40 104 PRO C N 1
ATOM 6654 C CA . PRO C 1 104 ? 34.864 -24.856 25.494 1.00 7.71 104 PRO C CA 1
ATOM 6655 C C . PRO C 1 104 ? 33.820 -25.141 24.410 1.00 7.92 104 PRO C C 1
ATOM 6656 O O . PRO C 1 104 ? 34.044 -24.777 23.255 1.00 8.05 104 PRO C O 1
ATOM 6660 N N . ASP C 1 105 ? 32.677 -25.742 24.771 1.00 7.00 105 ASP C N 1
ATOM 6661 C CA . ASP C 1 105 ? 31.580 -25.822 23.792 1.00 7.26 105 ASP C CA 1
ATOM 6662 C C . ASP C 1 105 ? 31.138 -24.408 23.336 1.00 7.56 105 ASP C C 1
ATOM 6663 O O . ASP C 1 105 ? 30.573 -24.263 22.242 1.00 8.53 105 ASP C O 1
ATOM 6668 N N . PHE C 1 106 ? 31.411 -23.398 24.166 1.00 7.13 106 PHE C N 1
ATOM 6669 C CA . PHE C 1 106 ? 31.075 -21.993 23.889 1.00 6.70 106 PHE C CA 1
ATOM 6670 C C . PHE C 1 106 ? 32.326 -21.110 23.775 1.00 7.02 106 PHE C C 1
ATOM 6671 O O . PHE C 1 106 ? 32.273 -19.889 24.032 1.00 7.49 106 PHE C O 1
ATOM 6679 N N . CYS C 1 107 ? 33.448 -21.723 23.400 1.00 8.00 107 CYS C N 1
ATOM 6680 C CA . CYS C 1 107 ? 34.691 -20.991 23.212 1.00 9.46 107 CYS C CA 1
ATOM 6681 C C . CYS C 1 107 ? 34.486 -19.753 22.356 1.00 9.55 107 CYS C C 1
ATOM 6682 O O . CYS C 1 107 ? 33.867 -19.833 21.288 1.00 11.42 107 CYS C O 1
ATOM 6685 N N . GLU C 1 108 ? 35.016 -18.620 22.822 1.00 10.44 108 GLU C N 1
ATOM 6686 C CA . GLU C 1 108 ? 34.910 -17.361 22.085 1.00 11.73 108 GLU C CA 1
ATOM 6687 C C . GLU C 1 108 ? 36.030 -17.125 21.065 1.00 12.62 108 GLU C C 1
ATOM 6688 O O . GLU C 1 108 ? 35.909 -16.240 20.230 1.00 13.32 108 GLU C O 1
ATOM 6694 N N . THR C 1 109 ? 37.102 -17.912 21.121 1.00 12.44 109 THR C N 1
ATOM 6695 C CA . THR C 1 109 ? 38.242 -17.663 20.230 1.00 14.17 109 THR C CA 1
ATOM 6696 C C . THR C 1 109 ? 38.293 -18.652 19.069 1.00 14.36 109 THR C C 1
ATOM 6697 O O . THR C 1 109 ? 38.948 -18.395 18.062 1.00 15.77 109 THR C O 1
ATOM 6701 N N . GLY C 1 110 ? 37.630 -19.791 19.225 1.00 14.63 110 GLY C N 1
ATOM 6702 C CA . GLY C 1 110 ? 37.733 -20.881 18.256 1.00 14.90 110 GLY C CA 1
ATOM 6703 C C . GLY C 1 110 ? 39.056 -21.645 18.325 1.00 15.26 110 GLY C C 1
ATOM 6704 O O . GLY C 1 110 ? 39.292 -22.555 17.527 1.00 16.54 110 GLY C O 1
ATOM 6705 N N . GLU C 1 111 ? 39.902 -21.289 19.292 1.00 14.48 111 GLU C N 1
ATOM 6706 C CA . GLU C 1 111 ? 41.246 -21.875 19.430 1.00 15.17 111 GLU C CA 1
ATOM 6707 C C . GLU C 1 111 ? 41.277 -23.142 20.290 1.00 14.24 111 GLU C C 1
ATOM 6708 O O . GLU C 1 111 ? 42.312 -23.480 20.867 1.00 15.29 111 GLU C O 1
ATOM 6714 N N . PHE C 1 112 ? 40.136 -23.820 20.389 1.00 12.51 112 PHE C N 1
ATOM 6715 C CA . PHE C 1 112 ? 40.012 -25.047 21.172 1.00 11.30 112 PHE C CA 1
ATOM 6716 C C . PHE C 1 112 ? 40.585 -26.217 20.386 1.00 11.46 112 PHE C C 1
ATOM 6717 O O . PHE C 1 112 ? 40.891 -26.074 19.194 1.00 12.09 112 PHE C O 1
ATOM 6725 N N . GLY C 1 113 ? 40.774 -27.358 21.044 1.00 11.24 113 GLY C N 1
ATOM 6726 C CA . GLY C 1 113 ? 41.243 -28.564 20.356 1.00 11.60 113 GLY C CA 1
ATOM 6727 C C . GLY C 1 113 ? 40.158 -29.617 20.381 1.00 12.52 113 GLY C C 1
ATOM 6728 O O . GLY C 1 113 ? 39.323 -29.662 21.316 1.00 11.62 113 GLY C O 1
ATOM 6729 N N . GLU C 1 114 ? 40.149 -30.462 19.354 1.00 12.63 114 GLU C N 1
ATOM 6730 C CA . GLU C 1 114 ? 39.238 -31.595 19.314 1.00 13.19 114 GLU C CA 1
ATOM 6731 C C . GLU C 1 114 ? 40.006 -32.898 19.122 1.00 12.96 114 GLU C C 1
ATOM 6732 O O . GLU C 1 114 ? 40.560 -33.164 18.049 1.00 12.50 114 GLU C O 1
ATOM 6738 N N . ALA C 1 115 ? 40.082 -33.690 20.188 1.00 12.57 115 ALA C N 1
ATOM 6739 C CA . ALA C 1 115 ? 40.768 -34.982 20.147 1.00 12.48 115 ALA C CA 1
ATOM 6740 C C . ALA C 1 115 ? 40.443 -35.772 18.880 1.00 12.86 115 ALA C C 1
ATOM 6741 O O . ALA C 1 115 ? 39.274 -35.950 18.513 1.00 12.79 115 ALA C O 1
ATOM 6743 N N . GLY C 1 116 ? 41.485 -36.213 18.173 1.00 13.06 116 GLY C N 1
ATOM 6744 C CA . GLY C 1 116 ? 41.266 -37.082 17.014 1.00 13.55 116 GLY C CA 1
ATOM 6745 C C . GLY C 1 116 ? 40.737 -36.375 15.783 1.00 13.84 116 GLY C C 1
ATOM 6746 O O . GLY C 1 116 ? 40.376 -37.035 14.805 1.00 13.64 116 GLY C O 1
ATOM 6747 N N . ILE C 1 117 ? 40.690 -35.041 15.814 1.00 14.20 117 ILE C N 1
ATOM 6748 C CA . ILE C 1 117 ? 40.108 -34.264 14.729 1.00 16.03 117 ILE C CA 1
ATOM 6749 C C . ILE C 1 117 ? 40.939 -33.028 14.440 1.00 17.01 117 ILE C C 1
ATOM 6750 O O . ILE C 1 117 ? 41.301 -32.774 13.294 1.00 17.54 117 ILE C O 1
ATOM 6755 N N . HIS C 1 118 ? 41.265 -32.275 15.484 1.00 18.30 118 HIS C N 1
ATOM 6756 C CA . HIS C 1 118 ? 41.895 -30.982 15.316 1.00 19.65 118 HIS C CA 1
ATOM 6757 C C . HIS C 1 118 ? 42.867 -30.693 16.461 1.00 19.65 118 HIS C C 1
ATOM 6758 O O . HIS C 1 118 ? 42.476 -30.734 17.614 1.00 19.18 118 HIS C O 1
ATOM 6765 N N . LYS C 1 119 ? 44.140 -30.441 16.136 1.00 19.13 119 LYS C N 1
ATOM 6766 C CA . LYS C 1 119 ? 45.173 -30.011 17.107 1.00 20.03 119 LYS C CA 1
ATOM 6767 C C . LYS C 1 119 ? 45.578 -31.001 18.207 1.00 19.38 119 LYS C C 1
ATOM 6768 O O . LYS C 1 119 ? 46.564 -30.768 18.915 1.00 19.93 119 LYS C O 1
ATOM 6774 N N . MET C 1 120 ? 44.846 -32.103 18.336 1.00 19.09 120 MET C N 1
ATOM 6775 C CA . MET C 1 120 ? 44.995 -33.020 19.462 1.00 19.10 120 MET C CA 1
ATOM 6776 C C . MET C 1 120 ? 44.969 -34.460 18.984 1.00 17.21 120 MET C C 1
ATOM 6777 O O . MET C 1 120 ? 43.998 -34.858 18.347 1.00 16.35 120 MET C O 1
ATOM 6782 N N . ASP C 1 121 ? 45.975 -35.260 19.335 1.00 15.63 121 ASP C N 1
ATOM 6783 C CA . ASP C 1 121 ? 45.880 -36.705 19.095 1.00 14.89 121 ASP C CA 1
ATOM 6784 C C . ASP C 1 121 ? 44.677 -37.330 19.803 1.00 14.36 121 ASP C C 1
ATOM 6785 O O . ASP C 1 121 ? 44.430 -37.067 21.007 1.00 14.33 121 ASP C O 1
ATOM 6790 N N . GLY C 1 122 ? 43.967 -38.183 19.067 1.00 14.11 122 GLY C N 1
ATOM 6791 C CA . GLY C 1 122 ? 42.804 -38.908 19.584 1.00 13.64 122 GLY C CA 1
ATOM 6792 C C . GLY C 1 122 ? 43.144 -40.097 20.463 1.00 13.65 122 GLY C C 1
ATOM 6793 O O . GLY C 1 122 ? 44.249 -40.192 21.028 1.00 13.34 122 GLY C O 1
ATOM 6794 N N . PHE C 1 123 ? 42.191 -41.018 20.581 1.00 12.76 123 PHE C N 1
ATOM 6795 C CA . PHE C 1 123 ? 42.266 -42.051 21.602 1.00 12.50 123 PHE C CA 1
ATOM 6796 C C . PHE C 1 123 ? 42.280 -43.471 21.064 1.00 12.14 123 PHE C C 1
ATOM 6797 O O . PHE C 1 123 ? 42.247 -44.428 21.852 1.00 12.42 123 PHE C O 1
ATOM 6805 N N . MET C 1 124 ? 42.371 -43.612 19.735 1.00 11.58 124 MET C N 1
ATOM 6806 C CA . MET C 1 124 ? 42.563 -44.938 19.136 1.00 11.55 124 MET C CA 1
ATOM 6807 C C . MET C 1 124 ? 44.043 -45.306 19.187 1.00 12.59 124 MET C C 1
ATOM 6808 O O . MET C 1 124 ? 44.729 -45.341 18.171 1.00 12.93 124 MET C O 1
ATOM 6813 N N . ARG C 1 125 ? 44.535 -45.531 20.401 1.00 13.21 125 ARG C N 1
ATOM 6814 C CA . ARG C 1 125 ? 45.931 -45.916 20.635 1.00 14.19 125 ARG C CA 1
ATOM 6815 C C . ARG C 1 125 ? 45.938 -46.726 21.910 1.00 15.20 125 ARG C C 1
ATOM 6816 O O . ARG C 1 125 ? 45.011 -46.611 22.711 1.00 15.15 125 ARG C O 1
ATOM 6824 N N . GLU C 1 126 ? 46.983 -47.524 22.103 1.00 15.43 126 GLU C N 1
ATOM 6825 C CA . GLU C 1 126 ? 47.029 -48.499 23.195 1.00 16.13 126 GLU C CA 1
ATOM 6826 C C . GLU C 1 126 ? 46.812 -47.870 24.558 1.00 15.51 126 GLU C C 1
ATOM 6827 O O . GLU C 1 126 ? 46.087 -48.412 25.387 1.00 15.89 126 GLU C O 1
ATOM 6833 N N A TRP C 1 127 ? 47.462 -46.728 24.786 0.50 15.37 127 TRP C N 1
ATOM 6834 C CA A TRP C 1 127 ? 47.291 -45.977 26.019 0.50 14.85 127 TRP C CA 1
ATOM 6835 C C A TRP C 1 127 ? 47.586 -44.500 25.810 0.50 14.41 127 TRP C C 1
ATOM 6836 O O A TRP C 1 127 ? 48.197 -44.106 24.808 0.50 14.10 127 TRP C O 1
ATOM 6857 N N . TRP C 1 128 ? 47.113 -43.682 26.744 1.00 12.90 128 TRP C N 1
ATOM 6858 C CA . TRP C 1 128 ? 47.476 -42.283 26.765 1.00 12.85 128 TRP C CA 1
ATOM 6859 C C . TRP C 1 128 ? 47.561 -41.760 28.195 1.00 13.18 128 TRP C C 1
ATOM 6860 O O . TRP C 1 128 ? 47.075 -42.389 29.141 1.00 13.51 128 TRP C O 1
ATOM 6871 N N . TYR C 1 129 ? 48.194 -40.606 28.345 1.00 14.23 129 TYR C N 1
ATOM 6872 C CA . TYR C 1 129 ? 48.223 -39.932 29.630 1.00 14.13 129 TYR C CA 1
ATOM 6873 C C . TYR C 1 129 ? 47.234 -38.788 29.633 1.00 14.73 129 TYR C C 1
ATOM 6874 O O . TYR C 1 129 ? 47.167 -38.025 28.669 1.00 14.87 129 TYR C O 1
ATOM 6883 N N . ASP C 1 130 ? 46.468 -38.677 30.715 1.00 14.62 130 ASP C N 1
ATOM 6884 C CA . ASP C 1 130 ? 45.504 -37.598 30.830 1.00 14.23 130 ASP C CA 1
ATOM 6885 C C . ASP C 1 130 ? 45.489 -36.923 32.183 1.00 15.46 130 ASP C C 1
ATOM 6886 O O . ASP C 1 130 ? 46.077 -37.408 33.168 1.00 15.67 130 ASP C O 1
ATOM 6891 N N . ASP C 1 131 ? 44.842 -35.770 32.188 1.00 15.92 131 ASP C N 1
ATOM 6892 C CA . ASP C 1 131 ? 44.620 -34.963 33.366 1.00 16.05 131 ASP C CA 1
ATOM 6893 C C . ASP C 1 131 ? 43.291 -35.429 33.962 1.00 16.57 131 ASP C C 1
ATOM 6894 O O . ASP C 1 131 ? 42.291 -35.514 33.245 1.00 15.56 131 ASP C O 1
ATOM 6899 N N . PRO C 1 132 ? 43.258 -35.717 35.277 1.00 16.73 132 PRO C N 1
ATOM 6900 C CA . PRO C 1 132 ? 42.034 -36.230 35.884 1.00 16.75 132 PRO C CA 1
ATOM 6901 C C . PRO C 1 132 ? 40.813 -35.351 35.654 1.00 16.59 132 PRO C C 1
ATOM 6902 O O . PRO C 1 132 ? 39.689 -35.856 35.681 1.00 17.13 132 PRO C O 1
ATOM 6906 N N . LYS C 1 133 ? 41.030 -34.056 35.428 1.00 16.14 133 LYS C N 1
ATOM 6907 C CA . LYS C 1 133 ? 39.927 -33.120 35.219 1.00 15.20 133 LYS C CA 1
ATOM 6908 C C . LYS C 1 133 ? 39.127 -33.390 33.928 1.00 14.51 133 LYS C C 1
ATOM 6909 O O . LYS C 1 133 ? 37.984 -32.955 33.797 1.00 14.59 133 LYS C O 1
ATOM 6915 N N . TYR C 1 134 ? 39.747 -34.077 32.973 1.00 13.57 134 TYR C N 1
ATOM 6916 C CA . TYR C 1 134 ? 39.115 -34.345 31.680 1.00 13.49 134 TYR C CA 1
ATOM 6917 C C . TYR C 1 134 ? 38.522 -35.746 31.627 1.00 12.79 134 TYR C C 1
ATOM 6918 O O . TYR C 1 134 ? 38.086 -36.200 30.578 1.00 11.99 134 TYR C O 1
ATOM 6927 N N . LEU C 1 135 ? 38.523 -36.434 32.764 1.00 12.12 135 LEU C N 1
ATOM 6928 C CA . LEU C 1 135 ? 38.110 -37.835 32.814 1.00 11.73 135 LEU C CA 1
ATOM 6929 C C . LEU C 1 135 ? 36.759 -37.972 33.490 1.00 11.25 135 LEU C C 1
ATOM 6930 O O . LEU C 1 135 ? 36.515 -37.389 34.545 1.00 11.78 135 LEU C O 1
ATOM 6935 N N . VAL C 1 136 ? 35.885 -38.727 32.840 1.00 11.00 136 VAL C N 1
ATOM 6936 C CA . VAL C 1 136 ? 34.546 -39.016 33.322 1.00 10.97 136 VAL C CA 1
ATOM 6937 C C . VAL C 1 136 ? 34.535 -40.462 33.832 1.00 11.44 136 VAL C C 1
ATOM 6938 O O . VAL C 1 136 ? 35.008 -41.362 33.133 1.00 10.13 136 VAL C O 1
ATOM 6942 N N . LYS C 1 137 ? 34.026 -40.691 35.045 1.00 11.06 137 LYS C N 1
ATOM 6943 C CA . LYS C 1 137 ? 33.972 -42.056 35.586 1.00 11.71 137 LYS C CA 1
ATOM 6944 C C . LYS C 1 137 ? 32.880 -42.854 34.890 1.00 11.46 137 LYS C C 1
ATOM 6945 O O . LYS C 1 137 ? 31.731 -42.391 34.788 1.00 11.39 137 LYS C O 1
ATOM 6951 N N . ILE C 1 138 ? 33.247 -44.022 34.366 1.00 11.56 138 ILE C N 1
ATOM 6952 C CA . ILE C 1 138 ? 32.280 -44.905 33.729 1.00 11.35 138 ILE C CA 1
ATOM 6953 C C . ILE C 1 138 ? 32.039 -46.083 34.659 1.00 11.34 138 ILE C C 1
ATOM 6954 O O . ILE C 1 138 ? 32.951 -46.869 34.893 1.00 11.78 138 ILE C O 1
ATOM 6959 N N . PRO C 1 139 ? 30.824 -46.193 35.231 1.00 11.11 139 PRO C N 1
ATOM 6960 C CA . PRO C 1 139 ? 30.525 -47.338 36.095 1.00 11.54 139 PRO C CA 1
ATOM 6961 C C . PRO C 1 139 ? 30.695 -48.667 35.352 1.00 11.76 139 PRO C C 1
ATOM 6962 O O . PRO C 1 139 ? 30.329 -48.802 34.174 1.00 12.18 139 PRO C O 1
ATOM 6966 N N . LYS C 1 140 ? 31.277 -49.635 36.042 1.00 12.44 140 LYS C N 1
ATOM 6967 C CA . LYS C 1 140 ? 31.456 -50.953 35.462 1.00 13.29 140 LYS C CA 1
ATOM 6968 C C . LYS C 1 140 ? 30.116 -51.576 35.049 1.00 12.83 140 LYS C C 1
ATOM 6969 O O . LYS C 1 140 ? 30.064 -52.390 34.118 1.00 12.98 140 LYS C O 1
ATOM 6975 N N . SER C 1 141 ? 29.041 -51.176 35.735 1.00 12.71 141 SER C N 1
ATOM 6976 C CA . SER C 1 141 ? 27.690 -51.639 35.411 1.00 13.27 141 SER C CA 1
ATOM 6977 C C . SER C 1 141 ? 27.155 -51.197 34.037 1.00 13.38 141 SER C C 1
ATOM 6978 O O . SER C 1 141 ? 26.147 -51.745 33.562 1.00 12.98 141 SER C O 1
ATOM 6981 N N . ILE C 1 142 ? 27.821 -50.221 33.407 1.00 12.43 142 ILE C N 1
ATOM 6982 C CA . ILE C 1 142 ? 27.476 -49.829 32.028 1.00 12.46 142 ILE C CA 1
ATOM 6983 C C . ILE C 1 142 ? 28.642 -49.948 31.054 1.00 12.94 142 ILE C C 1
ATOM 6984 O O . ILE C 1 142 ? 28.680 -49.268 30.036 1.00 12.52 142 ILE C O 1
ATOM 6989 N N . GLU C 1 143 ? 29.591 -50.815 31.367 1.00 12.90 143 GLU C N 1
ATOM 6990 C CA . GLU C 1 143 ? 30.751 -50.985 30.508 1.00 13.85 143 GLU C CA 1
ATOM 6991 C C . GLU C 1 143 ? 30.326 -51.263 29.070 1.00 13.80 143 GLU C C 1
ATOM 6992 O O . GLU C 1 143 ? 30.927 -50.736 28.137 1.00 14.34 143 GLU C O 1
ATOM 6998 N N . ASP C 1 144 ? 29.288 -52.080 28.901 1.00 14.50 144 ASP C N 1
ATOM 6999 C CA . ASP C 1 144 ? 28.882 -52.526 27.564 1.00 14.18 144 ASP C CA 1
ATOM 7000 C C . ASP C 1 144 ? 28.370 -51.433 26.609 1.00 14.21 144 ASP C C 1
ATOM 7001 O O . ASP C 1 144 ? 28.717 -51.442 25.418 1.00 15.18 144 ASP C O 1
ATOM 7006 N N . ILE C 1 145 ? 27.573 -50.502 27.133 1.00 13.19 145 ILE C N 1
ATOM 7007 C CA . ILE C 1 145 ? 27.011 -49.418 26.328 1.00 12.50 145 ILE C CA 1
ATOM 7008 C C . ILE C 1 145 ? 27.599 -48.066 26.703 1.00 11.95 145 ILE C C 1
ATOM 7009 O O . ILE C 1 145 ? 27.229 -47.065 26.122 1.00 11.73 145 ILE C O 1
ATOM 7014 N N . GLY C 1 146 ? 28.524 -48.042 27.657 1.00 11.84 146 GLY C N 1
ATOM 7015 C CA . GLY C 1 146 ? 29.094 -46.780 28.130 1.00 11.22 146 GLY C CA 1
ATOM 7016 C C . GLY C 1 146 ? 29.803 -45.940 27.075 1.00 10.90 146 GLY C C 1
ATOM 7017 O O . GLY C 1 146 ? 29.931 -44.720 27.221 1.00 10.21 146 GLY C O 1
ATOM 7018 N N . ILE C 1 147 ? 30.277 -46.582 26.015 1.00 11.26 147 ILE C N 1
ATOM 7019 C CA . ILE C 1 147 ? 30.940 -45.837 24.945 1.00 11.17 147 ILE C CA 1
ATOM 7020 C C . ILE C 1 147 ? 30.023 -44.765 24.345 1.00 11.16 147 ILE C C 1
ATOM 7021 O O . ILE C 1 147 ? 30.490 -43.775 23.784 1.00 11.23 147 ILE C O 1
ATOM 7026 N N . LEU C 1 148 ? 28.715 -44.986 24.461 1.00 10.16 148 LEU C N 1
ATOM 7027 C CA . LEU C 1 148 ? 27.730 -44.040 23.955 1.00 10.34 148 LEU C CA 1
ATOM 7028 C C . LEU C 1 148 ? 27.659 -42.737 24.746 1.00 9.40 148 LEU C C 1
ATOM 7029 O O . LEU C 1 148 ? 26.994 -41.811 24.316 1.00 8.81 148 LEU C O 1
ATOM 7034 N N . ALA C 1 149 ? 28.353 -42.661 25.886 1.00 9.00 149 ALA C N 1
ATOM 7035 C CA . ALA C 1 149 ? 28.265 -41.461 26.718 1.00 8.70 149 ALA C CA 1
ATOM 7036 C C . ALA C 1 149 ? 28.835 -40.236 25.992 1.00 8.15 149 ALA C C 1
ATOM 7037 O O . ALA C 1 149 ? 28.446 -39.101 26.251 1.00 8.86 149 ALA C O 1
ATOM 7039 N N . GLN C 1 150 ? 29.774 -40.469 25.069 1.00 8.14 150 GLN C N 1
ATOM 7040 C CA . GLN C 1 150 ? 30.387 -39.346 24.370 1.00 8.81 150 GLN C CA 1
ATOM 7041 C C . GLN C 1 150 ? 29.388 -38.771 23.344 1.00 8.65 150 GLN C C 1
ATOM 7042 O O . GLN C 1 150 ? 29.093 -37.573 23.376 1.00 8.01 150 GLN C O 1
ATOM 7048 N N . PRO C 1 151 ? 28.864 -39.610 22.414 1.00 9.91 151 PRO C N 1
ATOM 7049 C CA . PRO C 1 151 ? 27.831 -39.011 21.556 1.00 9.63 151 PRO C CA 1
ATOM 7050 C C . PRO C 1 151 ? 26.589 -38.497 22.292 1.00 9.65 151 PRO C C 1
ATOM 7051 O O . PRO C 1 151 ? 26.003 -37.508 21.884 1.00 10.64 151 PRO C O 1
ATOM 7055 N N . LEU C 1 152 ? 26.173 -39.191 23.344 1.00 8.60 152 LEU C N 1
ATOM 7056 C CA . LEU C 1 152 ? 24.992 -38.777 24.103 1.00 8.62 152 LEU C CA 1
ATOM 7057 C C . LEU C 1 152 ? 25.242 -37.431 24.784 1.00 8.47 152 LEU C C 1
ATOM 7058 O O . LEU C 1 152 ? 24.324 -36.619 24.921 1.00 9.33 152 LEU C O 1
ATOM 7063 N N . ALA C 1 153 ? 26.485 -37.182 25.209 1.00 8.29 153 ALA C N 1
ATOM 7064 C CA . ALA C 1 153 ? 26.854 -35.886 25.794 1.00 7.89 153 ALA C CA 1
ATOM 7065 C C . ALA C 1 153 ? 26.466 -34.683 24.922 1.00 8.15 153 ALA C C 1
ATOM 7066 O O . ALA C 1 153 ? 25.968 -33.644 25.420 1.00 8.25 153 ALA C O 1
ATOM 7068 N N . ASP C 1 154 ? 26.738 -34.796 23.616 1.00 8.11 154 ASP C N 1
ATOM 7069 C CA . ASP C 1 154 ? 26.419 -33.696 22.709 1.00 9.04 154 ASP C CA 1
ATOM 7070 C C . ASP C 1 154 ? 24.910 -33.427 22.744 1.00 9.60 154 ASP C C 1
ATOM 7071 O O . ASP C 1 154 ? 24.457 -32.284 22.679 1.00 10.81 154 ASP C O 1
ATOM 7076 N N . ILE C 1 155 ? 24.147 -34.508 22.829 1.00 9.13 155 ILE C N 1
ATOM 7077 C CA . ILE C 1 155 ? 22.695 -34.443 22.839 1.00 8.93 155 ILE C CA 1
ATOM 7078 C C . ILE C 1 155 ? 22.141 -33.922 24.166 1.00 8.57 155 ILE C C 1
ATOM 7079 O O . ILE C 1 155 ? 21.183 -33.135 24.170 1.00 8.24 155 ILE C O 1
ATOM 7084 N N . GLU C 1 156 ? 22.763 -34.339 25.269 1.00 7.92 156 GLU C N 1
ATOM 7085 C CA . GLU C 1 156 ? 22.416 -33.815 26.584 1.00 7.68 156 GLU C CA 1
ATOM 7086 C C . GLU C 1 156 ? 22.584 -32.294 26.638 1.00 7.87 156 GLU C C 1
ATOM 7087 O O . GLU C 1 156 ? 21.710 -31.593 27.153 1.00 8.45 156 GLU C O 1
ATOM 7093 N N . LYS C 1 157 ? 23.718 -31.808 26.135 1.00 7.82 157 LYS C N 1
ATOM 7094 C CA . LYS C 1 157 ? 23.974 -30.377 26.050 1.00 7.83 157 LYS C CA 1
ATOM 7095 C C . LYS C 1 157 ? 22.893 -29.698 25.220 1.00 7.99 157 LYS C C 1
ATOM 7096 O O . LYS C 1 157 ? 22.379 -28.620 25.564 1.00 8.40 157 LYS C O 1
ATOM 7102 N N . SER C 1 158 ? 22.549 -30.329 24.101 1.00 7.87 158 SER C N 1
ATOM 7103 C CA . SER C 1 158 ? 21.605 -29.737 23.157 1.00 7.90 158 SER C CA 1
ATOM 7104 C C . SER C 1 158 ? 20.204 -29.578 23.743 1.00 7.51 158 SER C C 1
ATOM 7105 O O . SER C 1 158 ? 19.604 -28.509 23.617 1.00 7.02 158 SER C O 1
ATOM 7108 N N . ILE C 1 159 ? 19.682 -30.645 24.347 1.00 8.38 159 ILE C N 1
ATOM 7109 C CA . ILE C 1 159 ? 18.356 -30.589 24.974 1.00 8.13 159 ILE C CA 1
ATOM 7110 C C . ILE C 1 159 ? 18.370 -29.643 26.166 1.00 8.57 159 ILE C C 1
ATOM 7111 O O . ILE C 1 159 ? 17.438 -28.875 26.342 1.00 9.00 159 ILE C O 1
ATOM 7116 N N . GLU C 1 160 ? 19.428 -29.695 26.975 1.00 8.61 160 GLU C N 1
ATOM 7117 C CA . GLU C 1 160 ? 19.620 -28.696 28.048 1.00 8.66 160 GLU C CA 1
ATOM 7118 C C . GLU C 1 160 ? 19.470 -27.255 27.522 1.00 8.20 160 GLU C C 1
ATOM 7119 O O . GLU C 1 160 ? 18.711 -26.454 28.087 1.00 9.32 160 GLU C O 1
ATOM 7125 N N . GLU C 1 161 ? 20.179 -26.952 26.431 1.00 8.59 161 GLU C N 1
ATOM 7126 C CA . GLU C 1 161 ? 20.162 -25.610 25.838 1.00 8.56 161 GLU C CA 1
ATOM 7127 C C . GLU C 1 161 ? 18.779 -25.229 25.322 1.00 8.48 161 GLU C C 1
ATOM 7128 O O . GLU C 1 161 ? 18.320 -24.095 25.538 1.00 8.76 161 GLU C O 1
ATOM 7134 N N . ILE C 1 162 ? 18.111 -26.179 24.665 1.00 7.87 162 ILE C N 1
ATOM 7135 C CA . ILE C 1 162 ? 16.741 -25.923 24.209 1.00 8.32 162 ILE C CA 1
ATOM 7136 C C . ILE C 1 162 ? 15.825 -25.568 25.376 1.00 8.18 162 ILE C C 1
ATOM 7137 O O . ILE C 1 162 ? 15.086 -24.584 25.315 1.00 8.36 162 ILE C O 1
ATOM 7142 N N . LEU C 1 163 ? 15.936 -26.333 26.463 1.00 9.31 163 LEU C N 1
ATOM 7143 C CA . LEU C 1 163 ? 15.073 -26.113 27.633 1.00 10.47 163 LEU C CA 1
ATOM 7144 C C . LEU C 1 163 ? 15.414 -24.787 28.301 1.00 11.33 163 LEU C C 1
ATOM 7145 O O . LEU C 1 163 ? 14.521 -24.075 28.775 1.00 11.91 163 LEU C O 1
ATOM 7150 N N . GLU C 1 164 ? 16.696 -24.440 28.323 1.00 11.56 164 GLU C N 1
ATOM 7151 C CA . GLU C 1 164 ? 17.129 -23.141 28.853 1.00 12.70 164 GLU C CA 1
ATOM 7152 C C . GLU C 1 164 ? 16.557 -21.989 28.041 1.00 11.26 164 GLU C C 1
ATOM 7153 O O . GLU C 1 164 ? 15.976 -21.060 28.610 1.00 11.41 164 GLU C O 1
ATOM 7159 N N . VAL C 1 165 ? 16.718 -22.045 26.718 1.00 10.34 165 VAL C N 1
ATOM 7160 C CA . VAL C 1 165 ? 16.168 -21.039 25.830 1.00 9.34 165 VAL C CA 1
ATOM 7161 C C . VAL C 1 165 ? 14.658 -20.890 26.036 1.00 8.90 165 VAL C C 1
ATOM 7162 O O . VAL C 1 165 ? 14.163 -19.771 26.046 1.00 8.36 165 VAL C O 1
ATOM 7166 N N . GLN C 1 166 ? 13.956 -22.012 26.237 1.00 8.46 166 GLN C N 1
ATOM 7167 C CA . GLN C 1 166 ? 12.491 -21.933 26.337 1.00 8.71 166 GLN C CA 1
ATOM 7168 C C . GLN C 1 166 ? 12.017 -21.346 27.651 1.00 9.13 166 GLN C C 1
ATOM 7169 O O . GLN C 1 166 ? 10.812 -21.112 27.816 1.00 9.85 166 GLN C O 1
ATOM 7175 N N . LYS C 1 167 ? 12.938 -21.056 28.573 1.00 9.99 167 LYS C N 1
ATOM 7176 C CA . LYS C 1 167 ? 12.546 -20.292 29.783 1.00 10.60 167 LYS C CA 1
ATOM 7177 C C . LYS C 1 167 ? 12.105 -18.858 29.429 1.00 10.57 167 LYS C C 1
ATOM 7178 O O . LYS C 1 167 ? 11.498 -18.150 30.236 1.00 11.37 167 LYS C O 1
ATOM 7184 N N . ARG C 1 168 ? 12.384 -18.453 28.194 1.00 8.80 168 ARG C N 1
ATOM 7185 C CA . ARG C 1 168 ? 11.898 -17.176 27.652 1.00 9.20 168 ARG C CA 1
ATOM 7186 C C . ARG C 1 168 ? 10.371 -17.136 27.549 1.00 8.71 168 ARG C C 1
ATOM 7187 O O . ARG C 1 168 ? 9.780 -16.063 27.604 1.00 9.22 168 ARG C O 1
ATOM 7195 N N . VAL C 1 169 ? 9.744 -18.308 27.401 1.00 7.91 169 VAL C N 1
ATOM 7196 C CA . VAL C 1 169 ? 8.283 -18.379 27.289 1.00 8.27 169 VAL C CA 1
ATOM 7197 C C . VAL C 1 169 ? 7.735 -18.328 28.709 1.00 8.22 169 VAL C C 1
ATOM 7198 O O . VAL C 1 169 ? 8.148 -19.128 29.540 1.00 8.81 169 VAL C O 1
ATOM 7202 N N . PRO C 1 170 ? 6.830 -17.374 28.998 1.00 8.36 170 PRO C N 1
ATOM 7203 C CA . PRO C 1 170 ? 6.288 -17.261 30.359 1.00 8.68 170 PRO C CA 1
ATOM 7204 C C . PRO C 1 170 ? 5.775 -18.570 30.963 1.00 8.76 170 PRO C C 1
ATOM 7205 O O . PRO C 1 170 ? 6.107 -18.886 32.116 1.00 8.84 170 PRO C O 1
ATOM 7209 N N . VAL C 1 171 ? 5.011 -19.352 30.199 1.00 8.21 171 VAL C N 1
ATOM 7210 C CA . VAL C 1 171 ? 4.659 -20.720 30.620 1.00 8.41 171 VAL C CA 1
ATOM 7211 C C . VAL C 1 171 ? 4.819 -21.679 29.443 1.00 8.45 171 VAL C C 1
ATOM 7212 O O . VAL C 1 171 ? 4.022 -21.655 28.494 1.00 8.79 171 VAL C O 1
ATOM 7216 N N . TRP C 1 172 ? 5.888 -22.468 29.448 1.00 8.82 172 TRP C N 1
ATOM 7217 C CA . TRP C 1 172 ? 6.041 -23.482 28.404 1.00 8.65 172 TRP C CA 1
ATOM 7218 C C . TRP C 1 172 ? 5.657 -24.869 28.905 1.00 9.45 172 TRP C C 1
ATOM 7219 O O . TRP C 1 172 ? 5.573 -25.825 28.115 1.00 10.18 172 TRP C O 1
ATOM 7230 N N . THR C 1 173 ? 5.411 -24.990 30.206 1.00 9.07 173 THR C N 1
ATOM 7231 C CA . THR C 1 173 ? 4.945 -26.244 30.773 1.00 10.18 173 THR C CA 1
ATOM 7232 C C . THR C 1 173 ? 3.477 -26.464 30.397 1.00 10.53 173 THR C C 1
ATOM 7233 O O . THR C 1 173 ? 2.833 -25.604 29.781 1.00 11.05 173 THR C O 1
ATOM 7237 N N . CYS C 1 174 ? 2.960 -27.630 30.760 1.00 9.89 174 CYS C N 1
ATOM 7238 C CA . CYS C 1 174 ? 1.645 -28.081 30.348 1.00 10.65 174 CYS C CA 1
ATOM 7239 C C . CYS C 1 174 ? 0.649 -27.973 31.512 1.00 10.23 174 CYS C C 1
ATOM 7240 O O . CYS C 1 174 ? 1.012 -27.574 32.622 1.00 10.93 174 CYS C O 1
ATOM 7243 N N . ASP C 1 175 ? -0.606 -28.327 31.258 1.00 10.86 175 ASP C N 1
ATOM 7244 C CA . ASP C 1 175 ? -1.639 -28.257 32.297 1.00 11.21 175 ASP C CA 1
ATOM 7245 C C . ASP C 1 175 ? -1.270 -29.036 33.567 1.00 10.81 175 ASP C C 1
ATOM 7246 O O . ASP C 1 175 ? -1.730 -28.686 34.662 1.00 11.43 175 ASP C O 1
ATOM 7251 N N . ASP C 1 176 ? -0.449 -30.074 33.409 1.00 9.49 176 ASP C N 1
ATOM 7252 C CA . ASP C 1 176 ? -0.004 -30.912 34.528 1.00 8.76 176 ASP C CA 1
ATOM 7253 C C . ASP C 1 176 ? 1.398 -30.590 35.090 1.00 8.29 176 ASP C C 1
ATOM 7254 O O . ASP C 1 176 ? 1.948 -31.390 35.866 1.00 8.16 176 ASP C O 1
ATOM 7259 N N . GLY C 1 177 ? 1.972 -29.448 34.681 1.00 7.70 177 GLY C N 1
ATOM 7260 C CA . GLY C 1 177 ? 3.249 -28.957 35.192 1.00 7.33 177 GLY C CA 1
ATOM 7261 C C . GLY C 1 177 ? 4.453 -29.629 34.556 1.00 7.40 177 GLY C C 1
ATOM 7262 O O . GLY C 1 177 ? 5.599 -29.288 34.870 1.00 8.03 177 GLY C O 1
ATOM 7263 N N . THR C 1 178 ? 4.195 -30.567 33.652 1.00 7.17 178 THR C N 1
ATOM 7264 C CA . THR C 1 178 ? 5.241 -31.264 32.899 1.00 7.30 178 THR C CA 1
ATOM 7265 C C . THR C 1 178 ? 5.413 -30.713 31.473 1.00 7.41 178 THR C C 1
ATOM 7266 O O . THR C 1 178 ? 4.732 -29.764 31.060 1.00 9.33 178 THR C O 1
ATOM 7270 N N . LEU C 1 179 ? 6.313 -31.335 30.723 1.00 8.20 179 LEU C N 1
ATOM 7271 C CA . LEU C 1 179 ? 6.442 -31.040 29.289 1.00 7.44 179 LEU C CA 1
ATOM 7272 C C . LEU C 1 179 ? 5.811 -32.133 28.418 1.00 7.93 179 LEU C C 1
ATOM 7273 O O . LEU C 1 179 ? 6.113 -32.236 27.221 1.00 7.77 179 LEU C O 1
ATOM 7278 N N . ASN C 1 180 ? 4.955 -32.962 29.018 1.00 7.75 180 ASN C N 1
ATOM 7279 C CA . ASN C 1 180 ? 4.445 -34.151 28.343 1.00 8.51 180 ASN C CA 1
ATOM 7280 C C . ASN C 1 180 ? 3.604 -33.801 27.122 1.00 8.99 180 ASN C C 1
ATOM 7281 O O . ASN C 1 180 ? 3.507 -34.606 26.192 1.00 10.35 180 ASN C O 1
ATOM 7286 N N . CYS C 1 181 ? 3.016 -32.606 27.137 1.00 9.30 181 CYS C N 1
ATOM 7287 C CA . CYS C 1 181 ? 2.181 -32.116 26.043 1.00 10.11 181 CYS C CA 1
ATOM 7288 C C . CYS C 1 181 ? 2.985 -31.575 24.872 1.00 10.08 181 CYS C C 1
ATOM 7289 O O . CYS C 1 181 ? 2.404 -31.279 23.809 1.00 10.40 181 CYS C O 1
ATOM 7292 N N . ARG C 1 182 ? 4.280 -31.390 25.082 1.00 8.74 182 ARG C N 1
ATOM 7293 C CA . ARG C 1 182 ? 5.139 -30.816 24.041 1.00 9.42 182 ARG C CA 1
ATOM 7294 C C . ARG C 1 182 ? 5.534 -31.903 23.054 1.00 9.23 182 ARG C C 1
ATOM 7295 O O . ARG C 1 182 ? 5.824 -33.022 23.451 1.00 9.75 182 ARG C O 1
ATOM 7303 N N . LYS C 1 183 ? 5.521 -31.555 21.770 1.00 9.79 183 LYS C N 1
ATOM 7304 C CA . LYS C 1 183 ? 5.785 -32.510 20.684 1.00 9.09 183 LYS C CA 1
ATOM 7305 C C . LYS C 1 183 ? 7.105 -32.169 20.011 1.00 7.90 183 LYS C C 1
ATOM 7306 O O . LYS C 1 183 ? 7.329 -31.006 19.688 1.00 8.98 183 LYS C O 1
ATOM 7312 N N . VAL C 1 184 ? 7.936 -33.188 19.774 1.00 6.41 184 VAL C N 1
ATOM 7313 C CA . VAL C 1 184 ? 9.242 -33.045 19.112 1.00 7.25 184 VAL C CA 1
ATOM 7314 C C . VAL C 1 184 ? 9.217 -33.843 17.820 1.00 6.92 184 VAL C C 1
ATOM 7315 O O . VAL C 1 184 ? 8.785 -34.989 17.822 1.00 7.36 184 VAL C O 1
ATOM 7319 N N . LEU C 1 185 ? 9.659 -33.227 16.730 1.00 6.67 185 LEU C N 1
ATOM 7320 C CA . LEU C 1 185 ? 9.903 -33.952 15.477 1.00 6.96 185 LEU C CA 1
ATOM 7321 C C . LEU C 1 185 ? 11.396 -34.108 15.328 1.00 7.03 185 LEU C C 1
ATOM 7322 O O . LEU C 1 185 ? 12.102 -33.108 15.240 1.00 8.54 185 LEU C O 1
ATOM 7327 N N . VAL C 1 186 ? 11.865 -35.355 15.335 1.00 7.89 186 VAL C N 1
ATOM 7328 C CA . VAL C 1 186 ? 13.292 -35.659 15.135 1.00 8.00 186 VAL C CA 1
ATOM 7329 C C . VAL C 1 186 ? 13.456 -36.107 13.693 1.00 8.97 186 VAL C C 1
ATOM 7330 O O . VAL C 1 186 ? 12.976 -37.187 13.323 1.00 8.45 186 VAL C O 1
ATOM 7334 N N . VAL C 1 187 ? 14.137 -35.281 12.896 1.00 9.23 187 VAL C N 1
ATOM 7335 C CA . VAL C 1 187 ? 14.347 -35.572 11.479 1.00 10.17 187 VAL C CA 1
ATOM 7336 C C . VAL C 1 187 ? 15.690 -36.279 11.300 1.00 10.47 187 VAL C C 1
ATOM 7337 O O . VAL C 1 187 ? 16.754 -35.734 11.594 1.00 10.17 187 VAL C O 1
ATOM 7341 N N A GLY C 1 188 ? 15.638 -37.485 10.769 0.50 11.25 188 GLY C N 1
ATOM 7342 N N B GLY C 1 188 ? 15.613 -37.551 10.921 0.50 9.87 188 GLY C N 1
ATOM 7343 C CA A GLY C 1 188 ? 16.844 -38.265 10.628 0.50 12.36 188 GLY C CA 1
ATOM 7344 C CA B GLY C 1 188 ? 16.785 -38.426 10.881 0.50 9.49 188 GLY C CA 1
ATOM 7345 C C A GLY C 1 188 ? 16.911 -39.183 11.815 0.50 13.18 188 GLY C C 1
ATOM 7346 C C B GLY C 1 188 ? 16.787 -39.456 11.996 0.50 9.67 188 GLY C C 1
ATOM 7347 O O A GLY C 1 188 ? 16.893 -38.755 12.979 0.50 13.22 188 GLY C O 1
ATOM 7348 O O B GLY C 1 188 ? 16.353 -39.177 13.128 0.50 9.14 188 GLY C O 1
ATOM 7349 N N A THR C 1 189 ? 16.954 -40.463 11.490 0.50 13.42 189 THR C N 1
ATOM 7350 N N B THR C 1 189 ? 17.304 -40.640 11.686 0.50 8.98 189 THR C N 1
ATOM 7351 C CA A THR C 1 189 ? 16.984 -41.538 12.451 0.50 14.03 189 THR C CA 1
ATOM 7352 C CA B THR C 1 189 ? 17.171 -41.775 12.607 0.50 9.66 189 THR C CA 1
ATOM 7353 C C A THR C 1 189 ? 18.442 -42.616 12.688 0.80 9.58 189 THR C C 1
ATOM 7354 C C B THR C 1 189 ? 18.501 -41.918 12.525 0.20 13.99 189 THR C C 1
ATOM 7355 O O A THR C 1 189 ? 18.397 -43.821 12.943 0.80 10.56 189 THR C O 1
ATOM 7356 O O B THR C 1 189 ? 19.292 -41.328 11.799 0.20 14.34 189 THR C O 1
ATOM 7363 N N A GLY C 1 190 ? 19.553 -41.937 12.450 0.80 9.76 190 GLY C N 1
ATOM 7364 N N B GLY C 1 190 ? 18.938 -42.838 13.392 0.20 13.93 190 GLY C N 1
ATOM 7365 C CA A GLY C 1 190 ? 20.848 -42.509 12.671 0.80 9.15 190 GLY C CA 1
ATOM 7366 C CA B GLY C 1 190 ? 20.398 -43.187 13.481 0.20 13.52 190 GLY C CA 1
ATOM 7367 C C A GLY C 1 190 ? 21.048 -42.573 14.170 0.80 10.05 190 GLY C C 1
ATOM 7368 C C B GLY C 1 190 ? 21.081 -42.828 14.806 0.20 13.08 190 GLY C C 1
ATOM 7369 O O A GLY C 1 190 ? 20.098 -42.413 14.957 0.80 9.50 190 GLY C O 1
ATOM 7370 O O B GLY C 1 190 ? 20.429 -42.256 15.670 0.20 12.98 190 GLY C O 1
ATOM 7371 N N A PRO C 1 191 ? 22.403 -43.117 14.979 0.50 12.64 191 PRO C N 1
ATOM 7372 N N B PRO C 1 191 ? 22.299 -42.815 14.605 0.50 9.24 191 PRO C N 1
ATOM 7373 C CA A PRO C 1 191 ? 22.858 -42.874 16.347 0.50 12.44 191 PRO C CA 1
ATOM 7374 C CA B PRO C 1 191 ? 22.521 -42.902 16.046 0.50 9.83 191 PRO C CA 1
ATOM 7375 C C A PRO C 1 191 ? 22.335 -41.558 16.934 0.50 11.72 191 PRO C C 1
ATOM 7376 C C B PRO C 1 191 ? 22.055 -41.624 16.751 0.50 9.79 191 PRO C C 1
ATOM 7377 O O A PRO C 1 191 ? 21.908 -41.541 18.090 0.50 12.03 191 PRO C O 1
ATOM 7378 O O B PRO C 1 191 ? 21.411 -41.701 17.793 0.50 10.38 191 PRO C O 1
ATOM 7385 N N . ILE C 1 192 ? 22.357 -40.472 16.161 1.00 10.56 192 ILE C N 1
ATOM 7386 C CA . ILE C 1 192 ? 21.977 -39.153 16.720 1.00 10.07 192 ILE C CA 1
ATOM 7387 C C . ILE C 1 192 ? 20.461 -39.036 16.883 1.00 9.66 192 ILE C C 1
ATOM 7388 O O . ILE C 1 192 ? 19.973 -38.754 17.971 1.00 9.94 192 ILE C O 1
ATOM 7393 N N . GLY C 1 193 ? 19.712 -39.285 15.810 1.00 8.75 193 GLY C N 1
ATOM 7394 C CA . GLY C 1 193 ? 18.252 -39.254 15.888 1.00 9.56 193 GLY C CA 1
ATOM 7395 C C . GLY C 1 193 ? 17.662 -40.195 16.936 1.00 9.42 193 GLY C C 1
ATOM 7396 O O . GLY C 1 193 ? 16.741 -39.814 17.683 1.00 9.95 193 GLY C O 1
ATOM 7397 N N . VAL C 1 194 ? 18.206 -41.409 17.006 1.00 9.41 194 VAL C N 1
ATOM 7398 C CA . VAL C 1 194 ? 17.812 -42.399 18.014 1.00 9.24 194 VAL C CA 1
ATOM 7399 C C . VAL C 1 194 ? 18.114 -41.890 19.438 1.00 9.29 194 VAL C C 1
ATOM 7400 O O . VAL C 1 194 ? 17.250 -41.949 20.324 1.00 9.66 194 VAL C O 1
ATOM 7404 N N . LEU C 1 195 ? 19.311 -41.349 19.645 1.00 8.93 195 LEU C N 1
ATOM 7405 C CA . LEU C 1 195 ? 19.668 -40.785 20.947 1.00 9.22 195 LEU C CA 1
ATOM 7406 C C . LEU C 1 195 ? 18.794 -39.591 21.355 1.00 9.21 195 LEU C C 1
ATOM 7407 O O . LEU C 1 195 ? 18.360 -39.515 22.511 1.00 9.87 195 LEU C O 1
ATOM 7412 N N . PHE C 1 196 ? 18.546 -38.662 20.428 1.00 8.93 196 PHE C N 1
ATOM 7413 C CA . PHE C 1 196 ? 17.584 -37.586 20.681 1.00 8.58 196 PHE C CA 1
ATOM 7414 C C . PHE C 1 196 ? 16.230 -38.165 21.103 1.00 8.33 196 PHE C C 1
ATOM 7415 O O . PHE C 1 196 ? 15.614 -37.684 22.051 1.00 8.75 196 PHE C O 1
ATOM 7423 N N . THR C 1 197 ? 15.770 -39.179 20.367 1.00 8.91 197 THR C N 1
ATOM 7424 C CA . THR C 1 197 ? 14.454 -39.758 20.643 1.00 8.19 197 THR C CA 1
ATOM 7425 C C . THR C 1 197 ? 14.415 -40.351 22.061 1.00 8.31 197 THR C C 1
ATOM 7426 O O . THR C 1 197 ? 13.483 -40.093 22.840 1.00 8.88 197 THR C O 1
ATOM 7430 N N . LEU C 1 198 ? 15.410 -41.158 22.381 1.00 7.43 198 LEU C N 1
ATOM 7431 C CA . LEU C 1 198 ? 15.446 -41.794 23.687 1.00 8.68 198 LEU C CA 1
ATOM 7432 C C . LEU C 1 198 ? 15.469 -40.763 24.830 1.00 7.81 198 LEU C C 1
ATOM 7433 O O . LEU C 1 198 ? 14.760 -40.898 25.848 1.00 7.91 198 LEU C O 1
ATOM 7438 N N . LEU C 1 199 ? 16.304 -39.743 24.684 1.00 7.90 199 LEU C N 1
ATOM 7439 C CA . LEU C 1 199 ? 16.419 -38.723 25.731 1.00 7.76 199 LEU C CA 1
ATOM 7440 C C . LEU C 1 199 ? 15.129 -37.872 25.887 1.00 7.99 199 LEU C C 1
ATOM 7441 O O . LEU C 1 199 ? 14.654 -37.653 27.009 1.00 9.01 199 LEU C O 1
ATOM 7446 N N . PHE C 1 200 ? 14.554 -37.406 24.776 1.00 7.80 200 PHE C N 1
ATOM 7447 C CA . PHE C 1 200 ? 13.311 -36.631 24.879 1.00 7.75 200 PHE C CA 1
ATOM 7448 C C . PHE C 1 200 ? 12.191 -37.469 25.490 1.00 8.03 200 PHE C C 1
ATOM 7449 O O . PHE C 1 200 ? 11.369 -36.984 26.266 1.00 7.98 200 PHE C O 1
ATOM 7457 N N . ARG C 1 201 ? 12.143 -38.751 25.145 1.00 7.54 201 ARG C N 1
ATOM 7458 C CA . ARG C 1 201 ? 11.113 -39.615 25.753 1.00 8.46 201 ARG C CA 1
ATOM 7459 C C . ARG C 1 201 ? 11.396 -39.812 27.250 1.00 8.45 201 ARG C C 1
ATOM 7460 O O . ARG C 1 201 ? 10.474 -39.847 28.084 1.00 8.75 201 ARG C O 1
ATOM 7468 N N . THR C 1 202 ? 12.680 -39.893 27.602 1.00 8.80 202 THR C N 1
ATOM 7469 C CA . THR C 1 202 ? 13.066 -39.964 29.016 1.00 8.88 202 THR C CA 1
ATOM 7470 C C . THR C 1 202 ? 12.564 -38.728 29.757 1.00 8.87 202 THR C C 1
ATOM 7471 O O . THR C 1 202 ? 12.115 -38.818 30.928 1.00 9.81 202 THR C O 1
ATOM 7475 N N . TYR C 1 203 ? 12.638 -37.573 29.091 1.00 9.39 203 TYR C N 1
ATOM 7476 C CA . TYR C 1 203 ? 12.148 -36.333 29.676 1.00 9.60 203 TYR C CA 1
ATOM 7477 C C . TYR C 1 203 ? 10.621 -36.230 29.593 1.00 8.23 203 TYR C C 1
ATOM 7478 O O . TYR C 1 203 ? 10.037 -35.325 30.210 1.00 9.09 203 TYR C O 1
ATOM 7487 N N . GLY C 1 204 ? 9.989 -37.130 28.831 1.00 8.09 204 GLY C N 1
ATOM 7488 C CA . GLY C 1 204 ? 8.545 -37.229 28.791 1.00 7.26 204 GLY C CA 1
ATOM 7489 C C . GLY C 1 204 ? 7.843 -36.526 27.637 1.00 6.67 204 GLY C C 1
ATOM 7490 O O . GLY C 1 204 ? 6.625 -36.588 27.537 1.00 7.44 204 GLY C O 1
ATOM 7491 N N . LEU C 1 205 ? 8.600 -35.822 26.796 1.00 7.84 205 LEU C N 1
ATOM 7492 C CA . LEU C 1 205 ? 8.023 -35.157 25.626 1.00 8.02 205 LEU C CA 1
ATOM 7493 C C . LEU C 1 205 ? 7.541 -36.200 24.601 1.00 9.16 205 LEU C C 1
ATOM 7494 O O . LEU C 1 205 ? 8.096 -37.294 24.509 1.00 9.28 205 LEU C O 1
ATOM 7499 N N . GLU C 1 206 ? 6.520 -35.847 23.824 1.00 9.51 206 GLU C N 1
ATOM 7500 C CA . GLU C 1 206 ? 6.072 -36.693 22.726 1.00 10.99 206 GLU C CA 1
ATOM 7501 C C . GLU C 1 206 ? 7.057 -36.578 21.580 1.00 10.24 206 GLU C C 1
ATOM 7502 O O . GLU C 1 206 ? 7.542 -35.479 21.284 1.00 10.53 206 GLU C O 1
ATOM 7508 N N . VAL C 1 207 ? 7.367 -37.706 20.938 1.00 9.44 207 VAL C N 1
ATOM 7509 C CA . VAL C 1 207 ? 8.336 -37.685 19.832 1.00 9.42 207 VAL C CA 1
ATOM 7510 C C . VAL C 1 207 ? 7.776 -38.344 18.570 1.00 9.34 207 VAL C C 1
ATOM 7511 O O . VAL C 1 207 ? 7.172 -39.420 18.648 1.00 9.55 207 VAL C O 1
ATOM 7515 N N . TRP C 1 208 ? 8.003 -37.697 17.423 1.00 9.39 208 TRP C N 1
ATOM 7516 C CA . TRP C 1 208 ? 7.839 -38.318 16.113 1.00 9.69 208 TRP C CA 1
ATOM 7517 C C . TRP C 1 208 ? 9.220 -38.361 15.475 1.00 10.33 208 TRP C C 1
ATOM 7518 O O . TRP C 1 208 ? 9.878 -37.316 15.368 1.00 9.97 208 TRP C O 1
ATOM 7529 N N A MET C 1 209 ? 9.660 -39.559 15.083 0.50 10.45 209 MET C N 1
ATOM 7530 C CA A MET C 1 209 ? 10.874 -39.722 14.278 0.50 11.62 209 MET C CA 1
ATOM 7531 C C A MET C 1 209 ? 10.424 -39.662 12.826 0.50 11.09 209 MET C C 1
ATOM 7532 O O A MET C 1 209 ? 9.327 -40.133 12.503 0.50 12.35 209 MET C O 1
ATOM 7539 N N . ALA C 1 210 ? 11.266 -39.119 11.953 1.00 10.48 210 ALA C N 1
ATOM 7540 C CA . ALA C 1 210 ? 10.940 -39.036 10.512 1.00 10.31 210 ALA C CA 1
ATOM 7541 C C . ALA C 1 210 ? 12.140 -39.409 9.662 1.00 10.22 210 ALA C C 1
ATOM 7542 O O . ALA C 1 210 ? 13.250 -38.943 9.906 1.00 10.56 210 ALA C O 1
ATOM 7544 N N . ASN C 1 211 ? 11.901 -40.243 8.647 1.00 10.66 211 ASN C N 1
ATOM 7545 C CA . ASN C 1 211 ? 12.915 -40.577 7.651 1.00 11.11 211 ASN C CA 1
ATOM 7546 C C . ASN C 1 211 ? 12.195 -40.924 6.346 1.00 12.00 211 ASN C C 1
ATOM 7547 O O . ASN C 1 211 ? 11.009 -41.237 6.357 1.00 11.82 211 ASN C O 1
ATOM 7552 N N . ARG C 1 212 ? 12.925 -40.859 5.237 1.00 12.41 212 ARG C N 1
ATOM 7553 C CA . ARG C 1 212 ? 12.322 -41.011 3.907 1.00 14.32 212 ARG C CA 1
ATOM 7554 C C . ARG C 1 212 ? 12.280 -42.484 3.495 1.00 14.09 212 ARG C C 1
ATOM 7555 O O . ARG C 1 212 ? 12.768 -42.874 2.407 1.00 14.03 212 ARG C O 1
ATOM 7563 N N . ARG C 1 213 ? 11.664 -43.286 4.369 1.00 14.08 213 ARG C N 1
ATOM 7564 C CA . ARG C 1 213 ? 11.595 -44.748 4.269 1.00 14.10 213 ARG C CA 1
ATOM 7565 C C . ARG C 1 213 ? 10.810 -45.300 5.465 1.00 14.40 213 ARG C C 1
ATOM 7566 O O . ARG C 1 213 ? 10.435 -44.542 6.375 1.00 14.22 213 ARG C O 1
ATOM 7574 N N . GLU C 1 214 ? 10.555 -46.610 5.464 1.00 14.61 214 GLU C N 1
ATOM 7575 C CA . GLU C 1 214 ? 9.960 -47.266 6.623 1.00 15.51 214 GLU C CA 1
ATOM 7576 C C . GLU C 1 214 ? 11.064 -47.592 7.653 1.00 15.76 214 GLU C C 1
ATOM 7577 O O . GLU C 1 214 ? 12.254 -47.542 7.324 1.00 15.56 214 GLU C O 1
ATOM 7583 N N . PRO C 1 215 ? 10.686 -47.875 8.914 1.00 16.51 215 PRO C N 1
ATOM 7584 C CA . PRO C 1 215 ? 11.738 -48.087 9.920 1.00 17.18 215 PRO C CA 1
ATOM 7585 C C . PRO C 1 215 ? 12.558 -49.376 9.739 1.00 18.16 215 PRO C C 1
ATOM 7586 O O . PRO C 1 215 ? 12.091 -50.326 9.107 1.00 18.52 215 PRO C O 1
ATOM 7590 N N . THR C 1 216 ? 13.775 -49.390 10.283 1.00 18.37 216 THR C N 1
ATOM 7591 C CA . THR C 1 216 ? 14.562 -50.623 10.429 1.00 19.17 216 THR C CA 1
ATOM 7592 C C . THR C 1 216 ? 14.101 -51.378 11.673 1.00 19.30 216 THR C C 1
ATOM 7593 O O . THR C 1 216 ? 13.259 -50.884 12.419 1.00 18.84 216 THR C O 1
ATOM 7597 N N . GLU C 1 217 ? 14.638 -52.582 11.883 1.00 19.88 217 GLU C N 1
ATOM 7598 C CA . GLU C 1 217 ? 14.271 -53.401 13.039 1.00 20.76 217 GLU C CA 1
ATOM 7599 C C . GLU C 1 217 ? 14.639 -52.708 14.350 1.00 20.11 217 GLU C C 1
ATOM 7600 O O . GLU C 1 217 ? 13.847 -52.696 15.302 1.00 20.29 217 GLU C O 1
ATOM 7606 N N . VAL C 1 218 ? 15.848 -52.150 14.393 1.00 19.60 218 VAL C N 1
ATOM 7607 C CA . VAL C 1 218 ? 16.321 -51.380 15.545 1.00 19.32 218 VAL C CA 1
ATOM 7608 C C . VAL C 1 218 ? 15.388 -50.185 15.785 1.00 18.69 218 VAL C C 1
ATOM 7609 O O . VAL C 1 218 ? 14.918 -49.958 16.893 1.00 18.85 218 VAL C O 1
ATOM 7613 N N . GLU C 1 219 ? 15.107 -49.433 14.730 1.00 17.75 219 GLU C N 1
ATOM 7614 C CA . GLU C 1 219 ? 14.206 -48.296 14.829 1.00 17.68 219 GLU C CA 1
ATOM 7615 C C . GLU C 1 219 ? 12.806 -48.698 15.299 1.00 17.48 219 GLU C C 1
ATOM 7616 O O . GLU C 1 219 ? 12.228 -48.043 16.157 1.00 17.25 219 GLU C O 1
ATOM 7622 N N . GLN C 1 220 ? 12.271 -49.783 14.740 1.00 17.28 220 GLN C N 1
ATOM 7623 C CA . GLN C 1 220 ? 10.966 -50.299 15.141 1.00 16.87 220 GLN C CA 1
ATOM 7624 C C . GLN C 1 220 ? 10.965 -50.642 16.623 1.00 16.53 220 GLN C C 1
ATOM 7625 O O . GLN C 1 220 ? 9.981 -50.407 17.328 1.00 15.49 220 GLN C O 1
ATOM 7631 N N . THR C 1 221 ? 12.080 -51.191 17.089 1.00 16.52 221 THR C N 1
ATOM 7632 C CA . THR C 1 221 ? 12.197 -51.587 18.484 1.00 17.11 221 THR C CA 1
ATOM 7633 C C . THR C 1 221 ? 12.177 -50.352 19.384 1.00 17.16 221 THR C C 1
ATOM 7634 O O . THR C 1 221 ? 11.485 -50.327 20.404 1.00 16.62 221 THR C O 1
ATOM 7638 N N . VAL C 1 222 ? 12.933 -49.325 18.995 1.00 17.68 222 VAL C N 1
ATOM 7639 C CA . VAL C 1 222 ? 12.890 -48.042 19.690 1.00 18.37 222 VAL C CA 1
ATOM 7640 C C . VAL C 1 222 ? 11.475 -47.470 19.717 1.00 18.49 222 VAL C C 1
ATOM 7641 O O . VAL C 1 222 ? 10.985 -47.081 20.774 1.00 18.56 222 VAL C O 1
ATOM 7645 N N . ILE C 1 223 ? 10.822 -47.447 18.553 1.00 18.16 223 ILE C N 1
ATOM 7646 C CA . ILE C 1 223 ? 9.461 -46.927 18.386 1.00 18.70 223 ILE C CA 1
ATOM 7647 C C . ILE C 1 223 ? 8.471 -47.586 19.345 1.00 18.03 223 ILE C C 1
ATOM 7648 O O . ILE C 1 223 ? 7.727 -46.907 20.055 1.00 17.96 223 ILE C O 1
ATOM 7653 N N . GLU C 1 224 ? 8.475 -48.913 19.401 1.00 17.43 224 GLU C N 1
ATOM 7654 C CA . GLU C 1 224 ? 7.484 -49.617 20.197 1.00 17.48 224 GLU C CA 1
ATOM 7655 C C . GLU C 1 224 ? 7.820 -49.519 21.687 1.00 16.68 224 GLU C C 1
ATOM 7656 O O . GLU C 1 224 ? 6.950 -49.252 22.520 1.00 16.75 224 GLU C O 1
ATOM 7662 N N . GLU C 1 225 ? 9.091 -49.703 22.022 1.00 15.42 225 GLU C N 1
ATOM 7663 C CA . GLU C 1 225 ? 9.482 -49.744 23.433 1.00 14.76 225 GLU C CA 1
ATOM 7664 C C . GLU C 1 225 ? 9.369 -48.394 24.118 1.00 14.48 225 GLU C C 1
ATOM 7665 O O . GLU C 1 225 ? 9.039 -48.317 25.305 1.00 15.43 225 GLU C O 1
ATOM 7671 N N . THR C 1 226 ? 9.642 -47.328 23.370 1.00 14.55 226 THR C N 1
ATOM 7672 C CA . THR C 1 226 ? 9.624 -45.986 23.948 1.00 13.63 226 THR C CA 1
ATOM 7673 C C . THR C 1 226 ? 8.304 -45.261 23.756 1.00 13.49 226 THR C C 1
ATOM 7674 O O . THR C 1 226 ? 8.132 -44.158 24.260 1.00 12.72 226 THR C O 1
ATOM 7678 N N . LYS C 1 227 ? 7.380 -45.889 23.033 1.00 13.05 227 LYS C N 1
ATOM 7679 C CA . LYS C 1 227 ? 6.093 -45.281 22.708 1.00 13.38 227 LYS C CA 1
ATOM 7680 C C . LYS C 1 227 ? 6.299 -43.975 21.935 1.00 13.22 227 LYS C C 1
ATOM 7681 O O . LYS C 1 227 ? 5.819 -42.905 22.321 1.00 13.07 227 LYS C O 1
ATOM 7687 N N . THR C 1 228 ? 7.048 -44.116 20.843 1.00 12.97 228 THR C N 1
ATOM 7688 C CA . THR C 1 228 ? 7.386 -43.028 19.938 1.00 12.28 228 THR C CA 1
ATOM 7689 C C . THR C 1 228 ? 6.646 -43.217 18.625 1.00 12.53 228 THR C C 1
ATOM 7690 O O . THR C 1 228 ? 6.301 -44.345 18.241 1.00 12.18 228 THR C O 1
ATOM 7694 N N . ASN C 1 229 ? 6.365 -42.113 17.950 1.00 11.67 229 ASN C N 1
ATOM 7695 C CA . ASN C 1 229 ? 5.640 -42.136 16.681 1.00 11.91 229 ASN C CA 1
ATOM 7696 C C . ASN C 1 229 ? 6.621 -42.062 15.501 1.00 11.89 229 ASN C C 1
ATOM 7697 O O . ASN C 1 229 ? 7.756 -41.604 15.647 1.00 11.04 229 ASN C O 1
ATOM 7702 N N . TYR C 1 230 ? 6.207 -42.549 14.340 1.00 11.76 230 TYR C N 1
ATOM 7703 C CA . TYR C 1 230 ? 7.075 -42.556 13.159 1.00 11.43 230 TYR C CA 1
ATOM 7704 C C . TYR C 1 230 ? 6.345 -42.033 11.929 1.00 10.87 230 TYR C C 1
ATOM 7705 O O . TYR C 1 230 ? 5.170 -42.347 11.699 1.00 12.08 230 TYR C O 1
ATOM 7714 N N . TYR C 1 231 ? 7.051 -41.246 11.134 1.00 9.94 231 TYR C N 1
ATOM 7715 C CA . TYR C 1 231 ? 6.502 -40.730 9.893 1.00 10.43 231 TYR C CA 1
ATOM 7716 C C . TYR C 1 231 ? 7.447 -40.983 8.736 1.00 10.56 231 TYR C C 1
ATOM 7717 O O . TYR C 1 231 ? 8.605 -40.553 8.762 1.00 10.34 231 TYR C O 1
ATOM 7726 N N . ASN C 1 232 ? 6.937 -41.686 7.713 1.00 10.46 232 ASN C N 1
ATOM 7727 C CA . ASN C 1 232 ? 7.634 -41.799 6.432 1.00 10.59 232 ASN C CA 1
ATOM 7728 C C . ASN C 1 232 ? 7.496 -40.492 5.656 1.00 10.83 232 ASN C C 1
ATOM 7729 O O . ASN C 1 232 ? 6.411 -40.157 5.157 1.00 11.51 232 ASN C O 1
ATOM 7734 N N . SER C 1 233 ? 8.606 -39.761 5.549 1.00 10.81 233 SER C N 1
ATOM 7735 C CA . SER C 1 233 ? 8.613 -38.433 4.957 1.00 11.29 233 SER C CA 1
ATOM 7736 C C . SER C 1 233 ? 9.058 -38.463 3.495 1.00 11.46 233 SER C C 1
ATOM 7737 O O . SER C 1 233 ? 9.407 -37.421 2.931 1.00 11.87 233 SER C O 1
ATOM 7740 N N . SER C 1 234 ? 9.031 -39.652 2.890 1.00 11.38 234 SER C N 1
ATOM 7741 C CA . SER C 1 234 ? 9.456 -39.798 1.471 1.00 11.64 234 SER C CA 1
ATOM 7742 C C . SER C 1 234 ? 8.774 -38.822 0.504 1.00 12.15 234 SER C C 1
ATOM 7743 O O . SER C 1 234 ? 9.401 -38.357 -0.456 1.00 11.89 234 SER C O 1
ATOM 7746 N N . ASN C 1 235 ? 7.508 -38.509 0.768 1.00 11.83 235 ASN C N 1
ATOM 7747 C CA . ASN C 1 235 ? 6.783 -37.562 -0.081 1.00 12.24 235 ASN C CA 1
ATOM 7748 C C . ASN C 1 235 ? 6.463 -36.211 0.575 1.00 12.60 235 ASN C C 1
ATOM 7749 O O . ASN C 1 235 ? 5.440 -35.566 0.268 1.00 13.89 235 ASN C O 1
ATOM 7754 N N . GLY C 1 236 ? 7.360 -35.781 1.462 1.00 12.31 236 GLY C N 1
ATOM 7755 C CA . GLY C 1 236 ? 7.205 -34.522 2.168 1.00 11.78 236 GLY C CA 1
ATOM 7756 C C . GLY C 1 236 ? 6.413 -34.644 3.454 1.00 11.19 236 GLY C C 1
ATOM 7757 O O . GLY C 1 236 ? 6.103 -35.756 3.893 1.00 11.24 236 GLY C O 1
ATOM 7758 N N . TYR C 1 237 ? 6.079 -33.484 4.019 1.00 11.21 237 TYR C N 1
ATOM 7759 C CA . TYR C 1 237 ? 5.498 -33.369 5.357 1.00 11.20 237 TYR C CA 1
ATOM 7760 C C . TYR C 1 237 ? 4.045 -32.896 5.438 1.00 12.09 237 TYR C C 1
ATOM 7761 O O . TYR C 1 237 ? 3.501 -32.802 6.532 1.00 11.73 237 TYR C O 1
ATOM 7770 N N . ASP C 1 238 ? 3.409 -32.639 4.286 1.00 12.58 238 ASP C N 1
ATOM 7771 C CA . ASP C 1 238 ? 2.000 -32.195 4.256 1.00 13.46 238 ASP C CA 1
ATOM 7772 C C . ASP C 1 238 ? 1.066 -33.109 5.040 1.00 12.62 238 ASP C C 1
ATOM 7773 O O . ASP C 1 238 ? 0.228 -32.635 5.826 1.00 12.81 238 ASP C O 1
ATOM 7778 N N . LYS C 1 239 ? 1.206 -34.420 4.835 1.00 12.98 239 LYS C N 1
ATOM 7779 C CA . LYS C 1 239 ? 0.328 -35.389 5.510 1.00 13.27 239 LYS C CA 1
ATOM 7780 C C . LYS C 1 239 ? 0.517 -35.408 7.023 1.00 13.46 239 LYS C C 1
ATOM 7781 O O . LYS C 1 239 ? -0.466 -35.546 7.754 1.00 13.33 239 LYS C O 1
ATOM 7787 N N . LEU C 1 240 ? 1.759 -35.251 7.482 1.00 13.32 240 LEU C N 1
ATOM 7788 C CA . LEU C 1 240 ? 2.022 -35.148 8.919 1.00 13.42 240 LEU C CA 1
ATOM 7789 C C . LEU C 1 240 ? 1.404 -33.869 9.487 1.00 13.96 240 LEU C C 1
ATOM 7790 O O . LEU C 1 240 ? 0.768 -33.895 10.538 1.00 14.49 240 LEU C O 1
ATOM 7795 N N . LYS C 1 241 ? 1.582 -32.754 8.791 1.00 14.30 241 LYS C N 1
ATOM 7796 C CA . LYS C 1 241 ? 0.998 -31.498 9.231 1.00 14.91 241 LYS C CA 1
ATOM 7797 C C . LYS C 1 241 ? -0.525 -31.610 9.353 1.00 15.67 241 LYS C C 1
ATOM 7798 O O . LYS C 1 241 ? -1.109 -31.156 10.332 1.00 16.21 241 LYS C O 1
ATOM 7804 N N . ASP C 1 242 ? -1.153 -32.241 8.364 1.00 16.18 242 ASP C N 1
ATOM 7805 C CA . ASP C 1 242 ? -2.612 -32.401 8.359 1.00 17.30 242 ASP C CA 1
ATOM 7806 C C . ASP C 1 242 ? -3.133 -33.309 9.458 1.00 17.51 242 ASP C C 1
ATOM 7807 O O . ASP C 1 242 ? -4.212 -33.068 9.997 1.00 18.22 242 ASP C O 1
ATOM 7812 N N . SER C 1 243 ? -2.387 -34.361 9.778 1.00 17.81 243 SER C N 1
ATOM 7813 C CA . SER C 1 243 ? -2.826 -35.315 10.797 1.00 18.09 243 SER C CA 1
ATOM 7814 C C . SER C 1 243 ? -2.502 -34.906 12.230 1.00 17.92 243 SER C C 1
ATOM 7815 O O . SER C 1 243 ? -3.345 -35.026 13.124 1.00 18.28 243 SER C O 1
ATOM 7818 N N . VAL C 1 244 ? -1.278 -34.432 12.441 1.00 17.18 244 VAL C N 1
ATOM 7819 C CA . VAL C 1 244 ? -0.744 -34.213 13.780 1.00 17.07 244 VAL C CA 1
ATOM 7820 C C . VAL C 1 244 ? -0.696 -32.728 14.160 1.00 16.33 244 VAL C C 1
ATOM 7821 O O . VAL C 1 244 ? -0.771 -32.368 15.345 1.00 16.99 244 VAL C O 1
ATOM 7825 N N . GLY C 1 245 ? -0.571 -31.878 13.148 1.00 15.67 245 GLY C N 1
ATOM 7826 C CA . GLY C 1 245 ? -0.414 -30.457 13.347 1.00 14.06 245 GLY C CA 1
ATOM 7827 C C . GLY C 1 245 ? 1.055 -30.101 13.422 1.00 13.45 245 GLY C C 1
ATOM 7828 O O . GLY C 1 245 ? 1.897 -30.673 12.729 1.00 14.28 245 GLY C O 1
ATOM 7829 N N . LYS C 1 246 ? 1.348 -29.128 14.266 1.00 12.48 246 LYS C N 1
ATOM 7830 C CA . LYS C 1 246 ? 2.679 -28.565 14.352 1.00 11.69 246 LYS C CA 1
ATOM 7831 C C . LYS C 1 246 ? 3.401 -29.002 15.624 1.00 10.84 246 LYS C C 1
ATOM 7832 O O . LYS C 1 246 ? 2.790 -29.592 16.531 1.00 11.66 246 LYS C O 1
ATOM 7838 N N . PHE C 1 247 ? 4.704 -28.709 15.656 1.00 9.34 247 PHE C N 1
ATOM 7839 C CA . PHE C 1 247 ? 5.596 -29.200 16.709 1.00 8.54 247 PHE C CA 1
ATOM 7840 C C . PHE C 1 247 ? 6.252 -28.103 17.540 1.00 8.57 247 PHE C C 1
ATOM 7841 O O . PHE C 1 247 ? 6.604 -27.039 17.039 1.00 9.14 247 PHE C O 1
ATOM 7849 N N . ASP C 1 248 ? 6.469 -28.398 18.819 1.00 8.08 248 ASP C N 1
ATOM 7850 C CA . ASP C 1 248 ? 7.083 -27.422 19.700 1.00 7.76 248 ASP C CA 1
ATOM 7851 C C . ASP C 1 248 ? 8.585 -27.351 19.526 1.00 7.45 248 ASP C C 1
ATOM 7852 O O . ASP C 1 248 ? 9.187 -26.301 19.806 1.00 8.16 248 ASP C O 1
ATOM 7857 N N . VAL C 1 249 ? 9.171 -28.487 19.147 1.00 7.02 249 VAL C N 1
ATOM 7858 C CA . VAL C 1 249 ? 10.617 -28.618 18.886 1.00 7.41 249 VAL C CA 1
ATOM 7859 C C . VAL C 1 249 ? 10.808 -29.463 17.638 1.00 7.35 249 VAL C C 1
ATOM 7860 O O . VAL C 1 249 ? 10.110 -30.490 17.445 1.00 7.95 249 VAL C O 1
ATOM 7864 N N . ILE C 1 250 ? 11.726 -29.025 16.780 1.00 7.67 250 ILE C N 1
ATOM 7865 C CA . ILE C 1 250 ? 12.087 -29.812 15.612 1.00 7.33 250 ILE C CA 1
ATOM 7866 C C . ILE C 1 250 ? 13.594 -29.921 15.631 1.00 8.42 250 ILE C C 1
ATOM 7867 O O . ILE C 1 250 ? 14.287 -28.912 15.795 1.00 9.25 250 ILE C O 1
ATOM 7872 N N . ILE C 1 251 ? 14.099 -31.140 15.522 1.00 8.56 251 ILE C N 1
ATOM 7873 C CA . ILE C 1 251 ? 15.546 -31.340 15.507 1.00 8.25 251 ILE C CA 1
ATOM 7874 C C . ILE C 1 251 ? 15.949 -31.835 14.120 1.00 8.81 251 ILE C C 1
ATOM 7875 O O . ILE C 1 251 ? 15.476 -32.883 13.690 1.00 8.73 251 ILE C O 1
ATOM 7880 N N . ASP C 1 252 ? 16.866 -31.123 13.468 1.00 9.52 252 ASP C N 1
ATOM 7881 C CA . ASP C 1 252 ? 17.530 -31.660 12.277 1.00 10.11 252 ASP C CA 1
ATOM 7882 C C . ASP C 1 252 ? 18.733 -32.535 12.673 1.00 10.33 252 ASP C C 1
ATOM 7883 O O . ASP C 1 252 ? 19.779 -32.014 13.098 1.00 10.46 252 ASP C O 1
ATOM 7888 N N A ALA C 1 253 ? 18.540 -33.849 12.597 0.50 11.52 253 ALA C N 1
ATOM 7889 N N B ALA C 1 253 ? 18.590 -33.849 12.519 0.50 10.26 253 ALA C N 1
ATOM 7890 C CA A ALA C 1 253 ? 19.571 -34.846 12.873 0.50 12.42 253 ALA C CA 1
ATOM 7891 C CA B ALA C 1 253 ? 19.634 -34.823 12.860 0.50 9.99 253 ALA C CA 1
ATOM 7892 C C A ALA C 1 253 ? 20.016 -35.483 11.551 0.50 13.32 253 ALA C C 1
ATOM 7893 C C B ALA C 1 253 ? 20.036 -35.665 11.632 0.50 10.00 253 ALA C C 1
ATOM 7894 O O A ALA C 1 253 ? 20.673 -36.535 11.532 0.50 13.54 253 ALA C O 1
ATOM 7895 O O B ALA C 1 253 ? 20.294 -36.872 11.735 0.50 10.06 253 ALA C O 1
ATOM 7898 N N A THR C 1 254 ? 19.632 -34.844 10.445 0.50 14.07 254 THR C N 1
ATOM 7899 N N B THR C 1 254 ? 20.105 -35.024 10.467 0.50 9.26 254 THR C N 1
ATOM 7900 C CA A THR C 1 254 ? 20.090 -35.253 9.120 0.50 15.02 254 THR C CA 1
ATOM 7901 C CA B THR C 1 254 ? 20.285 -35.757 9.206 0.50 9.26 254 THR C CA 1
ATOM 7902 C C A THR C 1 254 ? 21.685 -35.655 8.592 0.60 9.22 254 THR C C 1
ATOM 7903 C C B THR C 1 254 ? 21.382 -34.453 8.801 0.40 15.50 254 THR C C 1
ATOM 7904 O O A THR C 1 254 ? 22.171 -36.617 8.002 0.60 8.86 254 THR C O 1
ATOM 7905 O O B THR C 1 254 ? 21.458 -33.279 9.147 0.40 16.25 254 THR C O 1
ATOM 7912 N N A GLY C 1 255 ? 22.274 -34.463 8.708 0.60 9.82 255 GLY C N 1
ATOM 7913 N N B GLY C 1 255 ? 22.387 -35.062 8.165 0.40 15.80 255 GLY C N 1
ATOM 7914 C CA A GLY C 1 255 ? 23.573 -34.308 7.656 0.50 15.94 255 GLY C CA 1
ATOM 7915 C CA B GLY C 1 255 ? 23.463 -34.102 7.934 0.50 10.86 255 GLY C CA 1
ATOM 7916 C C A GLY C 1 255 ? 23.381 -34.051 6.180 0.50 16.18 255 GLY C C 1
ATOM 7917 C C B GLY C 1 255 ? 23.206 -34.196 6.440 0.50 11.78 255 GLY C C 1
ATOM 7918 O O A GLY C 1 255 ? 24.324 -33.746 5.461 0.50 16.25 255 GLY C O 1
ATOM 7919 O O B GLY C 1 255 ? 24.103 -34.563 5.670 0.50 11.59 255 GLY C O 1
ATOM 7920 N N A ALA C 1 256 ? 22.133 -34.171 5.745 0.50 16.17 256 ALA C N 1
ATOM 7921 N N B ALA C 1 256 ? 21.979 -33.860 6.038 0.50 12.61 256 ALA C N 1
ATOM 7922 C CA A ALA C 1 256 ? 21.806 -34.133 4.327 0.50 15.72 256 ALA C CA 1
ATOM 7923 C CA B ALA C 1 256 ? 21.546 -33.960 4.639 0.50 13.53 256 ALA C CA 1
ATOM 7924 C C A ALA C 1 256 ? 21.730 -32.706 3.783 0.50 15.33 256 ALA C C 1
ATOM 7925 C C B ALA C 1 256 ? 21.464 -32.580 3.982 0.50 13.78 256 ALA C C 1
ATOM 7926 O O A ALA C 1 256 ? 22.452 -31.823 4.230 0.50 15.24 256 ALA C O 1
ATOM 7927 O O B ALA C 1 256 ? 21.929 -31.597 4.543 0.50 14.13 256 ALA C O 1
ATOM 7930 N N . ASP C 1 257 ? 20.866 -32.505 2.795 1.00 15.03 257 ASP C N 1
ATOM 7931 C CA . ASP C 1 257 ? 20.710 -31.229 2.100 1.00 15.46 257 ASP C CA 1
ATOM 7932 C C . ASP C 1 257 ? 19.921 -30.243 2.959 1.00 15.78 257 ASP C C 1
ATOM 7933 O O . ASP C 1 257 ? 18.965 -30.628 3.613 1.00 16.47 257 ASP C O 1
ATOM 7938 N N . VAL C 1 258 ? 20.315 -28.974 2.966 1.00 16.01 258 VAL C N 1
ATOM 7939 C CA . VAL C 1 258 ? 19.611 -27.969 3.804 1.00 16.08 258 VAL C CA 1
ATOM 7940 C C . VAL C 1 258 ? 18.146 -27.713 3.411 1.00 16.41 258 VAL C C 1
ATOM 7941 O O . VAL C 1 258 ? 17.371 -27.170 4.208 1.00 17.01 258 VAL C O 1
ATOM 7945 N N . ASN C 1 259 ? 17.747 -28.111 2.204 1.00 16.34 259 ASN C N 1
ATOM 7946 C CA . ASN C 1 259 ? 16.335 -28.010 1.865 1.00 16.09 259 ASN C CA 1
ATOM 7947 C C . ASN C 1 259 ? 15.401 -28.807 2.787 1.00 15.77 259 ASN C C 1
ATOM 7948 O O . ASN C 1 259 ? 14.191 -28.556 2.825 1.00 15.72 259 ASN C O 1
ATOM 7953 N N A ILE C 1 260 ? 15.949 -29.736 3.567 0.50 15.38 260 ILE C N 1
ATOM 7954 C CA A ILE C 1 260 ? 15.115 -30.393 4.566 0.50 15.62 260 ILE C CA 1
ATOM 7955 C C A ILE C 1 260 ? 14.501 -29.338 5.509 0.50 15.03 260 ILE C C 1
ATOM 7956 O O A ILE C 1 260 ? 13.346 -29.480 5.940 0.50 15.36 260 ILE C O 1
ATOM 7965 N N . LEU C 1 261 ? 15.256 -28.271 5.803 1.00 14.71 261 LEU C N 1
ATOM 7966 C CA . LEU C 1 261 ? 14.760 -27.203 6.665 1.00 14.97 261 LEU C CA 1
ATOM 7967 C C . LEU C 1 261 ? 13.566 -26.483 6.038 1.00 15.11 261 LEU C C 1
ATOM 7968 O O . LEU C 1 261 ? 12.628 -26.111 6.737 1.00 15.17 261 LEU C O 1
ATOM 7973 N N . GLY C 1 262 ? 13.585 -26.304 4.721 1.00 15.28 262 GLY C N 1
ATOM 7974 C CA . GLY C 1 262 ? 12.444 -25.699 4.034 1.00 15.33 262 GLY C CA 1
ATOM 7975 C C . GLY C 1 262 ? 11.176 -26.522 4.185 1.00 14.98 262 GLY C C 1
ATOM 7976 O O . GLY C 1 262 ? 10.069 -25.982 4.181 1.00 15.16 262 GLY C O 1
ATOM 7977 N N . ASN C 1 263 ? 11.347 -27.838 4.297 1.00 15.41 263 ASN C N 1
ATOM 7978 C CA . ASN C 1 263 ? 10.223 -28.757 4.400 1.00 15.90 263 ASN C CA 1
ATOM 7979 C C . ASN C 1 263 ? 9.656 -28.829 5.811 1.00 15.06 263 ASN C C 1
ATOM 7980 O O . ASN C 1 263 ? 8.452 -29.004 5.985 1.00 15.37 263 ASN C O 1
ATOM 7985 N N . VAL C 1 264 ? 10.514 -28.693 6.815 1.00 14.29 264 VAL C N 1
ATOM 7986 C CA . VAL C 1 264 ? 10.046 -28.857 8.189 1.00 13.80 264 VAL C CA 1
ATOM 7987 C C . VAL C 1 264 ? 9.682 -27.537 8.847 1.00 13.38 264 VAL C C 1
ATOM 7988 O O . VAL C 1 264 ? 8.854 -27.498 9.759 1.00 14.33 264 VAL C O 1
ATOM 7992 N N . ILE C 1 265 ? 10.284 -26.443 8.396 1.00 13.37 265 ILE C N 1
ATOM 7993 C CA . ILE C 1 265 ? 9.952 -25.146 8.989 1.00 12.94 265 ILE C CA 1
ATOM 7994 C C . ILE C 1 265 ? 8.436 -24.852 9.073 1.00 13.08 265 ILE C C 1
ATOM 7995 O O . ILE C 1 265 ? 7.987 -24.301 10.082 1.00 12.59 265 ILE C O 1
ATOM 8000 N N . PRO C 1 266 ? 7.651 -25.174 8.013 1.00 12.56 266 PRO C N 1
ATOM 8001 C CA . PRO C 1 266 ? 6.189 -24.992 8.113 1.00 12.29 266 PRO C CA 1
ATOM 8002 C C . PRO C 1 266 ? 5.476 -25.834 9.181 1.00 12.11 266 PRO C C 1
ATOM 8003 O O . PRO C 1 266 ? 4.270 -25.652 9.395 1.00 13.31 266 PRO C O 1
ATOM 8007 N N . LEU C 1 267 ? 6.188 -26.757 9.822 1.00 10.48 267 LEU C N 1
ATOM 8008 C CA . LEU C 1 267 ? 5.577 -27.583 10.854 1.00 10.16 267 LEU C CA 1
ATOM 8009 C C . LEU C 1 267 ? 5.942 -27.109 12.264 1.00 9.88 267 LEU C C 1
ATOM 8010 O O . LEU C 1 267 ? 5.498 -27.700 13.242 1.00 10.23 267 LEU C O 1
ATOM 8015 N N . LEU C 1 268 ? 6.742 -26.050 12.366 1.00 9.37 268 LEU C N 1
ATOM 8016 C CA . LEU C 1 268 ? 7.095 -25.520 13.671 1.00 9.63 268 LEU C CA 1
ATOM 8017 C C . LEU C 1 268 ? 5.924 -24.725 14.236 1.00 9.49 268 LEU C C 1
ATOM 8018 O O . LEU C 1 268 ? 5.359 -23.870 13.552 1.00 10.46 268 LEU C O 1
ATOM 8023 N N . GLY C 1 269 ? 5.592 -24.973 15.500 1.00 9.80 269 GLY C N 1
ATOM 8024 C CA . GLY C 1 269 ? 4.491 -24.281 16.148 1.00 8.96 269 GLY C CA 1
ATOM 8025 C C . GLY C 1 269 ? 4.850 -23.004 16.890 1.00 8.59 269 GLY C C 1
ATOM 8026 O O . GLY C 1 269 ? 6.020 -22.635 16.997 1.00 8.59 269 GLY C O 1
ATOM 8027 N N A ARG C 1 270 ? 3.820 -22.326 17.398 0.50 7.97 270 ARG C N 1
ATOM 8028 C CA A ARG C 1 270 ? 3.999 -21.056 18.101 0.50 7.90 270 ARG C CA 1
ATOM 8029 C C A ARG C 1 270 ? 4.969 -21.217 19.243 0.50 8.24 270 ARG C C 1
ATOM 8030 O O A ARG C 1 270 ? 4.926 -22.225 19.965 0.50 9.09 270 ARG C O 1
ATOM 8044 N N . ASN C 1 271 ? 5.853 -20.225 19.380 1.00 7.38 271 ASN C N 1
ATOM 8045 C CA . ASN C 1 271 ? 6.913 -20.203 20.400 1.00 7.48 271 ASN C CA 1
ATOM 8046 C C . ASN C 1 271 ? 7.933 -21.347 20.269 1.00 8.21 271 ASN C C 1
ATOM 8047 O O . ASN C 1 271 ? 8.718 -21.565 21.189 1.00 8.42 271 ASN C O 1
ATOM 8052 N N . GLY C 1 272 ? 7.909 -22.055 19.136 1.00 7.52 272 GLY C N 1
ATOM 8053 C CA . GLY C 1 272 ? 8.706 -23.284 18.940 1.00 7.59 272 GLY C CA 1
ATOM 8054 C C . GLY C 1 272 ? 10.174 -23.031 18.663 1.00 7.81 272 GLY C C 1
ATOM 8055 O O . GLY C 1 272 ? 10.598 -21.891 18.454 1.00 7.35 272 GLY C O 1
ATOM 8056 N N . VAL C 1 273 ? 10.931 -24.126 18.672 1.00 7.72 273 VAL C N 1
ATOM 8057 C CA . VAL C 1 273 ? 12.379 -24.099 18.473 1.00 8.61 273 VAL C CA 1
ATOM 8058 C C . VAL C 1 273 ? 12.754 -25.087 17.394 1.00 8.83 273 VAL C C 1
ATOM 8059 O O . VAL C 1 273 ? 12.354 -26.251 17.454 1.00 9.03 273 VAL C O 1
ATOM 8063 N N . LEU C 1 274 ? 13.520 -24.613 16.406 1.00 8.35 274 LEU C N 1
ATOM 8064 C CA . LEU C 1 274 ? 14.186 -25.466 15.424 1.00 8.97 274 LEU C CA 1
ATOM 8065 C C . LEU C 1 274 ? 15.632 -25.635 15.875 1.00 8.85 274 LEU C C 1
ATOM 8066 O O . LEU C 1 274 ? 16.379 -24.654 15.924 1.00 9.65 274 LEU C O 1
ATOM 8071 N N . GLY C 1 275 ? 15.994 -26.858 16.274 1.00 8.56 275 GLY C N 1
ATOM 8072 C CA . GLY C 1 275 ? 17.361 -27.169 16.722 1.00 8.50 275 GLY C CA 1
ATOM 8073 C C . GLY C 1 275 ? 18.176 -27.716 15.554 1.00 8.57 275 GLY C C 1
ATOM 8074 O O . GLY C 1 275 ? 17.861 -28.800 15.030 1.00 7.89 275 GLY C O 1
ATOM 8075 N N . LEU C 1 276 ? 19.214 -26.983 15.160 1.00 8.38 276 LEU C N 1
ATOM 8076 C CA . LEU C 1 276 ? 20.098 -27.397 14.061 1.00 8.59 276 LEU C CA 1
ATOM 8077 C C . LEU C 1 276 ? 21.285 -28.124 14.692 1.00 8.61 276 LEU C C 1
ATOM 8078 O O . LEU C 1 276 ? 22.139 -27.512 15.327 1.00 8.75 276 LEU C O 1
ATOM 8083 N N . PHE C 1 277 ? 21.289 -29.445 14.575 1.00 8.70 277 PHE C N 1
ATOM 8084 C CA . PHE C 1 277 ? 22.353 -30.257 15.160 1.00 9.04 277 PHE C CA 1
ATOM 8085 C C . PHE C 1 277 ? 23.211 -30.906 14.072 1.00 9.54 277 PHE C C 1
ATOM 8086 O O . PHE C 1 277 ? 24.439 -30.931 14.149 1.00 9.88 277 PHE C O 1
ATOM 8094 N N . GLY C 1 278 ? 22.550 -31.451 13.056 1.00 9.41 278 GLY C N 1
ATOM 8095 C CA . GLY C 1 278 ? 23.265 -32.105 11.955 1.00 10.69 278 GLY C CA 1
ATOM 8096 C C . GLY C 1 278 ? 24.142 -31.109 11.233 1.00 11.66 278 GLY C C 1
ATOM 8097 O O . GLY C 1 278 ? 23.866 -29.903 11.253 1.00 11.42 278 GLY C O 1
ATOM 8098 N N . PHE C 1 279 ? 25.206 -31.611 10.595 1.00 12.92 279 PHE C N 1
ATOM 8099 C CA . PHE C 1 279 ? 26.025 -30.794 9.694 1.00 14.36 279 PHE C CA 1
ATOM 8100 C C . PHE C 1 279 ? 25.634 -31.017 8.236 1.00 15.01 279 PHE C C 1
ATOM 8101 O O . PHE C 1 279 ? 26.085 -31.966 7.578 1.00 15.49 279 PHE C O 1
ATOM 8109 N N . SER C 1 280 ? 24.773 -30.136 7.749 1.00 15.51 280 SER C N 1
ATOM 8110 C CA . SER C 1 280 ? 24.266 -30.267 6.397 1.00 16.74 280 SER C CA 1
ATOM 8111 C C . SER C 1 280 ? 25.441 -30.200 5.441 1.00 16.61 280 SER C C 1
ATOM 8112 O O . SER C 1 280 ? 26.417 -29.489 5.697 1.00 15.93 280 SER C O 1
ATOM 8115 N N . THR C 1 281 ? 25.334 -30.958 4.350 1.00 17.79 281 THR C N 1
ATOM 8116 C CA . THR C 1 281 ? 26.458 -31.228 3.466 1.00 18.31 281 THR C CA 1
ATOM 8117 C C . THR C 1 281 ? 26.277 -30.682 2.040 1.00 18.29 281 THR C C 1
ATOM 8118 O O . THR C 1 281 ? 27.232 -30.654 1.241 1.00 19.00 281 THR C O 1
ATOM 8122 N N . SER C 1 282 ? 25.059 -30.252 1.726 1.00 18.44 282 SER C N 1
ATOM 8123 C CA . SER C 1 282 ? 24.762 -29.743 0.389 1.00 18.25 282 SER C CA 1
ATOM 8124 C C . SER C 1 282 ? 23.587 -28.787 0.383 1.00 18.23 282 SER C C 1
ATOM 8125 O O . SER C 1 282 ? 22.779 -28.755 1.310 1.00 17.72 282 SER C O 1
ATOM 8128 N N . GLY C 1 283 ? 23.504 -28.003 -0.682 1.00 17.65 283 GLY C N 1
ATOM 8129 C CA . GLY C 1 283 ? 22.298 -27.280 -0.995 1.00 17.33 283 GLY C CA 1
ATOM 8130 C C . GLY C 1 283 ? 22.207 -25.885 -0.429 1.00 17.18 283 GLY C C 1
ATOM 8131 O O . GLY C 1 283 ? 23.047 -25.451 0.370 1.00 16.14 283 GLY C O 1
ATOM 8132 N N . SER C 1 284 ? 21.155 -25.203 -0.861 1.00 17.43 284 SER C N 1
ATOM 8133 C CA . SER C 1 284 ? 20.831 -23.855 -0.442 1.00 18.04 284 SER C CA 1
ATOM 8134 C C . SER C 1 284 ? 19.315 -23.802 -0.309 1.00 18.25 284 SER C C 1
ATOM 8135 O O . SER C 1 284 ? 18.589 -24.179 -1.249 1.00 18.26 284 SER C O 1
ATOM 8138 N N . VAL C 1 285 ? 18.841 -23.369 0.857 1.00 17.75 285 VAL C N 1
ATOM 8139 C CA . VAL C 1 285 ? 17.403 -23.284 1.134 1.00 17.65 285 VAL C CA 1
ATOM 8140 C C . VAL C 1 285 ? 16.887 -21.836 1.126 1.00 17.91 285 VAL C C 1
ATOM 8141 O O . VAL C 1 285 ? 17.401 -20.998 1.859 1.00 17.78 285 VAL C O 1
ATOM 8145 N N . PRO C 1 286 ? 15.868 -21.543 0.291 1.00 18.48 286 PRO C N 1
ATOM 8146 C CA . PRO C 1 286 ? 15.324 -20.186 0.284 1.00 18.31 286 PRO C CA 1
ATOM 8147 C C . PRO C 1 286 ? 14.312 -19.967 1.402 1.00 18.28 286 PRO C C 1
ATOM 8148 O O . PRO C 1 286 ? 13.425 -20.796 1.627 1.00 18.18 286 PRO C O 1
ATOM 8152 N N . LEU C 1 287 ? 14.462 -18.852 2.107 1.00 17.93 287 LEU C N 1
ATOM 8153 C CA . LEU C 1 287 ? 13.515 -18.459 3.137 1.00 18.33 287 LEU C CA 1
ATOM 8154 C C . LEU C 1 287 ? 12.857 -17.181 2.642 1.00 18.29 287 LEU C C 1
ATOM 8155 O O . LEU C 1 287 ? 13.518 -16.160 2.450 1.00 17.67 287 LEU C O 1
ATOM 8160 N N A ASP C 1 288 ? 11.555 -17.268 2.396 0.50 18.47 288 ASP C N 1
ATOM 8161 C CA A ASP C 1 288 ? 10.782 -16.163 1.862 0.50 18.65 288 ASP C CA 1
ATOM 8162 C C A ASP C 1 288 ? 10.294 -15.235 2.981 0.50 18.59 288 ASP C C 1
ATOM 8163 O O A ASP C 1 288 ? 10.280 -15.621 4.165 0.50 18.91 288 ASP C O 1
ATOM 8172 N N . TYR C 1 289 ? 9.917 -14.011 2.613 1.00 18.03 289 TYR C N 1
ATOM 8173 C CA . TYR C 1 289 ? 9.476 -13.011 3.585 1.00 18.11 289 TYR C CA 1
ATOM 8174 C C . TYR C 1 289 ? 8.257 -13.441 4.403 1.00 18.02 289 TYR C C 1
ATOM 8175 O O . TYR C 1 289 ? 8.127 -13.048 5.560 1.00 17.97 289 TYR C O 1
ATOM 8184 N N . LYS C 1 290 ? 7.379 -14.253 3.809 1.00 17.16 290 LYS C N 1
ATOM 8185 C CA . LYS C 1 290 ? 6.185 -14.747 4.506 1.00 17.29 290 LYS C CA 1
ATOM 8186 C C . LYS C 1 290 ? 6.584 -15.695 5.630 1.00 16.48 290 LYS C C 1
ATOM 8187 O O . LYS C 1 290 ? 6.030 -15.635 6.731 1.00 16.31 290 LYS C O 1
ATOM 8193 N N . THR C 1 291 ? 7.546 -16.564 5.334 1.00 15.49 291 THR C N 1
ATOM 8194 C CA . THR C 1 291 ? 8.050 -17.526 6.304 1.00 14.72 291 THR C CA 1
ATOM 8195 C C . THR C 1 291 ? 8.714 -16.789 7.459 1.00 14.25 291 THR C C 1
ATOM 8196 O O . THR C 1 291 ? 8.473 -17.104 8.623 1.00 13.48 291 THR C O 1
ATOM 8200 N N . LEU C 1 292 ? 9.541 -15.807 7.124 1.00 12.99 292 LEU C N 1
ATOM 8201 C CA . LEU C 1 292 ? 10.289 -15.058 8.150 1.00 12.99 292 LEU C CA 1
ATOM 8202 C C . LEU C 1 292 ? 9.391 -14.157 8.987 1.00 13.08 292 LEU C C 1
ATOM 8203 O O . LEU C 1 292 ? 9.561 -14.089 10.196 1.00 11.52 292 LEU C O 1
ATOM 8208 N N . GLN C 1 293 ? 8.411 -13.490 8.380 1.00 13.41 293 GLN C N 1
ATOM 8209 C CA . GLN C 1 293 ? 7.547 -12.630 9.191 1.00 14.39 293 GLN C CA 1
ATOM 8210 C C . GLN C 1 293 ? 6.670 -13.426 10.150 1.00 13.48 293 GLN C C 1
ATOM 8211 O O . GLN C 1 293 ? 6.320 -12.939 11.219 1.00 13.41 293 GLN C O 1
ATOM 8217 N N A GLU C 1 294 ? 6.332 -14.651 9.763 0.50 12.99 294 GLU C N 1
ATOM 8218 C CA A GLU C 1 294 ? 5.544 -15.537 10.618 0.50 12.18 294 GLU C CA 1
ATOM 8219 C C A GLU C 1 294 ? 6.398 -16.048 11.810 0.50 11.72 294 GLU C C 1
ATOM 8220 O O A GLU C 1 294 ? 5.900 -16.219 12.916 0.50 12.35 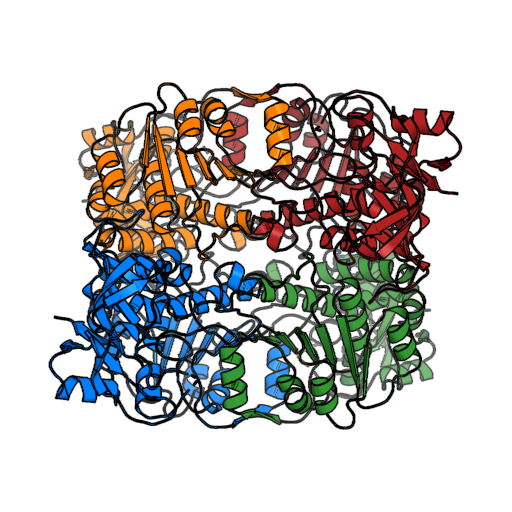294 GLU C O 1
ATOM 8231 N N . ILE C 1 295 ? 7.691 -16.247 11.577 1.00 10.47 295 ILE C N 1
ATOM 8232 C CA . ILE C 1 295 ? 8.669 -16.516 12.650 1.00 9.65 295 ILE C CA 1
ATOM 8233 C C . ILE C 1 295 ? 8.706 -15.381 13.674 1.00 9.51 295 ILE C C 1
ATOM 8234 O O . ILE C 1 295 ? 8.736 -15.613 14.916 1.00 8.51 295 ILE C O 1
ATOM 8239 N N . VAL C 1 296 ? 8.680 -14.148 13.166 1.00 8.25 296 VAL C N 1
ATOM 8240 C CA . VAL C 1 296 ? 8.638 -12.973 14.041 1.00 8.52 296 VAL C CA 1
ATOM 8241 C C . VAL C 1 296 ? 7.340 -12.992 14.871 1.00 9.22 296 VAL C C 1
ATOM 8242 O O . VAL C 1 296 ? 7.373 -12.928 16.108 1.00 9.39 296 VAL C O 1
ATOM 8246 N N . HIS C 1 297 ? 6.209 -13.125 14.182 1.00 9.73 297 HIS C N 1
ATOM 8247 C CA . HIS C 1 297 ? 4.893 -13.052 14.820 1.00 9.07 297 HIS C CA 1
ATOM 8248 C C . HIS C 1 297 ? 4.672 -14.113 15.889 1.00 9.47 297 HIS C C 1
ATOM 8249 O O . HIS C 1 297 ? 3.815 -13.929 16.760 1.00 10.15 297 HIS C O 1
ATOM 8256 N N . THR C 1 298 ? 5.410 -15.219 15.818 1.00 8.42 298 THR C N 1
ATOM 8257 C CA . THR C 1 298 ? 5.110 -16.371 16.673 1.00 9.38 298 THR C CA 1
ATOM 8258 C C . THR C 1 298 ? 6.249 -16.687 17.643 1.00 8.85 298 THR C C 1
ATOM 8259 O O . THR C 1 298 ? 6.268 -17.770 18.236 1.00 10.06 298 THR C O 1
ATOM 8263 N N . ASN C 1 299 ? 7.181 -15.745 17.815 1.00 8.45 299 ASN C N 1
ATOM 8264 C CA . ASN C 1 299 ? 8.312 -15.924 18.774 1.00 8.80 299 ASN C CA 1
ATOM 8265 C C . ASN C 1 299 ? 9.136 -17.198 18.541 1.00 8.89 299 ASN C C 1
ATOM 8266 O O . ASN C 1 299 ? 9.610 -17.819 19.494 1.00 9.19 299 ASN C O 1
ATOM 8271 N N A LYS C 1 300 ? 9.301 -17.616 17.290 0.50 8.52 300 LYS C N 1
ATOM 8272 C CA A LYS C 1 300 ? 10.049 -18.848 17.030 0.50 8.45 300 LYS C CA 1
ATOM 8273 C C A LYS C 1 300 ? 11.552 -18.590 17.098 0.50 8.45 300 LYS C C 1
ATOM 8274 O O A LYS C 1 300 ? 12.010 -17.462 16.902 0.50 8.49 300 LYS C O 1
ATOM 8282 N N A THR C 1 301 ? 12.298 -19.643 17.417 0.50 7.67 301 THR C N 1
ATOM 8283 C CA A THR C 1 301 ? 13.754 -19.551 17.493 0.50 8.73 301 THR C CA 1
ATOM 8284 C C A THR C 1 301 ? 14.399 -20.670 16.685 0.50 8.46 301 THR C C 1
ATOM 8285 O O A THR C 1 301 ? 13.866 -21.764 16.616 0.50 8.69 301 THR C O 1
ATOM 8292 N N . ILE C 1 302 ? 15.575 -20.379 16.132 1.00 7.81 302 ILE C N 1
ATOM 8293 C CA . ILE C 1 302 ? 16.395 -21.356 15.428 1.00 8.37 302 ILE C CA 1
ATOM 8294 C C . ILE C 1 302 ? 17.717 -21.326 16.186 1.00 7.68 302 ILE C C 1
ATOM 8295 O O . ILE C 1 302 ? 18.271 -20.255 16.400 1.00 7.46 302 ILE C O 1
ATOM 8300 N N A ILE C 1 303 ? 18.199 -22.485 16.632 0.50 7.15 303 ILE C N 1
ATOM 8301 C CA A ILE C 1 303 ? 19.453 -22.511 17.381 0.50 7.80 303 ILE C CA 1
ATOM 8302 C C A ILE C 1 303 ? 20.435 -23.551 16.850 0.50 6.84 303 ILE C C 1
ATOM 8303 O O A ILE C 1 303 ? 20.068 -24.708 16.602 0.50 8.18 303 ILE C O 1
ATOM 8312 N N . GLY C 1 304 ? 21.697 -23.139 16.719 1.00 6.89 304 GLY C N 1
ATOM 8313 C CA . GLY C 1 304 ? 22.797 -24.055 16.427 1.00 7.85 304 GLY C CA 1
ATOM 8314 C C . GLY C 1 304 ? 23.268 -24.752 17.681 1.00 8.48 304 GLY C C 1
ATOM 8315 O O . GLY C 1 304 ? 23.612 -24.090 18.656 1.00 8.90 304 GLY C O 1
ATOM 8316 N N . LEU C 1 305 ? 23.278 -26.083 17.620 1.00 8.82 305 LEU C N 1
ATOM 8317 C CA . LEU C 1 305 ? 23.567 -26.973 18.746 1.00 9.28 305 LEU C CA 1
ATOM 8318 C C . LEU C 1 305 ? 24.851 -27.756 18.483 1.00 9.61 305 LEU C C 1
ATOM 8319 O O . LEU C 1 305 ? 24.906 -28.526 17.548 1.00 8.83 305 LEU C O 1
ATOM 8324 N N . VAL C 1 306 ? 25.879 -27.542 19.312 1.00 9.79 306 VAL C N 1
ATOM 8325 C CA . VAL C 1 306 ? 27.154 -28.239 19.138 1.00 10.35 306 VAL C CA 1
ATOM 8326 C C . VAL C 1 306 ? 27.844 -28.532 20.473 1.00 10.13 306 VAL C C 1
ATOM 8327 O O . VAL C 1 306 ? 27.855 -27.689 21.385 1.00 10.99 306 VAL C O 1
ATOM 8331 N N . ASN C 1 307 ? 28.377 -29.745 20.569 1.00 8.89 307 ASN C N 1
ATOM 8332 C CA . ASN C 1 307 ? 29.346 -30.142 21.596 1.00 9.22 307 ASN C CA 1
ATOM 8333 C C . ASN C 1 307 ? 28.869 -30.235 23.048 1.00 9.57 307 ASN C C 1
ATOM 8334 O O . ASN C 1 307 ? 28.432 -29.245 23.650 1.00 11.24 307 ASN C O 1
ATOM 8339 N N . GLY C 1 308 ? 29.013 -31.436 23.607 1.00 8.99 308 GLY C N 1
ATOM 8340 C CA . GLY C 1 308 ? 28.801 -31.646 25.038 1.00 9.18 308 GLY C CA 1
ATOM 8341 C C . GLY C 1 308 ? 30.100 -31.602 25.838 1.00 8.64 308 GLY C C 1
ATOM 8342 O O . GLY C 1 308 ? 31.184 -31.953 25.350 1.00 8.48 308 GLY C O 1
ATOM 8343 N N . GLN C 1 309 ? 29.986 -31.181 27.094 1.00 8.73 309 GLN C N 1
ATOM 8344 C CA . GLN C 1 309 ? 31.136 -31.068 27.972 1.00 9.15 309 GLN C CA 1
ATOM 8345 C C . GLN C 1 309 ? 30.950 -31.936 29.216 1.00 8.45 309 GLN C C 1
ATOM 8346 O O . GLN C 1 309 ? 29.989 -32.712 29.288 1.00 8.53 309 GLN C O 1
ATOM 8352 N N . LYS C 1 310 ? 31.877 -31.842 30.164 1.00 8.40 310 LYS C N 1
ATOM 8353 C CA . LYS C 1 310 ? 31.927 -32.842 31.234 1.00 7.73 310 LYS C CA 1
ATOM 8354 C C . LYS C 1 310 ? 30.584 -33.085 31.972 1.00 7.75 310 LYS C C 1
ATOM 8355 O O . LYS C 1 310 ? 30.205 -34.259 32.183 1.00 7.96 310 LYS C O 1
ATOM 8361 N N . PRO C 1 311 ? 29.849 -32.011 32.344 1.00 7.95 311 PRO C N 1
ATOM 8362 C CA . PRO C 1 311 ? 28.577 -32.295 33.043 1.00 8.04 311 PRO C CA 1
ATOM 8363 C C . PRO C 1 311 ? 27.613 -33.114 32.190 1.00 8.14 311 PRO C C 1
ATOM 8364 O O . PRO C 1 311 ? 26.817 -33.888 32.716 1.00 9.12 311 PRO C O 1
ATOM 8368 N N . HIS C 1 312 ? 27.665 -32.916 30.875 1.00 7.96 312 HIS C N 1
ATOM 8369 C CA . HIS C 1 312 ? 26.800 -33.625 29.960 1.00 8.24 312 HIS C CA 1
ATOM 8370 C C . HIS C 1 312 ? 27.196 -35.085 29.800 1.00 7.78 312 HIS C C 1
ATOM 8371 O O . HIS C 1 312 ? 26.327 -35.949 29.634 1.00 7.94 312 HIS C O 1
ATOM 8378 N N . PHE C 1 313 ? 28.508 -35.374 29.830 1.00 7.50 313 PHE C N 1
ATOM 8379 C CA . PHE C 1 313 ? 28.974 -36.775 29.894 1.00 7.28 313 PHE C CA 1
ATOM 8380 C C . PHE C 1 313 ? 28.400 -37.484 31.119 1.00 7.92 313 PHE C C 1
ATOM 8381 O O . PHE C 1 313 ? 27.955 -38.640 31.049 1.00 8.08 313 PHE C O 1
ATOM 8389 N N . GLN C 1 314 ? 28.410 -36.772 32.245 1.00 7.68 314 GLN C N 1
ATOM 8390 C CA . GLN C 1 314 ? 27.987 -37.365 33.509 1.00 8.28 314 GLN C CA 1
ATOM 8391 C C . GLN C 1 314 ? 26.487 -37.624 33.506 1.00 8.57 314 GLN C C 1
ATOM 8392 O O . GLN C 1 314 ? 26.042 -38.673 33.974 1.00 9.39 314 GLN C O 1
ATOM 8398 N N A GLN C 1 315 ? 25.725 -36.702 32.903 0.50 8.48 315 GLN C N 1
ATOM 8399 C CA A GLN C 1 315 ? 24.264 -36.869 32.757 0.50 8.87 315 GLN C CA 1
ATOM 8400 C C A GLN C 1 315 ? 23.972 -38.052 31.842 0.50 8.45 315 GLN C C 1
ATOM 8401 O O A GLN C 1 315 ? 23.053 -38.833 32.082 0.50 8.96 315 GLN C O 1
ATOM 8412 N N . ALA C 1 316 ? 24.767 -38.166 30.776 1.00 8.32 316 ALA C N 1
ATOM 8413 C CA . ALA C 1 316 ? 24.673 -39.271 29.830 1.00 8.26 316 ALA C CA 1
ATOM 8414 C C . ALA C 1 316 ? 24.857 -40.629 30.539 1.00 8.47 316 ALA C C 1
ATOM 8415 O O . ALA C 1 316 ? 24.117 -41.591 30.265 1.00 9.26 316 ALA C O 1
ATOM 8417 N N . VAL C 1 317 ? 25.835 -40.711 31.461 1.00 8.09 317 VAL C N 1
ATOM 8418 C CA . VAL C 1 317 ? 26.071 -41.937 32.209 1.00 8.23 317 VAL C CA 1
ATOM 8419 C C . VAL C 1 317 ? 24.819 -42.339 32.986 1.00 7.78 317 VAL C C 1
ATOM 8420 O O . VAL C 1 317 ? 24.429 -43.511 32.965 1.00 7.80 317 VAL C O 1
ATOM 8424 N N . VAL C 1 318 ? 24.198 -41.369 33.659 1.00 7.31 318 VAL C N 1
ATOM 8425 C CA . VAL C 1 318 ? 23.001 -41.658 34.423 1.00 7.79 318 VAL C CA 1
ATOM 8426 C C . VAL C 1 318 ? 21.877 -42.133 33.501 1.00 8.29 318 VAL C C 1
ATOM 8427 O O . VAL C 1 318 ? 21.177 -43.103 33.807 1.00 9.30 318 VAL C O 1
ATOM 8431 N N . HIS C 1 319 ? 21.725 -41.489 32.349 1.00 8.60 319 HIS C N 1
ATOM 8432 C CA . HIS C 1 319 ? 20.645 -41.879 31.433 1.00 8.82 319 HIS C CA 1
ATOM 8433 C C . HIS C 1 319 ? 20.865 -43.239 30.784 1.00 7.92 319 HIS C C 1
ATOM 8434 O O . HIS C 1 319 ? 19.928 -44.053 30.692 1.00 8.22 319 HIS C O 1
ATOM 8441 N N . LEU C 1 320 ? 22.092 -43.513 30.341 1.00 8.33 320 LEU C N 1
ATOM 8442 C CA . LEU C 1 320 ? 22.364 -44.871 29.838 1.00 8.23 320 LEU C CA 1
ATOM 8443 C C . LEU C 1 320 ? 22.050 -45.938 30.893 1.00 8.32 320 LEU C C 1
ATOM 8444 O O . LEU C 1 320 ? 21.441 -46.975 30.597 1.00 9.35 320 LEU C O 1
ATOM 8449 N N . ALA C 1 321 ? 22.472 -45.678 32.127 1.00 8.50 321 ALA C N 1
ATOM 8450 C CA . ALA C 1 321 ? 22.137 -46.588 33.229 1.00 9.02 321 ALA C CA 1
ATOM 8451 C C . ALA C 1 321 ? 20.622 -46.752 33.371 1.00 9.18 321 ALA C C 1
ATOM 8452 O O . ALA C 1 321 ? 20.134 -47.877 33.531 1.00 10.16 321 ALA C O 1
ATOM 8454 N N . SER C 1 322 ? 19.870 -45.648 33.269 1.00 8.65 322 SER C N 1
ATOM 8455 C CA . SER C 1 322 ? 18.412 -45.717 33.388 1.00 8.68 322 SER C CA 1
ATOM 8456 C C . SER C 1 322 ? 17.809 -46.568 32.262 1.00 8.64 322 SER C C 1
ATOM 8457 O O . SER C 1 322 ? 16.856 -47.317 32.481 1.00 8.79 322 SER C O 1
ATOM 8460 N N . TRP C 1 323 ? 18.356 -46.437 31.058 1.00 8.72 323 TRP C N 1
ATOM 8461 C CA . TRP C 1 323 ? 17.767 -47.134 29.907 1.00 9.92 323 TRP C CA 1
ATOM 8462 C C . TRP C 1 323 ? 17.875 -48.654 29.976 1.00 10.38 323 TRP C C 1
ATOM 8463 O O . TRP C 1 323 ? 17.066 -49.358 29.364 1.00 10.83 323 TRP C O 1
ATOM 8474 N N . LYS C 1 324 ? 18.853 -49.164 30.726 1.00 10.74 324 LYS C N 1
ATOM 8475 C CA . LYS C 1 324 ? 18.952 -50.617 30.919 1.00 11.29 324 LYS C CA 1
ATOM 8476 C C . LYS C 1 324 ? 17.697 -51.185 31.612 1.00 11.41 324 LYS C C 1
ATOM 8477 O O . LYS C 1 324 ? 17.393 -52.380 31.468 1.00 10.98 324 LYS C O 1
ATOM 8483 N N . THR C 1 325 ? 16.979 -50.325 32.336 1.00 11.61 325 THR C N 1
ATOM 8484 C CA . THR C 1 325 ? 15.757 -50.692 33.049 1.00 11.25 325 THR C CA 1
ATOM 8485 C C . THR C 1 325 ? 14.511 -50.180 32.310 1.00 11.43 325 THR C C 1
ATOM 8486 O O . THR C 1 325 ? 13.504 -50.893 32.193 1.00 11.25 325 THR C O 1
ATOM 8490 N N . LEU C 1 326 ? 14.579 -48.945 31.805 1.00 10.41 326 LEU C N 1
ATOM 8491 C CA . LEU C 1 326 ? 13.444 -48.319 31.132 1.00 10.70 326 LEU C CA 1
ATOM 8492 C C . LEU C 1 326 ? 13.215 -48.866 29.731 1.00 10.66 326 LEU C C 1
ATOM 8493 O O . LEU C 1 326 ? 12.067 -49.116 29.335 1.00 11.13 326 LEU C O 1
ATOM 8498 N N . TYR C 1 327 ? 14.304 -48.992 28.975 1.00 11.19 327 TYR C N 1
ATOM 8499 C CA . TYR C 1 327 ? 14.237 -49.401 27.574 1.00 10.59 327 TYR C CA 1
ATOM 8500 C C . TYR C 1 327 ? 15.272 -50.496 27.311 1.00 10.88 327 TYR C C 1
ATOM 8501 O O . TYR C 1 327 ? 16.230 -50.300 26.549 1.00 10.54 327 TYR C O 1
ATOM 8510 N N . PRO C 1 328 ? 15.108 -51.660 27.967 1.00 10.97 328 PRO C N 1
ATOM 8511 C CA . PRO C 1 328 ? 16.167 -52.656 27.870 1.00 11.60 328 PRO C CA 1
ATOM 8512 C C . PRO C 1 328 ? 16.439 -53.200 26.464 1.00 12.46 328 PRO C C 1
ATOM 8513 O O . PRO C 1 328 ? 17.591 -53.432 26.132 1.00 13.89 328 PRO C O 1
ATOM 8517 N N . LYS C 1 329 ? 15.388 -53.370 25.660 1.00 13.42 329 LYS C N 1
ATOM 8518 C CA . LYS C 1 329 ? 15.513 -53.835 24.268 1.00 15.00 329 LYS C CA 1
ATOM 8519 C C . LYS C 1 329 ? 16.270 -52.828 23.405 1.00 14.74 329 LYS C C 1
ATOM 8520 O O . LYS C 1 329 ? 17.220 -53.184 22.707 1.00 14.91 329 LYS C O 1
ATOM 8526 N N . ALA C 1 330 ? 15.876 -51.562 23.477 1.00 13.96 330 ALA C N 1
ATOM 8527 C CA . ALA C 1 330 ? 16.606 -50.504 22.767 1.00 14.31 330 ALA C CA 1
ATOM 8528 C C . ALA C 1 330 ? 18.062 -50.411 23.224 1.00 14.54 330 ALA C C 1
ATOM 8529 O O . ALA C 1 330 ? 18.980 -50.273 22.405 1.00 14.59 330 ALA C O 1
ATOM 8531 N N . ALA C 1 331 ? 18.285 -50.487 24.539 1.00 14.78 331 ALA C N 1
ATOM 8532 C CA . ALA C 1 331 ? 19.635 -50.311 25.080 1.00 15.01 331 ALA C CA 1
ATOM 8533 C C . ALA C 1 331 ? 20.600 -51.370 24.533 1.00 16.46 331 ALA C C 1
ATOM 8534 O O . ALA C 1 331 ? 21.758 -51.061 24.244 1.00 17.38 331 ALA C O 1
ATOM 8536 N N . LYS C 1 332 ? 20.093 -52.591 24.357 1.00 17.51 332 LYS C N 1
ATOM 8537 C CA . LYS C 1 332 ? 20.863 -53.730 23.834 1.00 19.42 332 LYS C CA 1
ATOM 8538 C C . LYS C 1 332 ? 21.058 -53.690 22.312 1.00 19.41 332 LYS C C 1
ATOM 8539 O O . LYS C 1 332 ? 21.739 -54.546 21.730 1.00 20.48 332 LYS C O 1
ATOM 8545 N N . MET C 1 333 ? 20.448 -52.702 21.671 1.00 18.92 333 MET C N 1
ATOM 8546 C CA . MET C 1 333 ? 20.641 -52.467 20.240 1.00 19.19 333 MET C CA 1
ATOM 8547 C C . MET C 1 333 ? 21.486 -51.225 19.955 1.00 18.31 333 MET C C 1
ATOM 8548 O O . MET C 1 333 ? 21.731 -50.880 18.786 1.00 18.67 333 MET C O 1
ATOM 8553 N N . LEU C 1 334 ? 21.936 -50.545 21.002 1.00 17.38 334 LEU C N 1
ATOM 8554 C CA . LEU C 1 334 ? 22.775 -49.369 20.790 1.00 17.02 334 LEU C CA 1
ATOM 8555 C C . LEU C 1 334 ? 24.139 -49.764 20.207 1.00 16.09 334 LEU C C 1
ATOM 8556 O O . LEU C 1 334 ? 24.659 -49.080 19.330 1.00 17.21 334 LEU C O 1
ATOM 8561 N N . ILE C 1 335 ? 24.699 -50.877 20.673 1.00 15.03 335 ILE C N 1
ATOM 8562 C CA . ILE C 1 335 ? 25.973 -51.361 20.128 1.00 14.32 335 ILE C CA 1
ATOM 8563 C C . ILE C 1 335 ? 25.659 -52.356 19.029 1.00 14.66 335 ILE C C 1
ATOM 8564 O O . ILE C 1 335 ? 25.151 -53.450 19.280 1.00 14.50 335 ILE C O 1
ATOM 8569 N N . THR C 1 336 ? 25.966 -51.962 17.795 1.00 13.71 336 THR C N 1
ATOM 8570 C CA . THR C 1 336 ? 25.646 -52.785 16.637 1.00 14.53 336 THR C CA 1
ATOM 8571 C C . THR C 1 336 ? 26.586 -53.985 16.530 1.00 15.16 336 THR C C 1
ATOM 8572 O O . THR C 1 336 ? 26.148 -55.101 16.214 1.00 15.29 336 THR C O 1
ATOM 8576 N N . LYS C 1 337 ? 27.877 -53.740 16.750 1.00 15.83 337 LYS C N 1
ATOM 8577 C CA . LYS C 1 337 ? 28.863 -54.808 16.851 1.00 16.36 337 LYS C CA 1
ATOM 8578 C C . LYS C 1 337 ? 30.185 -54.289 17.404 1.00 15.81 337 LYS C C 1
ATOM 8579 O O . LYS C 1 337 ? 30.419 -53.067 17.462 1.00 15.08 337 LYS C O 1
ATOM 8585 N N . THR C 1 338 ? 31.026 -55.237 17.816 1.00 15.45 338 THR C N 1
ATOM 8586 C CA . THR C 1 338 ? 32.369 -54.965 18.297 1.00 15.66 338 THR C CA 1
ATOM 8587 C C . THR C 1 338 ? 33.406 -55.606 17.367 1.00 15.86 338 THR C C 1
ATOM 8588 O O . THR C 1 338 ? 33.277 -56.777 16.976 1.00 16.96 338 THR C O 1
ATOM 8592 N N . VAL C 1 339 ? 34.423 -54.824 17.011 1.00 15.50 339 VAL C N 1
ATOM 8593 C CA . VAL C 1 339 ? 35.527 -55.287 16.169 1.00 14.85 339 VAL C CA 1
ATOM 8594 C C . VAL C 1 339 ? 36.821 -55.245 16.979 1.00 15.27 339 VAL C C 1
ATOM 8595 O O . VAL C 1 339 ? 37.098 -54.258 17.680 1.00 15.27 339 VAL C O 1
ATOM 8599 N N . SER C 1 340 ? 37.616 -56.307 16.866 1.00 15.22 340 SER C N 1
ATOM 8600 C CA . SER C 1 340 ? 38.900 -56.365 17.539 1.00 15.04 340 SER C CA 1
ATOM 8601 C C . SER C 1 340 ? 39.908 -55.468 16.837 1.00 15.08 340 SER C C 1
ATOM 8602 O O . SER C 1 340 ? 39.949 -55.402 15.602 1.00 14.50 340 SER C O 1
ATOM 8605 N N . ILE C 1 341 ? 40.733 -54.788 17.626 1.00 15.43 341 ILE C N 1
ATOM 8606 C CA . ILE C 1 341 ? 41.859 -54.026 17.078 1.00 15.90 341 ILE C CA 1
ATOM 8607 C C . ILE C 1 341 ? 42.813 -54.889 16.210 1.00 16.81 341 ILE C C 1
ATOM 8608 O O . ILE C 1 341 ? 43.505 -54.363 15.338 1.00 16.96 341 ILE C O 1
ATOM 8613 N N . ASN C 1 342 ? 42.802 -56.206 16.428 1.00 17.25 342 ASN C N 1
ATOM 8614 C CA . ASN C 1 342 ? 43.687 -57.128 15.703 1.00 18.41 342 ASN C CA 1
ATOM 8615 C C . ASN C 1 342 ? 43.115 -57.654 14.382 1.00 18.82 342 ASN C C 1
ATOM 8616 O O . ASN C 1 342 ? 43.824 -58.269 13.573 1.00 19.24 342 ASN C O 1
ATOM 8621 N N A ASP C 1 343 ? 41.827 -57.403 14.173 0.50 18.84 343 ASP C N 1
ATOM 8622 C CA A ASP C 1 343 ? 41.106 -57.849 12.995 0.50 18.97 343 ASP C CA 1
ATOM 8623 C C A ASP C 1 343 ? 41.185 -56.746 11.943 0.50 18.93 343 ASP C C 1
ATOM 8624 O O A ASP C 1 343 ? 40.209 -56.021 11.710 0.50 19.12 343 ASP C O 1
ATOM 8633 N N . GLU C 1 344 ? 42.357 -56.632 11.310 1.00 19.13 344 GLU C N 1
ATOM 8634 C CA . GLU C 1 344 ? 42.660 -55.486 10.445 1.00 19.78 344 GLU C CA 1
ATOM 8635 C C . GLU C 1 344 ? 41.690 -55.322 9.284 1.00 19.32 344 GLU C C 1
ATOM 8636 O O . GLU C 1 344 ? 41.274 -54.197 8.974 1.00 18.68 344 GLU C O 1
ATOM 8642 N N . LYS C 1 345 ? 41.335 -56.425 8.628 1.00 19.12 345 LYS C N 1
ATOM 8643 C CA . LYS C 1 345 ? 40.466 -56.334 7.466 1.00 18.91 345 LYS C CA 1
ATOM 8644 C C . LYS C 1 345 ? 39.106 -55.761 7.852 1.00 18.72 345 LYS C C 1
ATOM 8645 O O . LYS C 1 345 ? 38.597 -54.846 7.194 1.00 18.63 345 LYS C O 1
ATOM 8651 N N . GLU C 1 346 ? 38.525 -56.302 8.920 1.00 17.95 346 GLU C N 1
ATOM 8652 C CA . GLU C 1 346 ? 37.225 -55.841 9.387 1.00 17.82 346 GLU C CA 1
ATOM 8653 C C . GLU C 1 346 ? 37.327 -54.421 9.960 1.00 16.86 346 GLU C C 1
ATOM 8654 O O . GLU C 1 346 ? 36.420 -53.612 9.749 1.00 16.61 346 GLU C O 1
ATOM 8660 N N . LEU C 1 347 ? 38.422 -54.128 10.668 1.00 15.88 347 LEU C N 1
ATOM 8661 C CA . LEU C 1 347 ? 38.631 -52.792 11.253 1.00 15.19 347 LEU C CA 1
ATOM 8662 C C . LEU C 1 347 ? 38.647 -51.697 10.192 1.00 14.90 347 LEU C C 1
ATOM 8663 O O . LEU C 1 347 ? 37.976 -50.675 10.331 1.00 15.50 347 LEU C O 1
ATOM 8668 N N . LEU C 1 348 ? 39.408 -51.909 9.120 1.00 14.24 348 LEU C N 1
ATOM 8669 C CA . LEU C 1 348 ? 39.492 -50.903 8.081 1.00 14.16 348 LEU C CA 1
ATOM 8670 C C . LEU C 1 348 ? 38.143 -50.697 7.411 1.00 14.48 348 LEU C C 1
ATOM 8671 O O . LEU C 1 348 ? 37.794 -49.569 7.055 1.00 14.63 348 LEU C O 1
ATOM 8676 N N . LYS C 1 349 ? 37.398 -51.795 7.251 1.00 14.67 349 LYS C N 1
ATOM 8677 C CA . LYS C 1 349 ? 36.057 -51.765 6.692 1.00 15.40 349 LYS C CA 1
ATOM 8678 C C . LYS C 1 349 ? 35.163 -50.811 7.485 1.00 15.07 349 LYS C C 1
ATOM 8679 O O . LYS C 1 349 ? 34.531 -49.938 6.901 1.00 15.69 349 LYS C O 1
ATOM 8685 N N . VAL C 1 350 ? 35.129 -50.978 8.806 1.00 15.19 350 VAL C N 1
ATOM 8686 C CA . VAL C 1 350 ? 34.209 -50.199 9.649 1.00 14.75 350 VAL C CA 1
ATOM 8687 C C . VAL C 1 350 ? 34.681 -48.749 9.830 1.00 14.32 350 VAL C C 1
ATOM 8688 O O . VAL C 1 350 ? 33.868 -47.849 10.030 1.00 14.80 350 VAL C O 1
ATOM 8692 N N . LEU C 1 351 ? 35.991 -48.525 9.757 1.00 14.19 351 LEU C N 1
ATOM 8693 C CA . LEU C 1 351 ? 36.505 -47.153 9.768 1.00 13.18 351 LEU C CA 1
ATOM 8694 C C . LEU C 1 351 ? 36.151 -46.409 8.480 1.00 13.20 351 LEU C C 1
ATOM 8695 O O . LEU C 1 351 ? 35.927 -45.201 8.495 1.00 13.68 351 LEU C O 1
ATOM 8700 N N . ARG C 1 352 ? 36.101 -47.127 7.361 1.00 12.84 352 ARG C N 1
ATOM 8701 C CA . ARG C 1 352 ? 35.902 -46.485 6.068 1.00 13.54 352 ARG C CA 1
ATOM 8702 C C . ARG C 1 352 ? 34.456 -46.136 5.733 1.00 13.82 352 ARG C C 1
ATOM 8703 O O . ARG C 1 352 ? 34.203 -45.155 5.022 1.00 13.69 352 ARG C O 1
ATOM 8711 N N . GLU C 1 353 ? 33.503 -46.929 6.219 1.00 13.92 353 GLU C N 1
ATOM 8712 C CA . GLU C 1 353 ? 32.123 -46.743 5.772 1.00 15.59 353 GLU C CA 1
ATOM 8713 C C . GLU C 1 353 ? 31.109 -47.259 6.765 1.00 14.68 353 GLU C C 1
ATOM 8714 O O . GLU C 1 353 ? 31.328 -48.288 7.382 1.00 15.41 353 GLU C O 1
ATOM 8720 N N . LYS C 1 354 ? 30.005 -46.529 6.907 1.00 15.14 354 LYS C N 1
ATOM 8721 C CA . LYS C 1 354 ? 28.863 -46.954 7.722 1.00 15.66 354 LYS C CA 1
ATOM 8722 C C . LYS C 1 354 ? 28.069 -48.054 7.006 1.00 16.12 354 LYS C C 1
ATOM 8723 O O . LYS C 1 354 ? 27.932 -48.026 5.783 1.00 16.01 354 LYS C O 1
ATOM 8729 N N . GLU C 1 355 ? 27.522 -49.001 7.769 1.00 17.03 355 GLU C N 1
ATOM 8730 C CA . GLU C 1 355 ? 26.549 -49.946 7.203 1.00 17.33 355 GLU C CA 1
ATOM 8731 C C . GLU C 1 355 ? 25.129 -49.457 7.482 1.00 17.77 355 GLU C C 1
ATOM 8732 O O . GLU C 1 355 ? 24.867 -48.874 8.529 1.00 17.28 355 GLU C O 1
ATOM 8738 N N . HIS C 1 356 ? 24.207 -49.700 6.549 1.00 18.26 356 HIS C N 1
ATOM 8739 C CA . HIS C 1 356 ? 22.820 -49.273 6.710 1.00 18.52 356 HIS C CA 1
ATOM 8740 C C . HIS C 1 356 ? 22.256 -49.763 8.046 1.00 18.58 356 HIS C C 1
ATOM 8741 O O . HIS C 1 356 ? 22.489 -50.906 8.449 1.00 18.46 356 HIS C O 1
ATOM 8748 N N . GLY C 1 357 ? 21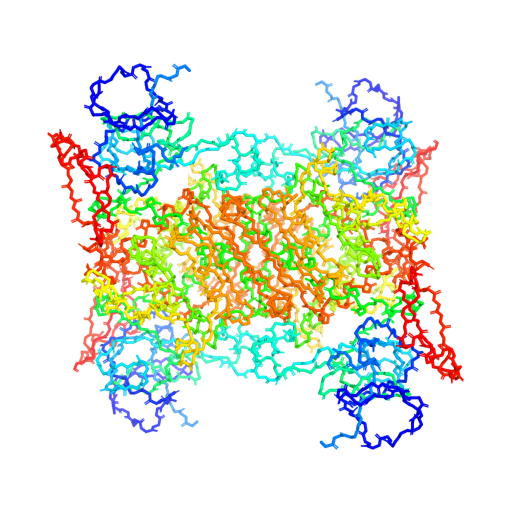.556 -48.873 8.749 1.00 18.13 357 GLY C N 1
ATOM 8749 C CA . GLY C 1 357 ? 20.962 -49.204 10.044 1.00 17.55 357 GLY C CA 1
ATOM 8750 C C . GLY C 1 357 ? 21.914 -49.273 11.239 1.00 17.11 357 GLY C C 1
ATOM 8751 O O . GLY C 1 357 ? 21.475 -49.505 12.365 1.00 16.61 357 GLY C O 1
ATOM 8752 N N . GLU C 1 358 ? 23.214 -49.096 10.999 1.00 16.30 358 GLU C N 1
ATOM 8753 C CA . GLU C 1 358 ? 24.202 -49.062 12.076 1.00 15.18 358 GLU C CA 1
ATOM 8754 C C . GLU C 1 358 ? 23.846 -48.004 13.131 1.00 14.63 358 GLU C C 1
ATOM 8755 O O . GLU C 1 358 ? 23.331 -46.937 12.809 1.00 13.89 358 GLU C O 1
ATOM 8761 N N . ILE C 1 359 ? 24.067 -48.328 14.402 1.00 13.23 359 ILE C N 1
ATOM 8762 C CA . ILE C 1 359 ? 23.960 -47.323 15.460 1.00 13.13 359 ILE C CA 1
ATOM 8763 C C . ILE C 1 359 ? 25.377 -47.008 15.928 1.00 12.76 359 ILE C C 1
ATOM 8764 O O . ILE C 1 359 ? 25.873 -45.910 15.698 1.00 12.58 359 ILE C O 1
ATOM 8769 N N . LYS C 1 360 ? 26.039 -47.976 16.561 1.00 12.48 360 LYS C N 1
ATOM 8770 C CA . LYS C 1 360 ? 27.413 -47.764 17.042 1.00 12.02 360 LYS C CA 1
ATOM 8771 C C . LYS C 1 360 ? 28.296 -48.992 16.879 1.00 11.97 360 LYS C C 1
ATOM 8772 O O . LYS C 1 360 ? 27.962 -50.068 17.366 1.00 12.06 360 LYS C O 1
ATOM 8778 N N . ILE C 1 361 ? 29.437 -48.806 16.211 1.00 11.49 361 ILE C N 1
ATOM 8779 C CA . ILE C 1 361 ? 30.485 -49.821 16.160 1.00 12.33 361 ILE C CA 1
ATOM 8780 C C . ILE C 1 361 ? 31.548 -49.522 17.218 1.00 11.96 361 ILE C C 1
ATOM 8781 O O . ILE C 1 361 ? 32.047 -48.396 17.316 1.00 11.87 361 ILE C O 1
ATOM 8786 N N . ARG C 1 362 ? 31.898 -50.546 17.993 1.00 12.47 362 ARG C N 1
ATOM 8787 C CA . ARG C 1 362 ? 32.877 -50.434 19.059 1.00 13.90 362 ARG C CA 1
ATOM 8788 C C . ARG C 1 362 ? 34.142 -51.187 18.661 1.00 13.76 362 ARG C C 1
ATOM 8789 O O . ARG C 1 362 ? 34.051 -52.254 18.071 1.00 13.67 362 ARG C O 1
ATOM 8797 N N . ILE C 1 363 ? 35.303 -50.624 18.975 1.00 13.29 363 ILE C N 1
ATOM 8798 C CA . ILE C 1 363 ? 36.589 -51.283 18.752 1.00 13.69 363 ILE C CA 1
ATOM 8799 C C . ILE C 1 363 ? 37.099 -51.770 20.101 1.00 13.94 363 ILE C C 1
ATOM 8800 O O . ILE C 1 363 ? 37.134 -50.991 21.049 1.00 14.41 363 ILE C O 1
ATOM 8805 N N . LEU C 1 364 ? 37.446 -53.057 20.185 1.00 14.40 364 LEU C N 1
ATOM 8806 C CA . LEU C 1 364 ? 37.955 -53.655 21.419 1.00 15.40 364 LEU C CA 1
ATOM 8807 C C . LEU C 1 364 ? 39.452 -53.856 21.307 1.00 15.99 364 LEU C C 1
ATOM 8808 O O . LEU C 1 364 ? 39.923 -54.480 20.364 1.00 15.93 364 LEU C O 1
ATOM 8813 N N . TRP C 1 365 ? 40.184 -53.328 22.283 1.00 16.89 365 TRP C N 1
ATOM 8814 C CA . TRP C 1 365 ? 41.636 -53.461 22.316 1.00 18.42 365 TRP C CA 1
ATOM 8815 C C . TRP C 1 365 ? 41.991 -54.714 23.076 1.00 20.21 365 TRP C C 1
ATOM 8816 O O . TRP C 1 365 ? 41.839 -54.768 24.294 1.00 21.20 365 TRP C O 1
ATOM 8827 N N . GLU C 1 366 ? 42.405 -55.724 22.315 1.00 22.03 366 GLU C N 1
ATOM 8828 C CA . GLU C 1 366 ? 42.752 -57.052 22.804 1.00 24.03 366 GLU C CA 1
ATOM 8829 C C . GLU C 1 366 ? 44.269 -57.190 22.811 1.00 24.06 366 GLU C C 1
ATOM 8830 O O . GLU C 1 366 ? 44.923 -56.950 21.791 1.00 24.51 366 GLU C O 1
ATOM 8836 N N . MET D 1 1 ? -16.143 -51.958 50.183 1.00 19.57 1 MET D N 1
ATOM 8837 C CA . MET D 1 1 ? -14.706 -51.837 49.804 1.00 19.57 1 MET D CA 1
ATOM 8838 C C . MET D 1 1 ? -13.784 -51.719 51.014 1.00 18.45 1 MET D C 1
ATOM 8839 O O . MET D 1 1 ? -14.002 -50.880 51.901 1.00 18.36 1 MET D O 1
ATOM 8844 N N . LYS D 1 2 ? -12.728 -52.531 51.025 1.00 17.62 2 LYS D N 1
ATOM 8845 C CA . LYS D 1 2 ? -11.730 -52.446 52.091 1.00 17.10 2 LYS D CA 1
ATOM 8846 C C . LYS D 1 2 ? -10.941 -51.130 52.023 1.00 16.33 2 LYS D C 1
ATOM 8847 O O . LYS D 1 2 ? -10.473 -50.736 50.955 1.00 16.79 2 LYS D O 1
ATOM 8853 N N . ALA D 1 3 ? -10.801 -50.461 53.166 1.00 15.75 3 ALA D N 1
ATOM 8854 C CA . ALA D 1 3 ? -10.063 -49.194 53.239 1.00 14.80 3 ALA D CA 1
ATOM 8855 C C . ALA D 1 3 ? -9.416 -49.009 54.599 1.00 14.50 3 ALA D C 1
ATOM 8856 O O . ALA D 1 3 ? -9.938 -49.472 55.622 1.00 14.82 3 ALA D O 1
ATOM 8858 N N . ILE D 1 4 ? -8.285 -48.312 54.601 1.00 12.72 4 ILE D N 1
ATOM 8859 C CA . ILE D 1 4 ? -7.655 -47.862 55.837 1.00 13.13 4 ILE D CA 1
ATOM 8860 C C . ILE D 1 4 ? -8.106 -46.424 56.109 1.00 13.29 4 ILE D C 1
ATOM 8861 O O . ILE D 1 4 ? -7.842 -45.517 55.299 1.00 13.17 4 ILE D O 1
ATOM 8866 N N . ILE D 1 5 ? -8.792 -46.209 57.235 1.00 12.88 5 ILE D N 1
ATOM 8867 C CA . ILE D 1 5 ? -9.418 -44.912 57.492 1.00 13.06 5 ILE D CA 1
ATOM 8868 C C . ILE D 1 5 ? -8.961 -44.291 58.803 1.00 12.91 5 ILE D C 1
ATOM 8869 O O . ILE D 1 5 ? -8.647 -45.005 59.769 1.00 12.17 5 ILE D O 1
ATOM 8874 N N . VAL D 1 6 ? -8.944 -42.961 58.810 1.00 13.23 6 VAL D N 1
ATOM 8875 C CA . VAL D 1 6 ? -8.635 -42.142 59.988 1.00 13.71 6 VAL D CA 1
ATOM 8876 C C . VAL D 1 6 ? -9.745 -41.107 60.171 1.00 14.62 6 VAL D C 1
ATOM 8877 O O . VAL D 1 6 ? -10.522 -40.859 59.244 1.00 15.02 6 VAL D O 1
ATOM 8881 N N . LYS D 1 7 ? -9.812 -40.488 61.350 1.00 16.02 7 LYS D N 1
ATOM 8882 C CA . LYS D 1 7 ? -10.841 -39.487 61.620 1.00 17.26 7 LYS D CA 1
ATOM 8883 C C . LYS D 1 7 ? -10.211 -38.230 62.230 1.00 18.30 7 LYS D C 1
ATOM 8884 O O . LYS D 1 7 ? -10.442 -37.922 63.396 1.00 18.97 7 LYS D O 1
ATOM 8890 N N . PRO D 1 8 ? -9.394 -37.495 61.444 1.00 19.30 8 PRO D N 1
ATOM 8891 C CA . PRO D 1 8 ? -8.736 -36.310 61.999 1.00 20.10 8 PRO D CA 1
ATOM 8892 C C . PRO D 1 8 ? -9.742 -35.281 62.519 1.00 20.97 8 PRO D C 1
ATOM 8893 O O . PRO D 1 8 ? -10.853 -35.194 61.984 1.00 21.16 8 PRO D O 1
ATOM 8897 N N . PRO D 1 9 ? -9.373 -34.525 63.569 1.00 21.76 9 PRO D N 1
ATOM 8898 C CA . PRO D 1 9 ? -8.092 -34.535 64.280 1.00 21.98 9 PRO D CA 1
ATOM 8899 C C . PRO D 1 9 ? -7.918 -35.657 65.333 1.00 21.56 9 PRO D C 1
ATOM 8900 O O . PRO D 1 9 ? -6.874 -35.710 65.995 1.00 22.16 9 PRO D O 1
ATOM 8904 N N . ASN D 1 10 ? -8.903 -36.546 65.469 1.00 21.14 10 ASN D N 1
ATOM 8905 C CA . ASN D 1 10 ? -8.820 -37.645 66.446 1.00 20.08 10 ASN D CA 1
ATOM 8906 C C . ASN D 1 10 ? -7.687 -38.633 66.122 1.00 19.18 10 ASN D C 1
ATOM 8907 O O . ASN D 1 10 ? -7.447 -38.951 64.949 1.00 19.31 10 ASN D O 1
ATOM 8912 N N . ALA D 1 11 ? -7.010 -39.122 67.163 1.00 17.31 11 ALA D N 1
ATOM 8913 C CA . ALA D 1 11 ? -6.039 -40.201 67.016 1.00 16.17 11 ALA D CA 1
ATOM 8914 C C . ALA D 1 11 ? -6.747 -41.533 66.762 1.00 15.75 11 ALA D C 1
ATOM 8915 O O . ALA D 1 11 ? -7.858 -41.748 67.246 1.00 15.38 11 ALA D O 1
ATOM 8917 N N . GLY D 1 12 ? -6.107 -42.416 66.001 1.00 15.26 12 GLY D N 1
ATOM 8918 C CA . GLY D 1 12 ? -6.664 -43.740 65.725 1.00 15.46 12 GLY D CA 1
ATOM 8919 C C . GLY D 1 12 ? -6.663 -44.118 64.256 1.00 15.31 12 GLY D C 1
ATOM 8920 O O . GLY D 1 12 ? -6.605 -43.249 63.376 1.00 15.90 12 GLY D O 1
ATOM 8921 N N . VAL D 1 13 ? -6.729 -45.422 63.995 1.00 15.60 13 VAL D N 1
ATOM 8922 C CA . VAL D 1 13 ? -6.779 -45.943 62.623 1.00 15.01 13 VAL D CA 1
ATOM 8923 C C . VAL D 1 13 ? -7.531 -47.272 62.575 1.00 15.83 13 VAL D C 1
ATOM 8924 O O . VAL D 1 13 ? -7.474 -48.065 63.528 1.00 15.99 13 VAL D O 1
ATOM 8928 N N . GLN D 1 14 ? -8.253 -47.509 61.484 1.00 16.35 14 GLN D N 1
ATOM 8929 C CA . GLN D 1 14 ? -8.994 -48.757 61.323 1.00 17.78 14 GLN D CA 1
ATOM 8930 C C . GLN D 1 14 ? -8.847 -49.266 59.908 1.00 18.56 14 GLN D C 1
ATOM 8931 O O . GLN D 1 14 ? -8.760 -48.484 58.965 1.00 18.24 14 GLN D O 1
ATOM 8937 N N . VAL D 1 15 ? -8.859 -50.585 59.779 1.00 19.49 15 VAL D N 1
ATOM 8938 C CA . VAL D 1 15 ? -8.903 -51.248 58.493 1.00 21.70 15 VAL D CA 1
ATOM 8939 C C . VAL D 1 15 ? -10.252 -51.955 58.461 1.00 22.60 15 VAL D C 1
ATOM 8940 O O . VAL D 1 15 ? -10.497 -52.876 59.249 1.00 23.37 15 VAL D O 1
ATOM 8944 N N . LYS D 1 16 ? -11.143 -51.487 57.587 1.00 23.35 16 LYS D N 1
ATOM 8945 C CA . LYS D 1 16 ? -12.520 -51.981 57.561 1.00 24.40 16 LYS D CA 1
ATOM 8946 C C . LYS D 1 16 ? -13.179 -51.816 56.194 1.00 24.48 16 LYS D C 1
ATOM 8947 O O . LYS D 1 16 ? -12.669 -51.101 55.325 1.00 23.92 16 LYS D O 1
ATOM 8953 N N . ASP D 1 17 ? -14.318 -52.482 56.021 1.00 24.56 17 ASP D N 1
ATOM 8954 C CA . ASP D 1 17 ? -15.133 -52.328 54.826 1.00 24.83 17 ASP D CA 1
ATOM 8955 C C . ASP D 1 17 ? -15.951 -51.050 54.921 1.00 25.25 17 ASP D C 1
ATOM 8956 O O . ASP D 1 17 ? -16.644 -50.813 55.913 1.00 25.65 17 ASP D O 1
ATOM 8961 N N . VAL D 1 18 ? -15.860 -50.225 53.884 1.00 25.60 18 VAL D N 1
ATOM 8962 C CA . VAL D 1 18 ? -16.589 -48.961 53.838 1.00 26.01 18 VAL D CA 1
ATOM 8963 C C . VAL D 1 18 ? -17.451 -48.865 52.582 1.00 26.52 18 VAL D C 1
ATOM 8964 O O . VAL D 1 18 ? -17.232 -49.586 51.597 1.00 26.59 18 VAL D O 1
ATOM 8968 N N . ASP D 1 19 ? -18.414 -47.949 52.615 1.00 27.02 19 ASP D N 1
ATOM 8969 C CA . ASP D 1 19 ? -19.297 -47.726 51.482 1.00 27.68 19 ASP D CA 1
ATOM 8970 C C . ASP D 1 19 ? -18.542 -46.984 50.383 1.00 27.80 19 ASP D C 1
ATOM 8971 O O . ASP D 1 19 ? -18.211 -45.802 50.528 1.00 27.36 19 ASP D O 1
ATOM 8976 N N . GLU D 1 20 ? -18.289 -47.696 49.287 1.00 28.21 20 GLU D N 1
ATOM 8977 C CA . GLU D 1 20 ? -17.562 -47.149 48.139 1.00 28.89 20 GLU D CA 1
ATOM 8978 C C . GLU D 1 20 ? -18.191 -45.858 47.616 1.00 28.82 20 GLU D C 1
ATOM 8979 O O . GLU D 1 20 ? -17.508 -45.021 47.015 1.00 29.21 20 GLU D O 1
ATOM 8985 N N . LYS D 1 21 ? -19.491 -45.707 47.855 1.00 28.67 21 LYS D N 1
ATOM 8986 C CA . LYS D 1 21 ? -20.250 -44.561 47.367 1.00 28.69 21 LYS D CA 1
ATOM 8987 C C . LYS D 1 21 ? -19.884 -43.255 48.068 1.00 28.22 21 LYS D C 1
ATOM 8988 O O . LYS D 1 21 ? -20.010 -42.184 47.475 1.00 28.30 21 LYS D O 1
ATOM 8994 N N . LYS D 1 22 ? -19.437 -43.331 49.321 1.00 27.72 22 LYS D N 1
ATOM 8995 C CA . LYS D 1 22 ? -19.044 -42.109 50.023 1.00 27.22 22 LYS D CA 1
ATOM 8996 C C . LYS D 1 22 ? -17.546 -41.767 49.927 1.00 26.14 22 LYS D C 1
ATOM 8997 O O . LYS D 1 22 ? -17.087 -40.811 50.546 1.00 26.83 22 LYS D O 1
ATOM 9003 N N . LEU D 1 23 ? -16.805 -42.534 49.134 1.00 24.85 23 LEU D N 1
ATOM 9004 C CA . LEU D 1 23 ? -15.385 -42.247 48.889 1.00 23.41 23 LEU D CA 1
ATOM 9005 C C . LEU D 1 23 ? -15.188 -41.248 47.754 1.00 23.07 23 LEU D C 1
ATOM 9006 O O . LEU D 1 23 ? -15.988 -41.202 46.811 1.00 23.20 23 LEU D O 1
ATOM 9011 N N . ASP D 1 24 ? -14.120 -40.456 47.848 1.00 22.26 24 ASP D N 1
ATOM 9012 C CA . ASP D 1 24 ? -13.807 -39.464 46.811 1.00 21.70 24 ASP D CA 1
ATOM 9013 C C . ASP D 1 24 ? -13.318 -40.084 45.496 1.00 21.41 24 ASP D C 1
ATOM 9014 O O . ASP D 1 24 ? -12.461 -40.977 45.492 1.00 21.74 24 ASP D O 1
ATOM 9019 N N . SER D 1 25 ? -13.866 -39.577 44.394 1.00 20.72 25 SER D N 1
ATOM 9020 C CA . SER D 1 25 ? -13.483 -39.955 43.031 1.00 20.51 25 SER D CA 1
ATOM 9021 C C . SER D 1 25 ? -12.947 -38.719 42.308 1.00 19.54 25 SER D C 1
ATOM 9022 O O . SER D 1 25 ? -13.497 -37.633 42.468 1.00 20.08 25 SER D O 1
ATOM 9025 N N . TYR D 1 26 ? -11.888 -38.887 41.511 1.00 17.99 26 TYR D N 1
ATOM 9026 C CA . TYR D 1 26 ? -11.185 -37.732 40.911 1.00 17.46 26 TYR D CA 1
ATOM 9027 C C . TYR D 1 26 ? -11.180 -37.669 39.382 1.00 16.75 26 TYR D C 1
ATOM 9028 O O . TYR D 1 26 ? -10.711 -36.693 38.793 1.00 17.58 26 TYR D O 1
ATOM 9037 N N . GLY D 1 27 ? -11.682 -38.720 38.744 1.00 16.43 27 GLY D N 1
ATOM 9038 C CA . GLY D 1 27 ? -11.767 -38.758 37.284 1.00 16.21 27 GLY D CA 1
ATOM 9039 C C . GLY D 1 27 ? -12.328 -40.059 36.769 1.00 15.92 27 GLY D C 1
ATOM 9040 O O . GLY D 1 27 ? -12.953 -40.811 37.514 1.00 15.56 27 GLY D O 1
ATOM 9041 N N . LYS D 1 28 ? -12.054 -40.346 35.501 1.00 16.36 28 LYS D N 1
ATOM 9042 C CA . LYS D 1 28 ? -12.715 -41.447 34.793 1.00 16.52 28 LYS D CA 1
ATOM 9043 C C . LYS D 1 28 ? -11.941 -42.773 34.757 1.00 16.81 28 LYS D C 1
ATOM 9044 O O . LYS D 1 28 ? -12.491 -43.810 34.374 1.00 16.72 28 LYS D O 1
ATOM 9050 N N . ILE D 1 29 ? -10.681 -42.752 35.197 1.00 16.44 29 ILE D N 1
ATOM 9051 C CA . ILE D 1 29 ? -9.848 -43.957 35.157 1.00 16.79 29 ILE D CA 1
ATOM 9052 C C . ILE D 1 29 ? -9.887 -44.768 36.460 1.00 17.01 29 ILE D C 1
ATOM 9053 O O . ILE D 1 29 ? -9.465 -44.288 37.509 1.00 16.81 29 ILE D O 1
ATOM 9058 N N . LYS D 1 30 ? -10.409 -45.991 36.384 1.00 17.08 30 LYS D N 1
ATOM 9059 C CA . LYS D 1 30 ? -10.450 -46.903 37.523 1.00 16.54 30 LYS D CA 1
ATOM 9060 C C . LYS D 1 30 ? -9.105 -47.595 37.746 1.00 15.97 30 LYS D C 1
ATOM 9061 O O . LYS D 1 30 ? -8.557 -48.229 36.845 1.00 16.34 30 LYS D O 1
ATOM 9067 N N . ILE D 1 31 ? -8.592 -47.488 38.971 1.00 15.24 31 ILE D N 1
ATOM 9068 C CA . ILE D 1 31 ? -7.254 -47.970 39.293 1.00 14.33 31 ILE D CA 1
ATOM 9069 C C . ILE D 1 31 ? -7.363 -48.884 40.497 1.00 14.33 31 ILE D C 1
ATOM 9070 O O . ILE D 1 31 ? -7.887 -48.471 41.553 1.00 14.80 31 ILE D O 1
ATOM 9075 N N . ARG D 1 32 ? -6.875 -50.108 40.331 1.00 14.40 32 ARG D N 1
ATOM 9076 C CA . ARG D 1 32 ? -6.859 -51.079 41.422 1.00 14.68 32 ARG D CA 1
ATOM 9077 C C . ARG D 1 32 ? -5.516 -51.022 42.155 1.00 13.83 32 ARG D C 1
ATOM 9078 O O . ARG D 1 32 ? -4.462 -51.204 41.551 1.00 13.94 32 ARG D O 1
ATOM 9086 N N . THR D 1 33 ? -5.553 -50.757 43.452 1.00 14.11 33 THR D N 1
ATOM 9087 C CA . THR D 1 33 ? -4.338 -50.595 44.224 1.00 13.79 33 THR D CA 1
ATOM 9088 C C . THR D 1 33 ? -3.569 -51.899 44.302 1.00 14.36 33 THR D C 1
ATOM 9089 O O . THR D 1 33 ? -4.164 -52.959 44.533 1.00 14.30 33 THR D O 1
ATOM 9093 N N . ILE D 1 34 ? -2.255 -51.821 44.073 1.00 14.18 34 ILE D N 1
ATOM 9094 C CA . ILE D 1 34 ? -1.355 -52.944 44.350 1.00 15.11 34 ILE D CA 1
ATOM 9095 C C . ILE D 1 34 ? -0.496 -52.686 45.595 1.00 14.77 34 ILE D C 1
ATOM 9096 O O . ILE D 1 34 ? -0.477 -53.502 46.537 1.00 13.66 34 ILE D O 1
ATOM 9101 N N . TYR D 1 35 ? 0.194 -51.547 45.608 1.00 14.45 35 TYR D N 1
ATOM 9102 C CA . TYR D 1 35 ? 1.009 -51.171 46.753 1.00 14.37 35 TYR D CA 1
ATOM 9103 C C . TYR D 1 35 ? 0.633 -49.823 47.341 1.00 13.72 35 TYR D C 1
ATOM 9104 O O . TYR D 1 35 ? 0.240 -48.913 46.619 1.00 13.68 35 TYR D O 1
ATOM 9113 N N . ASN D 1 36 ? 0.747 -49.714 48.662 1.00 12.75 36 ASN D N 1
ATOM 9114 C CA . ASN D 1 36 ? 0.890 -48.407 49.310 1.00 12.68 36 ASN D CA 1
ATOM 9115 C C . ASN D 1 36 ? 2.222 -48.341 50.021 1.00 12.52 36 ASN D C 1
ATOM 9116 O O . ASN D 1 36 ? 2.802 -49.377 50.373 1.00 11.80 36 ASN D O 1
ATOM 9121 N N . GLY D 1 37 ? 2.701 -47.120 50.229 1.00 11.95 37 GLY D N 1
ATOM 9122 C CA . GLY D 1 37 ? 3.835 -46.860 51.118 1.00 11.09 37 GLY D CA 1
ATOM 9123 C C . GLY D 1 37 ? 3.364 -46.159 52.379 1.00 11.21 37 GLY D C 1
ATOM 9124 O O . GLY D 1 37 ? 2.313 -45.519 52.379 1.00 11.09 37 GLY D O 1
ATOM 9125 N N . ILE D 1 38 ? 4.123 -46.305 53.463 1.00 9.87 38 ILE D N 1
ATOM 9126 C CA . ILE D 1 38 ? 3.804 -45.608 54.707 1.00 10.72 38 ILE D CA 1
ATOM 9127 C C . ILE D 1 38 ? 4.936 -44.631 55.006 1.00 10.61 38 ILE D C 1
ATOM 9128 O O . ILE D 1 38 ? 6.105 -44.966 54.817 1.00 10.57 38 ILE D O 1
ATOM 9133 N N . CYS D 1 39 ? 4.613 -43.428 55.468 1.00 11.57 39 CYS D N 1
ATOM 9134 C CA . CYS D 1 39 ? 5.682 -42.567 55.991 1.00 12.95 39 CYS D CA 1
ATOM 9135 C C . CYS D 1 39 ? 5.312 -41.855 57.287 1.00 12.92 39 CYS D C 1
ATOM 9136 O O . CYS D 1 39 ? 4.224 -42.065 57.837 1.00 11.76 39 CYS D O 1
ATOM 9139 N N . GLY D 1 40 ? 6.201 -40.985 57.754 1.00 13.02 40 GLY D N 1
ATOM 9140 C CA . GLY D 1 40 ? 5.974 -40.291 59.020 1.00 12.83 40 GLY D CA 1
ATOM 9141 C C . GLY D 1 40 ? 4.705 -39.465 59.034 1.00 12.91 40 GLY D C 1
ATOM 9142 O O . GLY D 1 40 ? 4.100 -39.268 60.095 1.00 12.66 40 GLY D O 1
ATOM 9143 N N . ALA D 1 41 ? 4.300 -38.954 57.869 1.00 12.96 41 ALA D N 1
ATOM 9144 C CA . ALA D 1 41 ? 3.056 -38.207 57.755 1.00 13.37 41 ALA D CA 1
ATOM 9145 C C . ALA D 1 41 ? 1.855 -39.077 58.118 1.00 13.50 41 ALA D C 1
ATOM 9146 O O . ALA D 1 41 ? 0.913 -38.613 58.754 1.00 14.21 41 ALA D O 1
ATOM 9148 N N . ASP D 1 42 ? 1.895 -40.338 57.707 1.00 13.20 42 ASP D N 1
ATOM 9149 C CA . ASP D 1 42 ? 0.842 -41.290 58.064 1.00 13.27 42 ASP D CA 1
ATOM 9150 C C . ASP D 1 42 ? 0.863 -41.543 59.568 1.00 13.63 42 ASP D C 1
ATOM 9151 O O . ASP D 1 42 ? -0.182 -41.495 60.223 1.00 12.80 42 ASP D O 1
ATOM 9156 N N . ARG D 1 43 ? 2.049 -41.761 60.124 1.00 14.20 43 ARG D N 1
ATOM 9157 C CA . ARG D 1 43 ? 2.179 -41.941 61.577 1.00 14.72 43 ARG D CA 1
ATOM 9158 C C . ARG D 1 43 ? 1.620 -40.757 62.380 1.00 15.57 43 ARG D C 1
ATOM 9159 O O . ARG D 1 43 ? 0.965 -40.946 63.417 1.00 15.13 43 ARG D O 1
ATOM 9167 N N . GLU D 1 44 ? 1.853 -39.538 61.896 1.00 15.34 44 GLU D N 1
ATOM 9168 C CA . GLU D 1 44 ? 1.359 -38.338 62.576 1.00 16.66 44 GLU D CA 1
ATOM 9169 C C . GLU D 1 44 ? -0.159 -38.269 62.628 1.00 16.20 44 GLU D C 1
ATOM 9170 O O . GLU D 1 44 ? -0.734 -38.038 63.693 1.00 16.27 44 GLU D O 1
ATOM 9176 N N A ILE D 1 45 ? -0.812 -38.485 61.490 0.50 15.80 45 ILE D N 1
ATOM 9177 C CA A ILE D 1 45 ? -2.271 -38.400 61.475 0.50 15.77 45 ILE D CA 1
ATOM 9178 C C A ILE D 1 45 ? -2.863 -39.539 62.315 0.50 15.83 45 ILE D C 1
ATOM 9179 O O A ILE D 1 45 ? -3.780 -39.314 63.099 0.50 15.16 45 ILE D O 1
ATOM 9188 N N . VAL D 1 46 ? -2.295 -40.738 62.191 1.00 15.70 46 VAL D N 1
ATOM 9189 C CA . VAL D 1 46 ? -2.757 -41.899 62.964 1.00 15.67 46 VAL D CA 1
ATOM 9190 C C . VAL D 1 46 ? -2.699 -41.596 64.455 1.00 16.31 46 VAL D C 1
ATOM 9191 O O . VAL D 1 46 ? -3.584 -42.011 65.231 1.00 16.23 46 VAL D O 1
ATOM 9195 N N . ASN D 1 47 ? -1.674 -40.850 64.858 1.00 16.65 47 ASN D N 1
ATOM 9196 C CA . ASN D 1 47 ? -1.491 -40.525 66.271 1.00 18.12 47 ASN D CA 1
ATOM 9197 C C . ASN D 1 47 ? -2.079 -39.182 66.693 1.00 19.05 47 ASN D C 1
ATOM 9198 O O . ASN D 1 47 ? -1.878 -38.741 67.827 1.00 19.31 47 ASN D O 1
ATOM 9203 N N . GLY D 1 48 ? -2.821 -38.549 65.784 1.00 19.97 48 GLY D N 1
ATOM 9204 C CA . GLY D 1 48 ? -3.536 -37.308 66.080 1.00 21.75 48 GLY D CA 1
ATOM 9205 C C . GLY D 1 48 ? -2.617 -36.115 66.253 1.00 23.22 48 GLY D C 1
ATOM 9206 O O . GLY D 1 48 ? -2.948 -35.172 66.974 1.00 23.28 48 GLY D O 1
ATOM 9207 N N . LYS D 1 49 ? -1.468 -36.155 65.579 1.00 24.42 49 LYS D N 1
ATOM 9208 C CA . LYS D 1 49 ? -0.432 -35.133 65.730 1.00 25.80 49 LYS D CA 1
ATOM 9209 C C . LYS D 1 49 ? -0.585 -33.977 64.734 1.00 26.52 49 LYS D C 1
ATOM 9210 O O . LYS D 1 49 ? 0.171 -33.006 64.790 1.00 27.02 49 LYS D O 1
ATOM 9216 N N . LEU D 1 50 ? -1.569 -34.080 63.840 1.00 27.31 50 LEU D N 1
ATOM 9217 C CA . LEU D 1 50 ? -1.850 -33.016 62.877 1.00 27.98 50 LEU D CA 1
ATOM 9218 C C . LEU D 1 50 ? -3.104 -32.220 63.250 1.00 28.17 50 LEU D C 1
ATOM 9219 O O . LEU D 1 50 ? -4.204 -32.462 62.731 1.00 28.59 50 LEU D O 1
ATOM 9224 N N . GLY D 1 58 ? -20.796 -34.084 56.734 1.00 33.43 58 GLY D N 1
ATOM 9225 C CA . GLY D 1 58 ? -21.292 -35.389 56.303 1.00 33.49 58 GLY D CA 1
ATOM 9226 C C . GLY D 1 58 ? -20.281 -36.520 56.417 1.00 33.26 58 GLY D C 1
ATOM 9227 O O . GLY D 1 58 ? -20.619 -37.613 56.892 1.00 33.51 58 GLY D O 1
ATOM 9228 N N . LYS D 1 59 ? -19.049 -36.262 55.972 1.00 32.95 59 LYS D N 1
ATOM 9229 C CA . LYS D 1 59 ? -17.969 -37.258 55.988 1.00 32.15 59 LYS D CA 1
ATOM 9230 C C . LYS D 1 59 ? -17.406 -37.486 57.389 1.00 31.17 59 LYS D C 1
ATOM 9231 O O . LYS D 1 59 ? -16.873 -36.567 58.010 1.00 31.34 59 LYS D O 1
ATOM 9237 N N . ASP D 1 60 ? -17.520 -38.719 57.871 1.00 30.14 60 ASP D N 1
ATOM 9238 C CA . ASP D 1 60 ? -17.081 -39.067 59.221 1.00 28.90 60 ASP D CA 1
ATOM 9239 C C . ASP D 1 60 ? -15.604 -39.448 59.265 1.00 27.58 60 ASP D C 1
ATOM 9240 O O . ASP D 1 60 ? -14.979 -39.424 60.329 1.00 27.62 60 ASP D O 1
ATOM 9245 N N . PHE D 1 61 ? -15.054 -39.807 58.107 1.00 25.49 61 PHE D N 1
ATOM 9246 C CA . PHE D 1 61 ? -13.703 -40.348 58.039 1.00 23.14 61 PHE D CA 1
ATOM 9247 C C . PHE D 1 61 ? -12.974 -39.878 56.784 1.00 21.27 61 PHE D C 1
ATOM 9248 O O . PHE D 1 61 ? -13.580 -39.310 55.874 1.00 20.58 61 PHE D O 1
ATOM 9256 N N . LEU D 1 62 ? -11.670 -40.151 56.760 1.00 18.84 62 LEU D N 1
ATOM 9257 C CA . LEU D 1 62 ? -10.795 -39.869 55.636 1.00 17.12 62 LEU D CA 1
ATOM 9258 C C . LEU D 1 62 ? -10.059 -41.165 55.310 1.00 15.83 62 LEU D C 1
ATOM 9259 O O . LEU D 1 62 ? -9.549 -41.813 56.219 1.00 14.77 62 LEU D O 1
ATOM 9264 N N . VAL D 1 63 ? -10.016 -41.557 54.035 1.00 14.67 63 VAL D N 1
ATOM 9265 C CA . VAL D 1 63 ? -9.161 -42.671 53.634 1.00 13.88 63 VAL D CA 1
ATOM 9266 C C . VAL D 1 63 ? -7.718 -42.210 53.722 1.00 12.95 63 VAL D C 1
ATOM 9267 O O . VAL D 1 63 ? -7.367 -41.189 53.159 1.00 13.00 63 VAL D O 1
ATOM 9271 N N . LEU D 1 64 ? -6.913 -42.963 54.464 1.00 11.92 64 LEU D N 1
ATOM 9272 C CA . LEU D 1 64 ? -5.500 -42.652 54.690 1.00 12.19 64 LEU D CA 1
ATOM 9273 C C . LEU D 1 64 ? -4.694 -43.008 53.449 1.00 11.94 64 LEU D C 1
ATOM 9274 O O . LEU D 1 64 ? -5.131 -43.817 52.637 1.00 12.02 64 LEU D O 1
ATOM 9279 N N . GLY D 1 65 ? -3.530 -42.381 53.284 1.00 11.74 65 GLY D N 1
ATOM 9280 C CA . GLY D 1 65 ? -2.533 -42.878 52.333 1.00 12.51 65 GLY D CA 1
ATOM 9281 C C . GLY D 1 65 ? -2.281 -41.983 51.133 1.00 11.82 65 GLY D C 1
ATOM 9282 O O . GLY D 1 65 ? -3.209 -41.655 50.400 1.00 12.40 65 GLY D O 1
ATOM 9283 N N . HIS D 1 66 ? -1.027 -41.584 50.924 1.00 11.37 66 HIS D N 1
ATOM 9284 C CA . HIS D 1 66 ? -0.718 -40.714 49.780 1.00 11.07 66 HIS D CA 1
ATOM 9285 C C . HIS D 1 66 ? 0.379 -41.260 48.856 1.00 10.97 66 HIS D C 1
ATOM 9286 O O . HIS D 1 66 ? 0.765 -40.593 47.900 1.00 12.07 66 HIS D O 1
ATOM 9293 N N . GLU D 1 67 ? 0.870 -42.454 49.158 1.00 10.41 67 GLU D N 1
ATOM 9294 C CA . GLU D 1 67 ? 1.872 -43.145 48.341 1.00 10.37 67 GLU D CA 1
ATOM 9295 C C . GLU D 1 67 ? 1.219 -44.423 47.813 1.00 10.56 67 GLU D C 1
ATOM 9296 O O . GLU D 1 67 ? 0.836 -45.288 48.606 1.00 11.02 67 GLU D O 1
ATOM 9302 N N . ALA D 1 68 ? 1.067 -44.527 46.489 1.00 10.54 68 ALA D N 1
ATOM 9303 C CA . ALA D 1 68 ? 0.347 -45.648 45.896 1.00 10.71 68 ALA D CA 1
ATOM 9304 C C . ALA D 1 68 ? 0.845 -46.016 44.519 1.00 11.20 68 ALA D C 1
ATOM 9305 O O . ALA D 1 68 ? 1.267 -45.157 43.762 1.00 10.77 68 ALA D O 1
ATOM 9307 N N . ILE D 1 69 ? 0.791 -47.309 44.223 1.00 11.66 69 ILE D N 1
ATOM 9308 C CA . ILE D 1 69 ? 0.952 -47.816 42.867 1.00 12.25 69 ILE D CA 1
ATOM 9309 C C . ILE D 1 69 ? -0.294 -48.658 42.600 1.00 12.63 69 ILE D C 1
ATOM 9310 O O . ILE D 1 69 ? -0.633 -49.537 43.398 1.00 13.41 69 ILE D O 1
ATOM 9315 N N . GLY D 1 70 ? -0.986 -48.367 41.504 1.00 13.02 70 GLY D N 1
ATOM 9316 C CA . GLY D 1 70 ? -2.167 -49.127 41.126 1.00 13.41 70 GLY D CA 1
ATOM 9317 C C . GLY D 1 70 ? -2.090 -49.579 39.676 1.00 13.62 70 GLY D C 1
ATOM 9318 O O . GLY D 1 70 ? -1.228 -49.133 38.907 1.00 12.82 70 GLY D O 1
ATOM 9319 N N . VAL D 1 71 ? -2.982 -50.492 39.307 1.00 14.90 71 VAL D N 1
ATOM 9320 C CA . VAL D 1 71 ? -3.053 -50.964 37.936 1.00 15.27 71 VAL D CA 1
ATOM 9321 C C . VAL D 1 71 ? -4.323 -50.434 37.272 1.00 15.77 71 VAL D C 1
ATOM 9322 O O . VAL D 1 71 ? -5.415 -50.417 37.876 1.00 15.29 71 VAL D O 1
ATOM 9326 N N . VAL D 1 72 ? -4.169 -49.984 36.028 1.00 16.54 72 VAL D N 1
ATOM 9327 C CA . VAL D 1 72 ? -5.283 -49.481 35.243 1.00 17.69 72 VAL D CA 1
ATOM 9328 C C . VAL D 1 72 ? -6.142 -50.674 34.797 1.00 18.92 72 VAL D C 1
ATOM 9329 O O . VAL D 1 72 ? -5.657 -51.588 34.111 1.00 18.77 72 VAL D O 1
ATOM 9333 N N . GLU D 1 73 ? -7.407 -50.655 35.209 1.00 20.27 73 GLU D N 1
ATOM 9334 C CA . GLU D 1 73 ? -8.314 -51.783 34.984 1.00 21.97 73 GLU D CA 1
ATOM 9335 C C . GLU D 1 73 ? -8.920 -51.852 33.585 1.00 23.39 73 GLU D C 1
ATOM 9336 O O . GLU D 1 73 ? -9.227 -52.943 33.105 1.00 23.25 73 GLU D O 1
ATOM 9342 N N . GLU D 1 74 ? -9.098 -50.691 32.956 1.00 24.93 74 GLU D N 1
ATOM 9343 C CA . GLU D 1 74 ? -9.681 -50.579 31.620 1.00 26.48 74 GLU D CA 1
ATOM 9344 C C . GLU D 1 74 ? -8.975 -49.474 30.843 1.00 27.08 74 GLU D C 1
ATOM 9345 O O . GLU D 1 74 ? -8.736 -48.381 31.377 1.00 27.58 74 GLU D O 1
ATOM 9351 N N . SER D 1 75 ? -8.659 -49.757 29.582 1.00 27.57 75 SER D N 1
ATOM 9352 C CA . SER D 1 75 ? -7.942 -48.805 28.737 1.00 27.92 75 SER D CA 1
ATOM 9353 C C . SER D 1 75 ? -8.738 -47.528 28.469 1.00 28.58 75 SER D C 1
ATOM 9354 O O . SER D 1 75 ? -9.811 -47.571 27.853 1.00 29.15 75 SER D O 1
ATOM 9357 N N . TYR D 1 76 ? -8.201 -46.401 28.942 1.00 29.04 76 TYR D N 1
ATOM 9358 C CA . TYR D 1 76 ? -8.802 -45.075 28.744 1.00 29.19 76 TYR D CA 1
ATOM 9359 C C . TYR D 1 76 ? -7.774 -44.065 28.241 1.00 29.61 76 TYR D C 1
ATOM 9360 O O . TYR D 1 76 ? -6.782 -43.773 28.927 1.00 29.20 76 TYR D O 1
ATOM 9369 N N . HIS D 1 77 ? -8.033 -43.519 27.052 1.00 29.65 77 HIS D N 1
ATOM 9370 C CA . HIS D 1 77 ? -7.108 -42.608 26.376 1.00 29.97 77 HIS D CA 1
ATOM 9371 C C . HIS D 1 77 ? -5.707 -43.221 26.268 1.00 29.54 77 HIS D C 1
ATOM 9372 O O . HIS D 1 77 ? -5.554 -44.344 25.770 1.00 29.87 77 HIS D O 1
ATOM 9379 N N . GLY D 1 78 ? -4.701 -42.494 26.746 1.00 28.83 78 GLY D N 1
ATOM 9380 C CA . GLY D 1 78 ? -3.313 -42.931 26.645 1.00 28.07 78 GLY D CA 1
ATOM 9381 C C . GLY D 1 78 ? -2.896 -44.015 27.622 1.00 27.47 78 GLY D C 1
ATOM 9382 O O . GLY D 1 78 ? -1.771 -44.515 27.551 1.00 27.59 78 GLY D O 1
ATOM 9383 N N . PHE D 1 79 ? -3.790 -44.371 28.540 1.00 26.38 79 PHE D N 1
ATOM 9384 C CA . PHE D 1 79 ? -3.514 -45.408 29.522 1.00 25.46 79 PHE D CA 1
ATOM 9385 C C . PHE D 1 79 ? -4.136 -46.727 29.086 1.00 25.07 79 PHE D C 1
ATOM 9386 O O . PHE D 1 79 ? -5.310 -46.778 28.713 1.00 25.75 79 PHE D O 1
ATOM 9394 N N . SER D 1 80 ? -3.341 -47.789 29.121 1.00 24.17 80 SER D N 1
ATOM 9395 C CA . SER D 1 80 ? -3.811 -49.104 28.702 1.00 23.23 80 SER D CA 1
ATOM 9396 C C . SER D 1 80 ? -4.049 -50.015 29.887 1.00 22.29 80 SER D C 1
ATOM 9397 O O . SER D 1 80 ? -3.438 -49.859 30.943 1.00 21.40 80 SER D O 1
ATOM 9400 N N . GLN D 1 81 ? -4.938 -50.982 29.693 1.00 21.58 81 GLN D N 1
ATOM 9401 C CA . GLN D 1 81 ? -5.241 -51.968 30.707 1.00 20.67 81 GLN D CA 1
ATOM 9402 C C . GLN D 1 81 ? -3.986 -52.726 31.141 1.00 19.85 81 GLN D C 1
ATOM 9403 O O . GLN D 1 81 ? -3.290 -53.314 30.322 1.00 20.21 81 GLN D O 1
ATOM 9409 N N . GLY D 1 82 ? -3.711 -52.707 32.440 1.00 18.52 82 GLY D N 1
ATOM 9410 C CA . GLY D 1 82 ? -2.543 -53.384 32.984 1.00 17.35 82 GLY D CA 1
ATOM 9411 C C . GLY D 1 82 ? -1.397 -52.426 33.270 1.00 16.44 82 GLY D C 1
ATOM 9412 O O . GLY D 1 82 ? -0.401 -52.827 33.870 1.00 15.70 82 GLY D O 1
ATOM 9413 N N . ASP D 1 83 ? -1.526 -51.174 32.837 1.00 15.86 83 ASP D N 1
ATOM 9414 C CA . ASP D 1 83 ? -0.483 -50.170 33.096 1.00 15.21 83 ASP D CA 1
ATOM 9415 C C . ASP D 1 83 ? -0.428 -49.859 34.580 1.00 14.55 83 ASP D C 1
ATOM 9416 O O . ASP D 1 83 ? -1.464 -49.799 35.247 1.00 14.24 83 ASP D O 1
ATOM 9421 N N . LEU D 1 84 ? 0.786 -49.662 35.080 1.00 13.34 84 LEU D N 1
ATOM 9422 C CA . LEU D 1 84 ? 0.972 -49.232 36.447 1.00 12.87 84 LEU D CA 1
ATOM 9423 C C . LEU D 1 84 ? 1.013 -47.714 36.510 1.00 12.15 84 LEU D C 1
ATOM 9424 O O . LEU D 1 84 ? 1.648 -47.056 35.675 1.00 11.73 84 LEU D O 1
ATOM 9429 N N . VAL D 1 85 ? 0.332 -47.163 37.506 1.00 11.11 85 VAL D N 1
ATOM 9430 C CA . VAL D 1 85 ? 0.296 -45.721 37.697 1.00 10.78 85 VAL D CA 1
ATOM 9431 C C . VAL D 1 85 ? 0.435 -45.350 39.170 1.00 10.63 85 VAL D C 1
ATOM 9432 O O . VAL D 1 85 ? 0.090 -46.153 40.044 1.00 12.08 85 VAL D O 1
ATOM 9436 N N . MET D 1 86 ? 0.940 -44.140 39.418 1.00 9.63 86 MET D N 1
ATOM 9437 C CA . MET D 1 86 ? 1.016 -43.555 40.747 1.00 10.64 86 MET D CA 1
ATOM 9438 C C . MET D 1 86 ? 0.329 -42.187 40.697 1.00 10.06 86 MET D C 1
ATOM 9439 O O . MET D 1 86 ? 0.628 -41.392 39.821 1.00 11.07 86 MET D O 1
ATOM 9444 N N . PRO D 1 87 ? -0.565 -41.901 41.677 1.00 10.13 87 PRO D N 1
ATOM 9445 C CA . PRO D 1 87 ? -1.207 -40.597 41.733 1.00 9.37 87 PRO D CA 1
ATOM 9446 C C . PRO D 1 87 ? -0.343 -39.545 42.424 1.00 9.32 87 PRO D C 1
ATOM 9447 O O . PRO D 1 87 ? 0.321 -39.835 43.436 1.00 9.57 87 PRO D O 1
ATOM 9451 N N . VAL D 1 88 ? -0.377 -38.334 41.882 1.00 9.01 88 VAL D N 1
ATOM 9452 C CA . VAL D 1 88 ? 0.199 -37.184 42.563 1.00 9.08 88 VAL D CA 1
ATOM 9453 C C . VAL D 1 88 ? -0.699 -36.835 43.762 1.00 8.87 88 VAL D C 1
ATOM 9454 O O . VAL D 1 88 ? -1.934 -36.825 43.644 1.00 9.23 88 VAL D O 1
ATOM 9458 N N . ASN D 1 89 ? -0.094 -36.595 44.923 1.00 9.42 89 ASN D N 1
ATOM 9459 C CA . ASN D 1 89 ? -0.901 -36.481 46.142 1.00 9.42 89 ASN D CA 1
ATOM 9460 C C . ASN D 1 89 ? -1.385 -35.076 46.505 1.00 9.99 89 ASN D C 1
ATOM 9461 O O . ASN D 1 89 ? -2.505 -34.961 47.013 1.00 10.62 89 ASN D O 1
ATOM 9466 N N . ARG D 1 90 ? -0.575 -34.028 46.289 1.00 9.98 90 ARG D N 1
ATOM 9467 C CA . ARG D 1 90 ? -1.053 -32.645 46.483 1.00 9.71 90 ARG D CA 1
ATOM 9468 C C . ARG D 1 90 ? -1.699 -32.139 45.213 1.00 10.35 90 ARG D C 1
ATOM 9469 O O . ARG D 1 90 ? -1.096 -32.199 44.147 1.00 9.89 90 ARG D O 1
ATOM 9477 N N . ARG D 1 91 ? -2.920 -31.644 45.336 1.00 10.74 91 ARG D N 1
ATOM 9478 C CA . ARG D 1 91 ? -3.631 -31.116 44.177 1.00 11.44 91 ARG D CA 1
ATOM 9479 C C . ARG D 1 91 ? -4.154 -29.711 44.456 1.00 11.89 91 ARG D C 1
ATOM 9480 O O . ARG D 1 91 ? -4.371 -29.340 45.608 1.00 12.71 91 ARG D O 1
ATOM 9488 N N . GLY D 1 92 ? -4.336 -28.935 43.390 1.00 12.09 92 GLY D N 1
ATOM 9489 C CA . GLY D 1 92 ? -4.467 -27.483 43.495 1.00 12.97 92 GLY D CA 1
ATOM 9490 C C . GLY D 1 92 ? -5.742 -26.927 44.093 1.00 13.32 92 GLY D C 1
ATOM 9491 O O . GLY D 1 92 ? -6.747 -27.632 44.238 1.00 13.94 92 GLY D O 1
ATOM 9492 N N . CYS D 1 93 ? -5.681 -25.639 44.417 1.00 13.32 93 CYS D N 1
ATOM 9493 C CA . CYS D 1 93 ? -6.821 -24.909 44.974 1.00 13.75 93 CYS D CA 1
ATOM 9494 C C . CYS D 1 93 ? -7.759 -24.388 43.886 1.00 14.16 93 CYS D C 1
ATOM 9495 O O . CYS D 1 93 ? -8.860 -23.928 44.188 1.00 14.69 93 CYS D O 1
ATOM 9498 N N . GLY D 1 94 ? -7.325 -24.440 42.633 1.00 15.00 94 GLY D N 1
ATOM 9499 C CA . GLY D 1 94 ? -8.163 -24.015 41.514 1.00 15.35 94 GLY D CA 1
ATOM 9500 C C . GLY D 1 94 ? -8.317 -22.513 41.340 1.00 15.82 94 GLY D C 1
ATOM 9501 O O . GLY D 1 94 ? -9.024 -22.058 40.432 1.00 16.56 94 GLY D O 1
ATOM 9502 N N . ILE D 1 95 ? -7.656 -21.735 42.202 1.00 15.67 95 ILE D N 1
ATOM 9503 C CA . ILE D 1 95 ? -7.750 -20.275 42.153 1.00 15.92 95 ILE D CA 1
ATOM 9504 C C . ILE D 1 95 ? -6.445 -19.575 41.737 1.00 15.54 95 ILE D C 1
ATOM 9505 O O . ILE D 1 95 ? -6.464 -18.670 40.883 1.00 16.99 95 ILE D O 1
ATOM 9510 N N . CYS D 1 96 ? -5.325 -19.958 42.353 1.00 14.30 96 CYS D N 1
ATOM 9511 C CA . CYS D 1 96 ? -4.084 -19.180 42.215 1.00 12.35 96 CYS D CA 1
ATOM 9512 C C . CYS D 1 96 ? -3.320 -19.583 40.964 1.00 11.85 96 CYS D C 1
ATOM 9513 O O . CYS D 1 96 ? -3.565 -20.669 40.410 1.00 10.72 96 CYS D O 1
ATOM 9516 N N . ARG D 1 97 ? -2.410 -18.723 40.515 1.00 11.56 97 ARG D N 1
ATOM 9517 C CA . ARG D 1 97 ? -1.690 -18.968 39.263 1.00 11.17 97 ARG D CA 1
ATOM 9518 C C . ARG D 1 97 ? -0.696 -20.118 39.329 1.00 11.30 97 ARG D C 1
ATOM 9519 O O . ARG D 1 97 ? -0.405 -20.757 38.313 1.00 11.81 97 ARG D O 1
ATOM 9527 N N . ASN D 1 98 ? -0.175 -20.382 40.518 1.00 10.25 98 ASN D N 1
ATOM 9528 C CA . ASN D 1 98 ? 0.719 -21.514 40.659 1.00 9.80 98 ASN D CA 1
ATOM 9529 C C . ASN D 1 98 ? -0.001 -22.836 40.510 1.00 9.45 98 ASN D C 1
ATOM 9530 O O . ASN D 1 98 ? 0.470 -23.729 39.803 1.00 9.68 98 ASN D O 1
ATOM 9535 N N . CYS D 1 99 ? -1.167 -22.942 41.136 1.00 9.49 99 CYS D N 1
ATOM 9536 C CA . CYS D 1 99 ? -1.981 -24.132 40.968 1.00 9.26 99 CYS D CA 1
ATOM 9537 C C . CYS D 1 99 ? -2.457 -24.252 39.522 1.00 10.33 99 CYS D C 1
ATOM 9538 O O . CYS D 1 99 ? -2.530 -25.356 38.995 1.00 11.08 99 CYS D O 1
ATOM 9541 N N A LEU D 1 100 ? -2.751 -23.119 38.888 0.50 11.31 100 LEU D N 1
ATOM 9542 C CA A LEU D 1 100 ? -3.229 -23.096 37.487 0.50 12.58 100 LEU D CA 1
ATOM 9543 C C A LEU D 1 100 ? -2.224 -23.647 36.457 0.50 12.61 100 LEU D C 1
ATOM 9544 O O A LEU D 1 100 ? -2.611 -24.160 35.380 0.50 14.58 100 LEU D O 1
ATOM 9553 N N . VAL D 1 101 ? -0.937 -23.554 36.788 1.00 11.27 101 VAL D N 1
ATOM 9554 C CA . VAL D 1 101 ? 0.136 -24.102 35.952 1.00 10.38 101 VAL D CA 1
ATOM 9555 C C . VAL D 1 101 ? 0.606 -25.487 36.447 1.00 9.51 101 VAL D C 1
ATOM 9556 O O . VAL D 1 101 ? 1.660 -25.963 36.042 1.00 9.62 101 VAL D O 1
ATOM 9560 N N . GLY D 1 102 ? -0.183 -26.120 37.312 1.00 9.24 102 GLY D N 1
ATOM 9561 C CA . GLY D 1 102 ? 0.110 -27.472 37.777 1.00 8.95 102 GLY D CA 1
ATOM 9562 C C . GLY D 1 102 ? 1.103 -27.555 38.927 1.00 9.10 102 GLY D C 1
ATOM 9563 O O . GLY D 1 102 ? 1.701 -28.585 39.146 1.00 9.44 102 GLY D O 1
ATOM 9564 N N . ARG D 1 103 ? 1.240 -26.480 39.704 1.00 8.39 103 ARG D N 1
ATOM 9565 C CA . ARG D 1 103 ? 2.291 -26.421 40.713 1.00 8.69 103 ARG D CA 1
ATOM 9566 C C . ARG D 1 103 ? 1.782 -25.978 42.076 1.00 8.03 103 ARG D C 1
ATOM 9567 O O . ARG D 1 103 ? 2.222 -24.925 42.596 1.00 7.24 103 ARG D O 1
ATOM 9575 N N . PRO D 1 104 ? 0.863 -26.773 42.670 1.00 8.13 104 PRO D N 1
ATOM 9576 C CA . PRO D 1 104 ? 0.373 -26.464 44.011 1.00 8.51 104 PRO D CA 1
ATOM 9577 C C . PRO D 1 104 ? 1.425 -26.575 45.118 1.00 8.30 104 PRO D C 1
ATOM 9578 O O . PRO D 1 104 ? 1.133 -26.255 46.276 1.00 8.66 104 PRO D O 1
ATOM 9582 N N . ASP D 1 105 ? 2.633 -27.046 44.796 1.00 7.62 105 ASP D N 1
ATOM 9583 C CA . ASP D 1 105 ? 3.726 -26.972 45.771 1.00 7.96 105 ASP D CA 1
ATOM 9584 C C . ASP D 1 105 ? 4.011 -25.524 46.141 1.00 8.21 105 ASP D C 1
ATOM 9585 O O . ASP D 1 105 ? 4.540 -25.257 47.227 1.00 9.19 105 ASP D O 1
ATOM 9590 N N . PHE D 1 106 ? 3.643 -24.594 45.252 1.00 7.32 106 PHE D N 1
ATOM 9591 C CA . PHE D 1 106 ? 3.817 -23.154 45.489 1.00 7.72 106 PHE D CA 1
ATOM 9592 C C . PHE D 1 106 ? 2.469 -22.404 45.603 1.00 7.90 106 PHE D C 1
ATOM 9593 O O . PHE D 1 106 ? 2.393 -21.197 45.328 1.00 8.29 106 PHE D O 1
ATOM 9601 N N . CYS D 1 107 ? 1.415 -23.124 46.006 1.00 9.34 107 CYS D N 1
ATOM 9602 C CA . CYS D 1 107 ? 0.089 -22.551 46.125 1.00 9.40 107 CYS D CA 1
ATOM 9603 C C . CYS D 1 107 ? 0.118 -21.311 47.002 1.00 9.86 107 CYS D C 1
ATOM 9604 O O . CYS D 1 107 ? 0.764 -21.285 48.053 1.00 9.95 107 CYS D O 1
ATOM 9607 N N . GLU D 1 108 ? -0.585 -20.292 46.539 1.00 10.33 108 GLU D N 1
ATOM 9608 C CA . GLU D 1 108 ? -0.567 -18.991 47.181 1.00 11.90 108 GLU D CA 1
ATOM 9609 C C . GLU D 1 108 ? -1.715 -18.799 48.153 1.00 12.86 108 GLU D C 1
ATOM 9610 O O . GLU D 1 108 ? -1.694 -17.847 48.926 1.00 13.56 108 GLU D O 1
ATOM 9616 N N . THR D 1 109 ? -2.685 -19.715 48.119 1.00 13.21 109 THR D N 1
ATOM 9617 C CA . THR D 1 109 ? -3.879 -19.609 48.971 1.00 14.25 109 THR D CA 1
ATOM 9618 C C . THR D 1 109 ? -3.781 -20.550 50.166 1.00 15.20 109 THR D C 1
ATOM 9619 O O . THR D 1 109 ? -4.369 -20.286 51.234 1.00 15.40 109 THR D O 1
ATOM 9623 N N . GLY D 1 110 ? -3.043 -21.646 49.983 1.00 15.42 110 GLY D N 1
ATOM 9624 C CA . GLY D 1 110 ? -2.951 -22.712 50.973 1.00 15.80 110 GLY D CA 1
ATOM 9625 C C . GLY D 1 110 ? -4.171 -23.620 51.013 1.00 16.01 110 GLY D C 1
ATOM 9626 O O . GLY D 1 110 ? -4.243 -24.526 51.842 1.00 16.22 110 GLY D O 1
ATOM 9627 N N A GLU D 1 111 ? -5.101 -23.392 50.090 0.50 15.92 111 GLU D N 1
ATOM 9628 C CA A GLU D 1 111 ? -6.354 -24.149 49.996 0.50 16.38 111 GLU D CA 1
ATOM 9629 C C A GLU D 1 111 ? -6.240 -25.368 49.074 0.50 15.62 111 GLU D C 1
ATOM 9630 O O A GLU D 1 111 ? -7.233 -25.861 48.536 0.50 15.79 111 GLU D O 1
ATOM 9640 N N . PHE D 1 112 ? -5.016 -25.860 48.902 1.00 14.19 112 PHE D N 1
ATOM 9641 C CA . PHE D 1 112 ? -4.797 -27.071 48.131 1.00 13.43 112 PHE D CA 1
ATOM 9642 C C . PHE D 1 112 ? -5.317 -28.280 48.925 1.00 13.39 112 PHE D C 1
ATOM 9643 O O . PHE D 1 112 ? -5.669 -28.148 50.103 1.00 13.93 112 PHE D O 1
ATOM 9651 N N . GLY D 1 113 ? -5.386 -29.436 48.270 1.00 13.26 113 GLY D N 1
ATOM 9652 C CA . GLY D 1 113 ? -5.775 -30.692 48.895 1.00 13.37 113 GLY D CA 1
ATOM 9653 C C . GLY D 1 113 ? -4.571 -31.598 49.001 1.00 14.18 113 GLY D C 1
ATOM 9654 O O . GLY D 1 113 ? -3.694 -31.559 48.132 1.00 13.58 113 GLY D O 1
ATOM 9655 N N A GLU D 1 114 ? -4.487 -32.384 50.070 0.50 13.65 114 GLU D N 1
ATOM 9656 C CA A GLU D 1 114 ? -3.469 -33.430 50.142 0.50 14.15 114 GLU D CA 1
ATOM 9657 C C A GLU D 1 114 ? -4.088 -34.789 50.443 0.50 14.72 114 GLU D C 1
ATOM 9658 O O A GLU D 1 114 ? -4.648 -35.022 51.524 0.50 15.41 114 GLU D O 1
ATOM 9669 N N . ALA D 1 115 ? -3.990 -35.684 49.459 1.00 14.40 115 ALA D N 1
ATOM 9670 C CA . ALA D 1 115 ? -4.578 -37.024 49.568 1.00 14.41 115 ALA D CA 1
ATOM 9671 C C . ALA D 1 115 ? -4.151 -37.715 50.855 1.00 14.41 115 ALA D C 1
ATOM 9672 O O . ALA D 1 115 ? -2.968 -37.753 51.204 1.00 13.97 115 ALA D O 1
ATOM 9674 N N . GLY D 1 116 ? -5.134 -38.229 51.589 1.00 14.88 116 GLY D N 1
ATOM 9675 C CA . GLY D 1 116 ? -4.846 -39.044 52.766 1.00 15.55 116 GLY D CA 1
ATOM 9676 C C . GLY D 1 116 ? -4.416 -38.264 53.990 1.00 16.05 116 GLY D C 1
ATOM 9677 O O . GLY D 1 116 ? -3.996 -38.858 54.996 1.00 15.10 116 GLY D O 1
ATOM 9678 N N . ILE D 1 117 ? -4.502 -36.935 53.898 1.00 17.07 117 ILE D N 1
ATOM 9679 C CA . ILE D 1 117 ? -4.014 -36.039 54.940 1.00 18.55 117 ILE D CA 1
ATOM 9680 C C . ILE D 1 117 ? -5.008 -34.916 55.238 1.00 19.34 117 ILE D C 1
ATOM 9681 O O . ILE D 1 117 ? -5.330 -34.661 56.406 1.00 19.34 117 ILE D O 1
ATOM 9686 N N A HIS D 1 118 ? -5.492 -34.251 54.187 0.50 19.62 118 HIS D N 1
ATOM 9687 C CA A HIS D 1 118 ? -6.394 -33.095 54.322 0.50 20.59 118 HIS D CA 1
ATOM 9688 C C A HIS D 1 118 ? -7.228 -32.784 53.066 0.50 20.62 118 HIS D C 1
ATOM 9689 O O A HIS D 1 118 ? -6.697 -32.649 51.945 0.50 19.88 118 HIS D O 1
ATOM 9702 N N . LYS D 1 119 ? -8.541 -32.681 53.285 1.00 20.76 119 LYS D N 1
ATOM 9703 C CA . LYS D 1 119 ? -9.523 -32.330 52.255 1.00 21.22 119 LYS D CA 1
ATOM 9704 C C . LYS D 1 119 ? -9.798 -33.433 51.233 1.00 20.51 119 LYS D C 1
ATOM 9705 O O . LYS D 1 119 ? -10.721 -33.301 50.429 1.00 21.65 119 LYS D O 1
ATOM 9711 N N A MET D 1 120 ? -9.026 -34.521 51.266 0.50 18.84 120 MET D N 1
ATOM 9712 C CA A MET D 1 120 ? -8.968 -35.427 50.122 0.50 17.29 120 MET D CA 1
ATOM 9713 C C A MET D 1 120 ? -8.714 -36.890 50.510 0.50 16.44 120 MET D C 1
ATOM 9714 O O A MET D 1 120 ? -7.673 -37.189 51.092 0.50 16.36 120 MET D O 1
ATOM 9723 N N . ASP D 1 121 ? -9.637 -37.797 50.161 1.00 15.59 121 ASP D N 1
ATOM 9724 C CA . ASP D 1 121 ? -9.460 -39.239 50.429 1.00 14.45 121 ASP D CA 1
ATOM 9725 C C . ASP D 1 121 ? -8.179 -39.762 49.785 1.00 13.84 121 ASP D C 1
ATOM 9726 O O . ASP D 1 121 ? -7.877 -39.455 48.621 1.00 13.65 121 ASP D O 1
ATOM 9731 N N . GLY D 1 122 ? -7.425 -40.548 50.548 1.00 12.76 122 GLY D N 1
ATOM 9732 C CA . GLY D 1 122 ? -6.168 -41.109 50.063 1.00 12.53 122 GLY D CA 1
ATOM 9733 C C . GLY D 1 122 ? -6.340 -42.407 49.307 1.00 12.43 122 GLY D C 1
ATOM 9734 O O . GLY D 1 122 ? -7.428 -42.709 48.780 1.00 12.41 122 GLY D O 1
ATOM 9735 N N . PHE D 1 123 ? -5.272 -43.197 49.261 1.00 11.57 123 PHE D N 1
ATOM 9736 C CA . PHE D 1 123 ? -5.201 -44.310 48.324 1.00 11.01 123 PHE D CA 1
ATOM 9737 C C . PHE D 1 123 ? -5.057 -45.697 48.962 1.00 11.11 123 PHE D C 1
ATOM 9738 O O . PHE D 1 123 ? -4.814 -46.686 48.259 1.00 10.61 123 PHE D O 1
ATOM 9746 N N . MET D 1 124 ? -5.228 -45.764 50.285 1.00 11.89 124 MET D N 1
ATOM 9747 C CA . MET D 1 124 ? -5.235 -47.043 51.014 1.00 12.50 124 MET D CA 1
ATOM 9748 C C . MET D 1 124 ? -6.661 -47.610 50.987 1.00 12.94 124 MET D C 1
ATOM 9749 O O . MET D 1 124 ? -7.358 -47.681 52.015 1.00 13.69 124 MET D O 1
ATOM 9754 N N . ARG D 1 125 ? -7.071 -47.984 49.778 1.00 13.65 125 ARG D N 1
ATOM 9755 C CA . ARG D 1 125 ? -8.386 -48.567 49.474 1.00 13.92 125 ARG D CA 1
ATOM 9756 C C . ARG D 1 125 ? -8.238 -49.494 48.275 1.00 14.31 125 ARG D C 1
ATOM 9757 O O . ARG D 1 125 ? -7.288 -49.367 47.517 1.00 13.68 125 ARG D O 1
ATOM 9765 N N . GLU D 1 126 ? -9.164 -50.439 48.111 1.00 14.44 126 GLU D N 1
ATOM 9766 C CA . GLU D 1 126 ? -9.065 -51.461 47.066 1.00 14.96 126 GLU D CA 1
ATOM 9767 C C . GLU D 1 126 ? -8.868 -50.875 45.667 1.00 15.03 126 GLU D C 1
ATOM 9768 O O . GLU D 1 126 ? -8.066 -51.379 44.869 1.00 14.25 126 GLU D O 1
ATOM 9774 N N . TRP D 1 127 ? -9.604 -49.810 45.390 1.00 14.96 127 TRP D N 1
ATOM 9775 C CA . TRP D 1 127 ? -9.521 -49.113 44.109 1.00 16.03 127 TRP D CA 1
ATOM 9776 C C . TRP D 1 127 ? -10.065 -47.699 44.206 1.00 15.48 127 TRP D C 1
ATOM 9777 O O . TRP D 1 127 ? -10.805 -47.360 45.133 1.00 15.27 127 TRP D O 1
ATOM 9788 N N . TRP D 1 128 ? -9.643 -46.853 43.273 1.00 14.52 128 TRP D N 1
ATOM 9789 C CA . TRP D 1 128 ? -10.173 -45.500 43.157 1.00 14.20 128 TRP D CA 1
ATOM 9790 C C . TRP D 1 128 ? -10.227 -45.074 41.704 1.00 14.78 128 TRP D C 1
ATOM 9791 O O . TRP D 1 128 ? -9.621 -45.700 40.839 1.00 15.45 128 TRP D O 1
ATOM 9802 N N . TYR D 1 129 ? -10.972 -44.006 41.463 1.00 15.07 129 TYR D N 1
ATOM 9803 C CA . TYR D 1 129 ? -11.070 -43.399 40.143 1.00 15.28 129 TYR D CA 1
ATOM 9804 C C . TYR D 1 129 ? -10.222 -42.135 40.105 1.00 14.89 129 TYR D C 1
ATOM 9805 O O . TYR D 1 129 ? -10.294 -41.314 41.006 1.00 14.44 129 TYR D O 1
ATOM 9814 N N . ASP D 1 130 ? -9.437 -41.955 39.047 1.00 14.29 130 ASP D N 1
ATOM 9815 C CA . ASP D 1 130 ? -8.616 -40.741 38.952 1.00 13.58 130 ASP D CA 1
ATOM 9816 C C . ASP D 1 130 ? -8.634 -40.138 37.570 1.00 14.64 130 ASP D C 1
ATOM 9817 O O . ASP D 1 130 ? -9.133 -40.744 36.613 1.00 14.42 130 ASP D O 1
ATOM 9822 N N . ASP D 1 131 ? -8.095 -38.929 37.500 1.00 14.11 131 ASP D N 1
ATOM 9823 C CA . ASP D 1 131 ? -7.974 -38.155 36.273 1.00 14.56 131 ASP D CA 1
ATOM 9824 C C . ASP D 1 131 ? -6.582 -38.399 35.669 1.00 15.22 131 ASP D C 1
ATOM 9825 O O . ASP D 1 131 ? -5.572 -38.331 36.367 1.00 15.37 131 ASP D O 1
ATOM 9830 N N . PRO D 1 132 ? -6.508 -38.696 34.364 1.00 16.11 132 PRO D N 1
ATOM 9831 C CA . PRO D 1 132 ? -5.216 -38.989 33.765 1.00 16.24 132 PRO D CA 1
ATOM 9832 C C . PRO D 1 132 ? -4.158 -37.921 34.010 1.00 16.05 132 PRO D C 1
ATOM 9833 O O . PRO D 1 132 ? -2.966 -38.226 33.946 1.00 17.20 132 PRO D O 1
ATOM 9837 N N A LYS D 1 133 ? -4.575 -36.690 34.318 0.50 15.31 133 LYS D N 1
ATOM 9838 C CA A LYS D 1 133 ? -3.624 -35.601 34.525 0.50 14.29 133 LYS D CA 1
ATOM 9839 C C A LYS D 1 133 ? -2.824 -35.711 35.833 0.50 14.19 133 LYS D C 1
ATOM 9840 O O A LYS D 1 133 ? -1.728 -35.151 35.935 0.50 14.10 133 LYS D O 1
ATOM 9851 N N . TYR D 1 134 ? -3.374 -36.447 36.802 1.00 12.55 134 TYR D N 1
ATOM 9852 C CA . TYR D 1 134 ? -2.699 -36.655 38.092 1.00 12.24 134 TYR D CA 1
ATOM 9853 C C . TYR D 1 134 ? -1.987 -37.990 38.196 1.00 12.08 134 TYR D C 1
ATOM 9854 O O . TYR D 1 134 ? -1.487 -38.332 39.261 1.00 11.98 134 TYR D O 1
ATOM 9863 N N . LEU D 1 135 ? -1.925 -38.736 37.098 1.00 11.37 135 LEU D N 1
ATOM 9864 C CA . LEU D 1 135 ? -1.327 -40.053 37.117 1.00 10.98 135 LEU D CA 1
ATOM 9865 C C . LEU D 1 135 ? 0.039 -40.022 36.462 1.00 11.07 135 LEU D C 1
ATOM 9866 O O . LEU D 1 135 ? 0.208 -39.442 35.379 1.00 10.95 135 LEU D O 1
ATOM 9871 N N . VAL D 1 136 ? 0.996 -40.640 37.150 1.00 9.88 136 VAL D N 1
ATOM 9872 C CA . VAL D 1 136 ? 2.347 -40.821 36.681 1.00 10.52 136 VAL D CA 1
ATOM 9873 C C . VAL D 1 136 ? 2.493 -42.267 36.256 1.00 11.04 136 VAL D C 1
ATOM 9874 O O . VAL D 1 136 ? 2.156 -43.157 37.038 1.00 9.83 136 VAL D O 1
ATOM 9878 N N . LYS D 1 137 ? 3.015 -42.495 35.054 1.00 11.35 137 LYS D N 1
ATOM 9879 C CA . LYS D 1 137 ? 3.240 -43.865 34.571 1.00 12.72 137 LYS D CA 1
ATOM 9880 C C . LYS D 1 137 ? 4.428 -44.518 35.287 1.00 12.88 137 LYS D C 1
ATOM 9881 O O . LYS D 1 137 ? 5.519 -43.926 35.390 1.00 12.65 137 LYS D O 1
ATOM 9887 N N . ILE D 1 138 ? 4.213 -45.733 35.790 1.00 12.19 138 ILE D N 1
ATOM 9888 C CA . ILE D 1 138 ? 5.257 -46.475 36.485 1.00 13.09 138 ILE D CA 1
ATOM 9889 C C . ILE D 1 138 ? 5.665 -47.672 35.630 1.00 13.45 138 ILE D C 1
ATOM 9890 O O . ILE D 1 138 ? 4.855 -48.586 35.434 1.00 14.19 138 ILE D O 1
ATOM 9895 N N . PRO D 1 139 ? 6.905 -47.671 35.096 1.00 13.69 139 PRO D N 1
ATOM 9896 C CA . PRO D 1 139 ? 7.361 -48.822 34.318 1.00 13.54 139 PRO D CA 1
ATOM 9897 C C . PRO D 1 139 ? 7.279 -50.105 35.149 1.00 13.59 139 PRO D C 1
ATOM 9898 O O . PRO D 1 139 ? 7.617 -50.111 36.348 1.00 13.82 139 PRO D O 1
ATOM 9902 N N . LYS D 1 140 ? 6.821 -51.191 34.526 1.00 14.61 140 LYS D N 1
ATOM 9903 C CA . LYS D 1 140 ? 6.748 -52.455 35.239 1.00 15.17 140 LYS D CA 1
ATOM 9904 C C . LYS D 1 140 ? 8.124 -52.914 35.717 1.00 14.70 140 LYS D C 1
ATOM 9905 O O . LYS D 1 140 ? 8.231 -53.615 36.730 1.00 15.06 140 LYS D O 1
ATOM 9911 N N . SER D 1 141 ? 9.173 -52.494 35.009 1.00 14.24 141 SER D N 1
ATOM 9912 C CA . SER D 1 141 ? 10.535 -52.847 35.400 1.00 13.86 141 SER D CA 1
ATOM 9913 C C . SER D 1 141 ? 10.989 -52.227 36.733 1.00 13.74 141 SER D C 1
ATOM 9914 O O . SER D 1 141 ? 12.013 -52.637 37.285 1.00 14.38 141 SER D O 1
ATOM 9917 N N . ILE D 1 142 ? 10.244 -51.242 37.241 1.00 12.99 142 ILE D N 1
ATOM 9918 C CA . ILE D 1 142 ? 10.509 -50.738 38.607 1.00 12.82 142 ILE D CA 1
ATOM 9919 C C . ILE D 1 142 ? 9.313 -50.932 39.529 1.00 13.14 142 ILE D C 1
ATOM 9920 O O . ILE D 1 142 ? 9.142 -50.176 40.493 1.00 13.22 142 ILE D O 1
ATOM 9925 N N . GLU D 1 143 ? 8.501 -51.961 39.265 1.00 13.15 143 GLU D N 1
ATOM 9926 C CA . GLU D 1 143 ? 7.335 -52.235 40.121 1.00 14.09 143 GLU D CA 1
ATOM 9927 C C . GLU D 1 143 ? 7.728 -52.346 41.591 1.00 14.24 143 GLU D C 1
ATOM 9928 O O . GLU D 1 143 ? 7.031 -51.829 42.485 1.00 14.73 143 GLU D O 1
ATOM 9934 N N . ASP D 1 144 ? 8.846 -53.018 41.841 1.00 14.24 144 ASP D N 1
ATOM 9935 C CA . ASP D 1 144 ? 9.258 -53.341 43.210 1.00 14.04 144 ASP D CA 1
ATOM 9936 C C . ASP D 1 144 ? 9.614 -52.131 44.069 1.00 14.34 144 ASP D C 1
ATOM 9937 O O . ASP D 1 144 ? 9.191 -52.063 45.240 1.00 15.69 144 ASP D O 1
ATOM 9942 N N . ILE D 1 145 ? 10.363 -51.183 43.480 1.00 13.21 145 ILE D N 1
ATOM 9943 C CA . ILE D 1 145 ? 10.878 -49.993 44.196 1.00 12.11 145 ILE D CA 1
ATOM 9944 C C . ILE D 1 145 ? 10.159 -48.700 43.796 1.00 11.82 145 ILE D C 1
ATOM 9945 O O . ILE D 1 145 ? 10.425 -47.630 44.365 1.00 11.09 145 ILE D O 1
ATOM 9950 N N . GLY D 1 146 ? 9.227 -48.812 42.850 1.00 11.51 146 GLY D N 1
ATOM 9951 C CA . GLY D 1 146 ? 8.512 -47.656 42.279 1.00 10.98 146 GLY D CA 1
ATOM 9952 C C . GLY D 1 146 ? 7.706 -46.849 43.284 1.00 10.75 146 GLY D C 1
ATOM 9953 O O . GLY D 1 146 ? 7.464 -45.656 43.083 1.00 10.76 146 GLY D O 1
ATOM 9954 N N . ILE D 1 147 ? 7.298 -47.478 44.378 1.00 11.04 147 ILE D N 1
ATOM 9955 C CA . ILE D 1 147 ? 6.573 -46.766 45.434 1.00 10.68 147 ILE D CA 1
ATOM 9956 C C . ILE D 1 147 ? 7.353 -45.578 45.993 1.00 10.34 147 ILE D C 1
ATOM 9957 O O . ILE D 1 147 ? 6.757 -44.607 46.426 1.00 10.27 147 ILE D O 1
ATOM 9962 N N . LEU D 1 148 ? 8.686 -45.671 45.966 1.00 10.15 148 LEU D N 1
ATOM 9963 C CA . LEU D 1 148 ? 9.570 -44.593 46.415 1.00 9.33 148 LEU D CA 1
ATOM 9964 C C . LEU D 1 148 ? 9.500 -43.325 45.541 1.00 9.09 148 LEU D C 1
ATOM 9965 O O . LEU D 1 148 ? 10.029 -42.281 45.912 1.00 9.92 148 LEU D O 1
ATOM 9970 N N . ALA D 1 149 ? 8.875 -43.402 44.369 1.00 8.17 149 ALA D N 1
ATOM 9971 C CA . ALA D 1 149 ? 8.829 -42.231 43.500 1.00 8.50 149 ALA D CA 1
ATOM 9972 C C . ALA D 1 149 ? 8.100 -41.057 44.166 1.00 8.25 149 ALA D C 1
ATOM 9973 O O . ALA D 1 149 ? 8.422 -39.893 43.891 1.00 9.45 149 ALA D O 1
ATOM 9975 N N . GLN D 1 150 ? 7.125 -41.357 45.044 1.00 8.74 150 GLN D N 1
ATOM 9976 C CA . GLN D 1 150 ? 6.404 -40.296 45.708 1.00 8.84 150 GLN D CA 1
ATOM 9977 C C . GLN D 1 150 ? 7.330 -39.558 46.703 1.00 8.67 150 GLN D C 1
ATOM 9978 O O . GLN D 1 150 ? 7.479 -38.337 46.617 1.00 9.23 150 GLN D O 1
ATOM 9984 N N . PRO D 1 151 ? 7.920 -40.277 47.687 1.00 9.73 151 PRO D N 1
ATOM 9985 C CA . PRO D 1 151 ? 8.828 -39.501 48.540 1.00 9.55 151 PRO D CA 1
ATOM 9986 C C . PRO D 1 151 ? 10.025 -38.910 47.800 1.00 9.19 151 PRO D C 1
ATOM 9987 O O . PRO D 1 151 ? 10.494 -37.828 48.146 1.00 12.05 151 PRO D O 1
ATOM 9991 N N . LEU D 1 152 ? 10.531 -39.619 46.804 1.00 8.09 152 LEU D N 1
ATOM 9992 C CA . LEU D 1 152 ? 11.673 -39.105 46.050 1.00 8.61 152 LEU D CA 1
ATOM 9993 C C . LEU D 1 152 ? 11.299 -37.806 45.283 1.00 8.24 152 LEU D C 1
ATOM 9994 O O . LEU D 1 152 ? 12.143 -36.916 45.096 1.00 8.08 152 LEU D O 1
ATOM 9999 N N . ALA D 1 153 ? 10.031 -37.690 44.875 1.00 8.13 153 ALA D N 1
ATOM 10000 C CA . ALA D 1 153 ? 9.560 -36.509 44.161 1.00 8.12 153 ALA D CA 1
ATOM 10001 C C . ALA D 1 153 ? 9.765 -35.235 44.985 1.00 8.03 153 ALA D C 1
ATOM 10002 O O . ALA D 1 153 ? 10.179 -34.205 44.463 1.00 8.98 153 ALA D O 1
ATOM 10004 N N . ASP D 1 154 ? 9.508 -35.329 46.291 1.00 8.73 154 ASP D N 1
ATOM 10005 C CA . ASP D 1 154 ? 9.746 -34.185 47.185 1.00 9.18 154 ASP D CA 1
ATOM 10006 C C . ASP D 1 154 ? 11.197 -33.772 47.174 1.00 9.44 154 ASP D C 1
ATOM 10007 O O . ASP D 1 154 ? 11.514 -32.588 47.255 1.00 10.53 154 ASP D O 1
ATOM 10012 N N . ILE D 1 155 ? 12.070 -34.773 47.100 1.00 8.69 155 ILE D N 1
ATOM 10013 C CA . ILE D 1 155 ? 13.499 -34.544 47.127 1.00 9.66 155 ILE D CA 1
ATOM 10014 C C . ILE D 1 155 ? 14.026 -34.013 45.761 1.00 9.30 155 ILE D C 1
ATOM 10015 O O . ILE D 1 155 ? 14.900 -33.097 45.719 1.00 8.41 155 ILE D O 1
ATOM 10020 N N . GLU D 1 156 ? 13.471 -34.550 44.665 1.00 8.75 156 GLU D N 1
ATOM 10021 C CA . GLU D 1 156 ? 13.733 -34.027 43.306 1.00 8.32 156 GLU D CA 1
ATOM 10022 C C . GLU D 1 156 ? 13.412 -32.545 43.228 1.00 7.70 156 GLU D C 1
ATOM 10023 O O . GLU D 1 156 ? 14.206 -31.760 42.692 1.00 7.49 156 GLU D O 1
ATOM 10029 N N . LYS D 1 157 ? 12.237 -32.168 43.728 1.00 7.73 157 LYS D N 1
ATOM 10030 C CA . LYS D 1 157 ? 11.836 -30.764 43.696 1.00 8.10 157 LYS D CA 1
ATOM 10031 C C . LYS D 1 157 ? 12.824 -29.947 44.520 1.00 7.58 157 LYS D C 1
ATOM 10032 O O . LYS D 1 157 ? 13.232 -28.850 44.124 1.00 9.27 157 LYS D O 1
ATOM 10038 N N . SER D 1 158 ? 13.183 -30.481 45.690 1.00 7.60 158 SER D N 1
ATOM 10039 C CA . SER D 1 158 ? 14.066 -29.736 46.583 1.00 7.93 158 SER D CA 1
ATOM 10040 C C . SER D 1 158 ? 15.431 -29.440 45.977 1.00 8.00 158 SER D C 1
ATOM 10041 O O . SER D 1 158 ? 15.908 -28.314 46.039 1.00 8.44 158 SER D O 1
ATOM 10044 N N . ILE D 1 159 ? 16.038 -30.463 45.376 1.00 8.34 159 ILE D N 1
ATOM 10045 C CA . ILE D 1 159 ? 17.368 -30.309 44.779 1.00 8.41 159 ILE D CA 1
ATOM 10046 C C . ILE D 1 159 ? 17.244 -29.378 43.568 1.00 8.81 159 ILE D C 1
ATOM 10047 O O . ILE D 1 159 ? 18.078 -28.468 43.401 1.00 9.30 159 ILE D O 1
ATOM 10052 N N . GLU D 1 160 ? 16.175 -29.571 42.789 1.00 9.16 160 GLU D N 1
ATOM 10053 C CA . GLU D 1 160 ? 15.913 -28.702 41.627 1.00 8.59 160 GLU D CA 1
ATOM 10054 C C . GLU D 1 160 ? 15.863 -27.227 42.074 1.00 8.68 160 GLU D C 1
ATOM 10055 O O . GLU D 1 160 ? 16.486 -26.335 41.453 1.00 9.60 160 GLU D O 1
ATOM 10061 N N . GLU D 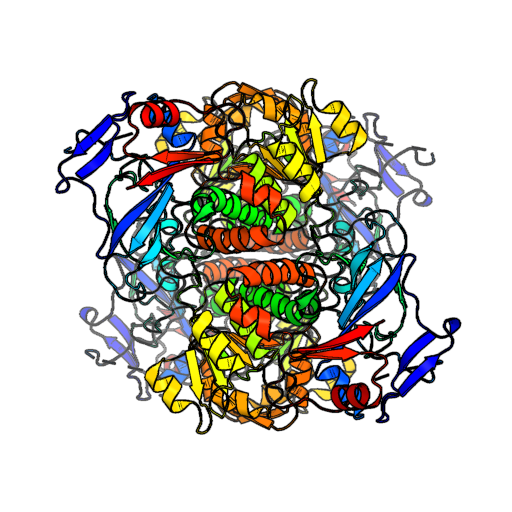1 161 ? 15.145 -26.977 43.170 1.00 7.90 161 GLU D N 1
ATOM 10062 C CA . GLU D 1 161 ? 15.016 -25.609 43.679 1.00 8.12 161 GLU D CA 1
ATOM 10063 C C . GLU D 1 161 ? 16.378 -25.055 44.165 1.00 8.18 161 GLU D C 1
ATOM 10064 O O . GLU D 1 161 ? 16.705 -23.884 43.914 1.00 8.83 161 GLU D O 1
ATOM 10070 N N . ILE D 1 162 ? 17.156 -25.888 44.863 1.00 7.54 162 ILE D N 1
ATOM 10071 C CA . ILE D 1 162 ? 18.478 -25.444 45.338 1.00 8.86 162 ILE D CA 1
ATOM 10072 C C . ILE D 1 162 ? 19.360 -25.033 44.171 1.00 8.76 162 ILE D C 1
ATOM 10073 O O . ILE D 1 162 ? 20.007 -23.992 44.209 1.00 7.97 162 ILE D O 1
ATOM 10078 N N . LEU D 1 163 ? 19.337 -25.834 43.107 1.00 9.60 163 LEU D N 1
ATOM 10079 C CA . LEU D 1 163 ? 20.164 -25.532 41.933 1.00 10.80 163 LEU D CA 1
ATOM 10080 C C . LEU D 1 163 ? 19.652 -24.297 41.215 1.00 11.54 163 LEU D C 1
ATOM 10081 O O . LEU D 1 163 ? 20.453 -23.513 40.705 1.00 11.79 163 LEU D O 1
ATOM 10086 N N . GLU D 1 164 ? 18.333 -24.121 41.164 1.00 11.35 164 GLU D N 1
ATOM 10087 C CA . GLU D 1 164 ? 17.759 -22.904 40.571 1.00 13.03 164 GLU D CA 1
ATOM 10088 C C . GLU D 1 164 ? 18.240 -21.671 41.332 1.00 11.50 164 GLU D C 1
ATOM 10089 O O . GLU D 1 164 ? 18.730 -20.711 40.729 1.00 12.11 164 GLU D O 1
ATOM 10095 N N . VAL D 1 165 ? 18.114 -21.702 42.663 1.00 10.17 165 VAL D N 1
ATOM 10096 C CA . VAL D 1 165 ? 18.505 -20.586 43.509 1.00 9.27 165 VAL D CA 1
ATOM 10097 C C . VAL D 1 165 ? 19.986 -20.265 43.323 1.00 8.91 165 VAL D C 1
ATOM 10098 O O . VAL D 1 165 ? 20.376 -19.102 43.302 1.00 8.57 165 VAL D O 1
ATOM 10102 N N . GLN D 1 166 ? 20.801 -21.294 43.135 1.00 8.98 166 GLN D N 1
ATOM 10103 C CA . GLN D 1 166 ? 22.258 -21.072 43.038 1.00 9.50 166 GLN D CA 1
ATOM 10104 C C . GLN D 1 166 ? 22.692 -20.468 41.694 1.00 9.94 166 GLN D C 1
ATOM 10105 O O . GLN D 1 166 ? 23.858 -20.090 41.524 1.00 9.73 166 GLN D O 1
ATOM 10111 N N . LYS D 1 167 ? 21.760 -20.338 40.754 1.00 10.62 167 LYS D N 1
ATOM 10112 C CA . LYS D 1 167 ? 22.026 -19.567 39.514 1.00 10.91 167 LYS D CA 1
ATOM 10113 C C . LYS D 1 167 ? 22.316 -18.080 39.810 1.00 10.42 167 LYS D C 1
ATOM 10114 O O . LYS D 1 167 ? 22.894 -17.358 38.975 1.00 10.29 167 LYS D O 1
ATOM 10120 N N . ARG D 1 168 ? 21.948 -17.643 41.021 1.00 9.29 168 ARG D N 1
ATOM 10121 C CA . ARG D 1 168 ? 22.284 -16.290 41.512 1.00 9.00 168 ARG D CA 1
ATOM 10122 C C . ARG D 1 168 ? 23.807 -16.092 41.611 1.00 9.59 168 ARG D C 1
ATOM 10123 O O . ARG D 1 168 ? 24.320 -14.957 41.535 1.00 9.78 168 ARG D O 1
ATOM 10131 N N . VAL D 1 169 ? 24.517 -17.196 41.846 1.00 8.70 169 VAL D N 1
ATOM 10132 C CA . VAL D 1 169 ? 25.979 -17.151 41.914 1.00 8.82 169 VAL D CA 1
ATOM 10133 C C . VAL D 1 169 ? 26.545 -17.105 40.495 1.00 7.98 169 VAL D C 1
ATOM 10134 O O . VAL D 1 169 ? 26.238 -17.973 39.684 1.00 7.65 169 VAL D O 1
ATOM 10138 N N . PRO D 1 170 ? 27.336 -16.072 40.176 1.00 8.52 170 PRO D N 1
ATOM 10139 C CA . PRO D 1 170 ? 27.860 -15.933 38.816 1.00 8.77 170 PRO D CA 1
ATOM 10140 C C . PRO D 1 170 ? 28.484 -17.215 38.252 1.00 8.92 170 PRO D C 1
ATOM 10141 O O . PRO D 1 170 ? 28.168 -17.603 37.120 1.00 9.94 170 PRO D O 1
ATOM 10145 N N . VAL D 1 171 ? 29.347 -17.859 39.034 1.00 9.23 171 VAL D N 1
ATOM 10146 C CA . VAL D 1 171 ? 29.879 -19.179 38.691 1.00 8.78 171 VAL D CA 1
ATOM 10147 C C . VAL D 1 171 ? 29.849 -20.090 39.927 1.00 8.93 171 VAL D C 1
ATOM 10148 O O . VAL D 1 171 ? 30.648 -19.904 40.848 1.00 9.52 171 VAL D O 1
ATOM 10152 N N . TRP D 1 172 ? 28.917 -21.040 39.949 1.00 8.19 172 TRP D N 1
ATOM 10153 C CA . TRP D 1 172 ? 28.844 -22.012 41.045 1.00 8.54 172 TRP D CA 1
ATOM 10154 C C . TRP D 1 172 ? 29.340 -23.379 40.598 1.00 9.75 172 TRP D C 1
ATOM 10155 O O . TRP D 1 172 ? 29.454 -24.319 41.400 1.00 10.71 172 TRP D O 1
ATOM 10166 N N . THR D 1 173 ? 29.659 -23.490 39.318 1.00 9.72 173 THR D N 1
ATOM 10167 C CA . THR D 1 173 ? 30.258 -24.697 38.792 1.00 10.63 173 THR D CA 1
ATOM 10168 C C . THR D 1 173 ? 31.741 -24.714 39.156 1.00 10.91 173 THR D C 1
ATOM 10169 O O . THR D 1 173 ? 32.281 -23.725 39.678 1.00 12.07 173 THR D O 1
ATOM 10173 N N . CYS D 1 174 ? 32.377 -25.860 38.925 1.00 10.91 174 CYS D N 1
ATOM 10174 C CA . CYS D 1 174 ? 33.758 -26.099 39.303 1.00 10.45 174 CYS D CA 1
ATOM 10175 C C . CYS D 1 174 ? 34.731 -25.917 38.118 1.00 10.61 174 CYS D C 1
ATOM 10176 O O . CYS D 1 174 ? 34.320 -25.565 37.001 1.00 10.57 174 CYS D O 1
ATOM 10179 N N . ASP D 1 175 ? 36.016 -26.160 38.368 1.00 11.76 175 ASP D N 1
ATOM 10180 C CA . ASP D 1 175 ? 37.025 -25.992 37.315 1.00 11.92 175 ASP D CA 1
ATOM 10181 C C . ASP D 1 175 ? 36.743 -26.815 36.051 1.00 11.84 175 ASP D C 1
ATOM 10182 O O . ASP D 1 175 ? 37.156 -26.431 34.942 1.00 12.74 175 ASP D O 1
ATOM 10187 N N . ASP D 1 176 ? 36.046 -27.937 36.235 1.00 10.64 176 ASP D N 1
ATOM 10188 C CA . ASP D 1 176 ? 35.723 -28.864 35.135 1.00 10.21 176 ASP D CA 1
ATOM 10189 C C . ASP D 1 176 ? 34.290 -28.705 34.607 1.00 9.89 176 ASP D C 1
ATOM 10190 O O . ASP D 1 176 ? 33.811 -29.539 33.849 1.00 9.90 176 ASP D O 1
ATOM 10195 N N . GLY D 1 177 ? 33.610 -27.632 35.013 1.00 8.87 177 GLY D N 1
ATOM 10196 C CA . GLY D 1 177 ? 32.261 -27.360 34.501 1.00 8.88 177 GLY D CA 1
ATOM 10197 C C . GLY D 1 177 ? 31.152 -28.158 35.172 1.00 7.64 177 GLY D C 1
ATOM 10198 O O . GLY D 1 177 ? 29.970 -27.973 34.852 1.00 8.29 177 GLY D O 1
ATOM 10199 N N . THR D 1 178 ? 31.515 -29.029 36.119 1.00 8.06 178 THR D N 1
ATOM 10200 C CA . THR D 1 178 ? 30.516 -29.795 36.862 1.00 8.34 178 THR D CA 1
ATOM 10201 C C . THR D 1 178 ? 30.286 -29.196 38.247 1.00 8.40 178 THR D C 1
ATOM 10202 O O . THR D 1 178 ? 30.837 -28.142 38.575 1.00 8.65 178 THR D O 1
ATOM 10206 N N . LEU D 1 179 ? 29.456 -29.869 39.042 1.00 8.23 179 LEU D N 1
ATOM 10207 C CA . LEU D 1 179 ? 29.319 -29.560 40.489 1.00 8.22 179 LEU D CA 1
ATOM 10208 C C . LEU D 1 179 ? 30.052 -30.568 41.366 1.00 8.10 179 LEU D C 1
ATOM 10209 O O . LEU D 1 179 ? 29.773 -30.666 42.561 1.00 7.87 179 LEU D O 1
ATOM 10214 N N . ASN D 1 180 ? 31.022 -31.285 40.786 1.00 8.64 180 ASN D N 1
ATOM 10215 C CA . ASN D 1 180 ? 31.676 -32.391 41.495 1.00 9.03 180 ASN D CA 1
ATOM 10216 C C . ASN D 1 180 ? 32.452 -31.900 42.719 1.00 9.54 180 ASN D C 1
ATOM 10217 O O . ASN D 1 180 ? 32.679 -32.673 43.663 1.00 9.90 180 ASN D O 1
ATOM 10222 N N . CYS D 1 181 ? 32.866 -30.632 42.687 1.00 10.40 181 CYS D N 1
ATOM 10223 C CA . CYS D 1 181 ? 33.659 -30.025 43.762 1.00 11.31 181 CYS D CA 1
ATOM 10224 C C . CYS D 1 181 ? 32.812 -29.522 44.914 1.00 11.26 181 CYS D C 1
ATOM 10225 O O . CYS D 1 181 ? 33.355 -29.125 45.973 1.00 11.44 181 CYS D O 1
ATOM 10228 N N . ARG D 1 182 ? 31.504 -29.502 44.703 1.00 9.88 182 ARG D N 1
ATOM 10229 C CA . ARG D 1 182 ? 30.581 -28.998 45.719 1.00 9.22 182 ARG D CA 1
ATOM 10230 C C . ARG D 1 182 ? 30.280 -30.097 46.734 1.00 9.00 182 ARG D C 1
ATOM 10231 O O . ARG D 1 182 ? 30.087 -31.251 46.366 1.00 9.14 182 ARG D O 1
ATOM 10239 N N . LYS D 1 183 ? 30.266 -29.714 48.011 1.00 9.07 183 LYS D N 1
ATOM 10240 C CA . LYS D 1 183 ? 30.077 -30.625 49.146 1.00 9.75 183 LYS D CA 1
ATOM 10241 C C . LYS D 1 183 ? 28.724 -30.381 49.831 1.00 8.98 183 LYS D C 1
ATOM 10242 O O . LYS D 1 183 ? 28.358 -29.229 50.105 1.00 9.00 183 LYS D O 1
ATOM 10248 N N . VAL D 1 184 ? 28.027 -31.476 50.126 1.00 9.09 184 VAL D N 1
ATOM 10249 C CA . VAL D 1 184 ? 26.706 -31.464 50.766 1.00 8.55 184 VAL D CA 1
ATOM 10250 C C . VAL D 1 184 ? 26.790 -32.207 52.087 1.00 8.15 184 VAL D C 1
ATOM 10251 O O . VAL D 1 184 ? 27.343 -33.298 52.156 1.00 9.25 184 VAL D O 1
ATOM 10255 N N . LEU D 1 185 ? 26.277 -31.573 53.133 1.00 8.43 185 LEU D N 1
ATOM 10256 C CA . LEU D 1 185 ? 26.106 -32.239 54.413 1.00 7.77 185 LEU D CA 1
ATOM 10257 C C . LEU D 1 185 ? 24.636 -32.582 54.560 1.00 8.12 185 LEU D C 1
ATOM 10258 O O . LEU D 1 185 ? 23.789 -31.678 54.630 1.00 7.86 185 LEU D O 1
ATOM 10263 N N . VAL D 1 186 ? 24.330 -33.876 54.609 1.00 8.04 186 VAL D N 1
ATOM 10264 C CA . VAL D 1 186 ? 22.956 -34.327 54.837 1.00 8.86 186 VAL D CA 1
ATOM 10265 C C . VAL D 1 186 ? 22.802 -34.756 56.290 1.00 9.58 186 VAL D C 1
ATOM 10266 O O . VAL D 1 186 ? 23.391 -35.758 56.712 1.00 10.68 186 VAL D O 1
ATOM 10270 N N . VAL D 1 187 ? 22.035 -33.976 57.038 1.00 9.77 187 VAL D N 1
ATOM 10271 C CA . VAL D 1 187 ? 21.884 -34.197 58.480 1.00 10.76 187 VAL D CA 1
ATOM 10272 C C . VAL D 1 187 ? 20.632 -35.037 58.740 1.00 10.82 187 VAL D C 1
ATOM 10273 O O . VAL D 1 187 ? 19.514 -34.592 58.484 1.00 10.72 187 VAL D O 1
ATOM 10277 N N A GLY D 1 188 ? 20.827 -36.218 59.311 0.50 11.79 188 GLY D N 1
ATOM 10278 N N B GLY D 1 188 ? 20.845 -36.278 59.184 0.50 10.76 188 GLY D N 1
ATOM 10279 C CA A GLY D 1 188 ? 19.710 -37.087 59.617 0.50 12.59 188 GLY D CA 1
ATOM 10280 C CA B GLY D 1 188 ? 19.782 -37.284 59.262 0.50 10.27 188 GLY D CA 1
ATOM 10281 C C A GLY D 1 188 ? 19.650 -38.192 58.600 0.50 13.07 188 GLY D C 1
ATOM 10282 C C B GLY D 1 188 ? 19.901 -38.301 58.139 0.50 10.41 188 GLY D C 1
ATOM 10283 O O A GLY D 1 188 ? 19.758 -37.949 57.385 0.50 13.48 188 GLY D O 1
ATOM 10284 O O B GLY D 1 188 ? 20.312 -37.958 57.032 0.50 9.95 188 GLY D O 1
ATOM 10285 N N A THR D 1 189 ? 19.509 -39.412 59.113 0.50 13.70 189 THR D N 1
ATOM 10286 N N B THR D 1 189 ? 19.529 -39.547 58.416 0.50 9.86 189 THR D N 1
ATOM 10287 C CA A THR D 1 189 ? 19.740 -40.674 57.485 0.60 10.52 189 THR D CA 1
ATOM 10288 C CA B THR D 1 189 ? 19.555 -40.641 58.305 0.40 14.58 189 THR D CA 1
ATOM 10289 C C A THR D 1 189 ? 18.555 -41.610 57.518 0.60 10.31 189 THR D C 1
ATOM 10290 C C B THR D 1 189 ? 18.141 -40.944 57.671 0.40 14.44 189 THR D C 1
ATOM 10291 O O A THR D 1 189 ? 18.701 -42.827 57.322 0.60 10.24 189 THR D O 1
ATOM 10292 O O B THR D 1 189 ? 17.660 -40.125 56.893 0.40 14.50 189 THR D O 1
ATOM 10299 N N A GLY D 1 190 ? 17.388 -41.040 57.826 0.60 9.90 190 GLY D N 1
ATOM 10300 N N B GLY D 1 190 ? 17.480 -42.069 57.973 0.40 14.16 190 GLY D N 1
ATOM 10301 C CA A GLY D 1 190 ? 16.075 -42.340 57.500 0.50 13.60 190 GLY D CA 1
ATOM 10302 C CA B GLY D 1 190 ? 16.131 -41.749 57.645 0.50 9.72 190 GLY D CA 1
ATOM 10303 C C A GLY D 1 190 ? 15.835 -42.251 55.995 0.50 12.96 190 GLY D C 1
ATOM 10304 C C B GLY D 1 190 ? 15.886 -41.921 56.157 0.50 10.06 190 GLY D C 1
ATOM 10305 O O A GLY D 1 190 ? 16.739 -41.931 55.231 0.50 12.48 190 GLY D O 1
ATOM 10306 O O B GLY D 1 190 ? 16.756 -41.632 55.336 0.50 9.57 190 GLY D O 1
ATOM 10307 N N A PRO D 1 191 ? 14.602 -42.518 55.553 0.50 12.41 191 PRO D N 1
ATOM 10308 N N B PRO D 1 191 ? 14.702 -42.399 55.781 0.50 10.16 191 PRO D N 1
ATOM 10309 C CA A PRO D 1 191 ? 14.332 -42.513 54.118 0.50 12.08 191 PRO D CA 1
ATOM 10310 C CA B PRO D 1 191 ? 14.438 -42.497 54.351 0.50 10.46 191 PRO D CA 1
ATOM 10311 C C A PRO D 1 191 ? 14.632 -41.172 53.445 0.50 11.31 191 PRO D C 1
ATOM 10312 C C B PRO D 1 191 ? 14.819 -41.206 53.603 0.50 10.23 191 PRO D C 1
ATOM 10313 O O A PRO D 1 191 ? 15.052 -41.151 52.283 0.50 10.86 191 PRO D O 1
ATOM 10314 O O B PRO D 1 191 ? 15.478 -41.259 52.557 0.50 10.19 191 PRO D O 1
ATOM 10321 N N . ILE D 1 192 ? 14.413 -40.061 54.148 1.00 10.22 192 ILE D N 1
ATOM 10322 C CA . ILE D 1 192 ? 14.658 -38.739 53.536 1.00 10.10 192 ILE D CA 1
ATOM 10323 C C . ILE D 1 192 ? 16.156 -38.511 53.340 1.00 10.17 192 ILE D C 1
ATOM 10324 O O . ILE D 1 192 ? 16.601 -38.208 52.239 1.00 10.00 192 ILE D O 1
ATOM 10329 N N . GLY D 1 193 ? 16.942 -38.651 54.405 1.00 9.98 193 GLY D N 1
ATOM 10330 C CA . GLY D 1 193 ? 18.377 -38.404 54.276 1.00 9.97 193 GLY D CA 1
ATOM 10331 C C . GLY D 1 193 ? 19.059 -39.343 53.296 1.00 9.42 193 GLY D C 1
ATOM 10332 O O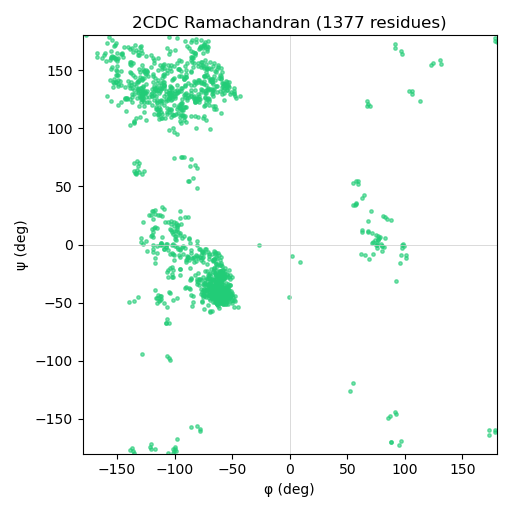 . GLY D 1 193 ? 19.992 -38.953 52.590 1.00 9.81 193 GLY D O 1
ATOM 10333 N N . VAL D 1 194 ? 18.609 -40.593 53.272 1.00 8.96 194 VAL D N 1
ATOM 10334 C CA . VAL D 1 194 ? 19.148 -41.582 52.351 1.00 9.77 194 VAL D CA 1
ATOM 10335 C C . VAL D 1 194 ? 18.816 -41.198 50.906 1.00 10.13 194 VAL D C 1
ATOM 10336 O O . VAL D 1 194 ? 19.678 -41.264 50.015 1.00 10.29 194 VAL D O 1
ATOM 10340 N N . LEU D 1 195 ? 17.577 -40.771 50.663 1.00 9.19 195 LEU D N 1
ATOM 10341 C CA . LEU D 1 195 ? 17.190 -40.353 49.304 1.00 9.82 195 LEU D CA 1
ATOM 10342 C C . LEU D 1 195 ? 17.898 -39.071 48.843 1.00 9.52 195 LEU D C 1
ATOM 10343 O O . LEU D 1 195 ? 18.325 -38.982 47.678 1.00 9.41 195 LEU D O 1
ATOM 10348 N N . PHE D 1 196 ? 18.061 -38.094 49.739 1.00 9.23 196 PHE D N 1
ATOM 10349 C CA . PHE D 1 196 ? 18.886 -36.918 49.407 1.00 9.42 196 PHE D CA 1
ATOM 10350 C C . PHE D 1 196 ? 20.319 -37.320 49.029 1.00 9.36 196 PHE D C 1
ATOM 10351 O O . PHE D 1 196 ? 20.906 -36.767 48.083 1.00 8.66 196 PHE D O 1
ATOM 10359 N N . THR D 1 197 ? 20.904 -38.224 49.816 1.00 8.63 197 THR D N 1
ATOM 10360 C CA . THR D 1 197 ? 22.264 -38.725 49.544 1.00 9.41 197 THR D CA 1
ATOM 10361 C C . THR D 1 197 ? 22.387 -39.411 48.171 1.00 9.11 197 THR D C 1
ATOM 10362 O O . THR D 1 197 ? 23.308 -39.116 47.406 1.00 9.79 197 THR D O 1
ATOM 10366 N N . LEU D 1 198 ? 21.460 -40.321 47.860 1.00 9.30 198 LEU D N 1
ATOM 10367 C CA . LEU D 1 198 ? 21.482 -41.055 46.601 1.00 9.16 198 LEU D CA 1
ATOM 10368 C C . LEU D 1 198 ? 21.352 -40.077 45.442 1.00 9.34 198 LEU D C 1
ATOM 10369 O O . LEU D 1 198 ? 22.056 -40.192 44.433 1.00 10.21 198 LEU D O 1
ATOM 10374 N N . LEU D 1 199 ? 20.476 -39.094 45.596 1.00 8.93 199 LEU D N 1
ATOM 10375 C CA . LEU D 1 199 ? 20.212 -38.178 44.486 1.00 9.15 199 LEU D CA 1
ATOM 10376 C C . LEU D 1 199 ? 21.366 -37.194 44.327 1.00 8.79 199 LEU D C 1
ATOM 10377 O O . LEU D 1 199 ? 21.815 -36.940 43.204 1.00 8.74 199 LEU D O 1
ATOM 10382 N N . PHE D 1 200 ? 21.885 -36.648 45.427 1.00 8.22 200 PHE D N 1
ATOM 10383 C CA . PHE D 1 200 ? 23.052 -35.764 45.289 1.00 8.05 200 PHE D CA 1
ATOM 10384 C C . PHE D 1 200 ? 24.261 -36.491 44.666 1.00 8.77 200 PHE D C 1
ATOM 10385 O O . PHE D 1 200 ? 24.976 -35.925 43.834 1.00 9.02 200 PHE D O 1
ATOM 10393 N N . ARG D 1 201 ? 24.484 -37.750 45.041 1.00 7.99 201 ARG D N 1
ATOM 10394 C CA . ARG D 1 201 ? 25.591 -38.521 44.457 1.00 8.61 201 ARG D CA 1
ATOM 10395 C C . ARG D 1 201 ? 25.346 -38.773 42.968 1.00 8.39 201 ARG D C 1
ATOM 10396 O O . ARG D 1 201 ? 26.279 -38.741 42.166 1.00 8.82 201 ARG D O 1
ATOM 10404 N N . THR D 1 202 ? 24.084 -39.004 42.592 1.00 8.63 202 THR D N 1
ATOM 10405 C CA . THR D 1 202 ? 23.734 -39.192 41.183 1.00 9.13 202 THR D CA 1
ATOM 10406 C C . THR D 1 202 ? 24.087 -37.922 40.382 1.00 9.78 202 THR D C 1
ATOM 10407 O O . THR D 1 202 ? 24.567 -37.995 39.240 1.00 9.38 202 THR D O 1
ATOM 10411 N N . TYR D 1 203 ? 23.881 -36.767 41.010 1.00 9.89 203 TYR D N 1
ATOM 10412 C CA . TYR D 1 203 ? 24.213 -35.470 40.393 1.00 10.90 203 TYR D CA 1
ATOM 10413 C C . TYR D 1 203 ? 25.714 -35.196 40.430 1.00 10.06 203 TYR D C 1
ATOM 10414 O O . TYR D 1 203 ? 26.197 -34.281 39.763 1.00 11.09 203 TYR D O 1
ATOM 10423 N N . GLY D 1 204 ? 26.442 -35.988 41.222 1.00 10.63 204 GLY D N 1
ATOM 10424 C CA . GLY D 1 204 ? 27.907 -35.923 41.230 1.00 10.25 204 GLY D CA 1
ATOM 10425 C C . GLY D 1 204 ? 28.524 -35.094 42.345 1.00 10.18 204 GLY D C 1
ATOM 10426 O O . GLY D 1 204 ? 29.741 -34.974 42.406 1.00 10.49 204 GLY D O 1
ATOM 10427 N N . LEU D 1 205 ? 27.703 -34.511 43.210 1.00 9.65 205 LEU D N 1
ATOM 10428 C CA . LEU D 1 205 ? 28.241 -33.729 44.328 1.00 9.39 205 LEU D CA 1
ATOM 10429 C C . LEU D 1 205 ? 28.796 -34.666 45.391 1.00 9.65 205 LEU D C 1
ATOM 10430 O O . LEU D 1 205 ? 28.375 -35.804 45.510 1.00 10.30 205 LEU D O 1
ATOM 10435 N N . GLU D 1 206 ? 29.762 -34.172 46.149 1.00 9.01 206 GLU D N 1
ATOM 10436 C CA . GLU D 1 206 ? 30.302 -34.917 47.265 1.00 11.37 206 GLU D CA 1
ATOM 10437 C C . GLU D 1 206 ? 29.297 -34.818 48.410 1.00 10.52 206 GLU D C 1
ATOM 10438 O O . GLU D 1 206 ? 28.729 -33.733 48.641 1.00 10.45 206 GLU D O 1
ATOM 10444 N N . VAL D 1 207 ? 29.079 -35.937 49.112 1.00 9.55 207 VAL D N 1
ATOM 10445 C CA . VAL D 1 207 ? 28.103 -35.982 50.209 1.00 8.73 207 VAL D CA 1
ATOM 10446 C C . VAL D 1 207 ? 28.722 -36.539 51.495 1.00 8.77 207 VAL D C 1
ATOM 10447 O O . VAL D 1 207 ? 29.432 -37.532 51.448 1.00 8.36 207 VAL D O 1
ATOM 10451 N N . TRP D 1 208 ? 28.432 -35.873 52.616 1.00 9.23 208 TRP D N 1
ATOM 10452 C CA . TRP D 1 208 ? 28.670 -36.370 53.980 1.00 10.53 208 TRP D CA 1
ATOM 10453 C C . TRP D 1 208 ? 27.310 -36.543 54.654 1.00 10.67 208 TRP D C 1
ATOM 10454 O O . TRP D 1 208 ? 26.535 -35.583 54.743 1.00 11.39 208 TRP D O 1
ATOM 10465 N N A MET D 1 209 ? 27.019 -37.759 55.103 0.50 10.33 209 MET D N 1
ATOM 10466 C CA A MET D 1 209 ? 25.860 -38.009 55.948 0.50 11.66 209 MET D CA 1
ATOM 10467 C C A MET D 1 209 ? 26.283 -37.855 57.406 0.50 10.84 209 MET D C 1
ATOM 10468 O O A MET D 1 209 ? 27.398 -38.227 57.769 0.50 10.61 209 MET D O 1
ATOM 10475 N N . ALA D 1 210 ? 25.395 -37.329 58.233 1.00 10.24 210 ALA D N 1
ATOM 10476 C CA . ALA D 1 210 ? 25.717 -37.186 59.644 1.00 10.19 210 ALA D CA 1
ATOM 10477 C C . ALA D 1 210 ? 24.563 -37.639 60.532 1.00 10.41 210 ALA D C 1
ATOM 10478 O O . ALA D 1 210 ? 23.403 -37.296 60.298 1.00 11.11 210 ALA D O 1
ATOM 10480 N N A ASN D 1 211 ? 24.893 -38.436 61.544 0.50 10.98 211 ASN D N 1
ATOM 10481 C CA A ASN D 1 211 ? 23.933 -38.785 62.584 0.50 11.89 211 ASN D CA 1
ATOM 10482 C C A ASN D 1 211 ? 24.653 -38.897 63.925 0.50 12.45 211 ASN D C 1
ATOM 10483 O O A ASN D 1 211 ? 25.869 -39.022 63.954 0.50 12.60 211 ASN D O 1
ATOM 10492 N N . ARG D 1 212 ? 23.890 -38.829 65.015 1.00 13.06 212 ARG D N 1
ATOM 10493 C CA . ARG D 1 212 ? 24.437 -38.912 66.372 1.00 14.20 212 ARG D CA 1
ATOM 10494 C C . ARG D 1 212 ? 24.709 -40.353 66.817 1.00 15.03 212 ARG D C 1
ATOM 10495 O O . ARG D 1 212 ? 24.345 -40.768 67.931 1.00 15.36 212 ARG D O 1
ATOM 10503 N N . ARG D 1 213 ? 25.385 -41.099 65.948 1.00 15.12 213 ARG D N 1
ATOM 10504 C CA . ARG D 1 213 ? 25.673 -42.520 66.155 1.00 16.15 213 ARG D CA 1
ATOM 10505 C C . ARG D 1 213 ? 26.527 -43.040 64.998 1.00 17.00 213 ARG D C 1
ATOM 10506 O O . ARG D 1 213 ? 26.875 -42.286 64.084 1.00 17.00 213 ARG D O 1
ATOM 10514 N N . GLU D 1 214 ? 26.875 -44.323 65.045 1.00 18.00 214 GLU D N 1
ATOM 10515 C CA . GLU D 1 214 ? 27.555 -44.989 63.938 1.00 18.96 214 GLU D CA 1
ATOM 10516 C C . GLU D 1 214 ? 26.526 -45.466 62.894 1.00 19.77 214 GLU D C 1
ATOM 10517 O O . GLU D 1 214 ? 25.339 -45.580 63.200 1.00 20.00 214 GLU D O 1
ATOM 10523 N N . PRO D 1 215 ? 26.966 -45.730 61.648 1.00 20.58 215 PRO D N 1
ATOM 10524 C CA . PRO D 1 215 ? 25.967 -46.107 60.640 1.00 21.42 215 PRO D CA 1
ATOM 10525 C C . PRO D 1 215 ? 25.284 -47.455 60.902 1.00 21.87 215 PRO D C 1
ATOM 10526 O O . PRO D 1 215 ? 25.858 -48.324 61.554 1.00 22.42 215 PRO D O 1
ATOM 10530 N N . THR D 1 216 ? 24.061 -47.607 60.398 1.00 22.87 216 THR D N 1
ATOM 10531 C CA . THR D 1 216 ? 23.396 -48.907 60.318 1.00 23.35 216 THR D CA 1
ATOM 10532 C C . THR D 1 216 ? 23.918 -49.644 59.076 1.00 23.78 216 THR D C 1
ATOM 10533 O O . THR D 1 216 ? 24.715 -49.084 58.313 1.00 23.89 216 THR D O 1
ATOM 10537 N N . GLU D 1 217 ? 23.474 -50.889 58.876 1.00 24.31 217 GLU D N 1
ATOM 10538 C CA . GLU D 1 217 ? 23.919 -51.719 57.748 1.00 25.00 217 GLU D CA 1
ATOM 10539 C C . GLU D 1 217 ? 23.562 -51.111 56.396 1.00 24.75 217 GLU D C 1
ATOM 10540 O O . GLU D 1 217 ? 24.401 -51.037 55.501 1.00 25.07 217 GLU D O 1
ATOM 10546 N N . VAL D 1 218 ? 22.308 -50.689 56.262 1.00 24.46 218 VAL D N 1
ATOM 10547 C CA . VAL D 1 218 ? 21.814 -50.017 55.062 1.00 24.27 218 VAL D CA 1
ATOM 10548 C C . VAL D 1 218 ? 22.644 -48.765 54.764 1.00 23.56 218 VAL D C 1
ATOM 10549 O O . VAL D 1 218 ? 23.107 -48.565 53.637 1.00 23.50 218 VAL D O 1
ATOM 10553 N N . GLU D 1 219 ? 22.854 -47.936 55.785 1.00 23.17 219 GLU D N 1
ATOM 10554 C CA . GLU D 1 219 ? 23.668 -46.731 55.628 1.00 22.46 219 GLU D CA 1
ATOM 10555 C C . GLU D 1 219 ? 25.098 -47.069 55.201 1.00 21.99 219 GLU D C 1
ATOM 10556 O O . GLU D 1 219 ? 25.658 -46.409 54.330 1.00 22.00 219 GLU D O 1
ATOM 10562 N N . GLN D 1 220 ? 25.678 -48.099 55.819 1.00 21.34 220 GLN D N 1
ATOM 10563 C CA . GLN D 1 220 ? 27.022 -48.553 55.472 1.00 20.81 220 GLN D CA 1
ATOM 10564 C C . GLN D 1 220 ? 27.097 -49.012 54.011 1.00 20.18 220 GLN D C 1
ATOM 10565 O O . GLN D 1 220 ? 28.082 -48.747 53.329 1.00 19.29 220 GLN D O 1
ATOM 10571 N N . THR D 1 221 ? 26.041 -49.678 53.540 1.00 20.01 221 THR D N 1
ATOM 10572 C CA . THR D 1 221 ? 25.905 -50.050 52.128 1.00 19.92 221 THR D CA 1
ATOM 10573 C C . THR D 1 221 ? 25.885 -48.831 51.210 1.00 19.89 221 THR D C 1
ATOM 10574 O O . THR D 1 221 ? 26.531 -48.839 50.163 1.00 19.67 221 THR D O 1
ATOM 10578 N N . VAL D 1 222 ? 25.136 -47.799 51.602 1.00 19.95 222 VAL D N 1
ATOM 10579 C CA . VAL D 1 222 ? 25.121 -46.518 50.871 1.00 20.48 222 VAL D CA 1
ATOM 10580 C C . VAL D 1 222 ? 26.511 -45.894 50.859 1.00 20.63 222 VAL D C 1
ATOM 10581 O O . VAL D 1 222 ? 27.048 -45.591 49.792 1.00 20.47 222 VAL D O 1
ATOM 10585 N N . ILE D 1 223 ? 27.098 -45.720 52.045 1.00 20.01 223 ILE D N 1
ATOM 10586 C CA . ILE D 1 223 ? 28.464 -45.195 52.161 1.00 20.64 223 ILE D CA 1
ATOM 10587 C C . ILE D 1 223 ? 29.407 -45.847 51.162 1.00 20.19 223 ILE D C 1
ATOM 10588 O O . ILE D 1 223 ? 30.094 -45.157 50.400 1.00 20.25 223 ILE D O 1
ATOM 10593 N N . GLU D 1 224 ? 29.449 -47.178 51.182 1.00 19.36 224 GLU D N 1
ATOM 10594 C CA . GLU D 1 224 ? 30.398 -47.909 50.367 1.00 18.95 224 GLU D CA 1
ATOM 10595 C C . GLU D 1 224 ? 30.027 -47.836 48.888 1.00 17.64 224 GLU D C 1
ATOM 10596 O O . GLU D 1 224 ? 30.863 -47.470 48.075 1.00 17.54 224 GLU D O 1
ATOM 10602 N N . GLU D 1 225 ? 28.777 -48.168 48.557 1.00 16.74 225 GLU D N 1
ATOM 10603 C CA . GLU D 1 225 ? 28.367 -48.274 47.160 1.00 15.40 225 GLU D CA 1
ATOM 10604 C C . GLU D 1 225 ? 28.349 -46.924 46.430 1.00 15.05 225 GLU D C 1
ATOM 10605 O O . GLU D 1 225 ? 28.673 -46.848 45.246 1.00 14.42 225 GLU D O 1
ATOM 10611 N N . THR D 1 226 ? 27.985 -45.864 47.144 1.00 14.84 226 THR D N 1
ATOM 10612 C CA . THR D 1 226 ? 27.848 -44.561 46.499 1.00 14.55 226 THR D CA 1
ATOM 10613 C C . THR D 1 226 ? 29.085 -43.678 46.687 1.00 14.55 226 THR D C 1
ATOM 10614 O O . THR D 1 226 ? 29.141 -42.562 46.164 1.00 14.62 226 THR D O 1
ATOM 10618 N N . LYS D 1 227 ? 30.067 -44.193 47.424 1.00 13.78 227 LYS D N 1
ATOM 10619 C CA . LYS D 1 227 ? 31.286 -43.447 47.805 1.00 13.53 227 LYS D CA 1
ATOM 10620 C C . LYS D 1 227 ? 30.922 -42.139 48.509 1.00 13.34 227 LYS D C 1
ATOM 10621 O O . LYS D 1 227 ? 31.341 -41.052 48.115 1.00 14.03 227 LYS D O 1
ATOM 10627 N N . THR D 1 228 ? 30.100 -42.283 49.540 1.00 12.91 228 THR D N 1
ATOM 10628 C CA . THR D 1 228 ? 29.672 -41.193 50.396 1.00 12.29 228 THR D CA 1
ATOM 10629 C C . THR D 1 228 ? 30.418 -41.280 51.711 1.00 12.24 228 THR D C 1
ATOM 10630 O O . THR D 1 228 ? 30.843 -42.371 52.115 1.00 12.66 228 THR D O 1
ATOM 10634 N N . ASN D 1 229 ? 30.596 -40.123 52.344 1.00 11.33 229 ASN D N 1
ATOM 10635 C CA . ASN D 1 229 ? 31.271 -40.004 53.621 1.00 11.46 229 ASN D CA 1
ATOM 10636 C C . ASN D 1 229 ? 30.270 -39.974 54.754 1.00 11.29 229 ASN D C 1
ATOM 10637 O O . ASN D 1 229 ? 29.112 -39.640 54.550 1.00 10.88 229 ASN D O 1
ATOM 10642 N N . TYR D 1 230 ? 30.726 -40.297 55.955 1.00 11.11 230 TYR D N 1
ATOM 10643 C CA . TYR D 1 230 ? 29.829 -40.339 57.101 1.00 11.45 230 TYR D CA 1
ATOM 10644 C C . TYR D 1 230 ? 30.533 -39.710 58.293 1.00 11.48 230 TYR D C 1
ATOM 10645 O O . TYR D 1 230 ? 31.736 -39.928 58.489 1.00 12.65 230 TYR D O 1
ATOM 10654 N N . TYR D 1 231 ? 29.784 -38.935 59.072 1.00 10.56 231 TYR D N 1
ATOM 10655 C CA . TYR D 1 231 ? 30.297 -38.296 60.286 1.00 10.51 231 TYR D CA 1
ATOM 10656 C C . TYR D 1 231 ? 29.360 -38.585 61.443 1.00 10.37 231 TYR D C 1
ATOM 10657 O O . TYR D 1 231 ? 28.165 -38.284 61.372 1.00 10.24 231 TYR D O 1
ATOM 10666 N N . ASN D 1 232 ? 29.919 -39.146 62.528 1.00 10.38 232 ASN D N 1
ATOM 10667 C CA . ASN D 1 232 ? 29.221 -39.278 63.807 1.00 11.25 232 ASN D CA 1
ATOM 10668 C C . ASN D 1 232 ? 29.267 -37.942 64.560 1.00 10.73 232 ASN D C 1
ATOM 10669 O O . ASN D 1 232 ? 30.331 -37.514 65.026 1.00 11.25 232 ASN D O 1
ATOM 10674 N N . SER D 1 233 ? 28.107 -37.284 64.652 1.00 10.67 233 SER D N 1
ATOM 10675 C CA . SER D 1 233 ? 27.991 -35.945 65.215 1.00 10.80 233 SER D CA 1
ATOM 10676 C C . SER D 1 233 ? 27.617 -35.939 66.708 1.00 10.97 233 SER D C 1
ATOM 10677 O O . SER D 1 233 ? 27.187 -34.913 67.232 1.00 11.26 233 SER D O 1
ATOM 10680 N N . SER D 1 234 ? 27.795 -37.074 67.386 1.00 11.02 234 SER D N 1
ATOM 10681 C CA . SER D 1 234 ? 27.390 -37.198 68.791 1.00 11.38 234 SER D CA 1
ATOM 10682 C C . SER D 1 234 ? 27.981 -36.112 69.701 1.00 11.67 234 SER D C 1
ATOM 10683 O O . SER D 1 234 ? 27.309 -35.634 70.631 1.00 11.72 234 SER D O 1
ATOM 10686 N N . ASN D 1 235 ? 29.225 -35.725 69.425 1.00 11.48 235 ASN D N 1
ATOM 10687 C CA . ASN D 1 235 ? 29.896 -34.702 70.222 1.00 11.67 235 ASN D CA 1
ATOM 10688 C C . ASN D 1 235 ? 30.076 -33.386 69.479 1.00 12.12 235 ASN D C 1
ATOM 10689 O O . ASN D 1 235 ? 31.022 -32.624 69.730 1.00 12.42 235 ASN D O 1
ATOM 10694 N N . GLY D 1 236 ? 29.132 -33.128 68.585 1.00 12.02 236 GLY D N 1
ATOM 10695 C CA . GLY D 1 236 ? 29.106 -31.895 67.820 1.00 11.79 236 GLY D CA 1
ATOM 10696 C C . GLY D 1 236 ? 29.910 -31.979 66.544 1.00 11.97 236 GLY D C 1
ATOM 10697 O O . GLY D 1 236 ? 30.354 -33.059 66.138 1.00 11.87 236 GLY D O 1
ATOM 10698 N N . TYR D 1 237 ? 30.095 -30.819 65.911 1.00 11.96 237 TYR D N 1
ATOM 10699 C CA . TYR D 1 237 ? 30.607 -30.764 64.548 1.00 12.00 237 TYR D CA 1
ATOM 10700 C C . TYR D 1 237 ? 32.005 -30.165 64.405 1.00 12.54 237 TYR D C 1
ATOM 10701 O O . TYR D 1 237 ? 32.511 -30.049 63.296 1.00 12.89 237 TYR D O 1
ATOM 10710 N N . ASP D 1 238 ? 32.637 -29.778 65.512 1.00 13.08 238 ASP D N 1
ATOM 10711 C CA . ASP D 1 238 ? 33.969 -29.162 65.425 1.00 13.57 238 ASP D CA 1
ATOM 10712 C C . ASP D 1 238 ? 34.962 -30.013 64.647 1.00 13.11 238 ASP D C 1
ATOM 10713 O O . ASP D 1 238 ? 35.721 -29.488 63.841 1.00 14.06 238 ASP D O 1
ATOM 10718 N N . LYS D 1 239 ? 34.973 -31.322 64.903 1.00 13.36 239 LYS D N 1
ATOM 10719 C CA . LYS D 1 239 ? 35.962 -32.192 64.269 1.00 13.77 239 LYS D CA 1
ATOM 10720 C C . LYS D 1 239 ? 35.734 -32.312 62.764 1.00 13.15 239 LYS D C 1
ATOM 10721 O O . LYS D 1 239 ? 36.693 -32.371 62.005 1.00 13.91 239 LYS D O 1
ATOM 10727 N N . LEU D 1 240 ? 34.474 -32.310 62.335 1.00 13.18 240 LEU D N 1
ATOM 10728 C CA . LEU D 1 240 ? 34.167 -32.300 60.903 1.00 13.20 240 LEU D CA 1
ATOM 10729 C C . LEU D 1 240 ? 34.640 -31.005 60.240 1.00 13.46 240 LEU D C 1
ATOM 10730 O O . LEU D 1 240 ? 35.295 -31.039 59.208 1.00 13.84 240 LEU D O 1
ATOM 10735 N N . LYS D 1 241 ? 34.338 -29.868 60.858 1.00 14.01 241 LYS D N 1
ATOM 10736 C CA . LYS D 1 241 ? 34.774 -28.571 60.362 1.00 15.42 241 LYS D CA 1
ATOM 10737 C C . LYS D 1 241 ? 36.292 -28.531 60.218 1.00 16.25 241 LYS D C 1
ATOM 10738 O O . LYS D 1 241 ? 36.806 -28.153 59.167 1.00 16.69 241 LYS D O 1
ATOM 10744 N N . ASP D 1 242 ? 36.990 -28.965 61.266 1.00 16.83 242 ASP D N 1
ATOM 10745 C CA . ASP D 1 242 ? 38.457 -28.987 61.274 1.00 17.88 242 ASP D CA 1
ATOM 10746 C C . ASP D 1 242 ? 39.080 -29.888 60.199 1.00 17.86 242 ASP D C 1
ATOM 10747 O O . ASP D 1 242 ? 40.141 -29.571 59.653 1.00 18.80 242 ASP D O 1
ATOM 10752 N N A SER D 1 243 ? 38.431 -31.006 59.901 0.50 17.80 243 SER D N 1
ATOM 10753 C CA A SER D 1 243 ? 38.966 -31.958 58.932 0.50 17.74 243 SER D CA 1
ATOM 10754 C C A SER D 1 243 ? 38.603 -31.580 57.494 0.50 17.71 243 SER D C 1
ATOM 10755 O O A SER D 1 243 ? 39.477 -31.476 56.627 0.50 18.25 243 SER D O 1
ATOM 10759 N N . VAL D 1 244 ? 37.315 -31.367 57.242 1.00 17.09 244 VAL D N 1
ATOM 10760 C CA . VAL D 1 244 ? 36.842 -31.204 55.869 1.00 17.00 244 VAL D CA 1
ATOM 10761 C C . VAL D 1 244 ? 36.573 -29.751 55.466 1.00 16.30 244 VAL D C 1
ATOM 10762 O O . VAL D 1 244 ? 36.550 -29.426 54.280 1.00 16.00 244 VAL D O 1
ATOM 10766 N N . GLY D 1 245 ? 36.410 -28.875 56.453 1.00 15.79 245 GLY D N 1
ATOM 10767 C CA . GLY D 1 245 ? 36.073 -27.483 56.179 1.00 14.73 245 GLY D CA 1
ATOM 10768 C C . GLY D 1 245 ? 34.570 -27.316 56.073 1.00 14.27 245 GLY D C 1
ATOM 10769 O O . GLY D 1 245 ? 33.804 -28.004 56.752 1.00 14.32 245 GLY D O 1
ATOM 10770 N N . LYS D 1 246 ? 34.150 -26.385 55.229 1.00 13.40 246 LYS D N 1
ATOM 10771 C CA . LYS D 1 246 ? 32.749 -25.983 55.175 1.00 12.58 246 LYS D CA 1
ATOM 10772 C C . LYS D 1 246 ? 32.027 -26.554 53.949 1.00 12.30 246 LYS D C 1
ATOM 10773 O O . LYS D 1 246 ? 32.663 -27.031 53.006 1.00 12.62 246 LYS D O 1
ATOM 10779 N N . PHE D 1 247 ? 30.702 -26.519 54.003 1.00 11.34 247 PHE D N 1
ATOM 10780 C CA . PHE D 1 247 ? 29.852 -27.158 52.990 1.00 10.17 247 PHE D CA 1
ATOM 10781 C C . PHE D 1 247 ? 29.107 -26.159 52.107 1.00 10.04 247 PHE D C 1
ATOM 10782 O O . PHE D 1 247 ? 28.722 -25.082 52.545 1.00 10.71 247 PHE D O 1
ATOM 10790 N N . ASP D 1 248 ? 28.930 -26.524 50.842 1.00 9.40 248 ASP D N 1
ATOM 10791 C CA . ASP D 1 248 ? 28.234 -25.646 49.905 1.00 9.03 248 ASP D CA 1
ATOM 10792 C C . ASP D 1 248 ? 26.720 -25.745 50.093 1.00 9.29 248 ASP D C 1
ATOM 10793 O O . ASP D 1 248 ? 25.974 -24.774 49.860 1.00 8.62 248 ASP D O 1
ATOM 10798 N N . VAL D 1 249 ? 26.280 -26.935 50.482 1.00 8.26 249 VAL D N 1
ATOM 10799 C CA . VAL D 1 249 ? 24.867 -27.203 50.775 1.00 8.60 249 VAL D CA 1
ATOM 10800 C C . VAL D 1 249 ? 24.778 -27.999 52.076 1.00 8.78 249 VAL D C 1
ATOM 10801 O O . VAL D 1 249 ? 25.568 -28.916 52.323 1.00 8.76 249 VAL D O 1
ATOM 10805 N N . ILE D 1 250 ? 23.817 -27.630 52.918 1.00 9.33 250 ILE D N 1
ATOM 10806 C CA . ILE D 1 250 ? 23.490 -28.378 54.124 1.00 8.82 250 ILE D CA 1
ATOM 10807 C C . ILE D 1 250 ? 21.990 -28.640 54.080 1.00 8.77 250 ILE D C 1
ATOM 10808 O O . ILE D 1 250 ? 21.223 -27.732 53.843 1.00 8.89 250 ILE D O 1
ATOM 10813 N N . ILE D 1 251 ? 21.609 -29.908 54.209 1.00 8.28 251 ILE D N 1
ATOM 10814 C CA . ILE D 1 251 ? 20.203 -30.334 54.271 1.00 9.31 251 ILE D CA 1
ATOM 10815 C C . ILE D 1 251 ? 19.836 -30.812 55.669 1.00 10.14 251 ILE D C 1
ATOM 10816 O O . ILE D 1 251 ? 20.453 -31.740 56.213 1.00 9.83 251 ILE D O 1
ATOM 10821 N N . ASP D 1 252 ? 18.853 -30.152 56.269 1.00 11.12 252 ASP D N 1
ATOM 10822 C CA . ASP D 1 252 ? 18.295 -30.673 57.503 1.00 11.18 252 ASP D CA 1
ATOM 10823 C C . ASP D 1 252 ? 17.209 -31.698 57.162 1.00 11.86 252 ASP D C 1
ATOM 10824 O O . ASP D 1 252 ? 16.123 -31.331 56.700 1.00 11.25 252 ASP D O 1
ATOM 10829 N N A ALA D 1 253 ? 17.546 -32.975 57.333 0.50 12.64 253 ALA D N 1
ATOM 10830 N N B ALA D 1 253 ? 17.508 -32.973 57.401 0.50 11.76 253 ALA D N 1
ATOM 10831 C CA A ALA D 1 253 ? 16.641 -34.081 57.037 0.50 13.27 253 ALA D CA 1
ATOM 10832 C CA B ALA D 1 253 ? 16.553 -34.056 57.182 0.50 11.64 253 ALA D CA 1
ATOM 10833 C C A ALA D 1 253 ? 16.200 -34.756 58.340 0.50 13.62 253 ALA D C 1
ATOM 10834 C C B ALA D 1 253 ? 16.311 -34.812 58.496 0.50 11.20 253 ALA D C 1
ATOM 10835 O O A ALA D 1 253 ? 15.755 -35.901 58.343 0.50 13.61 253 ALA D O 1
ATOM 10836 O O B ALA D 1 253 ? 16.191 -36.035 58.510 0.50 11.05 253 ALA D O 1
ATOM 10839 N N A THR D 1 254 ? 16.352 -34.043 59.448 0.50 14.31 254 THR D N 1
ATOM 10840 N N B THR D 1 254 ? 16.252 -34.072 59.596 0.50 11.24 254 THR D N 1
ATOM 10841 C CA A THR D 1 254 ? 15.876 -34.528 60.740 0.50 15.09 254 THR D CA 1
ATOM 10842 C CA B THR D 1 254 ? 16.125 -34.671 60.928 0.50 11.07 254 THR D CA 1
ATOM 10843 C C A THR D 1 254 ? 14.545 -33.860 61.070 0.50 15.34 254 THR D C 1
ATOM 10844 C C B THR D 1 254 ? 14.679 -34.761 61.423 0.50 11.08 254 THR D C 1
ATOM 10845 O O A THR D 1 254 ? 14.379 -32.667 60.851 0.50 16.05 254 THR D O 1
ATOM 10846 O O B THR D 1 254 ? 14.245 -35.809 61.905 0.50 10.82 254 THR D O 1
ATOM 10853 N N A GLY D 1 255 ? 13.603 -34.616 61.606 0.50 15.82 255 GLY D N 1
ATOM 10854 N N B GLY D 1 255 ? 13.951 -33.654 61.309 0.50 10.99 255 GLY D N 1
ATOM 10855 C CA A GLY D 1 255 ? 12.413 -34.000 62.185 0.50 15.77 255 GLY D CA 1
ATOM 10856 C CA B GLY D 1 255 ? 12.694 -33.477 62.032 0.50 12.12 255 GLY D CA 1
ATOM 10857 C C A GLY D 1 255 ? 12.620 -33.758 63.669 0.50 15.85 255 GLY D C 1
ATOM 10858 C C B GLY D 1 255 ? 12.964 -33.268 63.515 0.50 12.80 255 GLY D C 1
ATOM 10859 O O A GLY D 1 255 ? 11.763 -34.092 64.479 0.50 16.01 255 GLY D O 1
ATOM 10860 O O B GLY D 1 255 ? 12.042 -33.260 64.329 0.50 13.02 255 GLY D O 1
ATOM 10861 N N A ALA D 1 256 ? 13.758 -33.160 64.023 0.50 15.79 256 ALA D N 1
ATOM 10862 N N B ALA D 1 256 ? 14.239 -33.088 63.854 0.50 13.66 256 ALA D N 1
ATOM 10863 C CA A ALA D 1 256 ? 14.204 -33.102 65.419 0.50 15.95 256 ALA D CA 1
ATOM 10864 C CA B ALA D 1 256 ? 14.681 -33.026 65.246 0.50 14.63 256 ALA D CA 1
ATOM 10865 C C A ALA D 1 256 ? 14.150 -31.696 66.032 0.50 16.11 256 ALA D C 1
ATOM 10866 C C B ALA D 1 256 ? 14.552 -31.617 65.818 0.50 15.30 256 ALA D C 1
ATOM 10867 O O A ALA D 1 256 ? 13.373 -30.856 65.587 0.50 15.69 256 ALA D O 1
ATOM 10868 O O B ALA D 1 256 ? 14.106 -30.699 65.136 0.50 15.51 256 ALA D O 1
ATOM 10871 N N . ASP D 1 257 ? 14.941 -31.453 67.076 1.00 16.21 257 ASP D N 1
ATOM 10872 C CA . ASP D 1 257 ? 14.979 -30.143 67.727 1.00 17.34 257 ASP D CA 1
ATOM 10873 C C . ASP D 1 257 ? 15.656 -29.134 66.789 1.00 17.36 257 ASP D C 1
ATOM 10874 O O . ASP D 1 257 ? 16.670 -29.458 66.161 1.00 18.15 257 ASP D O 1
ATOM 10879 N N . VAL D 1 258 ? 15.093 -27.927 66.686 1.00 17.27 258 VAL D N 1
ATOM 10880 C CA . VAL D 1 258 ? 15.654 -26.881 65.815 1.00 17.53 258 VAL D CA 1
ATOM 10881 C C . VAL D 1 258 ? 17.059 -26.430 66.228 1.00 17.33 258 VAL D C 1
ATOM 10882 O O . VAL D 1 258 ? 17.747 -25.736 65.468 1.00 17.52 258 VAL D O 1
ATOM 10886 N N . ASN D 1 259 ? 17.505 -26.832 67.416 1.00 17.18 259 ASN D N 1
ATOM 10887 C CA . ASN D 1 259 ? 18.871 -26.506 67.802 1.00 16.83 259 ASN D CA 1
ATOM 10888 C C . ASN D 1 259 ? 19.941 -27.164 66.917 1.00 16.87 259 ASN D C 1
ATOM 10889 O O . ASN D 1 259 ? 21.091 -26.728 66.894 1.00 17.55 259 ASN D O 1
ATOM 10894 N N . ILE D 1 260 ? 19.550 -28.193 66.161 1.00 16.73 260 ILE D N 1
ATOM 10895 C CA . ILE D 1 260 ? 20.439 -28.812 65.170 1.00 17.26 260 ILE D CA 1
ATOM 10896 C C . ILE D 1 260 ? 20.965 -27.760 64.186 1.00 16.86 260 ILE D C 1
ATOM 10897 O O . ILE D 1 260 ? 22.118 -27.822 63.743 1.00 17.16 260 ILE D O 1
ATOM 10902 N N . LEU D 1 261 ? 20.117 -26.789 63.848 1.00 16.86 261 LEU D N 1
ATOM 10903 C CA . LEU D 1 261 ? 20.532 -25.723 62.939 1.00 16.61 261 LEU D CA 1
ATOM 10904 C C . LEU D 1 261 ? 21.635 -24.877 63.548 1.00 17.15 261 LEU D C 1
ATOM 10905 O O . LEU D 1 261 ? 22.546 -24.457 62.853 1.00 17.20 261 LEU D O 1
ATOM 10910 N N . GLY D 1 262 ? 21.561 -24.654 64.860 1.00 17.05 262 GLY D N 1
ATOM 10911 C CA . GLY D 1 262 ? 22.630 -23.957 65.574 1.00 17.48 262 GLY D CA 1
ATOM 10912 C C . GLY D 1 262 ? 23.952 -24.680 65.400 1.00 17.24 262 GLY D C 1
ATOM 10913 O O . GLY D 1 262 ? 25.000 -24.046 65.258 1.00 17.73 262 GLY D O 1
ATOM 10914 N N . ASN D 1 263 ? 23.891 -26.012 65.405 1.00 17.32 263 ASN D N 1
ATOM 10915 C CA . ASN D 1 263 ? 25.077 -26.849 65.269 1.00 17.73 263 ASN D CA 1
ATOM 10916 C C . ASN D 1 263 ? 25.718 -26.787 63.880 1.00 17.16 263 ASN D C 1
ATOM 10917 O O . ASN D 1 263 ? 26.947 -26.791 63.760 1.00 16.80 263 ASN D O 1
ATOM 10922 N N . VAL D 1 264 ? 24.887 -26.732 62.838 1.00 16.23 264 VAL D N 1
ATOM 10923 C CA . VAL D 1 264 ? 25.387 -26.912 61.468 1.00 15.99 264 VAL D CA 1
ATOM 10924 C C . VAL D 1 264 ? 25.566 -25.615 60.671 1.00 15.64 264 VAL D C 1
ATOM 10925 O O . VAL D 1 264 ? 26.342 -25.573 59.719 1.00 16.30 264 VAL D O 1
ATOM 10929 N N . ILE D 1 265 ? 24.872 -24.554 61.076 1.00 15.72 265 ILE D N 1
ATOM 10930 C CA . ILE D 1 265 ? 25.061 -23.228 60.471 1.00 15.42 265 ILE D CA 1
ATOM 10931 C C . ILE D 1 265 ? 26.540 -22.775 60.417 1.00 15.22 265 ILE D C 1
ATOM 10932 O O . ILE D 1 265 ? 26.950 -22.219 59.410 1.00 15.20 265 ILE D O 1
ATOM 10937 N N . PRO D 1 266 ? 27.336 -22.979 61.501 1.00 14.67 266 PRO D N 1
ATOM 10938 C CA . PRO D 1 266 ? 28.781 -22.669 61.378 1.00 14.03 266 PRO D CA 1
ATOM 10939 C C . PRO D 1 266 ? 29.545 -23.447 60.298 1.00 13.79 266 PRO D C 1
ATOM 10940 O O . PRO D 1 266 ? 30.703 -23.123 60.009 1.00 14.35 266 PRO D O 1
ATOM 10944 N N . LEU D 1 267 ? 28.928 -24.475 59.723 1.00 12.54 267 LEU D N 1
ATOM 10945 C CA . LEU D 1 267 ? 29.628 -25.310 58.737 1.00 12.16 267 LEU D CA 1
ATOM 10946 C C . LEU D 1 267 ? 29.260 -24.928 57.317 1.00 11.85 267 LEU D C 1
ATOM 10947 O O . LEU D 1 267 ? 29.785 -25.516 56.369 1.00 11.92 267 LEU D O 1
ATOM 10952 N N . LEU D 1 268 ? 28.378 -23.944 57.178 1.00 11.25 268 LEU D N 1
ATOM 10953 C CA . LEU D 1 268 ? 27.971 -23.473 55.865 1.00 12.02 268 LEU D CA 1
ATOM 10954 C C . LEU D 1 268 ? 29.050 -22.588 55.245 1.00 12.29 268 LEU D C 1
ATOM 10955 O O . LEU D 1 268 ? 29.567 -21.680 55.906 1.00 12.80 268 LEU D O 1
ATOM 10960 N N . GLY D 1 269 ? 29.394 -22.873 53.988 1.00 12.07 269 GLY D N 1
ATOM 10961 C CA . GLY D 1 269 ? 30.443 -22.140 53.267 1.00 11.34 269 GLY D CA 1
ATOM 10962 C C . GLY D 1 269 ? 29.966 -20.910 52.503 1.00 10.33 269 GLY D C 1
ATOM 10963 O O . GLY D 1 269 ? 28.763 -20.679 52.355 1.00 10.90 269 GLY D O 1
ATOM 10964 N N A ARG D 1 270 ? 30.916 -20.125 51.991 0.50 9.80 270 ARG D N 1
ATOM 10965 C CA A ARG D 1 270 ? 30.578 -18.920 51.212 0.50 8.93 270 ARG D CA 1
ATOM 10966 C C A ARG D 1 270 ? 29.626 -19.271 50.074 0.50 8.99 270 ARG D C 1
ATOM 10967 O O A ARG D 1 270 ? 29.784 -20.288 49.416 0.50 9.99 270 ARG D O 1
ATOM 10981 N N . ASN D 1 271 ? 28.626 -18.421 49.899 1.00 9.15 271 ASN D N 1
ATOM 10982 C CA . ASN D 1 271 ? 27.605 -18.563 48.853 1.00 9.19 271 ASN D CA 1
ATOM 10983 C C . ASN D 1 271 ? 26.692 -19.764 49.078 1.00 9.27 271 ASN D C 1
ATOM 10984 O O . ASN D 1 271 ? 25.927 -20.127 48.183 1.00 9.70 271 ASN D O 1
ATOM 10989 N N . GLY D 1 272 ? 26.769 -20.367 50.258 1.00 9.88 272 GLY D N 1
ATOM 10990 C CA . GLY D 1 272 ? 26.101 -21.640 50.499 1.00 9.32 272 GLY D CA 1
ATOM 10991 C C . GLY D 1 272 ? 24.616 -21.592 50.746 1.00 9.18 272 GLY D C 1
ATOM 10992 O O . GLY D 1 272 ? 24.014 -20.522 50.895 1.00 9.56 272 GLY D O 1
ATOM 10993 N N . VAL D 1 273 ? 24.026 -22.783 50.737 1.00 9.22 273 VAL D N 1
ATOM 10994 C CA . VAL D 1 273 ? 22.593 -22.955 50.935 1.00 10.61 273 VAL D CA 1
ATOM 10995 C C . VAL D 1 273 ? 22.293 -23.948 52.058 1.00 10.52 273 VAL D C 1
ATOM 10996 O O . VAL D 1 273 ? 22.748 -25.095 52.023 1.00 10.56 273 VAL D O 1
ATOM 11000 N N . LEU D 1 274 ? 21.547 -23.483 53.063 1.00 10.39 274 LEU D N 1
ATOM 11001 C CA . LEU D 1 274 ? 20.923 -24.370 54.072 1.00 9.67 274 LEU D CA 1
ATOM 11002 C C . LEU D 1 274 ? 19.492 -24.678 53.643 1.00 9.91 274 LEU D C 1
ATOM 11003 O O . LEU D 1 274 ? 18.653 -23.768 53.602 1.00 9.94 274 LEU D O 1
ATOM 11008 N N . GLY D 1 275 ? 19.248 -25.931 53.270 1.00 8.73 275 GLY D N 1
ATOM 11009 C CA . GLY D 1 275 ? 17.928 -26.384 52.874 1.00 9.11 275 GLY D CA 1
ATOM 11010 C C . GLY D 1 275 ? 17.204 -27.007 54.056 1.00 8.54 275 GLY D C 1
ATOM 11011 O O . GLY D 1 275 ? 17.643 -28.031 54.609 1.00 8.73 275 GLY D O 1
ATOM 11012 N N . LEU D 1 276 ? 16.087 -26.396 54.433 1.00 8.21 276 LEU D N 1
ATOM 11013 C CA . LEU D 1 276 ? 15.248 -26.896 55.522 1.00 8.64 276 LEU D CA 1
ATOM 11014 C C . LEU D 1 276 ? 14.150 -27.744 54.918 1.00 8.34 276 LEU D C 1
ATOM 11015 O O . LEU D 1 276 ? 13.259 -27.236 54.252 1.00 9.57 276 LEU D O 1
ATOM 11020 N N . PHE D 1 277 ? 14.251 -29.045 55.157 1.00 9.89 277 PHE D N 1
ATOM 11021 C CA . PHE D 1 277 ? 13.310 -30.015 54.630 1.00 10.27 277 PHE D CA 1
ATOM 11022 C C . PHE D 1 277 ? 12.546 -30.706 55.751 1.00 10.64 277 PHE D C 1
ATOM 11023 O O . PHE D 1 277 ? 11.314 -30.837 55.691 1.00 9.92 277 PHE D O 1
ATOM 11031 N N . GLY D 1 278 ? 13.265 -31.139 56.789 1.00 10.61 278 GLY D N 1
ATOM 11032 C CA . GLY D 1 278 ? 12.614 -31.771 57.937 1.00 12.18 278 GLY D CA 1
ATOM 11033 C C . GLY D 1 278 ? 11.614 -30.849 58.599 1.00 13.05 278 GLY D C 1
ATOM 11034 O O . GLY D 1 278 ? 11.748 -29.629 58.548 1.00 13.49 278 GLY D O 1
ATOM 11035 N N . PHE D 1 279 ? 10.596 -31.445 59.214 1.00 14.34 279 PHE D N 1
ATOM 11036 C CA . PHE D 1 279 ? 9.620 -30.699 59.992 1.00 16.07 279 PHE D CA 1
ATOM 11037 C C . PHE D 1 279 ? 9.981 -30.842 61.462 1.00 17.08 279 PHE D C 1
ATOM 11038 O O . PHE D 1 279 ? 9.644 -31.826 62.111 1.00 17.05 279 PHE D O 1
ATOM 11046 N N . SER D 1 280 ? 10.684 -29.844 61.969 1.00 18.14 280 SER D N 1
ATOM 11047 C CA . SER D 1 280 ? 11.117 -29.849 63.350 1.00 19.40 280 SER D CA 1
ATOM 11048 C C . SER D 1 280 ? 9.927 -29.725 64.297 1.00 20.14 280 SER D C 1
ATOM 11049 O O . SER D 1 280 ? 8.975 -28.958 64.048 1.00 19.94 280 SER D O 1
ATOM 11052 N N . THR D 1 281 ? 9.998 -30.480 65.390 1.00 21.20 281 THR D N 1
ATOM 11053 C CA . THR D 1 281 ? 8.837 -30.680 66.237 1.00 22.39 281 THR D CA 1
ATOM 11054 C C . THR D 1 281 ? 9.021 -30.085 67.625 1.00 22.09 281 THR D C 1
ATOM 11055 O O . THR D 1 281 ? 8.072 -30.053 68.405 1.00 23.08 281 THR D O 1
ATOM 11059 N N . SER D 1 282 ? 10.235 -29.617 67.927 1.00 22.09 282 SER D N 1
ATOM 11060 C CA . SER D 1 282 ? 10.535 -29.031 69.242 1.00 21.27 282 SER D CA 1
ATOM 11061 C C . SER D 1 282 ? 11.683 -28.017 69.221 1.00 21.04 282 SER D C 1
ATOM 11062 O O . SER D 1 282 ? 12.487 -27.979 68.285 1.00 20.86 282 SER D O 1
ATOM 11065 N N . GLY D 1 283 ? 11.754 -27.191 70.261 1.00 20.37 283 GLY D N 1
ATOM 11066 C CA . GLY D 1 283 ? 12.927 -26.358 70.480 1.00 19.91 283 GLY D CA 1
ATOM 11067 C C . GLY D 1 283 ? 12.824 -24.940 69.959 1.00 19.93 283 GLY D C 1
ATOM 11068 O O . GLY D 1 283 ? 11.917 -24.597 69.193 1.00 19.40 283 GLY D O 1
ATOM 11069 N N . SER D 1 284 ? 13.768 -24.116 70.399 1.00 19.94 284 SER D N 1
ATOM 11070 C CA . SER D 1 284 ? 13.936 -22.767 69.904 1.00 20.35 284 SER D CA 1
ATOM 11071 C C . SER D 1 284 ? 15.425 -22.538 69.766 1.00 20.80 284 SER D C 1
ATOM 11072 O O . SER D 1 284 ? 16.178 -22.739 70.729 1.00 20.75 284 SER D O 1
ATOM 11075 N N . VAL D 1 285 ? 15.853 -22.143 68.570 1.00 20.65 285 VAL D N 1
ATOM 11076 C CA . VAL D 1 285 ? 17.277 -21.932 68.293 1.00 20.70 285 VAL D CA 1
ATOM 11077 C C . VAL D 1 285 ? 17.647 -20.440 68.299 1.00 20.92 285 VAL D C 1
ATOM 11078 O O . VAL D 1 285 ? 17.011 -19.630 67.610 1.00 20.49 285 VAL D O 1
ATOM 11082 N N . PRO D 1 286 ? 18.651 -20.069 69.119 1.00 21.21 286 PRO D N 1
ATOM 11083 C CA . PRO D 1 286 ? 19.153 -18.705 69.154 1.00 21.38 286 PRO D CA 1
ATOM 11084 C C . PRO D 1 286 ? 20.111 -18.439 68.003 1.00 21.66 286 PRO D C 1
ATOM 11085 O O . PRO D 1 286 ? 21.037 -19.227 67.754 1.00 22.37 286 PRO D O 1
ATOM 11089 N N . LEU D 1 287 ? 19.864 -17.350 67.289 1.00 21.27 287 LEU D N 1
ATOM 11090 C CA . LEU D 1 287 ? 20.760 -16.900 66.239 1.00 21.80 287 LEU D CA 1
ATOM 11091 C C . LEU D 1 287 ? 21.263 -15.523 66.648 1.00 21.42 287 LEU D C 1
ATOM 11092 O O . LEU D 1 287 ? 20.493 -14.562 66.708 1.00 21.00 287 LEU D O 1
ATOM 11097 N N . ASP D 1 288 ? 22.555 -15.431 66.948 1.00 21.85 288 ASP D N 1
ATOM 11098 C CA . ASP D 1 288 ? 23.122 -14.176 67.429 1.00 22.25 288 ASP D CA 1
ATOM 11099 C C . ASP D 1 288 ? 23.547 -13.304 66.252 1.00 21.92 288 ASP D C 1
ATOM 11100 O O . ASP D 1 288 ? 23.563 -13.763 65.102 1.00 21.63 288 ASP D O 1
ATOM 11105 N N . TYR D 1 289 ? 23.870 -12.047 66.528 1.00 21.72 289 TYR D N 1
ATOM 11106 C CA . TYR D 1 289 ? 24.188 -11.100 65.462 1.00 21.37 289 TYR D CA 1
ATOM 11107 C C . TYR D 1 289 ? 25.429 -11.503 64.655 1.00 20.78 289 TYR D C 1
ATOM 11108 O O . TYR D 1 289 ? 25.477 -11.259 63.459 1.00 20.40 289 TYR D O 1
ATOM 11117 N N . LYS D 1 290 ? 26.416 -12.122 65.306 1.00 20.19 290 LYS D N 1
ATOM 11118 C CA . LYS D 1 290 ? 27.655 -12.529 64.624 1.00 19.58 290 LYS D CA 1
ATOM 11119 C C . LYS D 1 290 ? 27.371 -13.533 63.515 1.00 19.05 290 LYS D C 1
ATOM 11120 O O . LYS D 1 290 ? 27.920 -13.436 62.408 1.00 18.83 290 LYS D O 1
ATOM 11126 N N . THR D 1 291 ? 26.499 -14.489 63.819 1.00 17.82 291 THR D N 1
ATOM 11127 C CA . THR D 1 291 ? 26.079 -15.510 62.867 1.00 17.44 291 THR D CA 1
ATOM 11128 C C . THR D 1 291 ? 25.340 -14.884 61.682 1.00 16.64 291 THR D C 1
ATOM 11129 O O . THR D 1 291 ? 25.666 -15.158 60.518 1.00 15.87 291 THR D O 1
ATOM 11133 N N . LEU D 1 292 ? 24.366 -14.029 61.988 1.00 15.85 292 LEU D N 1
ATOM 11134 C CA . LEU D 1 292 ? 23.549 -13.384 60.966 1.00 15.16 292 LEU D CA 1
ATOM 11135 C C . LEU D 1 292 ? 24.358 -12.423 60.106 1.00 14.68 292 LEU D C 1
ATOM 11136 O O . LEU D 1 292 ? 24.190 -12.400 58.887 1.00 13.88 292 LEU D O 1
ATOM 11141 N N . GLN D 1 293 ? 25.247 -11.650 60.725 1.00 13.99 293 GLN D N 1
ATOM 11142 C CA . GLN D 1 293 ? 26.140 -10.750 59.994 1.00 14.79 293 GLN D CA 1
ATOM 11143 C C . GLN D 1 293 ? 26.962 -11.519 58.958 1.00 14.58 293 GLN D C 1
ATOM 11144 O O . GLN D 1 293 ? 27.186 -11.048 57.825 1.00 14.09 293 GLN D O 1
ATOM 11150 N N . GLU D 1 294 ? 27.410 -12.703 59.362 1.00 14.71 294 GLU D N 1
ATOM 11151 C CA . GLU D 1 294 ? 28.240 -13.574 58.533 1.00 14.93 294 GLU D CA 1
ATOM 11152 C C . GLU D 1 294 ? 27.443 -14.059 57.335 1.00 13.75 294 GLU D C 1
ATOM 11153 O O . GLU D 1 294 ? 27.947 -14.149 56.214 1.00 13.85 294 GLU D O 1
ATOM 11159 N N . ILE D 1 295 ? 26.189 -14.389 57.591 1.00 12.00 295 ILE D N 1
ATOM 11160 C CA . ILE D 1 295 ? 25.286 -14.819 56.538 1.00 10.71 295 ILE D CA 1
ATOM 11161 C C . ILE D 1 295 ? 25.171 -13.710 55.488 1.00 10.53 295 ILE D C 1
ATOM 11162 O O . ILE D 1 295 ? 25.253 -13.973 54.279 1.00 9.50 295 ILE D O 1
ATOM 11167 N N . VAL D 1 296 ? 25.044 -12.462 55.947 1.00 9.24 296 VAL D N 1
ATOM 11168 C CA . VAL D 1 296 ? 24.964 -11.309 55.025 1.00 8.98 296 VAL D CA 1
ATOM 11169 C C . VAL D 1 296 ? 26.257 -11.187 54.218 1.00 9.62 296 VAL D C 1
ATOM 11170 O O . VAL D 1 296 ? 26.211 -11.108 52.995 1.00 9.07 296 VAL D O 1
ATOM 11174 N N . HIS D 1 297 ? 27.400 -11.195 54.919 1.00 9.66 297 HIS D N 1
ATOM 11175 C CA . HIS D 1 297 ? 28.701 -10.969 54.268 1.00 10.27 297 HIS D CA 1
ATOM 11176 C C . HIS D 1 297 ? 29.068 -11.989 53.199 1.00 10.36 297 HIS D C 1
ATOM 11177 O O . HIS D 1 297 ? 29.865 -11.691 52.294 1.00 10.39 297 HIS D O 1
ATOM 11184 N N . THR D 1 298 ? 28.486 -13.184 53.306 1.00 9.35 298 THR D N 1
ATOM 11185 C CA . THR D 1 298 ? 28.907 -14.327 52.508 1.00 10.09 298 THR D CA 1
ATOM 11186 C C . THR D 1 298 ? 27.806 -14.813 51.543 1.00 10.00 298 THR D C 1
ATOM 11187 O O . THR D 1 298 ? 27.902 -15.896 51.001 1.00 10.87 298 THR D O 1
ATOM 11191 N N . ASN D 1 299 ? 26.766 -14.006 51.342 1.00 9.25 299 ASN D N 1
ATOM 11192 C CA . ASN D 1 299 ? 25.702 -14.337 50.363 1.00 8.84 299 ASN D CA 1
ATOM 11193 C C . ASN D 1 299 ? 25.036 -15.692 50.651 1.00 8.76 299 ASN D C 1
ATOM 11194 O O . ASN D 1 299 ? 24.670 -16.421 49.709 1.00 9.06 299 ASN D O 1
ATOM 11199 N N . LYS D 1 300 ? 24.881 -16.045 51.928 1.00 8.64 300 LYS D N 1
ATOM 11200 C CA . LYS D 1 300 ? 24.307 -17.353 52.270 1.00 9.37 300 LYS D CA 1
ATOM 11201 C C . LYS D 1 300 ? 22.791 -17.315 52.156 1.00 9.15 300 LYS D C 1
ATOM 11202 O O . LYS D 1 300 ? 22.187 -16.260 52.224 1.00 9.89 300 LYS D O 1
ATOM 11208 N N A THR D 1 301 ? 22.190 -18.478 51.960 0.50 8.65 301 THR D N 1
ATOM 11209 C CA A THR D 1 301 ? 20.717 -18.545 51.852 0.50 10.32 301 THR D CA 1
ATOM 11210 C C A THR D 1 301 ? 20.172 -19.704 52.645 0.50 10.17 301 THR D C 1
ATOM 11211 O O A THR D 1 301 ? 20.802 -20.746 52.748 0.50 10.44 301 THR D O 1
ATOM 11218 N N . ILE D 1 302 ? 18.987 -19.497 53.209 1.00 9.96 302 ILE D N 1
ATOM 11219 C CA . ILE D 1 302 ? 18.242 -20.530 53.917 1.00 10.06 302 ILE D CA 1
ATOM 11220 C C . ILE D 1 302 ? 16.924 -20.682 53.184 1.00 10.11 302 ILE D C 1
ATOM 11221 O O . ILE D 1 302 ? 16.244 -19.689 52.908 1.00 10.16 302 ILE D O 1
ATOM 11226 N N . ILE D 1 303 ? 16.580 -21.906 52.817 1.00 9.40 303 ILE D N 1
ATOM 11227 C CA . ILE D 1 303 ? 15.371 -22.120 52.027 1.00 10.20 303 ILE D CA 1
ATOM 11228 C C . ILE D 1 303 ? 14.497 -23.232 52.595 1.00 9.02 303 ILE D C 1
ATOM 11229 O O . ILE D 1 303 ? 14.983 -24.329 52.890 1.00 8.03 303 ILE D O 1
ATOM 11234 N N . GLY D 1 304 ? 13.201 -22.945 52.748 1.00 9.02 304 GLY D N 1
ATOM 11235 C CA . GLY D 1 304 ? 12.231 -23.977 53.091 1.00 9.08 304 GLY D CA 1
ATOM 11236 C C . GLY D 1 304 ? 11.837 -24.807 51.891 1.00 9.82 304 GLY D C 1
ATOM 11237 O O . GLY D 1 304 ? 11.389 -24.258 50.881 1.00 9.68 304 GLY D O 1
ATOM 11238 N N . LEU D 1 305 ? 11.989 -26.123 52.013 1.00 9.64 305 LEU D N 1
ATOM 11239 C CA . LEU D 1 305 ? 11.793 -27.056 50.888 1.00 10.33 305 LEU D CA 1
ATOM 11240 C C . LEU D 1 305 ? 10.616 -27.985 51.155 1.00 10.07 305 LEU D C 1
ATOM 11241 O O . LEU D 1 305 ? 10.617 -28.697 52.155 1.00 10.17 305 LEU D O 1
ATOM 11246 N N . VAL D 1 306 ? 9.622 -27.995 50.261 1.00 10.27 306 VAL D N 1
ATOM 11247 C CA . VAL D 1 306 ? 8.417 -28.787 50.491 1.00 10.60 306 VAL D CA 1
ATOM 11248 C C . VAL D 1 306 ? 7.753 -29.168 49.186 1.00 9.79 306 VAL D C 1
ATOM 11249 O O . VAL D 1 306 ? 7.646 -28.342 48.275 1.00 10.22 306 VAL D O 1
ATOM 11253 N N . ASN D 1 307 ? 7.351 -30.432 49.121 1.00 8.99 307 ASN D N 1
ATOM 11254 C CA . ASN D 1 307 ? 6.397 -30.964 48.135 1.00 8.98 307 ASN D CA 1
ATOM 11255 C C . ASN D 1 307 ? 6.863 -31.043 46.700 1.00 9.19 307 ASN D C 1
ATOM 11256 O O . ASN D 1 307 ? 7.102 -30.004 46.069 1.00 10.53 307 ASN D O 1
ATOM 11261 N N . GLY D 1 308 ? 6.880 -32.268 46.177 1.00 9.64 308 GLY D N 1
ATOM 11262 C CA . GLY D 1 308 ? 7.127 -32.473 44.754 1.00 8.41 308 GLY D CA 1
ATOM 11263 C C . GLY D 1 308 ? 5.854 -32.641 43.954 1.00 9.07 308 GLY D C 1
ATOM 11264 O O . GLY D 1 308 ? 4.833 -33.122 44.481 1.00 9.06 308 GLY D O 1
ATOM 11265 N N . GLN D 1 309 ? 5.920 -32.247 42.681 1.00 8.14 309 GLN D N 1
ATOM 11266 C CA . GLN D 1 309 ? 4.798 -32.310 41.736 1.00 8.41 309 GLN D CA 1
ATOM 11267 C C . GLN D 1 309 ? 5.061 -33.258 40.540 1.00 8.70 309 GLN D C 1
ATOM 11268 O O . GLN D 1 309 ? 6.097 -33.936 40.491 1.00 8.40 309 GLN D O 1
ATOM 11274 N N . LYS D 1 310 ? 4.131 -33.313 39.585 1.00 8.93 310 LYS D N 1
ATOM 11275 C CA . LYS D 1 310 ? 4.214 -34.335 38.542 1.00 8.34 310 LYS D CA 1
ATOM 11276 C C . LYS D 1 310 ? 5.587 -34.435 37.843 1.00 8.11 310 LYS D C 1
ATOM 11277 O O . LYS D 1 310 ? 6.111 -35.534 37.717 1.00 7.47 310 LYS D O 1
ATOM 11283 N N . PRO D 1 311 ? 6.177 -33.302 37.420 1.00 8.45 311 PRO D N 1
ATOM 11284 C CA . PRO D 1 311 ? 7.487 -33.453 36.756 1.00 7.55 311 PRO D CA 1
ATOM 11285 C C . PRO D 1 311 ? 8.527 -34.117 37.674 1.00 7.53 311 PRO D C 1
ATOM 11286 O O . PRO D 1 311 ? 9.413 -34.838 37.199 1.00 8.24 311 PRO D O 1
ATOM 11290 N N . HIS D 1 312 ? 8.430 -33.863 38.976 1.00 6.82 312 HIS D N 1
ATOM 11291 C CA . HIS D 1 312 ? 9.362 -34.445 39.957 1.00 6.86 312 HIS D CA 1
ATOM 11292 C C . HIS D 1 312 ? 9.159 -35.934 40.177 1.00 7.16 312 HIS D C 1
ATOM 11293 O O . HIS D 1 312 ? 10.116 -36.670 40.464 1.00 7.87 312 HIS D O 1
ATOM 11300 N N . PHE D 1 313 ? 7.898 -36.374 40.086 1.00 7.03 313 PHE D N 1
ATOM 11301 C CA . PHE D 1 313 ? 7.564 -37.802 40.145 1.00 7.73 313 PHE D CA 1
ATOM 11302 C C . PHE D 1 313 ? 8.210 -38.496 38.943 1.00 7.65 313 PHE D C 1
ATOM 11303 O O . PHE D 1 313 ? 8.735 -39.599 39.064 1.00 8.72 313 PHE D O 1
ATOM 11311 N N . GLN D 1 314 ? 8.106 -37.860 37.772 1.00 7.92 314 GLN D N 1
ATOM 11312 C CA . GLN D 1 314 ? 8.683 -38.422 36.553 1.00 8.05 314 GLN D CA 1
ATOM 11313 C C . GLN D 1 314 ? 10.206 -38.500 36.619 1.00 8.01 314 GLN D C 1
ATOM 11314 O O . GLN D 1 314 ? 10.800 -39.524 36.228 1.00 8.36 314 GLN D O 1
ATOM 11320 N N A GLN D 1 315 ? 10.841 -37.445 37.140 0.50 8.61 315 GLN D N 1
ATOM 11321 C CA A GLN D 1 315 ? 12.283 -37.489 37.320 0.50 8.57 315 GLN D CA 1
ATOM 11322 C C A GLN D 1 315 ? 12.646 -38.627 38.288 0.50 8.42 315 GLN D C 1
ATOM 11323 O O A GLN D 1 315 ? 13.626 -39.340 38.076 0.50 9.13 315 GLN D O 1
ATOM 11334 N N . ALA D 1 316 ? 11.850 -38.782 39.343 1.00 8.05 316 ALA D N 1
ATOM 11335 C CA . ALA D 1 316 ? 12.104 -39.816 40.352 1.00 8.12 316 ALA D CA 1
ATOM 11336 C C . ALA D 1 316 ? 12.079 -41.196 39.715 1.00 8.00 316 ALA D C 1
ATOM 11337 O O . ALA D 1 316 ? 12.875 -42.061 40.063 1.00 8.72 316 ALA D O 1
ATOM 11339 N N . VAL D 1 317 ? 11.151 -41.425 38.793 1.00 8.20 317 VAL D N 1
ATOM 11340 C CA . VAL D 1 317 ? 11.090 -42.702 38.071 1.00 8.13 317 VAL D CA 1
ATOM 11341 C C . VAL D 1 317 ? 12.396 -42.983 37.297 1.00 8.36 317 VAL D C 1
ATOM 11342 O O . VAL D 1 317 ? 12.916 -44.105 37.330 1.00 8.75 317 VAL D O 1
ATOM 11346 N N . VAL D 1 318 ? 12.915 -41.957 36.636 1.00 7.79 318 VAL D N 1
ATOM 11347 C CA . VAL D 1 318 ? 14.144 -42.113 35.857 1.00 8.13 318 VAL D CA 1
ATOM 11348 C C . VAL D 1 318 ? 15.293 -42.450 36.813 1.00 8.21 318 VAL D C 1
ATOM 11349 O O . VAL D 1 318 ? 16.084 -43.379 36.560 1.00 9.16 318 VAL D O 1
ATOM 11353 N N . HIS D 1 319 ? 15.369 -41.728 37.927 1.00 7.72 319 HIS D N 1
ATOM 11354 C CA . HIS D 1 319 ? 16.462 -41.961 38.882 1.00 8.05 319 HIS D CA 1
ATOM 11355 C C . HIS D 1 319 ? 16.383 -43.317 39.572 1.00 8.16 319 HIS D C 1
ATOM 11356 O O . HIS D 1 319 ? 17.387 -44.010 39.698 1.00 8.81 319 HIS D O 1
ATOM 11363 N N . LEU D 1 320 ? 15.189 -43.729 39.980 1.00 8.53 320 LEU D N 1
ATOM 11364 C CA . LEU D 1 320 ? 15.017 -45.079 40.563 1.00 8.57 320 LEU D CA 1
ATOM 11365 C C . LEU D 1 320 ? 15.439 -46.167 39.575 1.00 9.09 320 LEU D C 1
ATOM 11366 O O . LEU D 1 320 ? 16.148 -47.107 39.920 1.00 9.68 320 LEU D O 1
ATOM 11371 N N . ALA D 1 321 ? 15.044 -45.995 38.320 1.00 8.63 321 ALA D N 1
ATOM 11372 C CA . ALA D 1 321 ? 15.479 -46.894 37.270 1.00 8.94 321 ALA D CA 1
ATOM 11373 C C . ALA D 1 321 ? 17.001 -46.889 37.185 1.00 8.76 321 ALA D C 1
ATOM 11374 O O . ALA D 1 321 ? 17.622 -47.956 37.112 1.00 9.72 321 ALA D O 1
ATOM 11376 N N . SER D 1 322 ? 17.614 -45.703 37.220 1.00 8.26 322 SER D N 1
ATOM 11377 C CA . SER D 1 322 ? 19.078 -45.616 37.092 1.00 8.13 322 SER D CA 1
ATOM 11378 C C . SER D 1 322 ? 19.764 -46.350 38.249 1.00 8.77 322 SER D C 1
ATOM 11379 O O . SER D 1 322 ? 20.825 -46.954 38.076 1.00 9.68 322 SER D O 1
ATOM 11382 N N . TRP D 1 323 ? 19.151 -46.295 39.428 1.00 8.86 323 TRP D N 1
ATOM 11383 C CA . TRP D 1 323 ? 19.804 -46.863 40.616 1.00 9.02 323 TRP D CA 1
ATOM 11384 C C . TRP D 1 323 ? 19.843 -48.371 40.585 1.00 9.26 323 TRP D C 1
ATOM 11385 O O . TRP D 1 323 ? 20.737 -48.965 41.185 1.00 9.08 323 TRP D O 1
ATOM 11396 N N . LYS D 1 324 ? 18.900 -49.006 39.886 1.00 9.51 324 LYS D N 1
ATOM 11397 C CA . LYS D 1 324 ? 18.987 -50.465 39.728 1.00 10.43 324 LYS D CA 1
ATOM 11398 C C . LYS D 1 324 ? 20.294 -50.900 39.039 1.00 10.91 324 LYS D C 1
ATOM 11399 O O . LYS D 1 324 ? 20.762 -52.029 39.232 1.00 11.27 324 LYS D O 1
ATOM 11405 N N . THR D 1 325 ? 20.875 -49.996 38.259 1.00 10.24 325 THR D N 1
ATOM 11406 C CA . THR D 1 325 ? 22.160 -50.251 37.611 1.00 11.25 325 THR D CA 1
ATOM 11407 C C . THR D 1 325 ? 23.339 -49.642 38.373 1.00 11.19 325 THR D C 1
ATOM 11408 O O . THR D 1 325 ? 24.361 -50.310 38.562 1.00 12.29 325 THR D O 1
ATOM 11412 N N . LEU D 1 326 ? 23.209 -48.385 38.800 1.00 10.44 326 LEU D N 1
ATOM 11413 C CA . LEU D 1 326 ? 24.310 -47.676 39.435 1.00 10.79 326 LEU D CA 1
ATOM 11414 C C . LEU D 1 326 ? 24.557 -48.112 40.868 1.00 11.35 326 LEU D C 1
ATOM 11415 O O . LEU D 1 326 ? 25.709 -48.247 41.301 1.00 11.68 326 LEU D O 1
ATOM 11420 N N . TYR D 1 327 ? 23.463 -48.320 41.594 1.00 11.25 327 TYR D N 1
ATOM 11421 C CA . TYR D 1 327 ? 23.509 -48.602 43.026 1.00 11.59 327 TYR D CA 1
ATOM 11422 C C . TYR D 1 327 ? 22.575 -49.767 43.360 1.00 11.94 327 TYR D C 1
ATOM 11423 O O . TYR D 1 327 ? 21.636 -49.611 44.145 1.00 11.49 327 TYR D O 1
ATOM 11432 N N . PRO D 1 328 ? 22.840 -50.955 42.780 1.00 11.64 328 PRO D N 1
ATOM 11433 C CA . PRO D 1 328 ? 21.919 -52.079 42.960 1.00 12.12 328 PRO D CA 1
ATOM 11434 C C . PRO D 1 328 ? 21.759 -52.541 44.418 1.00 12.52 328 PRO D C 1
ATOM 11435 O O . PRO D 1 328 ? 20.647 -52.835 44.849 1.00 12.55 328 PRO D O 1
ATOM 11439 N N . LYS D 1 329 ? 22.851 -52.589 45.171 1.00 13.30 329 LYS D N 1
ATOM 11440 C CA . LYS D 1 329 ? 22.742 -52.973 46.585 1.00 14.60 329 LYS D CA 1
ATOM 11441 C C . LYS D 1 329 ? 21.860 -52.012 47.366 1.00 15.23 329 LYS D C 1
ATOM 11442 O O . LYS D 1 329 ? 20.965 -52.444 48.104 1.00 16.35 329 LYS D O 1
ATOM 11448 N N . ALA D 1 330 ? 22.096 -50.707 47.187 1.00 15.06 330 ALA D N 1
ATOM 11449 C CA . ALA D 1 330 ? 21.312 -49.689 47.884 1.00 15.23 330 ALA D CA 1
ATOM 11450 C C . ALA D 1 330 ? 19.852 -49.737 47.476 1.00 15.44 330 ALA D C 1
ATOM 11451 O O . ALA D 1 330 ? 18.957 -49.696 48.326 1.00 15.62 330 ALA D O 1
ATOM 11453 N N . ALA D 1 331 ? 19.609 -49.825 46.169 1.00 15.50 331 ALA D N 1
ATOM 11454 C CA . ALA D 1 331 ? 18.252 -49.860 45.653 1.00 16.15 331 ALA D CA 1
ATOM 11455 C C . ALA D 1 331 ? 17.442 -51.014 46.266 1.00 16.66 331 ALA D C 1
ATOM 11456 O O . ALA D 1 331 ? 16.282 -50.828 46.653 1.00 16.48 331 ALA D O 1
ATOM 11458 N N . LYS D 1 332 ? 18.089 -52.171 46.404 1.00 17.66 332 LYS D N 1
ATOM 11459 C CA . LYS D 1 332 ? 17.476 -53.386 46.971 1.00 19.53 332 LYS D CA 1
ATOM 11460 C C . LYS D 1 332 ? 17.261 -53.347 48.483 1.00 20.12 332 LYS D C 1
ATOM 11461 O O . LYS D 1 332 ? 16.698 -54.295 49.063 1.00 20.63 332 LYS D O 1
ATOM 11467 N N . MET D 1 333 ? 17.714 -52.266 49.114 1.00 20.27 333 MET D N 1
ATOM 11468 C CA . MET D 1 333 ? 17.496 -52.044 50.543 1.00 21.21 333 MET D CA 1
ATOM 11469 C C . MET D 1 333 ? 16.502 -50.924 50.819 1.00 20.57 333 MET D C 1
ATOM 11470 O O . MET D 1 333 ? 16.141 -50.679 51.968 1.00 21.30 333 MET D O 1
ATOM 11475 N N . LEU D 1 334 ? 16.036 -50.258 49.769 1.00 20.13 334 LEU D N 1
ATOM 11476 C CA . LEU D 1 334 ? 15.061 -49.184 49.930 1.00 19.64 334 LEU D CA 1
ATOM 11477 C C . LEU D 1 334 ? 13.732 -49.671 50.532 1.00 19.07 334 LEU D C 1
ATOM 11478 O O . LEU D 1 334 ? 13.130 -48.976 51.348 1.00 18.84 334 LEU D O 1
ATOM 11483 N N . ILE D 1 335 ? 13.298 -50.867 50.140 1.00 17.48 335 ILE D N 1
ATOM 11484 C CA . ILE D 1 335 ? 12.076 -51.475 50.675 1.00 16.38 335 ILE D CA 1
ATOM 11485 C C . ILE D 1 335 ? 12.458 -52.359 51.859 1.00 16.37 335 ILE D C 1
ATOM 11486 O O . ILE D 1 335 ? 13.085 -53.406 51.691 1.00 15.77 335 ILE D O 1
ATOM 11491 N N . THR D 1 336 ? 12.054 -51.929 53.053 1.00 16.50 336 THR D N 1
ATOM 11492 C CA . THR D 1 336 ? 12.425 -52.584 54.300 1.00 16.81 336 THR D CA 1
ATOM 11493 C C . THR D 1 336 ? 11.606 -53.848 54.472 1.00 17.05 336 THR D C 1
ATOM 11494 O O . THR D 1 336 ? 12.146 -54.922 54.765 1.00 17.13 336 THR D O 1
ATOM 11498 N N . LYS D 1 337 ? 10.296 -53.706 54.292 1.00 16.74 337 LYS D N 1
ATOM 11499 C CA . LYS D 1 337 ? 9.393 -54.844 54.378 1.00 17.84 337 LYS D CA 1
ATOM 11500 C C . LYS D 1 337 ? 8.054 -54.584 53.707 1.00 17.06 337 LYS D C 1
ATOM 11501 O O . LYS D 1 337 ? 7.679 -53.443 53.437 1.00 15.88 337 LYS D O 1
ATOM 11507 N N . THR D 1 338 ? 7.344 -55.674 53.448 1.00 16.89 338 THR D N 1
ATOM 11508 C CA . THR D 1 338 ? 6.027 -55.622 52.854 1.00 16.97 338 THR D CA 1
ATOM 11509 C C . THR D 1 338 ? 5.037 -56.344 53.762 1.00 17.36 338 THR D C 1
ATOM 11510 O O . THR D 1 338 ? 5.307 -57.461 54.223 1.00 17.52 338 THR D O 1
ATOM 11514 N N . VAL D 1 339 ? 3.911 -55.686 54.022 1.00 16.68 339 VAL D N 1
ATOM 11515 C CA . VAL D 1 339 ? 2.845 -56.226 54.864 1.00 16.20 339 VAL D CA 1
ATOM 11516 C C . VAL D 1 339 ? 1.570 -56.386 54.030 1.00 16.38 339 VAL D C 1
ATOM 11517 O O . VAL D 1 339 ? 1.195 -55.498 53.255 1.00 16.19 339 VAL D O 1
ATOM 11521 N N . SER D 1 340 ? 0.914 -57.530 54.178 1.00 16.21 340 SER D N 1
ATOM 11522 C CA . SER D 1 340 ? -0.344 -57.773 53.505 1.00 16.41 340 SER D CA 1
ATOM 11523 C C . SER D 1 340 ? -1.465 -56.969 54.137 1.00 16.25 340 SER D C 1
ATOM 11524 O O . SER D 1 340 ? -1.561 -56.887 55.369 1.00 15.53 340 SER D O 1
ATOM 11527 N N . ILE D 1 341 ? -2.308 -56.387 53.282 1.00 16.41 341 ILE D N 1
ATOM 11528 C CA . ILE D 1 341 ? -3.510 -55.672 53.707 1.00 17.17 341 ILE D CA 1
ATOM 11529 C C . ILE D 1 341 ? -4.363 -56.541 54.642 1.00 17.45 341 ILE D C 1
ATOM 11530 O O . ILE D 1 341 ? -5.101 -56.023 55.482 1.00 17.54 341 ILE D O 1
ATOM 11535 N N . ASN D 1 342 ? -4.228 -57.857 54.487 1.00 18.11 342 ASN D N 1
ATOM 11536 C CA . ASN D 1 342 ? -5.028 -58.838 55.228 1.00 18.64 342 ASN D CA 1
ATOM 11537 C C . ASN D 1 342 ? -4.481 -59.192 56.612 1.00 18.79 342 ASN D C 1
ATOM 11538 O O . ASN D 1 342 ? -5.173 -59.827 57.421 1.00 19.52 342 ASN D O 1
ATOM 11543 N N A ASP D 1 343 ? -3.250 -58.770 56.876 0.50 18.95 343 ASP D N 1
ATOM 11544 C CA A ASP D 1 343 ? -2.554 -59.029 58.131 0.50 18.88 343 ASP D CA 1
ATOM 11545 C C A ASP D 1 343 ? -2.731 -57.851 59.104 0.50 19.17 343 ASP D C 1
ATOM 11546 O O A ASP D 1 343 ? -1.812 -57.060 59.344 0.50 19.23 343 ASP D O 1
ATOM 11555 N N . GLU D 1 344 ? -3.930 -57.765 59.678 1.00 19.64 344 GLU D N 1
ATOM 11556 C CA . GLU D 1 344 ? -4.368 -56.599 60.446 1.00 20.59 344 GLU D CA 1
ATOM 11557 C C . GLU D 1 344 ? -3.487 -56.225 61.646 1.00 20.25 344 GLU D C 1
ATOM 11558 O O . GLU D 1 344 ? -3.204 -55.040 61.853 1.00 20.51 344 GLU D O 1
ATOM 11564 N N . LYS D 1 345 ? -3.072 -57.213 62.440 1.00 20.11 345 LYS D N 1
ATOM 11565 C CA . LYS D 1 345 ? -2.242 -56.940 63.625 1.00 20.30 345 LYS D CA 1
ATOM 11566 C C . LYS D 1 345 ? -0.934 -56.239 63.229 1.00 19.73 345 LYS D C 1
ATOM 11567 O O . LYS D 1 345 ? -0.573 -55.197 63.796 1.00 19.40 345 LYS D O 1
ATOM 11573 N N . GLU D 1 346 ? -0.241 -56.808 62.244 1.00 19.22 346 GLU D N 1
ATOM 11574 C CA . GLU D 1 346 ? 1.012 -56.236 61.767 1.00 18.89 346 GLU D CA 1
ATOM 11575 C C . GLU D 1 346 ? 0.782 -54.879 61.107 1.00 18.00 346 GLU D C 1
ATOM 11576 O O . GLU D 1 346 ? 1.519 -53.936 61.363 1.00 18.27 346 GLU D O 1
ATOM 11582 N N . LEU D 1 347 ? -0.243 -54.794 60.261 1.00 17.17 347 LEU D N 1
ATOM 11583 C CA . LEU D 1 347 ? -0.545 -53.561 59.536 1.00 15.88 347 LEU D CA 1
ATOM 11584 C C . LEU D 1 347 ? -0.801 -52.385 60.474 1.00 15.58 347 LEU D C 1
ATOM 11585 O O . LEU D 1 347 ? -0.246 -51.314 60.293 1.00 15.15 347 LEU D O 1
ATOM 11590 N N . LEU D 1 348 ? -1.633 -52.601 61.494 1.00 13.96 348 LEU D N 1
ATOM 11591 C CA . LEU D 1 348 ? -1.920 -51.550 62.473 1.00 14.37 348 LEU D CA 1
ATOM 11592 C C . LEU D 1 348 ? -0.652 -51.152 63.207 1.00 14.33 348 LEU D C 1
ATOM 11593 O O . LEU D 1 348 ? -0.414 -49.966 63.454 1.00 14.35 348 LEU D O 1
ATOM 11598 N N . LYS D 1 349 ? 0.164 -52.143 63.555 1.00 15.34 349 LYS D N 1
ATOM 11599 C CA . LYS D 1 349 ? 1.468 -51.891 64.184 1.00 16.33 349 LYS D CA 1
ATOM 11600 C C . LYS D 1 349 ? 2.343 -50.956 63.336 1.00 16.15 349 LYS D C 1
ATOM 11601 O O . LYS D 1 349 ? 2.851 -49.962 63.850 1.00 16.11 349 LYS D O 1
ATOM 11607 N N . VAL D 1 350 ? 2.512 -51.270 62.049 1.00 15.50 350 VAL D N 1
ATOM 11608 C CA . VAL D 1 350 ? 3.371 -50.451 61.178 1.00 14.98 350 VAL D CA 1
ATOM 11609 C C . VAL D 1 350 ? 2.755 -49.076 60.841 1.00 14.60 350 VAL D C 1
ATOM 11610 O O . VAL D 1 350 ? 3.487 -48.113 60.621 1.00 14.50 350 VAL D O 1
ATOM 11614 N N . LEU D 1 351 ? 1.427 -48.977 60.821 1.00 13.39 351 LEU D N 1
ATOM 11615 C CA . LEU D 1 351 ? 0.780 -47.676 60.610 1.00 13.35 351 LEU D CA 1
ATOM 11616 C C . LEU D 1 351 ? 0.986 -46.772 61.820 1.00 13.52 351 LEU D C 1
ATOM 11617 O O . LEU D 1 351 ? 1.081 -45.556 61.683 1.00 12.96 351 LEU D O 1
ATOM 11622 N N . ARG D 1 352 ? 1.077 -47.374 63.007 1.00 13.19 352 ARG D N 1
ATOM 11623 C CA . ARG D 1 352 ? 1.109 -46.597 64.231 1.00 14.41 352 ARG D CA 1
ATOM 11624 C C . ARG D 1 352 ? 2.511 -46.119 64.605 1.00 14.91 352 ARG D C 1
ATOM 11625 O O . ARG D 1 352 ? 2.660 -45.057 65.225 1.00 15.64 352 ARG D O 1
ATOM 11633 N N . GLU D 1 353 ? 3.535 -46.880 64.220 1.00 16.03 353 GLU D N 1
ATOM 11634 C CA . GLU D 1 353 ? 4.896 -46.590 64.667 1.00 17.91 353 GLU D CA 1
ATOM 11635 C C . GLU D 1 353 ? 5.986 -47.083 63.726 1.00 17.97 353 GLU D C 1
ATOM 11636 O O . GLU D 1 353 ? 5.896 -48.178 63.186 1.00 18.16 353 GLU D O 1
ATOM 11642 N N . LYS D 1 354 ? 7.024 -46.267 63.555 1.00 19.03 354 LYS D N 1
ATOM 11643 C CA . LYS D 1 354 ? 8.202 -46.650 62.779 1.00 20.40 354 LYS D CA 1
ATOM 11644 C C . LYS D 1 354 ? 9.072 -47.666 63.524 1.00 21.28 354 LYS D C 1
ATOM 11645 O O . LYS D 1 354 ? 9.190 -47.611 64.755 1.00 21.12 354 LYS D O 1
ATOM 11651 N N . GLU D 1 355 ? 9.677 -48.589 62.775 1.00 22.43 355 GLU D N 1
ATOM 11652 C CA . GLU D 1 355 ? 10.695 -49.510 63.319 1.00 23.65 355 GLU D CA 1
ATOM 11653 C C . GLU D 1 355 ? 12.076 -48.878 63.167 1.00 23.79 355 GLU D C 1
ATOM 11654 O O . GLU D 1 355 ? 12.328 -48.201 62.177 1.00 23.51 355 GLU D O 1
ATOM 11660 N N . HIS D 1 356 ? 12.980 -49.093 64.129 1.00 24.02 356 HIS D N 1
ATOM 11661 C CA . HIS D 1 356 ? 14.340 -48.544 64.008 1.00 24.20 356 HIS D CA 1
ATOM 11662 C C . HIS D 1 356 ? 14.974 -49.006 62.695 1.00 23.56 356 HIS D C 1
ATOM 11663 O O . HIS D 1 356 ? 14.848 -50.175 62.316 1.00 24.14 356 HIS D O 1
ATOM 11670 N N . GLY D 1 357 ? 15.617 -48.074 61.993 1.00 23.00 357 GLY D N 1
ATOM 11671 C CA . GLY D 1 357 ? 16.341 -48.386 60.764 1.00 21.48 357 GLY D CA 1
ATOM 11672 C C . GLY D 1 357 ? 15.473 -48.618 59.539 1.00 20.61 357 GLY D C 1
ATOM 11673 O O . GLY D 1 357 ? 15.987 -48.905 58.456 1.00 20.96 357 GLY D O 1
ATOM 11674 N N . GLU D 1 358 ? 14.157 -48.522 59.722 1.00 19.00 358 GLU D N 1
ATOM 11675 C CA . GLU D 1 358 ? 13.192 -48.606 58.625 1.00 17.70 358 GLU D CA 1
ATOM 11676 C C . GLU D 1 358 ? 13.469 -47.561 57.541 1.00 16.37 358 GLU D C 1
ATOM 11677 O O . GLU D 1 358 ? 13.782 -46.404 57.832 1.00 15.84 358 GLU D O 1
ATOM 11683 N N . ILE D 1 359 ? 13.347 -47.969 56.285 1.00 15.14 359 ILE D N 1
ATOM 11684 C CA . ILE D 1 359 ? 13.384 -46.998 55.195 1.00 13.89 359 ILE D CA 1
ATOM 11685 C C . ILE D 1 359 ? 11.983 -46.807 54.616 1.00 13.30 359 ILE D C 1
ATOM 11686 O O . ILE D 1 359 ? 11.413 -45.718 54.711 1.00 13.70 359 ILE D O 1
ATOM 11691 N N . LYS D 1 360 ? 11.436 -47.872 54.036 1.00 12.64 360 LYS D N 1
ATOM 11692 C CA . LYS D 1 360 ? 10.074 -47.855 53.505 1.00 12.82 360 LYS D CA 1
ATOM 11693 C C . LYS D 1 360 ? 9.365 -49.177 53.724 1.00 12.64 360 LYS D C 1
ATOM 11694 O O . LYS D 1 360 ? 9.851 -50.227 53.299 1.00 12.65 360 LYS D O 1
ATOM 11700 N N . ILE D 1 361 ? 8.187 -49.099 54.346 1.00 12.83 361 ILE D N 1
ATOM 11701 C CA . ILE D 1 361 ? 7.295 -50.240 54.458 1.00 13.49 361 ILE D CA 1
ATOM 11702 C C . ILE D 1 361 ? 6.246 -50.136 53.358 1.00 13.32 361 ILE D C 1
ATOM 11703 O O . ILE D 1 361 ? 5.642 -49.075 53.168 1.00 12.85 361 ILE D O 1
ATOM 11708 N N . ARG D 1 362 ? 6.022 -51.253 52.668 1.00 14.12 362 ARG D N 1
ATOM 11709 C CA . ARG D 1 362 ? 5.018 -51.375 51.617 1.00 14.94 362 ARG D CA 1
ATOM 11710 C C . ARG D 1 362 ? 3.801 -52.115 52.167 1.00 15.04 362 ARG D C 1
ATOM 11711 O O . ARG D 1 362 ? 3.952 -53.069 52.922 1.00 15.16 362 ARG D O 1
ATOM 11719 N N . ILE D 1 363 ? 2.605 -51.688 51.774 1.00 14.69 363 ILE D N 1
ATOM 11720 C CA . ILE D 1 363 ? 1.395 -52.471 52.011 1.00 14.43 363 ILE D CA 1
ATOM 11721 C C . ILE D 1 363 ? 0.999 -53.130 50.700 1.00 14.27 363 ILE D C 1
ATOM 11722 O O . ILE D 1 363 ? 0.828 -52.437 49.695 1.00 13.44 363 ILE D O 1
ATOM 11727 N N . LEU D 1 364 ? 0.861 -54.459 50.707 1.00 14.87 364 LEU D N 1
ATOM 11728 C CA . LEU D 1 364 ? 0.464 -55.199 49.510 1.00 15.43 364 LEU D CA 1
ATOM 11729 C C . LEU D 1 364 ? -1.017 -55.552 49.532 1.00 16.26 364 LEU D C 1
ATOM 11730 O O . LEU D 1 364 ? -1.508 -56.138 50.499 1.00 15.10 364 LEU D O 1
ATOM 11735 N N . TRP D 1 365 ? -1.714 -55.196 48.454 1.00 17.24 365 TRP D N 1
ATOM 11736 C CA . TRP D 1 365 ? -3.118 -55.528 48.295 1.00 18.79 365 TRP D CA 1
ATOM 11737 C C . TRP D 1 365 ? -3.257 -56.815 47.492 1.00 20.17 365 TRP D C 1
ATOM 11738 O O . TRP D 1 365 ? -2.755 -56.928 46.370 1.00 20.94 365 TRP D O 1
ATOM 11749 N N . GLU D 1 366 ? -3.914 -57.782 48.115 1.00 22.16 366 GLU D N 1
ATOM 11750 C CA . GLU D 1 366 ? -4.111 -59.120 47.572 1.00 23.56 366 GLU D CA 1
ATOM 11751 C C . GLU D 1 366 ? -5.393 -59.722 48.162 1.00 23.97 366 GLU D C 1
ATOM 11752 O O . GLU D 1 366 ? -5.980 -59.168 49.101 1.00 24.47 366 GLU D O 1
#

Solvent-accessible surface area: 51946 Å² total; per-residue (Å²): 23,66,0,0,6,2,88,66,108,110,71,34,12,72,16,95,109,11,60,78,179,104,17,44,74,49,27,167,5,62,0,89,6,43,19,0,0,1,32,44,27,0,23,68,6,3,63,30,151,119,132,86,121,14,20,0,0,0,9,1,0,0,0,38,1,50,121,87,100,171,54,13,46,112,25,34,14,0,0,0,3,8,5,18,34,22,56,128,13,40,0,14,86,7,13,32,6,1,2,0,45,56,27,93,28,8,30,0,0,42,101,126,16,0,0,0,0,3,56,35,2,76,0,45,46,83,63,3,1,106,4,41,133,52,0,52,65,6,0,0,1,0,6,11,0,0,28,0,2,1,0,0,53,3,0,55,52,1,3,126,8,5,42,7,18,49,8,97,24,3,5,32,42,61,21,52,0,0,1,4,8,19,7,34,45,0,1,1,0,0,1,0,1,49,15,81,18,0,64,0,28,0,0,36,173,66,114,34,27,138,33,2,67,22,1,17,115,44,2,139,9,60,47,34,48,7,58,157,24,12,109,147,4,71,117,91,48,26,88,1,18,0,0,0,2,14,22,42,32,56,0,60,26,7,30,77,0,11,60,3,4,10,88,2,0,0,1,0,4,23,13,85,6,84,49,24,53,1,79,10,44,70,131,43,9,56,70,4,3,75,4,3,8,0,10,0,0,1,11,10,0,7,15,22,0,0,41,61,0,10,16,18,0,0,0,1,48,16,27,26,54,142,1,3,156,54,2,33,55,68,52,6,23,4,84,77,92,188,60,0,31,135,6,0,112,127,104,73,146,21,5,7,5,0,32,0,42,23,152,23,66,0,0,2,1,89,60,106,93,69,34,12,66,20,94,100,8,60,73,166,117,20,34,76,50,25,154,1,57,0,108,1,36,26,0,0,2,30,41,31,0,25,68,5,5,71,26,167,111,132,99,120,29,16,0,0,0,9,1,0,0,0,20,1,56,119,77,64,160,53,13,48,115,32,39,7,0,0,0,2,13,8,15,34,22,57,126,11,42,0,15,91,6,13,33,6,1,2,3,44,57,18,94,18,7,40,0,0,35,87,129,16,0,0,0,0,5,69,56,1,76,0,42,39,72,62,3,1,106,6,38,135,54,0,39,68,7,0,0,0,0,8,8,0,0,27,0,2,2,0,0,57,4,0,52,57,1,4,124,7,5,42,8,17,48,4,85,23,4,4,34,39,54,20,53,0,0,0,4,8,12,14,31,44,0,2,0,0,0,1,0,0,48,13,79,18,0,61,1,27,0,0,36,176,68,118,36,32,143,26,6,72,26,2,26,116,43,3,148,6,59,46,34,52,7,59,156,30,14,112,161,5,67,123,92,37,25,86,1,19,0,0,0,2,14,24,50,41,55,0,61,25,7,30,76,0,16,64,3,3,10,95,2,0,0,1,0,6,20,14,72,7,92,46,26,52,2,82,18,44,66,138,41,13,52,68,4,3,75,5,3,6,0,16,0,0,1,12,13,0,7,14,21,0,1,41,59,0,10,17,17,0,0,0,0,60,16,25,26,48,141,3,4,168,47,3,32,61,67,53,5,27,4,90,68,98,182,61,0,29,128,0,0,109,110,100,65,153,28,7,8,2,0,31,0,47,20,134,15,61,0,0,3,2,99,65,103,102,73,32,11,80,21,93,107,8,60,83,190,84,17,43,72,49,27,164,4,58,0,91,5,42,20,0,0,2,31,45,28,0,22,66,6,3,68,27,155,114,133,105,113,19,20,0,0,0,9,1,0,0,0,36,0,42,118,82,88,157,63,15,54,114,22,40,13,0,0,0,2,8,7,17,33,22,50,134,9,25,0,13,88,8,13,32,6,1,2,6,59,57,15,112,25,8,30,0,0,45,89,112,15,2,0,0,0,3,60,41,2,77,0,41,41,89,62,2,0,109,5,40,134,51,0,51,69,6,0,0,0,0,6,8,0,0,28,0,2,2,0,0,54,5,0,50,56,1,4,120,8,5,41,8,17,47,4,95,25,4,4,32,40,53,19,57,0,0,0,4,9,6,24,29,42,0,0,0,0,0,1,0,0,50,14,80,17,0,62,0,26,0,0,36,173,64,114,38,30,141,34,4,70,22,2,18,118,44,3,129,9,60,47,33,50,5,60,154,26,10,104,142,5,72,116,89,44,26,88,1,17,0,0,0,2,15,47,22,47,52,0,62,23,7,31,78,0,16,61,4,4,10,64,0,0,0,1,0,4,23,12,75,5,81,48,26,50,1,80,13,39,71,131,46,8,54,69,4,3,68,3,0,6,0,10,0,0,1,13,9,0,7,16,23,1,0,39,54,0,12,15,17,0,0,0,0,64,16,26,25,49,138,2,4,152,52,2,34,68,78,54,5,12,6,81,78,94,171,62,0,30,108,0,0,113,117,99,70,147,23,8,7,2,1,32,0,48,30,129,25,66,0,0,1,2,86,57,107,96,72,31,12,71,20,85,105,5,66,79,169,113,18,40,76,48,25,158,1,64,0,113,2,40,24,0,0,1,30,41,36,0,24,68,3,4,58,31,150,107,123,98,104,20,16,0,0,0,9,1,0,0,0,23,1,53,121,78,66,156,51,15,47,118,24,31,12,0,0,0,2,11,6,16,37,23,59,114,11,40,0,15,90,5,13,32,5,1,2,7,45,43,22,87,31,9,36,0,0,30,96,125,15,0,0,0,0,4,70,58,1,78,0,34,40,91,53,2,1,102,4,39,117,56,0,54,65,6,0,0,0,0,6,8,0,0,26,0,2,2,0,0,55,3,0,50,58,2,2,127,8,5,41,7,17,47,4,89,24,4,4,33,39,54,19,54,0,0,0,4,4,14,30,35,41,0,1,0,0,0,1,0,0,48,15,80,18,0,60,0,25,1,0,29,184,67,117,36,34,131,32,6,71,22,1,26,115,43,3,159,7,59,45,34,53,7,60,154,30,12,110,165,5,69,126,86,42,27,90,1,18,0,0,0,3,14,22,49,40,58,0,62,27,8,29,77,1,12,60,3,2,10,90,1,0,0,2,0,4,22,13,72,5,85,50,26,50,4,78,18,44,67,136,41,13,48,67,2,3,71,2,4,4,0,12,0,0,1,12,11,0,7,14,22,0,0,39,55,0,10,16,17,0,0,0,1,49,17,26,26,47,141,3,3,156,48,3,35,60,70,52,1,18,4,81,74,90,184,63,0,28,136,2,0,114,109,122,66,155,37,10,8,2,0,31,0,45,20,135

CATH classification: 3.90.180.10 (+1 more: 3.40.50.720)

B-factor: mean 16.66, std 8.05, range [4.18, 89.86]

Nearest PDB structures (foldseek):
  2cdc-assembly1_B  TM=1.001E+00  e=4.070E-78  Saccharolobus solfataricus
  2cdb-assembly1_A  TM=1.002E+00  e=2.573E-77  Saccharolobus solfataricus
  2cdb-assembly1_C  TM=1.002E+00  e=3.901E-77  Saccharolobus solfataricus
  2cda-assembly1_B-2  TM=1.000E+00  e=1.863E-75  Saccharolobus solfataricus
  2cda-assembly1_A-2  TM=1.001E+00  e=1.198E-73  Saccharolobus solfataricus

GO terms:
  GO:0070401 NADP+ binding (F, IDA)
  GO:0070403 NAD+ binding (F, IDA)
  GO:0005534 galactose binding (F, IDA)
  GO:0005536 D-glucose binding (F, IDA)
  GO:0008270 zinc ion binding (F, IDA)
  GO:0033222 xylose binding (F, IDA)
  GO:0019595 non-phosphorylated glucose catabolic process (P, IDA)
  GO:0033498 galactose catabolic process via D-galactonate (P, IDA)
  GO:0051262 protein tetramerization (P, IDA)
  GO:0047910 galactose 1-dehydrogenase (NADP+) activity (F, IDA)
  GO:0047936 glucose 1-dehydrogenase [NAD(P)+] activity (F, IDA)
  GO:0019151 galactose 1-dehydrogenase activity (F, EXP)
  GO:0047640 aldose 1-dehydrogenase activity (F, EXP)
  GO:0047910 galactose 1-dehydrogenase (NADP+) activity (F, EXP)
  GO:0047934 glucose 1-dehydrogenase (NAD+) activity (F, EXP)
  GO:0047935 glucose 1-dehydrogenase (NADP+) activity (F, EXP)

Sequence (1436 aa):
MKAIIVKPPNAGVQVKDVDEKKLDSYGKIKIRTIYNGICGADREIVNGKLGKDFLVLGHEAIGVVEESYHGFSQGDLVMPVNRRGCGICRNCLVGRPDFCETGEFGEAGIHHKMDGFMREWWYDDPKYLVKIPKSIEDIGILAQPLADIEKSIEEILEVQKRVPVWTCDDGTLNCRKVLVVGGTTGGPPIGVLFTLLFRTYGLEVWMANRREPTEVEQTVIEETKTNYYNSSNGYDKLKDSVGKFDVIIDAATTGGAADVNILGNVIPLLGRNGVLGLFGFSTSGSVPLDYKTLQEIVHTNKTIIGLVNGQKPHFQQAVVHLASWKTLYPKAAKMLITKTVSINDEKELLKVLREKEHGEIKIRILWEMKAIIVKPPNAGVQVKDVDEKKLDSYGKIKIRTIYNGICGADREIVNGKLGKDFLVLGHEAIGVVEESYHGFSQGDLVMPVNRRGCGICRNCLVGRPDFCETGEFGEAGIHKMDGFMREWWYDDPKYLVKIPKSIEDIGILAQPLADIEKSIEEILEVQKRVPVWTCDDGTLNCRKVLVVGGTTGGPPIGVLFTLLFRTYGLEVWMANRREPTEVEQTVIEETKTNYYNSSNGYDKLKDSVGKFDVIIDAATTGGAADVNILGNVIPLLGRNGVLGLFGFSTSGSVPLDYKTLQEIVHTNKTIIGLVNGQKPHFQQAVVHLASWKTLYPKAAKMLITKTVSINDEKELLKVLREKEHGEIKIRILWEMKAIIVKPPNAGVQVKDVDEKKLDSYGKIKIRTIYNGICGADREIVNGKLGKDFLVLGHEAIGVVEESYHGFSQGDLVMPVNRRGCGICRNCLVGRPDFCETGEFGEAGIHKMDGFMREWWYDDPKYLVKIPKSIEDIGILAQPLADIEKSIEEILEVQKRVPVWTCDDGTLNCRKVLVVGGTTGGPPIGVLFTLLFRTYGLEVWMANRREPTEVEQTVIEETKTNYYNSSNGYDKLKDSVGKFDVIIDAATTGGAADVNILGNVIPLLGRNGVLGLFGFSTSGSVPLDYKTLQEIVHTNKTIIGLVNGQKPHFQQAVVHLASWKTLYPKAAKMLITKTVSINDEKELLKVLREKEHGEIKIRILWEMKAIIVKPPNAGVQVKDVDEKKLDSYGKIKIRTIYNGICGADREIVNGKLGKDFLVLGHEAIGVVEESYHGFSQGDLVMPVNRRGCGICRNCLVGRPDFCETGEFGEAGIHKMDGFMREWWYDDPKYLVKIPKSIEDIGILAQPLADIEKSIEEILEVQKRVPVWTCDDGTLNCRKVLVVGGTTGGPPIGVLFTLLFRTYGLEVWMANRREPTEVEQTVIEETKTNYYNSSNGYDKLKDSVGKFDVIIDAATTGGAADVNILGNVIPLLGRNGVLGLFGFSTSGSVPLDYKTLQEIVHTNKTIIGLVNGQKPHFQQAVVHLASWKTLYPKAAKMLITKTVSINDEKELLKVLREKEHGEIKIRILWE

InterPro domains:
  IPR011032 GroES-like superfamily [SSF50129] (1-146)
  IPR013154 Alcohol dehydrogenase-like, N-terminal [PF08240] (27-140)
  IPR026583 Glucose 1-dehydrogenase, archaea [MF_02127] (1-366)
  IPR031640 Glucose dehydrogenase, C-terminal [PF16912] (144-347)
  IPR036291 NAD(P)-binding domain superfamily [SSF51735] (182-318)
  IPR050129 Zinc-containing alcohol dehydrogenase [PTHR43401] (1-360)

Radius of gyration: 33.01 Å; Cα contacts (8 Å, |Δi|>4): 3554; chains: 4; bounding box: 80×82×72 Å

Secondary structure (DSSP, 8-state):
-EEEEE-TTS---EEEE--GGGS---SSEEEEEEEEEE-HHHHHHHTT----S-EE--SEEEEEE-S--SS--TT-EEEE-SEE--SSSHHHHTT-GGG-SSS--EEETTBEE--S-BSEEEE-GGGEEEE-GGGTTTGGGHHHHHHHHHHHHHHHHHGGGSS--S-TTSSSTT-EEEEES-HHHHHHHHHHHHHHT-EEEEEESSPPPHHHHHHHHHHT-EEEE-TT-SHHHHHHH--EEEEEE-----THHHHHHGGGEEEEEEEEE-S---S-EEEEEHHHHHHHHHTT-EEEE-----HHHHHHHHHHHHHHHHHSHHHHTTSEEEEEETT-HHHHHHHHH-PPTT--EEEEEP-/-EEEEE-TTS---EEEE--GGGS---SSEEEEEEEEEE-HHHHHHHTT----S-EE--SEEEEEESS-BTTBPTT-EEEE-SEE--SSSHHHHTT-GGG-SSS--EEETTBEE--S-BSEEEE-GGGEEEE-GGGTTTGGGHHHHHHHHHHHHHHHHHGGGSS--S-TTSSSTT-EEEEE--HHHHHHHHHHHHHHT-EEEEEESSPPPHHHHHHHHHHT-EEEE-TT-SHHHHHHH--EEEEEE---SBTHHHHHHGGGEEEEEEEEE-S---B-EEEEEHHHHHHHHHTT-EEEE-----HHHHHHHHHHHHHHHHHSHHHHTTSEEEEEETT-HHHHHHHHH-PPTT--EEEEE--/-EEEEE-TTS---EEEE--GGGS---SSEEEEEEEEEE-HHHHHHHTT----S-EE--SEEEEEESS--SS--TT-EEEE-SEE--SSSHHHHTT-GGG-SSS--EEETTBEE--S-BSEEEE-GGGEEEE-GGGTTTGGGHHHHHHHHHHHHHHHHHGGGSS--S-TTSSSTT-EEEEE--SHHHHHHHHHHHHHT-EEEEEESS---HHHHHHHHHHT-EEEE-TT-SHHHHHHH--EEEEEE---SBTHHHHHHGGGEEEEEEEEE-S---B-EEEEEHHHHHHHHHTT-EEEE-----HHHHHHHHHHHHHHHHHSHHHHTTSEEEEEETT-HHHHHHHHH-PPTT--EEEEE--/-EEEEE-TTS---EEEE--GGGS---SSEEEEEEEEEE-HHHHHHHTT------EE--S-EEEEESS-BTTB-TT-EEEE-SEE--SSSHHHHTT-GGG-SSS--EEETTBEE--S-BSEEEE-GGGEEEE-GGGTTTGGGHHHHHHHHHHHHHHHHHGGGSS--S-TTSSSTT-EEEEE--SHHHHHHHHHHHHHT-EEEEEESS---HHHHHHHHHHT-EEEE-TT-SHHHHHHH--EEEEEE---SBTHHHHHHGGGEEEEEEEEE-S---B-EEEEEHHHHHHHHHTT-EEEE-----HHHHHHHHHHHHHHHHHSHHHHTTS--EEEETT-HHHHHHHHH-PPTT---EEEEP-

Foldseek 3Di:
DWFWKAAPLDAAIDTDDDDPVLADAAADWKWFWFKFWADPLLLCSNGNNAVDRIAGAGQQTKTFTCDCDVVHHGGWIKTFAFKAAQVPDPCNVVQHRVPHPPPNIGGDRHPPHHHDRGRMHHHDPVGIDTFDPLCPPLLSCLFVLQLLLQQVVVQVVVLVVPVDCADPVRAQLDAEEEEEDDALNSLSNLLVVLVSNYAYEYEDQDDDDPLSVLSCVLSVHHYDNQVPACPVVCVPPNAGQEYEHADLEEPQVCVRRLNRHAALHEYEYEHNHDDYDHDDDPVSVVVCVVRNYYYDYGGGGGRVSSNVSSVSLSVCCPRRVPSSVPQEVEEAESPPVVVVSVVSNDDDPPGHIYMYGYD/DWFWKAAPLDAAIDTDDDDPVPADAAADWKWFWFKFWADPLLLCNNGNNPVDRIAGAGQQTKTFTCDDDDPHHGGWIKTFAFKAAQPPDPCNVVQHRVPHPPPNIAGDRHGPHHHDRGRMHHHDVVGIDTFDPVCPPLLSCLFVLLLLLQLVVVQVVVLVVPVDCADPVRANLDAEEEEEDDALNSLSNLLVCLVSNYAYEYEDQDDDDPLVVLSCVLSVHHYDNQVPACPVVCVPPNAGQEYEHPHLEEPQVCVRRLVRHAALHEYEYEHNHDHYDHDDDPVSVVVCVVRNYYYYYGGGGGRVSSNVSSVSLVVCCPRRVVSSVPQEPEEAESPNVVVVVVVSNDDDPPGRIYMYGYD/DWFWKAAPLDAAIDTDDDDPVQADAAADWKWFWFKFWADPLLLCNNGNNDVDRIAGAGQQTKTATCDCDDVHHGRWIKHFAFKAAPVPDPCNVVFHRQPHPPPNIAGDRHGPHHHDRGRMHHHDVVRIDTFDPLCPPLLSCLFVLLLLLQQVVVQVVVLVVPVDCADPVRANLDAEEEEEDDAQNSLSNLLVVLVSNYAYEYEDQDDDDPLRVLSCVLSVHHYDNQVPACPVVCVPPNAGQEYEHPDLEEPCVCVRRLNRHAALHEYEYEHNHDDYDHDDDPVSVVVCVVRNYYYDYGGDGGRVSSNVSSVSLVVCCPRPVPSSVPQEVEEAESPNVVVVVVVSNDDDPPHHIYMYGYD/DWFWKAAPLDAAIDTDDDDPVPADAAAAWKWFWFKFWADVLLQCSNGNNPVDRIAGAGQQTKTFTCDDDDPHHGGWIKHFAFKADPVPDVCNVVFHCQPHPPPNIGGDRHGPHHHDRDRMHHHDPVRIDTFDPVCVPLLSCLFVLLLLLQQVVVQVVVLVVPVDCADPVRAQLAAEEEQEDDALNSLSNLLVVLVSNYAYEYEDQDDDDPLVVLSCVLSVHHYDNQVVACPVVCVPPNAGQEYEHADLEAPQVCVRRLVRHAALHEYEYEHNHDDYDHDDDPVSVVVCVVRNYYYDYGGDGGRVSSVVSSVSLVVCCPRPVVSSVPQEPEEAESPNRVVVSVVSNDDDPPGNIYMYGYD

Organism: Saccharolobus solfataricus (NCBI:txid2287)